Protein AF-0000000066041662 (afdb_homodimer)

Sequence (940 aa):
MNPNKKIITIGSISLGLVVFNVLLHIVSIIVTVLVLGKGEKNGSCNETVVREYNETVKVEKVIQWHNTSVIEHIPYWNGGTYMNNTEAICDVKGFAPFSKDNGIRIGSRGHVFVIREPFVSCSPKECRTFFLTQGSLLNDKHSNGTVKDRSPFRTLMSVEVGQSPNVYQARFEAVAWSATACHDGKKWMTIGVTGPDSKAVAVIHYGGVPTDVINSWAGDILRTQESSCTCIQGDCYWVMTDGPANRQAQYRIYKANQGRIIGQIDVSFNGGHIEECSCYPNDGKVECVCRDNWTGTNRPILVISPDLSYRVGYLCAGLPSDTPRGVDAQFTGSCTSPMGNQGYGVKGFGFRQGSDVWMGRTISRTSRSGFEILRIKNGWTQTSKEQVGRQVVVDNLNWSGYSGSFTLPVEMSGRDCLVPCFWVEMIRGKPEEKTIWTSSSSIVMCGVDYKVADWTWHDGAILPFDIDKMMNPNKKIITIGSISLGLVVFNVLLHIVSIIVTVLVLGKGEKNGSCNETVVREYNETVKVEKVIQWHNTSVIEHIPYWNGGTYMNNTEAICDVKGFAPFSKDNGIRIGSRGHVFVIREPFVSCSPKECRTFFLTQGSLLNDKHSNGTVKDRSPFRTLMSVEVGQSPNVYQARFEAVAWSATACHDGKKWMTIGVTGPDSKAVAVIHYGGVPTDVINSWAGDILRTQESSCTCIQGDCYWVMTDGPANRQAQYRIYKANQGRIIGQIDVSFNGGHIEECSCYPNDGKVECVCRDNWTGTNRPILVISPDLSYRVGYLCAGLPSDTPRGVDAQFTGSCTSPMGNQGYGVKGFGFRQGSDVWMGRTISRTSRSGFEILRIKNGWTQTSKEQVGRQVVVDNLNWSGYSGSFTLPVEMSGRDCLVPCFWVEMIRGKPEEKTIWTSSSSIVMCGVDYKVADWTWHDGAILPFDIDKM

Structure (mmCIF, N/CA/C/O backbone):
data_AF-0000000066041662-model_v1
#
loop_
_entity.id
_entity.type
_entity.pdbx_description
1 polymer Neuraminidase
#
loop_
_atom_site.group_PDB
_atom_site.id
_atom_site.type_symbol
_atom_site.label_atom_id
_atom_site.label_alt_id
_atom_site.label_comp_id
_atom_site.label_asym_id
_atom_site.label_entity_id
_atom_site.label_seq_id
_atom_site.pdbx_PDB_ins_code
_atom_site.Cartn_x
_atom_site.Cartn_y
_atom_site.Cartn_z
_atom_site.occupancy
_atom_site.B_iso_or_equiv
_atom_site.auth_seq_id
_atom_site.auth_comp_id
_atom_site.auth_asym_id
_atom_site.auth_atom_id
_atom_site.pdbx_PDB_model_num
ATOM 1 N N . MET A 1 1 ? 41.156 -14.523 47.406 1 26.03 1 MET A N 1
ATOM 2 C CA . MET A 1 1 ? 41 -13.516 46.344 1 26.03 1 MET A CA 1
ATOM 3 C C . MET A 1 1 ? 39.719 -13.773 45.562 1 26.03 1 MET A C 1
ATOM 5 O O . MET A 1 1 ? 39.531 -14.875 45.031 1 26.03 1 MET A O 1
ATOM 9 N N . ASN A 1 2 ? 38.719 -12.977 45.781 1 37.19 2 ASN A N 1
ATOM 10 C CA . ASN A 1 2 ? 37.344 -13.172 45.406 1 37.19 2 ASN A CA 1
ATOM 11 C C . ASN A 1 2 ? 37.156 -13.289 43.906 1 37.19 2 ASN A C 1
ATOM 13 O O . ASN A 1 2 ? 37.812 -12.562 43.125 1 37.19 2 ASN A O 1
ATOM 17 N N . PRO A 1 3 ? 36.812 -14.367 43.25 1 38.62 3 PRO A N 1
ATOM 18 C CA . PRO A 1 3 ? 36.688 -14.695 41.812 1 38.62 3 PRO A CA 1
ATOM 19 C C . PRO A 1 3 ? 36.062 -13.57 41 1 38.62 3 PRO A C 1
ATOM 21 O O . PRO A 1 3 ? 36.031 -13.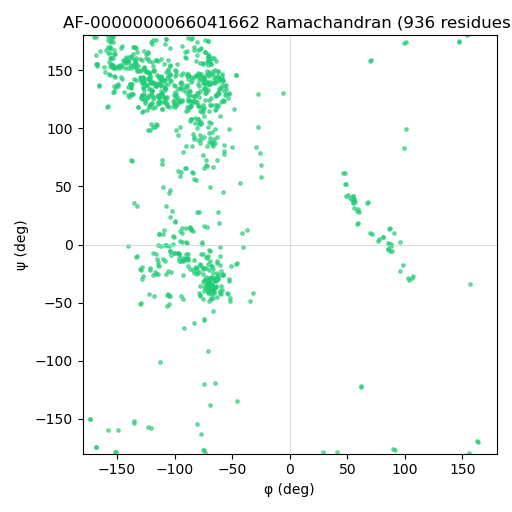633 39.781 1 38.62 3 PRO A O 1
ATOM 24 N N . ASN A 1 4 ? 35.656 -12.477 41.562 1 36.62 4 ASN A N 1
ATOM 25 C CA . ASN A 1 4 ? 35.062 -11.367 40.812 1 36.62 4 ASN A CA 1
ATOM 26 C C . ASN A 1 4 ? 36.125 -10.461 40.188 1 36.62 4 ASN A C 1
ATOM 28 O O . ASN A 1 4 ? 35.812 -9.734 39.25 1 36.62 4 ASN A O 1
ATOM 32 N N . LYS A 1 5 ? 37.375 -10.375 40.562 1 40.5 5 LYS A N 1
ATOM 33 C CA . LYS A 1 5 ? 38.469 -9.531 40.062 1 40.5 5 LYS A CA 1
ATOM 34 C C . LYS A 1 5 ? 38.938 -9.992 38.688 1 40.5 5 LYS A C 1
ATOM 36 O O . LYS A 1 5 ? 39.25 -9.164 37.812 1 40.5 5 LYS A O 1
ATOM 41 N N . LYS A 1 6 ? 38.969 -11.266 38.5 1 36.03 6 LYS A N 1
ATOM 42 C CA . LYS A 1 6 ? 39.562 -11.789 37.281 1 36.03 6 LYS A CA 1
ATOM 43 C C . LYS A 1 6 ? 38.656 -11.539 36.094 1 36.03 6 LYS A C 1
ATOM 45 O O . LYS A 1 6 ? 39.125 -11.586 34.938 1 36.03 6 LYS A O 1
ATOM 50 N N . ILE A 1 7 ? 37.406 -11.297 36.281 1 41.38 7 ILE A N 1
ATOM 51 C CA . ILE A 1 7 ? 36.562 -10.961 35.156 1 41.38 7 ILE A CA 1
ATOM 52 C C . ILE A 1 7 ? 36.906 -9.578 34.625 1 41.38 7 ILE A C 1
ATOM 54 O O . ILE A 1 7 ? 36.938 -9.359 33.406 1 41.38 7 ILE A O 1
ATOM 58 N N . ILE A 1 8 ? 37.531 -8.734 35.469 1 44.84 8 ILE A N 1
ATOM 59 C CA . ILE A 1 8 ? 37.875 -7.359 35.125 1 44.84 8 ILE A CA 1
ATOM 60 C C . ILE A 1 8 ? 39.125 -7.352 34.25 1 44.84 8 ILE A C 1
ATOM 62 O O . ILE A 1 8 ? 39.188 -6.582 33.281 1 44.84 8 ILE A O 1
ATOM 66 N N . THR A 1 9 ? 40.062 -8.258 34.5 1 42.44 9 THR A N 1
ATOM 67 C CA . THR A 1 9 ? 41.312 -8.281 33.781 1 42.44 9 THR A CA 1
ATOM 68 C C . THR A 1 9 ? 41.094 -8.719 32.344 1 42.44 9 THR A C 1
ATOM 70 O O . THR A 1 9 ? 41.688 -8.148 31.406 1 42.44 9 THR A O 1
ATOM 73 N N . ILE A 1 10 ? 40.125 -9.641 32.125 1 42.34 10 ILE A N 1
ATOM 74 C CA . ILE A 1 10 ? 39.906 -10.133 30.766 1 42.34 10 ILE A CA 1
ATOM 75 C C . ILE A 1 10 ? 39.188 -9.062 29.938 1 42.34 10 ILE A C 1
ATOM 77 O O . ILE A 1 10 ? 39.406 -8.945 28.734 1 42.34 10 ILE A O 1
ATOM 81 N N . GLY A 1 11 ? 38.531 -8.125 30.562 1 42.12 11 GLY A N 1
ATOM 82 C CA . GLY A 1 11 ? 37.875 -6.992 29.922 1 42.12 11 GLY A CA 1
ATOM 83 C C . GLY A 1 11 ? 38.875 -5.977 29.375 1 42.12 11 GLY A C 1
ATOM 84 O O . GLY A 1 11 ? 38.688 -5.461 28.266 1 42.12 11 GLY A O 1
ATOM 85 N N . SER A 1 12 ? 39.875 -5.785 30.156 1 49.34 12 SER A N 1
ATOM 86 C CA . SER A 1 12 ? 40.875 -4.781 29.797 1 49.34 12 SER A CA 1
ATOM 87 C C . SER A 1 12 ? 41.688 -5.223 28.594 1 49.34 12 SER A C 1
ATOM 89 O O . SER A 1 12 ? 42.062 -4.398 27.75 1 49.34 12 SER A O 1
ATOM 91 N N . ILE A 1 13 ? 41.906 -6.469 28.562 1 50.56 13 ILE A N 1
ATOM 92 C CA . ILE A 1 13 ? 42.719 -6.969 27.453 1 50.56 13 ILE A CA 1
ATOM 93 C C . ILE A 1 13 ? 41.906 -6.918 26.156 1 50.56 13 ILE A C 1
ATOM 95 O O . ILE A 1 13 ? 42.406 -6.551 25.094 1 50.56 13 ILE A O 1
ATOM 99 N N . SER A 1 14 ? 40.594 -7.164 26.281 1 42.62 14 SER A N 1
ATOM 100 C CA . SER A 1 14 ? 39.75 -7.121 25.094 1 42.62 14 SER A CA 1
ATOM 101 C C . SER A 1 14 ? 39.625 -5.703 24.547 1 42.62 14 SER A C 1
ATOM 103 O O . SER A 1 14 ? 39.594 -5.496 23.344 1 42.62 14 SER A O 1
ATOM 105 N N . LEU A 1 15 ? 39.75 -4.695 25.406 1 48.69 15 LEU A N 1
ATOM 106 C CA . LEU A 1 15 ? 39.719 -3.297 25 1 48.69 15 LEU A CA 1
ATOM 107 C C . LEU A 1 15 ? 41 -2.906 24.281 1 48.69 15 LEU A C 1
ATOM 109 O O . LEU A 1 15 ? 40.969 -2.172 23.297 1 48.69 15 LEU A O 1
ATOM 113 N N . GLY A 1 16 ? 42.031 -3.457 24.766 1 47.91 16 GLY A N 1
ATOM 114 C CA . GLY A 1 16 ? 43.344 -3.162 24.172 1 47.91 16 GLY A CA 1
ATOM 115 C C . GLY A 1 16 ? 43.438 -3.648 22.734 1 47.91 16 GLY A C 1
ATOM 116 O O . GLY A 1 16 ? 44 -2.947 21.875 1 47.91 16 GLY A O 1
ATOM 117 N N . LEU A 1 17 ? 42.781 -4.781 22.547 1 49.03 17 LEU A N 1
ATOM 118 C CA . LEU A 1 17 ? 42.875 -5.367 21.203 1 49.03 17 LEU A CA 1
ATOM 119 C C . LEU A 1 17 ? 42 -4.602 20.219 1 49.03 17 LEU A C 1
ATOM 121 O O . LEU A 1 17 ? 42.344 -4.484 19.047 1 49.03 17 LEU A O 1
ATOM 125 N N . VAL A 1 18 ? 40.969 -3.955 20.672 1 47.22 18 VAL A N 1
ATOM 126 C CA . VAL A 1 18 ? 40.125 -3.133 19.812 1 47.22 18 VAL A CA 1
ATOM 127 C C . VAL A 1 18 ? 40.875 -1.879 19.391 1 47.22 18 VAL A C 1
ATOM 129 O O . VAL A 1 18 ? 40.844 -1.496 18.219 1 47.22 18 VAL A O 1
ATOM 132 N N . VAL A 1 19 ? 41.656 -1.342 20.312 1 50.34 19 VAL A N 1
ATOM 133 C CA . VAL A 1 19 ? 42.438 -0.128 20.047 1 50.34 19 VAL A CA 1
ATOM 134 C C . VAL A 1 19 ? 43.5 -0.418 19 1 50.34 19 VAL A C 1
ATOM 136 O O . VAL A 1 19 ? 43.688 0.368 18.062 1 50.34 19 VAL A O 1
ATOM 139 N N . PHE A 1 20 ? 44.062 -1.556 19.125 1 51.44 20 PHE A N 1
ATOM 140 C CA . PHE A 1 20 ? 45.156 -1.939 18.219 1 51.44 20 PHE A CA 1
ATOM 141 C C . PHE A 1 20 ? 44.625 -2.154 16.812 1 51.44 20 PHE A C 1
ATOM 143 O O . PHE A 1 20 ? 45.25 -1.728 15.836 1 51.44 20 PHE A O 1
ATOM 150 N N . ASN A 1 21 ? 43.375 -2.746 16.719 1 44.88 21 ASN A N 1
ATOM 151 C CA . ASN A 1 21 ? 42.75 -2.941 15.414 1 44.88 21 ASN A CA 1
ATOM 152 C C . ASN A 1 21 ? 42.406 -1.61 14.75 1 44.88 21 ASN A C 1
ATOM 154 O O . ASN A 1 21 ? 42.562 -1.454 13.539 1 44.88 21 ASN A O 1
ATOM 158 N N . VAL A 1 22 ? 42.094 -0.549 15.492 1 49.97 22 VAL A N 1
ATOM 159 C CA . VAL A 1 22 ? 41.781 0.781 14.984 1 49.97 22 VAL A CA 1
ATOM 160 C C . VAL A 1 22 ? 43.031 1.45 14.445 1 49.97 22 VAL A C 1
ATOM 162 O O . VAL A 1 22 ? 43.031 2.066 13.383 1 49.97 22 VAL A O 1
ATOM 165 N N . LEU A 1 23 ? 44.094 1.195 15.148 1 51.31 23 LEU A N 1
ATOM 166 C CA . LEU A 1 23 ? 45.344 1.837 14.773 1 51.31 23 LEU A CA 1
ATOM 167 C C . LEU A 1 23 ? 45.875 1.278 13.453 1 51.31 23 LEU A C 1
ATOM 169 O O . LEU A 1 23 ? 46.406 2.023 12.625 1 51.31 23 LEU A O 1
ATOM 173 N N . LEU A 1 24 ? 45.562 0.015 13.312 1 47.38 24 LEU A N 1
ATOM 174 C CA . LEU A 1 24 ? 46 -0.617 12.078 1 47.38 24 LEU A CA 1
ATOM 175 C C . LEU A 1 24 ? 45.188 -0.09 10.891 1 47.38 24 LEU A C 1
ATOM 177 O O . LEU A 1 24 ? 45.75 0.073 9.789 1 47.38 24 LEU A O 1
ATOM 181 N N . HIS A 1 25 ? 43.906 0.323 11.062 1 43.31 25 HIS A N 1
ATOM 182 C CA . HIS A 1 25 ? 43.094 0.906 10 1 43.31 25 HIS A CA 1
ATOM 183 C C . HIS A 1 25 ? 43.594 2.297 9.625 1 43.31 25 HIS A C 1
ATOM 185 O O . HIS A 1 25 ? 43.656 2.65 8.445 1 43.31 25 HIS A O 1
ATOM 191 N N . ILE A 1 26 ? 44.188 2.998 10.57 1 47.59 26 ILE A N 1
ATOM 192 C CA . ILE A 1 26 ? 44.75 4.336 10.352 1 47.59 26 ILE A CA 1
ATOM 193 C C . ILE A 1 26 ? 45.969 4.258 9.438 1 47.59 26 ILE A C 1
ATOM 195 O O . ILE A 1 26 ? 46.094 5.047 8.5 1 47.59 26 ILE A O 1
ATOM 199 N N . VAL A 1 27 ? 46.781 3.342 9.766 1 45.19 27 VAL A N 1
ATOM 200 C CA . VAL A 1 27 ? 48.031 3.24 9.023 1 45.19 27 VAL A CA 1
ATOM 201 C C . VAL A 1 27 ? 47.75 2.812 7.586 1 45.19 27 VAL A C 1
ATOM 203 O O . VAL A 1 27 ? 48.406 3.307 6.652 1 45.19 27 VAL A O 1
ATOM 206 N N . SER A 1 28 ? 46.719 1.955 7.41 1 36.5 28 SER A N 1
ATOM 207 C CA . SER A 1 28 ? 46.375 1.511 6.062 1 36.5 28 SER A CA 1
ATOM 208 C C . SER A 1 28 ? 45.906 2.674 5.199 1 36.5 28 SER A C 1
ATOM 210 O O . SER A 1 28 ? 46.156 2.709 3.994 1 36.5 28 SER A O 1
ATOM 212 N N . ILE A 1 29 ? 45.281 3.701 5.797 1 38.91 29 ILE A N 1
ATOM 213 C CA . ILE A 1 29 ? 44.844 4.879 5.066 1 38.91 29 ILE A CA 1
ATOM 214 C C . ILE A 1 29 ? 46.031 5.707 4.629 1 38.91 29 ILE A C 1
ATOM 216 O O . ILE A 1 29 ? 46.094 6.18 3.492 1 38.91 29 ILE A O 1
ATOM 220 N N . ILE A 1 30 ? 47.031 5.738 5.477 1 39.09 30 ILE A N 1
ATOM 221 C CA . ILE A 1 30 ? 48.156 6.598 5.195 1 39.09 30 ILE A CA 1
ATOM 222 C C . ILE A 1 30 ? 48.906 6.062 3.979 1 39.09 30 ILE A C 1
ATOM 224 O O . ILE A 1 30 ? 49.312 6.832 3.09 1 39.09 30 ILE A O 1
ATOM 228 N N . VAL A 1 31 ? 49.125 4.754 4.016 1 35.72 31 VAL A N 1
ATOM 229 C CA . VAL A 1 31 ? 49.969 4.172 3 1 35.72 31 VAL A CA 1
ATOM 230 C C . VAL A 1 31 ? 49.312 4.262 1.631 1 35.72 31 VAL A C 1
ATOM 232 O O . VAL A 1 31 ? 49.969 4.48 0.618 1 35.72 31 VAL A O 1
ATOM 235 N N . THR A 1 32 ? 47.938 4.09 1.567 1 30.91 32 THR A N 1
ATOM 236 C CA . THR A 1 32 ? 47.281 4.156 0.266 1 30.91 32 THR A CA 1
ATOM 237 C C . THR A 1 32 ? 47.469 5.543 -0.353 1 30.91 32 THR A C 1
ATOM 239 O O . THR A 1 32 ? 47.562 5.672 -1.574 1 30.91 32 THR A O 1
ATOM 242 N N . VAL A 1 33 ? 47.594 6.602 0.45 1 33.41 33 VAL A N 1
ATOM 243 C CA . VAL A 1 33 ? 47.75 7.965 -0.049 1 33.41 33 VAL A CA 1
ATOM 244 C C . VAL A 1 33 ? 49.125 8.109 -0.737 1 33.41 33 VAL A C 1
ATOM 246 O O . VAL A 1 33 ? 49.219 8.789 -1.762 1 33.41 33 VAL A O 1
ATOM 249 N N . LEU A 1 34 ? 50.094 7.516 -0.188 1 31.31 34 LEU A N 1
ATOM 250 C CA . LEU A 1 34 ? 51.438 7.809 -0.668 1 31.31 34 LEU A CA 1
ATOM 251 C C . LEU A 1 34 ? 51.656 7.215 -2.055 1 31.31 34 LEU A C 1
ATOM 253 O O . LEU A 1 34 ? 52.375 7.789 -2.871 1 31.31 34 LEU A O 1
ATOM 257 N N . VAL A 1 35 ? 51.156 5.934 -2.248 1 28.02 35 VAL A N 1
ATOM 258 C CA . VAL A 1 35 ? 51.625 5.227 -3.439 1 28.02 35 VAL A CA 1
ATOM 259 C C . VAL A 1 35 ? 50.969 5.832 -4.684 1 28.02 35 VAL A C 1
ATOM 261 O O . VAL A 1 35 ? 51.438 5.605 -5.805 1 28.02 35 VAL A O 1
ATOM 264 N N . LEU A 1 36 ? 49.75 6.441 -4.652 1 27.66 36 LEU A N 1
ATOM 265 C CA . LEU A 1 36 ? 49.156 6.844 -5.914 1 27.66 36 LEU A CA 1
ATOM 266 C C . LEU A 1 36 ? 49.844 8.078 -6.484 1 27.66 36 LEU A C 1
ATOM 268 O O . LEU A 1 36 ? 49.344 8.711 -7.406 1 27.66 36 LEU A O 1
ATOM 272 N N . GLY A 1 37 ? 51.062 8.484 -6.027 1 24.09 37 GLY A N 1
ATOM 273 C CA . GLY A 1 37 ? 51.75 9.703 -6.445 1 24.09 37 GLY A CA 1
ATOM 274 C C . GLY A 1 37 ? 52.25 9.641 -7.867 1 24.09 37 GLY A C 1
ATOM 275 O O . GLY A 1 37 ? 52.656 10.664 -8.43 1 24.09 37 GLY A O 1
ATOM 276 N N . LYS A 1 38 ? 52.781 8.594 -8.391 1 23.5 38 LYS A N 1
ATOM 277 C CA . LYS A 1 38 ? 53.938 8.93 -9.25 1 23.5 38 LYS A CA 1
ATOM 278 C C . LYS A 1 38 ? 53.438 9.328 -10.648 1 23.5 38 LYS A C 1
ATOM 280 O O . LYS A 1 38 ? 54.031 10.195 -11.289 1 23.5 38 LYS A O 1
ATOM 285 N N . GLY A 1 39 ? 52.844 8.344 -11.469 1 23.5 39 GLY A N 1
ATOM 286 C CA . GLY A 1 39 ? 53.375 8.242 -12.82 1 23.5 39 GLY A CA 1
ATOM 287 C C . GLY A 1 39 ? 52.906 9.359 -13.734 1 23.5 39 GLY A C 1
ATOM 288 O O . GLY A 1 39 ? 51.969 10.094 -13.391 1 23.5 39 GLY A O 1
ATOM 289 N N . GLU A 1 40 ? 53.281 9.391 -15.156 1 23.55 40 GLU A N 1
ATOM 290 C CA . GLU A 1 40 ? 53.719 10.25 -16.25 1 23.55 40 GLU A CA 1
ATOM 291 C C . GLU A 1 40 ? 52.531 11 -16.875 1 23.55 40 GLU A C 1
ATOM 293 O O . GLU A 1 40 ? 51.375 10.57 -16.75 1 23.55 40 GLU A O 1
ATOM 298 N N . LYS A 1 41 ? 52.781 12.109 -17.672 1 24.58 41 LYS A N 1
ATOM 299 C CA . LYS A 1 41 ? 52.281 13.414 -18.125 1 24.58 41 LYS A CA 1
ATOM 300 C C . LYS A 1 41 ? 51.219 13.25 -19.219 1 24.58 41 LYS A C 1
ATOM 302 O O . LYS A 1 41 ? 50.469 14.18 -19.484 1 24.58 41 LYS A O 1
ATOM 307 N N . ASN A 1 42 ? 51.375 12.344 -20.188 1 21.48 42 ASN A N 1
ATOM 308 C CA . ASN A 1 42 ? 51.219 12.93 -21.516 1 21.48 42 ASN A CA 1
ATOM 309 C C . ASN A 1 42 ? 49.75 13.219 -21.844 1 21.48 42 ASN A C 1
ATOM 311 O O . ASN A 1 42 ? 49.344 14.375 -21.953 1 21.48 42 ASN A O 1
ATOM 315 N N . GLY A 1 43 ? 49.188 12.609 -22.922 1 22.88 43 GLY A N 1
ATOM 316 C CA . GLY A 1 43 ? 48.438 13.055 -24.062 1 22.88 43 GLY A CA 1
ATOM 317 C C . GLY A 1 43 ? 46.938 13.242 -23.766 1 22.88 43 GLY A C 1
ATOM 318 O O . GLY A 1 43 ? 46.406 12.625 -22.828 1 22.88 43 GLY A O 1
ATOM 319 N N . SER A 1 44 ? 46.406 14.445 -24.109 1 22.88 44 SER A N 1
ATOM 320 C CA . SER A 1 44 ? 45.25 15.266 -23.812 1 22.88 44 SER A CA 1
ATOM 321 C C . SER A 1 44 ? 43.969 14.562 -24.203 1 22.88 44 SER A C 1
ATOM 323 O O . SER A 1 44 ? 42.906 15.203 -24.359 1 22.88 44 SER A O 1
ATOM 325 N N . CYS A 1 45 ? 44 13.273 -24.375 1 21.67 45 CYS A N 1
ATOM 326 C CA . CYS A 1 45 ? 42.812 12.82 -25.078 1 21.67 45 CYS A CA 1
ATOM 327 C C . CYS A 1 45 ? 41.562 13.102 -24.25 1 21.67 45 CYS A C 1
ATOM 329 O O . CYS A 1 45 ? 41.469 12.672 -23.094 1 21.67 45 CYS A O 1
ATOM 331 N N . ASN A 1 46 ? 40.906 14.359 -24.516 1 23.92 46 ASN A N 1
ATOM 332 C CA . ASN A 1 46 ? 39.75 14.953 -23.812 1 23.92 46 ASN A CA 1
ATOM 333 C C . ASN A 1 46 ? 38.531 14.031 -23.844 1 23.92 46 ASN A C 1
ATOM 335 O O . ASN A 1 46 ? 37.781 14.031 -24.797 1 23.92 46 ASN A O 1
ATOM 339 N N . GLU A 1 47 ? 38.812 12.883 -23.594 1 25.41 47 GLU A N 1
ATOM 340 C CA . GLU A 1 47 ? 37.719 11.914 -23.797 1 25.41 47 GLU A CA 1
ATOM 341 C C . GLU A 1 47 ? 36.594 12.156 -22.812 1 25.41 47 GLU A C 1
ATOM 343 O O . GLU A 1 47 ? 36.781 12.203 -21.609 1 25.41 47 GLU A O 1
ATOM 348 N N . THR A 1 48 ? 35.594 13.141 -23.125 1 25.52 48 THR A N 1
ATOM 349 C CA . THR A 1 48 ? 34.531 13.57 -22.234 1 25.52 48 THR A CA 1
ATOM 350 C C . THR A 1 48 ? 33.562 12.422 -21.938 1 25.52 48 THR A C 1
ATOM 352 O O . THR A 1 48 ? 33 11.828 -22.844 1 25.52 48 THR A O 1
ATOM 355 N N . VAL A 1 49 ? 33.875 11.68 -20.953 1 28.16 49 VAL A N 1
ATOM 356 C CA . VAL A 1 49 ? 32.969 10.555 -20.656 1 28.16 49 VAL A CA 1
ATOM 357 C C . VAL A 1 49 ? 31.859 11.016 -19.719 1 28.16 49 VAL A C 1
ATOM 359 O O . VAL A 1 49 ? 32.125 11.688 -18.719 1 28.16 49 VAL A O 1
ATOM 362 N N . VAL A 1 50 ? 30.578 11.039 -19.922 1 25.59 50 VAL A N 1
ATOM 363 C CA . VAL A 1 50 ? 29.297 11.523 -19.406 1 25.59 50 VAL A CA 1
ATOM 364 C C . VAL A 1 50 ? 28.781 10.57 -18.312 1 25.59 50 VAL A C 1
ATOM 366 O O . VAL A 1 50 ? 28.609 9.383 -18.562 1 25.59 50 VAL A O 1
ATOM 369 N N . ARG A 1 51 ? 29.109 10.812 -17.047 1 27.02 51 ARG A N 1
ATOM 370 C CA . ARG A 1 51 ? 28.578 9.891 -16.047 1 27.02 51 ARG A CA 1
ATOM 371 C C . ARG A 1 51 ? 27.375 10.5 -15.336 1 27.02 51 ARG A C 1
ATOM 373 O O . ARG A 1 51 ? 27.391 11.664 -14.945 1 27.02 51 ARG A O 1
ATOM 380 N N . GLU A 1 52 ? 26.188 9.945 -15.273 1 25.95 52 GLU A N 1
ATOM 381 C CA . GLU A 1 52 ? 24.859 10.305 -14.789 1 25.95 52 GLU A CA 1
ATOM 382 C C . GLU A 1 52 ? 24.672 9.906 -13.328 1 25.95 52 GLU A C 1
ATOM 384 O O . GLU A 1 52 ? 24.844 8.734 -12.977 1 25.95 52 GLU A O 1
ATOM 389 N N . TYR A 1 53 ? 25.094 10.75 -12.383 1 26.05 53 TYR A N 1
ATOM 390 C CA . TYR A 1 53 ? 24.859 10.375 -10.992 1 26.05 53 TYR A CA 1
ATOM 391 C C . TYR A 1 53 ? 23.406 10.617 -10.586 1 26.05 53 TYR A C 1
ATOM 393 O O . TYR A 1 53 ? 22.688 11.344 -11.266 1 26.05 53 TYR A O 1
ATOM 401 N N . ASN A 1 54 ? 23 10.672 -9.125 1 27.72 54 ASN A N 1
ATOM 402 C CA . ASN A 1 54 ? 21.672 10.531 -8.539 1 27.72 54 ASN A CA 1
ATOM 403 C C . ASN A 1 54 ? 20.75 11.672 -8.961 1 27.72 54 ASN A C 1
ATOM 405 O O . ASN A 1 54 ? 20.016 11.555 -9.938 1 27.72 54 ASN A O 1
ATOM 409 N N . GLU A 1 55 ? 20.141 12.602 -7.891 1 33.28 55 GLU A N 1
ATOM 410 C CA . GLU A 1 55 ? 19.016 13.492 -8.141 1 33.28 55 GLU A CA 1
ATOM 411 C C . GLU A 1 55 ? 19.375 14.539 -9.195 1 33.28 55 GLU A C 1
ATOM 413 O O . GLU A 1 55 ? 18.469 15.164 -9.766 1 33.28 55 GLU A O 1
ATOM 418 N N . THR A 1 56 ? 20.5 15.133 -9.094 1 30.14 56 THR A N 1
ATOM 419 C CA . THR A 1 56 ? 21.078 16.25 -9.844 1 30.14 56 THR A CA 1
ATOM 420 C C . THR A 1 56 ? 21.734 15.742 -11.125 1 30.14 56 THR A C 1
ATOM 422 O O . THR A 1 56 ? 22.578 14.844 -11.086 1 30.14 56 THR A O 1
ATOM 425 N N . VAL A 1 57 ? 20.875 15.852 -12.125 1 29.64 57 VAL A N 1
ATOM 426 C CA . VAL A 1 57 ? 21.438 15.539 -13.438 1 29.64 57 VAL A CA 1
ATOM 427 C C . VAL A 1 57 ? 22.641 16.438 -13.703 1 29.64 57 VAL A C 1
ATOM 429 O O . VAL A 1 57 ? 22.531 17.672 -13.688 1 29.64 57 VAL A O 1
ATOM 432 N N . LYS A 1 58 ? 23.75 16.188 -13.227 1 29.73 58 LYS A N 1
ATOM 433 C CA . LYS A 1 58 ? 24.953 16.953 -13.555 1 29.73 58 LYS A CA 1
ATOM 434 C C . LYS A 1 58 ? 25.328 16.797 -15.023 1 29.73 58 LYS A C 1
ATOM 436 O O . LYS A 1 58 ? 25.391 15.672 -15.531 1 29.73 58 LYS A O 1
ATOM 441 N N . VAL A 1 59 ? 24.859 17.938 -15.727 1 30.7 59 VAL A N 1
ATOM 442 C CA . VAL A 1 59 ? 25.297 18.047 -17.109 1 30.7 59 VAL A CA 1
ATOM 443 C C . VAL A 1 59 ? 26.797 18.297 -17.172 1 30.7 59 VAL A C 1
ATOM 445 O O . VAL A 1 59 ? 27.297 19.203 -16.5 1 30.7 59 VAL A O 1
ATOM 448 N N . GLU A 1 60 ? 27.359 17.391 -17.328 1 29.31 60 GLU A N 1
ATOM 449 C CA . GLU A 1 60 ? 28.812 17.547 -17.359 1 29.31 60 GLU A CA 1
ATOM 450 C C . GLU A 1 60 ? 29.266 18.109 -18.703 1 29.31 60 GLU A C 1
ATOM 452 O O . GLU A 1 60 ? 28.906 17.578 -19.766 1 29.31 60 GLU A O 1
ATOM 457 N N . LYS A 1 61 ? 29.406 19.5 -18.734 1 30.44 61 LYS A N 1
ATOM 458 C CA . LYS A 1 61 ? 30.062 20.125 -19.875 1 30.44 61 LYS A CA 1
ATOM 459 C C . LYS A 1 61 ? 31.562 19.828 -19.875 1 30.44 61 LYS A C 1
ATOM 461 O O . LYS A 1 61 ? 32.25 20.062 -18.875 1 30.44 61 LYS A O 1
ATOM 466 N N . VAL A 1 62 ? 31.781 19 -20.625 1 30.75 62 VAL A N 1
ATOM 467 C CA . VAL A 1 62 ? 33.188 18.641 -20.75 1 30.75 62 VAL A CA 1
ATOM 468 C C . VAL A 1 62 ? 33.938 19.672 -21.594 1 30.75 62 VAL A C 1
ATOM 470 O O . VAL A 1 62 ? 33.562 19.906 -22.75 1 30.75 62 VAL A O 1
ATOM 473 N N . ILE A 1 63 ? 34.469 20.797 -20.953 1 29.73 63 ILE A N 1
ATOM 474 C CA . ILE A 1 63 ? 35.344 21.719 -21.688 1 29.73 63 ILE A CA 1
ATOM 475 C C . ILE A 1 63 ? 36.75 21.156 -21.766 1 29.73 63 ILE A C 1
ATOM 477 O O . ILE A 1 63 ? 37.344 20.766 -20.75 1 29.73 63 ILE A O 1
ATOM 481 N N . GLN A 1 64 ? 37 20.781 -22.891 1 29.33 64 GLN A N 1
ATOM 482 C CA . GLN A 1 64 ? 38.312 20.266 -23.234 1 29.33 64 GLN A CA 1
ATOM 483 C C . GLN A 1 64 ? 39.375 21.359 -23.156 1 29.33 64 GLN A C 1
ATOM 485 O O . GLN A 1 64 ? 39.281 22.375 -23.844 1 29.33 64 GLN A O 1
ATOM 490 N N . TRP A 1 65 ? 39.656 21.891 -21.859 1 30.84 65 TRP A N 1
ATOM 491 C CA . TRP A 1 65 ? 40.844 22.75 -21.875 1 30.84 65 TRP A CA 1
ATOM 492 C C . TRP A 1 65 ? 42.094 21.969 -21.5 1 30.84 65 TRP A C 1
ATOM 494 O O . TRP A 1 65 ? 42.188 21.391 -20.406 1 30.84 65 TRP A O 1
ATOM 504 N N . HIS A 1 66 ? 43.281 21.875 -22.297 1 30.91 66 HIS A N 1
ATOM 505 C CA . HIS A 1 66 ? 44.5 21.109 -22.266 1 30.91 66 HIS A CA 1
ATOM 506 C C . HIS A 1 66 ? 44.25 19.656 -21.891 1 30.91 66 HIS A C 1
ATOM 508 O O . HIS A 1 66 ? 43.125 19.266 -21.641 1 30.91 66 HIS A O 1
ATOM 514 N N . ASN A 1 67 ? 45.312 18.734 -21.766 1 27.67 67 ASN A N 1
ATOM 515 C CA . ASN A 1 67 ? 45.25 17.297 -21.562 1 27.67 67 ASN A CA 1
ATOM 516 C C . ASN A 1 67 ? 44.344 16.938 -20.391 1 27.67 67 ASN A C 1
ATOM 518 O O . ASN A 1 67 ? 44.344 15.805 -19.922 1 27.67 67 ASN A O 1
ATOM 522 N N . THR A 1 68 ? 44.031 17.734 -19.562 1 27.58 68 THR A N 1
ATOM 523 C CA . THR A 1 68 ? 43.281 17.484 -18.328 1 27.58 68 THR A CA 1
ATOM 524 C C . THR A 1 68 ? 41.812 17.688 -18.547 1 27.58 68 THR A C 1
ATOM 526 O O . THR A 1 68 ? 41.375 18.734 -19.062 1 27.58 68 THR A O 1
ATOM 529 N N . SER A 1 69 ? 41.25 16.703 -19.109 1 29.39 69 SER A N 1
ATOM 530 C CA . SER A 1 69 ? 39.812 16.922 -19.312 1 29.39 69 SER A CA 1
ATOM 531 C C . SER A 1 69 ? 39.062 17 -17.984 1 29.39 69 SER A C 1
ATOM 533 O O . SER A 1 69 ? 39.281 16.172 -17.109 1 29.39 69 SER A O 1
ATOM 535 N N . VAL A 1 70 ? 39 18.234 -17.547 1 29.98 70 VAL A N 1
ATOM 536 C CA . VAL A 1 70 ? 38.219 18.438 -16.328 1 29.98 70 VAL A CA 1
ATOM 537 C C . VAL A 1 70 ? 36.75 18.156 -16.578 1 29.98 70 VAL A C 1
ATOM 539 O O . VAL A 1 70 ? 36.156 18.672 -17.531 1 29.98 70 VAL A O 1
ATOM 542 N N . ILE A 1 71 ? 36.438 17 -16.422 1 29.75 71 ILE A N 1
ATOM 543 C CA . ILE A 1 71 ? 35 16.688 -16.531 1 29.75 71 ILE A CA 1
ATOM 544 C C . ILE A 1 71 ? 34.25 17.328 -15.359 1 29.75 71 ILE A C 1
ATOM 546 O O . ILE A 1 71 ? 34.562 17.062 -14.195 1 29.75 71 ILE A O 1
ATOM 550 N N . GLU A 1 72 ? 33.906 18.5 -15.562 1 30.34 72 GLU A N 1
ATOM 551 C CA . GLU A 1 72 ? 33.031 19.094 -14.555 1 30.34 72 GLU A CA 1
ATOM 552 C C . GLU A 1 72 ? 31.641 18.484 -14.578 1 30.34 72 GLU A C 1
ATOM 554 O O . GLU A 1 72 ? 31.078 18.234 -15.648 1 30.34 72 GLU A O 1
ATOM 559 N N . HIS A 1 73 ? 31.516 17.625 -13.789 1 30.36 73 HIS A N 1
ATOM 560 C CA . HIS A 1 73 ? 30.172 17.125 -13.562 1 30.36 73 HIS A CA 1
ATOM 561 C C . HIS A 1 73 ? 29.234 18.25 -13.148 1 30.36 73 HIS A C 1
ATOM 563 O O . HIS A 1 73 ? 29.5 18.969 -12.18 1 30.36 73 HIS A O 1
ATOM 569 N N . ILE A 1 74 ? 28.797 18.797 -14.195 1 30.97 74 ILE A N 1
ATOM 570 C CA . ILE A 1 74 ? 27.812 19.781 -13.773 1 30.97 74 ILE A CA 1
ATOM 571 C C . ILE A 1 74 ? 26.5 19.094 -13.398 1 30.97 74 ILE A C 1
ATOM 573 O O . ILE A 1 74 ? 26.047 18.203 -14.117 1 30.97 74 ILE A O 1
ATOM 577 N N . PRO A 1 75 ? 26.172 18.969 -12.227 1 31.38 75 PRO A N 1
ATOM 578 C CA . PRO A 1 75 ? 24.828 18.562 -11.836 1 31.38 75 PRO A CA 1
ATOM 579 C C . PRO A 1 75 ? 23.766 18.984 -12.852 1 31.38 75 PRO A C 1
ATOM 581 O O . PRO A 1 75 ? 23.781 20.125 -13.328 1 31.38 75 PRO A O 1
ATOM 584 N N . TYR A 1 76 ? 23.625 18.109 -13.914 1 31.08 76 TYR A N 1
ATOM 585 C CA . TYR A 1 76 ? 22.516 18.578 -14.727 1 31.08 76 TYR A CA 1
ATOM 586 C C . TYR A 1 76 ? 21.203 18.547 -13.93 1 31.08 76 TYR A C 1
ATOM 588 O O . TYR A 1 76 ? 20.75 17.484 -13.5 1 31.08 76 TYR A O 1
ATOM 596 N N . TRP A 1 77 ? 21.031 19.328 -13.109 1 32.62 77 TRP A N 1
ATOM 597 C CA . TRP A 1 77 ? 19.703 19.703 -12.633 1 32.62 77 TRP A CA 1
ATOM 598 C C . TRP A 1 77 ? 18.734 19.875 -13.797 1 32.62 77 TRP A C 1
ATOM 600 O O . TRP A 1 77 ? 18.922 20.75 -14.633 1 32.62 77 TRP A O 1
ATOM 610 N N . ASN A 1 78 ? 18.609 18.828 -14.703 1 38.31 78 ASN A N 1
ATOM 611 C CA . ASN A 1 78 ? 17.438 19.344 -15.398 1 38.31 78 ASN A CA 1
ATOM 612 C C . ASN A 1 78 ? 16.609 20.266 -14.516 1 38.31 78 ASN A C 1
ATOM 614 O O . ASN A 1 78 ? 16.234 19.906 -13.406 1 38.31 78 ASN A O 1
ATOM 618 N N . GLY A 1 79 ? 16.984 21.281 -14.406 1 46.97 79 GLY A N 1
ATOM 619 C CA . GLY A 1 79 ? 16.172 22.219 -13.625 1 46.97 79 GLY A CA 1
ATOM 620 C C . GLY A 1 79 ? 14.703 21.859 -13.594 1 46.97 79 GLY A C 1
ATOM 621 O O . GLY A 1 79 ? 14.016 21.969 -14.609 1 46.97 79 GLY A O 1
ATOM 622 N N . GLY A 1 80 ? 14.305 20.578 -13.086 1 61.19 80 GLY A N 1
ATOM 623 C CA . GLY A 1 80 ? 12.938 20.141 -12.852 1 61.19 80 GLY A CA 1
ATOM 624 C C . GLY A 1 80 ? 11.906 21.234 -13.055 1 61.19 80 GLY A C 1
ATOM 625 O O . GLY A 1 80 ? 12.258 22.422 -13.125 1 61.19 80 GLY A O 1
ATOM 626 N N . THR A 1 81 ? 10.852 20.906 -13.844 1 82.5 81 THR A N 1
ATOM 627 C CA . THR A 1 81 ? 9.758 21.859 -13.984 1 82.5 81 THR A CA 1
ATOM 628 C C . THR A 1 81 ? 8.891 21.891 -12.727 1 82.5 81 THR A C 1
ATOM 630 O O . THR A 1 81 ? 8.82 20.906 -11.992 1 82.5 81 THR A O 1
ATOM 633 N N . TYR A 1 82 ? 8.57 23.062 -12.438 1 93.75 82 TYR A N 1
ATOM 634 C CA . TYR A 1 82 ? 7.656 23.234 -11.312 1 93.75 82 TYR A CA 1
ATOM 635 C C . TYR A 1 82 ? 6.348 22.484 -11.555 1 93.75 82 TYR A C 1
ATOM 637 O O . TYR A 1 82 ? 5.902 22.359 -12.695 1 93.75 82 TYR A O 1
ATOM 645 N N . MET A 1 83 ? 5.891 21.922 -10.445 1 95 83 MET A N 1
ATOM 646 C CA . MET A 1 83 ? 4.535 21.375 -10.516 1 95 83 MET A CA 1
ATOM 647 C C . MET A 1 83 ? 3.525 22.484 -10.805 1 95 83 MET A C 1
ATOM 649 O O . MET A 1 83 ? 3.65 23.594 -10.281 1 95 83 MET A O 1
ATOM 653 N N . ASN A 1 84 ? 2.562 22.25 -11.586 1 94 84 ASN A N 1
ATOM 654 C CA . ASN A 1 84 ? 1.534 23.219 -11.945 1 94 84 ASN A CA 1
ATOM 655 C C . ASN A 1 84 ? 0.549 23.438 -10.805 1 94 84 ASN A C 1
ATOM 657 O O . ASN A 1 84 ? 0.511 24.516 -10.211 1 94 84 ASN A O 1
ATOM 661 N N . ASN A 1 85 ? -0.183 22.438 -10.422 1 97.25 85 ASN A N 1
ATOM 662 C CA . ASN A 1 85 ? -1.143 22.422 -9.328 1 97.25 85 ASN A CA 1
ATOM 663 C C . ASN A 1 85 ? -2.191 23.516 -9.484 1 97.25 85 ASN A C 1
ATOM 665 O O . ASN A 1 85 ? -2.598 24.141 -8.508 1 97.25 85 ASN A O 1
ATOM 669 N N . THR A 1 86 ? -2.523 23.859 -10.719 1 97.44 86 THR A N 1
ATOM 670 C CA . THR A 1 86 ? -3.578 24.828 -10.969 1 97.44 86 THR A CA 1
ATOM 671 C C . THR A 1 86 ? -4.875 24.141 -11.359 1 97.44 86 THR A C 1
ATOM 673 O O . THR A 1 86 ? -5.922 24.781 -11.484 1 97.44 86 THR A O 1
ATOM 676 N N . GLU A 1 87 ? -4.781 22.844 -11.539 1 97.06 87 GLU A N 1
ATOM 677 C CA . GLU A 1 87 ? -5.941 22.078 -11.984 1 97.06 87 GLU A CA 1
ATOM 678 C C . GLU A 1 87 ? -6.988 21.969 -10.883 1 97.06 87 GLU A C 1
ATOM 680 O O . GLU A 1 87 ? -6.688 22.219 -9.711 1 97.06 87 GLU A O 1
ATOM 685 N N . ALA A 1 88 ? -8.188 21.625 -11.32 1 96.62 88 ALA A N 1
ATOM 686 C CA . ALA A 1 88 ? -9.242 21.328 -10.359 1 96.62 88 ALA A CA 1
ATOM 687 C C . ALA A 1 88 ? -9.086 19.938 -9.766 1 96.62 88 ALA A C 1
ATOM 689 O O . ALA A 1 88 ? -8.438 19.078 -10.359 1 96.62 88 ALA A O 1
ATOM 690 N N . ILE A 1 89 ? -9.633 19.75 -8.609 1 96.81 89 ILE A N 1
ATOM 691 C CA . ILE A 1 89 ? -9.695 18.406 -8.031 1 96.81 89 ILE A CA 1
ATOM 692 C C . ILE A 1 89 ? -10.562 17.516 -8.914 1 96.81 89 ILE A C 1
ATOM 694 O O . ILE A 1 89 ? -11.555 17.969 -9.492 1 96.81 89 ILE A O 1
ATOM 698 N N . CYS A 1 90 ? -10.18 16.219 -9.047 1 95.88 90 CYS A N 1
ATOM 699 C CA . CYS A 1 90 ? -10.961 15.258 -9.812 1 95.88 90 CYS A CA 1
ATOM 700 C C . CYS A 1 90 ? -12.344 15.062 -9.203 1 95.88 90 CYS A C 1
ATOM 702 O O . CYS A 1 90 ? -12.492 15.102 -7.98 1 95.88 90 CYS A O 1
ATOM 704 N N . ASP A 1 91 ? -13.289 14.883 -10.102 1 93.94 91 ASP A N 1
ATOM 705 C CA . ASP A 1 91 ? -14.602 14.445 -9.625 1 93.94 91 ASP A CA 1
ATOM 706 C C . ASP A 1 91 ? -14.578 12.969 -9.234 1 93.94 91 ASP A C 1
ATOM 708 O O . ASP A 1 91 ? -14.438 12.102 -10.094 1 93.94 91 ASP A O 1
ATOM 712 N N . VAL A 1 92 ? -14.688 12.719 -7.957 1 94.62 92 VAL A N 1
ATOM 713 C CA . VAL A 1 92 ? -14.578 11.336 -7.504 1 94.62 92 VAL A CA 1
ATOM 714 C C . VAL A 1 92 ? -15.898 10.898 -6.875 1 94.62 92 VAL A C 1
ATOM 716 O O . VAL A 1 92 ? -16.703 11.734 -6.438 1 94.62 92 VAL A O 1
ATOM 719 N N . LYS A 1 93 ? -16.109 9.547 -6.828 1 93.19 93 LYS A N 1
ATOM 720 C CA . LYS A 1 93 ? -17.359 8.984 -6.305 1 93.19 93 LYS A CA 1
ATOM 721 C C . LYS A 1 93 ? -17.094 8.188 -5.027 1 93.19 93 LYS A C 1
ATOM 723 O O . LYS A 1 93 ? -18.031 7.871 -4.289 1 93.19 93 LYS A O 1
ATOM 728 N N . GLY A 1 94 ? -15.891 7.898 -4.805 1 93 94 GLY A N 1
ATOM 729 C CA . GLY A 1 94 ? -15.453 7.148 -3.635 1 93 94 GLY A CA 1
ATOM 730 C C . GLY A 1 94 ? -13.945 7.164 -3.449 1 93 94 GLY A C 1
ATOM 731 O O . GLY A 1 94 ? -13.227 7.793 -4.227 1 93 94 GLY A O 1
ATOM 732 N N . PHE A 1 95 ? -13.539 6.547 -2.416 1 95.5 95 PHE A N 1
ATOM 733 C CA . PHE A 1 95 ? -12.117 6.527 -2.104 1 95.5 95 PHE A CA 1
ATOM 734 C C . PHE A 1 95 ? -11.625 5.098 -1.918 1 95.5 95 PHE A C 1
ATOM 736 O O . PHE A 1 95 ? -12.227 4.32 -1.174 1 95.5 95 PHE A O 1
ATOM 743 N N . ALA A 1 96 ? -10.57 4.773 -2.588 1 93.5 96 ALA A N 1
ATOM 744 C CA . ALA A 1 96 ? -9.969 3.445 -2.492 1 93.5 96 ALA A CA 1
ATOM 745 C C . ALA A 1 96 ? -8.68 3.486 -1.675 1 93.5 96 ALA A C 1
ATOM 747 O O . ALA A 1 96 ? -7.973 4.496 -1.671 1 93.5 96 ALA A O 1
ATOM 748 N N . PRO A 1 97 ? -8.391 2.32 -0.976 1 93.69 97 PRO A N 1
ATOM 749 C CA . PRO A 1 97 ? -7.133 2.289 -0.231 1 93.69 97 PRO A CA 1
ATOM 750 C C . PRO A 1 97 ? -5.91 2.42 -1.137 1 93.69 97 PRO A C 1
ATOM 752 O O . PRO A 1 97 ? -5.832 1.756 -2.174 1 93.69 97 PRO A O 1
ATOM 755 N N . PHE A 1 98 ? -5.066 3.277 -0.76 1 93.62 98 PHE A N 1
ATOM 756 C CA . PHE A 1 98 ? -3.834 3.568 -1.485 1 93.62 98 PHE A CA 1
ATOM 757 C C . PHE A 1 98 ? -2.629 2.988 -0.758 1 93.62 98 PHE A C 1
ATOM 759 O O . PHE A 1 98 ? -1.743 2.4 -1.383 1 93.62 98 PHE A O 1
ATOM 766 N N . SER A 1 99 ? -2.594 3.131 0.497 1 94.25 99 SER A N 1
ATOM 767 C CA . SER A 1 99 ? -1.464 2.596 1.25 1 94.25 99 SER A CA 1
ATOM 768 C C . SER A 1 99 ? -1.836 2.359 2.709 1 94.25 99 SER A C 1
ATOM 770 O O . SER A 1 99 ? -2.812 2.924 3.207 1 94.25 99 SER A O 1
ATOM 772 N N . LYS A 1 100 ? -1.112 1.51 3.295 1 94.12 100 LYS A N 1
ATOM 773 C CA . LYS A 1 100 ? -1.191 1.179 4.715 1 94.12 100 LYS A CA 1
ATOM 774 C C . LYS A 1 100 ? 0.175 0.772 5.262 1 94.12 100 LYS A C 1
ATOM 776 O O . LYS A 1 100 ? 0.874 -0.043 4.656 1 94.12 100 LYS A O 1
ATOM 781 N N . ASP A 1 101 ? 0.574 1.253 6.457 1 90.38 101 ASP A N 1
ATOM 782 C CA . ASP A 1 101 ? 1.945 1.014 6.895 1 90.38 101 ASP A CA 1
ATOM 783 C C . ASP A 1 101 ? 1.99 -0.026 8.016 1 90.38 101 ASP A C 1
ATOM 785 O O . ASP A 1 101 ? 3.041 -0.616 8.273 1 90.38 101 ASP A O 1
ATOM 789 N N . ASN A 1 102 ? 0.97 -0.245 8.805 1 89 102 ASN A N 1
ATOM 790 C CA . ASN A 1 102 ? 0.889 -1.207 9.898 1 89 102 ASN A CA 1
ATOM 791 C C . ASN A 1 102 ? 2.021 -1.011 10.906 1 89 102 ASN A C 1
ATOM 793 O O . ASN A 1 102 ? 2.557 -1.982 11.445 1 89 102 ASN A O 1
ATOM 797 N N . GLY A 1 103 ? 2.393 0.174 11.125 1 89.94 103 GLY A N 1
ATOM 798 C CA . GLY A 1 103 ? 3.57 0.474 11.93 1 89.94 103 GLY A CA 1
ATOM 799 C C . GLY A 1 103 ? 3.467 -0.034 13.352 1 89.94 103 GLY A C 1
ATOM 800 O O . GLY A 1 103 ? 4.445 -0.535 13.914 1 89.94 103 GLY A O 1
ATOM 801 N N . ILE A 1 104 ? 2.385 0.054 13.961 1 87 104 ILE A N 1
ATOM 802 C CA . ILE A 1 104 ? 2.221 -0.35 15.352 1 87 104 ILE A CA 1
ATOM 803 C C . ILE A 1 104 ? 2.385 -1.864 15.469 1 87 104 ILE A C 1
ATOM 805 O O . ILE A 1 104 ? 2.986 -2.355 16.422 1 87 104 ILE A O 1
ATOM 809 N N . ARG A 1 105 ? 1.89 -2.615 14.508 1 85.75 105 ARG A N 1
ATOM 810 C CA . ARG A 1 105 ? 2.045 -4.066 14.531 1 85.75 105 ARG A CA 1
ATOM 811 C C . ARG A 1 105 ? 3.51 -4.461 14.367 1 85.75 105 ARG A C 1
ATOM 813 O O . ARG A 1 105 ? 4.012 -5.309 15.109 1 85.75 105 ARG A O 1
ATOM 820 N N . ILE A 1 106 ? 4.133 -3.904 13.508 1 89.06 106 ILE A N 1
ATOM 821 C CA . ILE A 1 106 ? 5.535 -4.188 13.219 1 89.06 106 ILE A CA 1
ATOM 822 C C . ILE A 1 106 ? 6.402 -3.762 14.398 1 89.06 106 ILE A C 1
ATOM 824 O O . ILE A 1 106 ? 7.395 -4.418 14.719 1 89.06 106 ILE A O 1
ATOM 828 N N . GLY A 1 107 ? 6.035 -2.732 15.102 1 86 107 GLY A N 1
ATOM 829 C CA . GLY A 1 107 ? 6.828 -2.068 16.125 1 86 107 GLY A CA 1
ATOM 830 C C . GLY A 1 107 ? 6.863 -2.826 17.438 1 86 107 GLY A C 1
ATOM 831 O O . GLY A 1 107 ? 7.59 -2.445 18.359 1 86 107 GLY A O 1
ATOM 832 N N . SER A 1 108 ? 6.062 -3.834 17.5 1 82.5 108 SER A N 1
ATOM 833 C CA . SER A 1 108 ? 6.148 -4.648 18.703 1 82.5 108 SER A CA 1
ATOM 834 C C . SER A 1 108 ? 7.543 -5.238 18.875 1 82.5 108 SER A C 1
ATOM 836 O O . SER A 1 108 ? 8.023 -5.398 20 1 82.5 108 SER A O 1
ATOM 838 N N . ARG A 1 109 ? 8.117 -5.566 17.812 1 86.06 109 ARG A N 1
ATOM 839 C CA . ARG A 1 109 ? 9.477 -6.094 17.859 1 86.06 109 ARG A CA 1
ATOM 840 C C . ARG A 1 109 ? 10.383 -5.344 16.891 1 86.06 109 ARG A C 1
ATOM 842 O O . ARG A 1 109 ? 11.609 -5.426 17 1 86.06 109 ARG A O 1
ATOM 849 N N . GLY A 1 110 ? 9.734 -4.719 15.984 1 88.5 110 GLY A N 1
ATOM 850 C CA . GLY A 1 110 ? 10.516 -3.963 15.008 1 88.5 110 GLY A CA 1
ATOM 851 C C . GLY A 1 110 ? 10.984 -2.623 15.539 1 88.5 110 GLY A C 1
ATOM 852 O O . GLY A 1 110 ? 10.562 -2.189 16.609 1 88.5 110 GLY A O 1
ATOM 853 N N . HIS A 1 111 ? 11.898 -2.025 14.82 1 91 111 HIS A N 1
ATOM 854 C CA . HIS A 1 111 ? 12.445 -0.731 15.203 1 91 111 HIS A CA 1
ATOM 855 C C . HIS A 1 111 ? 11.648 0.413 14.594 1 91 111 HIS A C 1
ATOM 857 O O . HIS A 1 111 ? 12.172 1.173 13.773 1 91 111 HIS A O 1
ATOM 863 N N . VAL A 1 112 ? 10.43 0.453 15.086 1 91.75 112 VAL A N 1
ATOM 864 C CA . VAL A 1 112 ? 9.508 1.478 14.609 1 91.75 112 VAL A CA 1
ATOM 865 C C . VAL A 1 112 ? 9.438 2.627 15.609 1 91.75 112 VAL A C 1
ATOM 867 O O . VAL A 1 112 ? 9.312 2.4 16.812 1 91.75 112 VAL A O 1
ATOM 870 N N . PHE A 1 113 ? 9.438 3.861 15.094 1 90.12 113 PHE A N 1
ATOM 871 C CA . PHE A 1 113 ? 9.414 5.055 15.938 1 90.12 113 PHE A CA 1
ATOM 872 C C . PHE A 1 113 ? 8.047 5.246 16.562 1 90.12 113 PHE A C 1
ATOM 874 O O . PHE A 1 113 ? 7.023 4.949 15.945 1 90.12 113 PHE A O 1
ATOM 881 N N . VAL A 1 114 ? 8.086 5.746 17.75 1 86.62 114 VAL A N 1
ATOM 882 C CA . VAL A 1 114 ? 6.91 6.449 18.266 1 86.62 114 VAL A CA 1
ATOM 883 C C . VAL A 1 114 ? 6.719 7.754 17.484 1 86.62 114 VAL A C 1
ATOM 885 O O . VAL A 1 114 ? 7.605 8.609 17.484 1 86.62 114 VAL A O 1
ATOM 888 N N . ILE A 1 115 ? 5.531 7.871 16.828 1 88.94 115 ILE A N 1
ATOM 889 C CA . ILE A 1 115 ? 5.375 9.07 16.016 1 88.94 115 ILE A CA 1
ATOM 890 C C . ILE A 1 115 ? 4.113 9.82 16.422 1 88.94 115 ILE A C 1
ATOM 892 O O . ILE A 1 115 ? 3.223 9.242 17.062 1 88.94 115 ILE A O 1
ATOM 896 N N . ARG A 1 116 ? 4.117 11.102 16.031 1 87.25 116 ARG A N 1
ATOM 897 C CA . ARG A 1 116 ? 2.959 11.969 16.219 1 87.25 116 ARG A CA 1
ATOM 898 C C . ARG A 1 116 ? 2.76 12.867 15 1 87.25 116 ARG A C 1
ATOM 900 O O . ARG A 1 116 ? 3.705 13.125 14.25 1 87.25 116 ARG A O 1
ATOM 907 N N . GLU A 1 117 ? 1.501 13.336 14.867 1 88.81 117 GLU A N 1
ATOM 908 C CA . GLU A 1 117 ? 1.096 14.336 13.891 1 88.81 117 GLU A CA 1
ATOM 909 C C . GLU A 1 117 ? 1.626 13.992 12.5 1 88.81 117 GLU A C 1
ATOM 911 O O . GLU A 1 117 ? 2.236 14.836 11.836 1 88.81 117 GLU A O 1
ATOM 916 N N . PRO A 1 118 ? 1.368 12.805 12.094 1 93.81 118 PRO A N 1
ATOM 917 C CA . PRO A 1 118 ? 1.809 12.477 10.734 1 93.81 118 PRO A CA 1
ATOM 918 C C . PRO A 1 118 ? 1.027 13.234 9.656 1 93.81 118 PRO A C 1
ATOM 920 O O . PRO A 1 118 ? -0.09 13.688 9.914 1 93.81 118 PRO A O 1
ATOM 923 N N . PHE A 1 119 ? 1.655 13.406 8.5 1 97 119 PHE A N 1
ATOM 924 C CA . PHE A 1 119 ? 0.944 13.883 7.32 1 97 119 PHE A CA 1
ATOM 925 C C . PHE A 1 119 ? 1.621 13.398 6.047 1 97 119 PHE A C 1
ATOM 927 O O . PHE A 1 119 ? 2.777 12.969 6.074 1 97 119 PHE A O 1
ATOM 934 N N . VAL A 1 120 ? 0.853 13.422 4.984 1 97.75 120 VAL A N 1
ATOM 935 C CA . VAL A 1 120 ? 1.37 12.961 3.703 1 97.75 120 VAL A CA 1
ATOM 936 C C . VAL A 1 120 ? 1.501 14.133 2.74 1 97.75 120 VAL A C 1
ATOM 938 O O . VAL A 1 120 ? 0.632 15.008 2.699 1 97.75 120 VAL A O 1
ATOM 941 N N . SER A 1 121 ? 2.572 14.164 2.062 1 98.25 121 SER A N 1
ATOM 942 C CA . SER A 1 121 ? 2.824 15.102 0.97 1 98.25 121 SER A CA 1
ATOM 943 C C . SER A 1 121 ? 3.496 14.406 -0.209 1 98.25 121 SER A C 1
ATOM 945 O O . SER A 1 121 ? 4.145 13.367 -0.038 1 98.25 121 SER A O 1
ATOM 947 N N . CYS A 1 122 ? 3.234 14.992 -1.443 1 97.44 122 CYS A N 1
ATOM 948 C CA . CYS A 1 122 ? 3.717 14.281 -2.619 1 97.44 122 CYS A CA 1
ATOM 949 C C . CYS A 1 122 ? 4.582 15.18 -3.492 1 97.44 122 CYS A C 1
ATOM 951 O O . CYS A 1 122 ? 4.281 16.359 -3.652 1 97.44 122 CYS A O 1
ATOM 953 N N . SER A 1 123 ? 5.66 14.633 -3.963 1 96.06 123 SER A N 1
ATOM 954 C CA . SER A 1 123 ? 6.398 15.164 -5.105 1 96.06 123 SER A CA 1
ATOM 955 C C . SER A 1 123 ? 5.852 14.602 -6.418 1 96.06 123 SER A C 1
ATOM 957 O O . SER A 1 123 ? 4.918 13.797 -6.414 1 96.06 123 SER A O 1
ATOM 959 N N . PRO A 1 124 ? 6.41 15.047 -7.527 1 92.5 124 PRO A N 1
ATOM 960 C CA . PRO A 1 124 ? 5.961 14.445 -8.789 1 92.5 124 PRO A CA 1
ATOM 961 C C . PRO A 1 124 ? 6.281 12.953 -8.875 1 92.5 124 PRO A C 1
ATOM 963 O O . PRO A 1 124 ? 5.688 12.242 -9.688 1 92.5 124 PRO A O 1
ATOM 966 N N . LYS A 1 125 ? 7.117 12.406 -8.031 1 88.12 125 LYS A N 1
ATOM 967 C CA . LYS A 1 125 ? 7.613 11.039 -8.211 1 88.12 125 LYS A CA 1
ATOM 968 C C . LYS A 1 125 ? 7.215 10.156 -7.035 1 88.12 125 LYS A C 1
ATOM 970 O O . LYS A 1 125 ? 7.137 8.93 -7.176 1 88.12 125 LYS A O 1
ATOM 975 N N . GLU A 1 126 ? 7.027 10.773 -5.949 1 92.31 126 GLU A N 1
ATOM 976 C CA . GLU A 1 126 ? 6.738 9.938 -4.785 1 92.31 126 GLU A CA 1
ATOM 977 C C . GLU A 1 126 ? 5.914 10.703 -3.752 1 92.31 126 GLU A C 1
ATOM 979 O O . GLU A 1 126 ? 5.957 11.938 -3.707 1 92.31 126 GLU A O 1
ATOM 984 N N . CYS A 1 127 ? 5.188 9.945 -2.996 1 96.81 127 CYS A N 1
ATOM 985 C CA . CYS A 1 127 ? 4.555 10.477 -1.793 1 96.81 127 CYS A CA 1
ATOM 986 C C . CYS A 1 127 ? 5.277 9.992 -0.541 1 96.81 127 CYS A C 1
ATOM 988 O O . CYS A 1 127 ? 5.75 8.852 -0.493 1 96.81 127 CYS A O 1
ATOM 990 N N . ARG A 1 128 ? 5.316 10.852 0.431 1 97.56 128 ARG A N 1
ATOM 991 C CA . ARG A 1 128 ? 5.969 10.5 1.688 1 97.56 128 ARG A CA 1
ATOM 992 C C . ARG A 1 128 ? 5.07 10.812 2.879 1 97.56 128 ARG A C 1
ATOM 994 O O . ARG A 1 128 ? 4.285 11.766 2.838 1 97.56 128 ARG A O 1
ATOM 1001 N N . THR A 1 129 ? 5.164 9.969 3.859 1 97.44 129 THR A N 1
ATOM 1002 C CA . THR A 1 129 ? 4.594 10.273 5.168 1 97.44 129 THR A CA 1
ATOM 1003 C C . THR A 1 129 ? 5.602 11.008 6.043 1 97.44 129 THR A C 1
ATOM 1005 O O . THR A 1 129 ? 6.664 10.469 6.363 1 97.44 129 THR A O 1
ATOM 1008 N N . PHE A 1 130 ? 5.266 12.164 6.414 1 97.88 130 PHE A N 1
ATOM 1009 C CA . PHE A 1 130 ? 6.039 12.938 7.375 1 97.88 130 PHE A CA 1
ATOM 1010 C C . PHE A 1 130 ? 5.492 12.75 8.789 1 97.88 130 PHE A C 1
ATOM 1012 O O . PHE A 1 130 ? 4.281 12.609 8.977 1 97.88 130 PHE A O 1
ATOM 1019 N N . PHE A 1 131 ? 6.426 12.766 9.742 1 95.88 131 PHE A N 1
ATOM 1020 C CA . PHE A 1 131 ? 5.977 12.594 11.117 1 95.88 131 PHE A CA 1
ATOM 1021 C C . PHE A 1 131 ? 6.965 13.227 12.094 1 95.88 131 PHE A C 1
ATOM 1023 O O . PHE A 1 131 ? 8.156 13.344 11.789 1 95.88 131 PHE A O 1
ATOM 1030 N N . LEU A 1 132 ? 6.434 13.617 13.219 1 94.25 132 LEU A N 1
ATOM 1031 C CA . LEU A 1 132 ? 7.27 14.07 14.328 1 94.25 132 LEU A CA 1
ATOM 1032 C C . LEU A 1 132 ? 7.566 12.93 15.289 1 94.25 132 LEU A C 1
ATOM 1034 O O . LEU A 1 132 ? 6.703 12.086 15.539 1 94.25 132 LEU A O 1
ATOM 1038 N N . THR A 1 133 ? 8.734 12.891 15.75 1 91.38 133 THR A N 1
ATOM 1039 C CA . THR A 1 133 ? 9.133 11.844 16.688 1 91.38 133 THR A CA 1
ATOM 1040 C C . THR A 1 133 ? 10.172 12.367 17.672 1 91.38 133 THR A C 1
ATOM 1042 O O . THR A 1 133 ? 10.898 13.312 17.375 1 91.38 133 THR A O 1
ATOM 1045 N N . GLN A 1 134 ? 10.227 11.742 18.828 1 87.31 134 GLN A N 1
ATOM 1046 C CA . GLN A 1 134 ? 11.258 12.047 19.812 1 87.31 134 GLN A CA 1
ATOM 1047 C C . GLN A 1 134 ? 12.461 11.109 19.656 1 87.31 134 GLN A C 1
ATOM 1049 O O . GLN A 1 134 ? 13.359 11.109 20.5 1 87.31 134 GLN A O 1
ATOM 1054 N N . GLY A 1 135 ? 12.359 10.297 18.703 1 84.69 135 GLY A N 1
ATOM 1055 C CA . GLY A 1 135 ? 13.469 9.383 18.469 1 84.69 135 GLY A CA 1
ATOM 1056 C C . GLY A 1 135 ? 13.375 8.102 19.281 1 84.69 135 GLY A C 1
ATOM 1057 O O . GLY A 1 135 ? 14.336 7.336 19.359 1 84.69 135 GLY A O 1
ATOM 1058 N N . SER A 1 136 ? 12.227 7.848 19.828 1 85.19 136 SER A N 1
ATOM 1059 C CA . SER A 1 136 ? 12.016 6.629 20.609 1 85.19 136 SER A CA 1
ATOM 1060 C C . SER A 1 136 ? 11.297 5.566 19.781 1 85.19 136 SER A C 1
ATOM 1062 O O . SER A 1 136 ? 10.461 5.887 18.938 1 85.19 136 SER A O 1
ATOM 1064 N N . LEU A 1 137 ? 11.648 4.355 20.172 1 87.56 137 LEU A N 1
ATOM 1065 C CA . LEU A 1 137 ? 11.023 3.234 19.484 1 87.56 137 LEU A CA 1
ATOM 1066 C C . LEU A 1 137 ? 9.852 2.682 20.281 1 87.56 137 LEU A C 1
ATOM 1068 O O . LEU A 1 137 ? 9.828 2.811 21.516 1 87.56 137 LEU A O 1
ATOM 1072 N N . LEU A 1 138 ? 8.953 2.07 19.578 1 85.5 138 LEU A N 1
ATOM 1073 C CA . LEU A 1 138 ? 7.781 1.474 20.203 1 85.5 138 LEU A CA 1
ATOM 1074 C C . LEU A 1 138 ? 8.18 0.342 21.141 1 85.5 138 LEU A C 1
ATOM 1076 O O . LEU A 1 138 ? 7.504 0.091 22.141 1 85.5 138 LEU A O 1
ATOM 1080 N N . ASN A 1 139 ? 9.227 -0.31 20.812 1 84.19 139 ASN A N 1
ATOM 1081 C CA . ASN A 1 139 ? 9.633 -1.466 21.594 1 84.19 139 ASN A CA 1
ATOM 1082 C C . ASN A 1 139 ? 10.75 -1.108 22.578 1 84.19 139 ASN A C 1
ATOM 1084 O O . ASN A 1 139 ? 11.523 -1.976 22.984 1 84.19 139 ASN A O 1
ATOM 1088 N N . ASP A 1 140 ? 10.828 0.178 22.828 1 81.12 140 ASP A N 1
ATOM 1089 C CA . ASP A 1 140 ? 11.82 0.638 23.797 1 81.12 140 ASP A CA 1
ATOM 1090 C C . ASP A 1 140 ? 11.164 1.395 24.938 1 81.12 140 ASP A C 1
ATOM 1092 O O . ASP A 1 140 ? 10 1.8 24.844 1 81.12 140 ASP A O 1
ATOM 1096 N N . LYS A 1 141 ? 11.914 1.446 26.078 1 72.5 141 LYS A N 1
ATOM 1097 C CA . LYS A 1 141 ? 11.469 2.197 27.25 1 72.5 141 LYS A CA 1
ATOM 1098 C C . LYS A 1 141 ? 12.078 3.596 27.281 1 72.5 141 LYS A C 1
ATOM 1100 O O . LYS A 1 141 ? 13.258 3.77 26.969 1 72.5 141 LYS A O 1
ATOM 1105 N N . HIS A 1 142 ? 11.148 4.695 26.828 1 63.12 142 HIS A N 1
ATOM 1106 C CA . HIS A 1 142 ? 11.742 6.023 26.906 1 63.12 142 HIS A CA 1
ATOM 1107 C C . HIS A 1 142 ? 10.984 6.906 27.891 1 63.12 142 HIS A C 1
ATOM 1109 O O . HIS A 1 142 ? 9.75 6.883 27.938 1 63.12 142 HIS A O 1
ATOM 1115 N N . SER A 1 143 ? 11.289 7.211 29.094 1 57.56 143 SER A N 1
ATOM 1116 C CA . SER A 1 143 ? 10.578 8.023 30.078 1 57.56 143 SER A CA 1
ATOM 1117 C C . SER A 1 143 ? 10.953 9.5 29.953 1 57.56 143 SER A C 1
ATOM 1119 O O . SER A 1 143 ? 10.156 10.375 30.266 1 57.56 143 SER A O 1
ATOM 1121 N N . ASN A 1 144 ? 11.984 9.953 29.359 1 53.09 144 ASN A N 1
ATOM 1122 C CA . ASN A 1 144 ? 12.438 11.289 29.719 1 53.09 144 ASN A CA 1
ATOM 1123 C C . ASN A 1 144 ? 11.812 12.359 28.828 1 53.09 144 ASN A C 1
ATOM 1125 O O . ASN A 1 144 ? 12.5 12.992 28.031 1 53.09 144 ASN A O 1
ATOM 1129 N N . GLY A 1 145 ? 10.391 12.484 29 1 55 145 GLY A N 1
ATOM 1130 C CA . GLY A 1 145 ? 9.781 13.602 28.297 1 55 145 GLY A CA 1
ATOM 1131 C C . GLY A 1 145 ? 9.203 13.211 26.953 1 55 145 GLY A C 1
ATOM 1132 O O . GLY A 1 145 ? 8.805 14.078 26.156 1 55 145 GLY A O 1
ATOM 1133 N N . THR A 1 146 ? 9.289 11.945 26.656 1 55.62 146 THR A N 1
ATOM 1134 C CA . THR A 1 146 ? 8.805 11.43 25.375 1 55.62 146 THR A CA 1
ATOM 1135 C C . THR A 1 146 ? 7.312 11.703 25.219 1 55.62 146 THR A C 1
ATOM 1137 O O . THR A 1 146 ? 6.773 11.602 24.109 1 55.62 146 THR A O 1
ATOM 1140 N N . VAL A 1 147 ? 6.809 12.289 26.297 1 61.16 147 VAL A N 1
ATOM 1141 C CA . VAL A 1 147 ? 5.359 12.469 26.25 1 61.16 147 VAL A CA 1
ATOM 1142 C C . VAL A 1 147 ? 5.031 13.93 25.969 1 61.16 147 VAL A C 1
ATOM 1144 O O . VAL A 1 147 ? 3.871 14.281 25.734 1 61.16 147 VAL A O 1
ATOM 1147 N N . LYS A 1 148 ? 6.141 14.711 25.859 1 70.81 148 LYS A N 1
ATOM 1148 C CA . LYS A 1 148 ? 5.871 16.125 25.672 1 70.81 148 LYS A CA 1
ATOM 1149 C C . LYS A 1 148 ? 6.02 16.516 24.203 1 70.81 148 LYS A C 1
ATOM 1151 O O . LYS A 1 148 ? 7.043 16.234 23.578 1 70.81 148 LYS A O 1
ATOM 1156 N N . ASP A 1 149 ? 5.09 17.141 23.625 1 76.81 149 ASP A N 1
ATOM 1157 C CA . ASP A 1 149 ? 5.07 17.531 22.219 1 76.81 149 ASP A CA 1
ATOM 1158 C C . ASP A 1 149 ? 6.074 18.641 21.938 1 76.81 149 ASP A C 1
ATOM 1160 O O . ASP A 1 149 ? 6.73 18.641 20.891 1 76.81 149 ASP A O 1
ATOM 1164 N N . ARG A 1 150 ? 6.102 19.688 22.719 1 88.19 150 ARG A N 1
ATOM 1165 C CA . ARG A 1 150 ? 6.965 20.828 22.484 1 88.19 150 ARG A CA 1
ATOM 1166 C C . ARG A 1 150 ? 8.266 20.719 23.266 1 88.19 150 ARG A C 1
ATOM 1168 O O . ARG A 1 150 ? 8.578 21.578 24.078 1 88.19 150 ARG A O 1
ATOM 1175 N N . SER A 1 151 ? 9.016 19.594 22.875 1 85.19 151 SER A N 1
ATOM 1176 C CA . SER A 1 151 ? 10.289 19.297 23.531 1 85.19 151 SER A CA 1
ATOM 1177 C C . SER A 1 151 ? 11.453 19.422 22.562 1 85.19 151 SER A C 1
ATOM 1179 O O . SER A 1 151 ? 11.266 19.344 21.344 1 85.19 151 SER A O 1
ATOM 1181 N N . PRO A 1 152 ? 12.633 19.625 23.125 1 87.5 152 PRO A N 1
ATOM 1182 C CA . PRO A 1 152 ? 13.812 19.75 22.25 1 87.5 152 PRO A CA 1
ATOM 1183 C C . PRO A 1 152 ? 14.195 18.453 21.562 1 87.5 152 PRO A C 1
ATOM 1185 O O . PRO A 1 152 ? 15.055 18.438 20.688 1 87.5 152 PRO A O 1
ATOM 1188 N N . PHE A 1 153 ? 13.586 17.391 21.844 1 87.44 153 PHE A N 1
ATOM 1189 C CA . PHE A 1 153 ? 13.984 16.094 21.328 1 87.44 153 PHE A CA 1
ATOM 1190 C C . PHE A 1 153 ? 13.258 15.797 20.016 1 87.44 153 PHE A C 1
ATOM 1192 O O . PHE A 1 153 ? 13.633 14.883 19.281 1 87.44 153 PHE A O 1
ATOM 1199 N N . ARG A 1 154 ? 12.297 16.547 19.688 1 92.25 154 ARG A N 1
ATOM 1200 C CA . ARG A 1 154 ? 11.43 16.219 18.562 1 92.25 154 ARG A CA 1
ATOM 1201 C C . ARG A 1 154 ? 12.078 16.594 17.234 1 92.25 154 ARG A C 1
ATOM 1203 O O . ARG A 1 154 ? 12.734 17.641 17.141 1 92.25 154 ARG A O 1
ATOM 1210 N N . THR A 1 155 ? 11.93 15.75 16.312 1 94.88 155 THR A N 1
ATOM 1211 C CA . THR A 1 155 ? 12.391 15.969 14.938 1 94.88 155 THR A CA 1
ATOM 1212 C C . THR A 1 155 ? 11.305 15.594 13.938 1 94.88 155 THR A C 1
ATOM 1214 O O . THR A 1 155 ? 10.391 14.828 14.258 1 94.88 155 THR A O 1
ATOM 1217 N N . LEU A 1 156 ? 11.375 16.266 12.805 1 97.56 156 LEU A N 1
ATOM 1218 C CA . LEU A 1 156 ? 10.57 15.852 11.656 1 97.56 156 LEU A CA 1
ATOM 1219 C C . LEU A 1 156 ? 11.312 14.812 10.82 1 97.56 156 LEU A C 1
ATOM 1221 O O . LEU A 1 156 ? 12.445 15.039 10.398 1 97.56 156 LEU A O 1
ATOM 1225 N N . MET A 1 157 ? 10.68 13.703 10.633 1 97.75 157 MET A N 1
ATOM 1226 C CA . MET A 1 157 ? 11.18 12.617 9.789 1 97.75 157 MET A CA 1
ATOM 1227 C C . MET A 1 157 ? 10.156 12.242 8.727 1 97.75 157 MET A C 1
ATOM 1229 O O . MET A 1 157 ? 9 12.656 8.805 1 97.75 157 MET A O 1
ATOM 1233 N N . SER A 1 158 ? 10.625 11.5 7.703 1 97.81 158 SER A N 1
ATOM 1234 C CA . SER A 1 158 ? 9.68 11.031 6.691 1 97.81 158 SER A CA 1
ATOM 1235 C C . SER A 1 158 ? 10.094 9.672 6.141 1 97.81 158 SER A C 1
ATOM 1237 O O . SER A 1 158 ? 11.266 9.289 6.223 1 97.81 158 SER A O 1
ATOM 1239 N N . VAL A 1 159 ? 9.133 8.922 5.695 1 96.69 159 VAL A N 1
ATOM 1240 C CA . VAL A 1 159 ? 9.305 7.676 4.961 1 96.69 159 VAL A CA 1
ATOM 1241 C C . VAL A 1 159 ? 8.383 7.652 3.748 1 96.69 159 VAL A C 1
ATOM 1243 O O . VAL A 1 159 ? 7.41 8.406 3.686 1 96.69 159 VAL A O 1
ATOM 1246 N N . GLU A 1 160 ? 8.766 6.789 2.758 1 94.44 160 GLU A N 1
ATOM 1247 C CA . GLU A 1 160 ? 7.84 6.598 1.645 1 94.44 160 GLU A CA 1
ATOM 1248 C C . GLU A 1 160 ? 6.484 6.098 2.133 1 94.44 160 GLU A C 1
ATOM 1250 O O . GLU A 1 160 ? 6.41 5.277 3.049 1 94.44 160 GLU A O 1
ATOM 1255 N N . VAL A 1 161 ? 5.465 6.625 1.495 1 95.12 161 VAL A N 1
ATO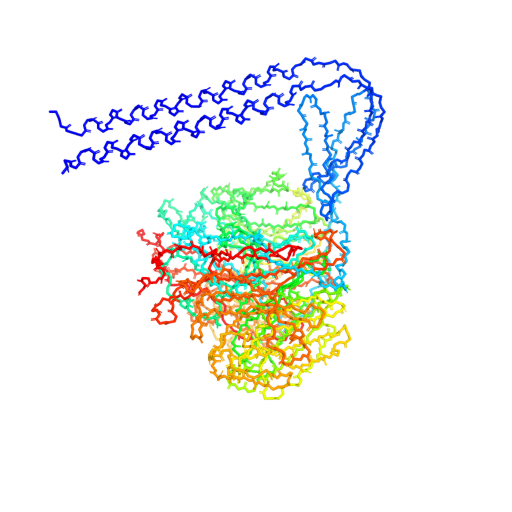M 1256 C CA . VAL A 1 161 ? 4.113 6.262 1.912 1 95.12 161 VAL A CA 1
ATOM 1257 C C . VAL A 1 161 ? 3.947 4.746 1.854 1 95.12 161 VAL A C 1
ATOM 1259 O O . VAL A 1 161 ? 4.418 4.098 0.916 1 95.12 161 VAL A O 1
ATOM 1262 N N . GLY A 1 162 ? 3.318 4.152 2.889 1 92.06 162 GLY A N 1
ATOM 1263 C CA . GLY A 1 162 ? 3.113 2.717 2.979 1 92.06 162 GLY A CA 1
ATOM 1264 C C . GLY A 1 162 ? 4.18 2.01 3.791 1 92.06 162 GLY A C 1
ATOM 1265 O O . GLY A 1 162 ? 3.979 0.881 4.242 1 92.06 162 GLY A O 1
ATOM 1266 N N . GLN A 1 163 ? 5.328 2.594 3.914 1 92.81 163 GLN A N 1
ATOM 1267 C CA . GLN A 1 163 ? 6.387 2.039 4.754 1 92.81 163 GLN A CA 1
ATOM 1268 C C . GLN A 1 163 ? 6.168 2.389 6.223 1 92.81 163 GLN A C 1
ATOM 1270 O O . GLN A 1 163 ? 5.695 3.482 6.539 1 92.81 163 GLN A O 1
ATOM 1275 N N . SER A 1 164 ? 6.559 1.411 7.047 1 92.38 164 SER A N 1
ATOM 1276 C CA . SER A 1 164 ? 6.523 1.744 8.469 1 92.38 164 SER A CA 1
ATOM 1277 C C . SER A 1 164 ? 7.555 2.814 8.812 1 92.38 164 SER A C 1
ATOM 1279 O O . SER A 1 164 ? 8.609 2.891 8.18 1 92.38 164 SER A O 1
ATOM 1281 N N . PRO A 1 165 ? 7.219 3.643 9.758 1 94.31 165 PRO A N 1
ATOM 1282 C CA . PRO A 1 165 ? 8.195 4.652 10.18 1 94.31 165 PRO A CA 1
ATOM 1283 C C . PRO A 1 165 ? 9.32 4.062 11.039 1 94.31 165 PRO A C 1
ATOM 1285 O O . PRO A 1 165 ? 9.414 4.367 12.227 1 94.31 165 PRO A O 1
ATOM 1288 N N . ASN A 1 166 ? 10.234 3.406 10.375 1 93.19 166 ASN A N 1
ATOM 1289 C CA . ASN A 1 166 ? 11.289 2.715 11.102 1 93.19 166 ASN A CA 1
ATOM 1290 C C . ASN A 1 166 ? 12.633 3.42 10.938 1 93.19 166 ASN A C 1
ATOM 1292 O O . ASN A 1 166 ? 12.766 4.332 10.117 1 93.19 166 ASN A O 1
ATOM 1296 N N . VAL A 1 167 ? 13.672 2.971 11.688 1 91.81 167 VAL A N 1
ATOM 1297 C CA . VAL A 1 167 ? 14.945 3.672 11.828 1 91.81 167 VAL A CA 1
ATOM 1298 C C . VAL A 1 167 ? 15.781 3.479 10.562 1 91.81 167 VAL A C 1
ATOM 1300 O O . VAL A 1 167 ? 16.703 4.262 10.289 1 91.81 167 VAL A O 1
ATOM 1303 N N . TYR A 1 168 ? 15.484 2.504 9.773 1 90.25 168 TYR A N 1
ATOM 1304 C CA . TYR A 1 168 ? 16.359 2.146 8.656 1 90.25 168 TYR A CA 1
ATOM 1305 C C . TYR A 1 168 ? 15.93 2.865 7.383 1 90.25 168 TYR A C 1
ATOM 1307 O O . TYR A 1 168 ? 16.75 3.092 6.488 1 90.25 168 TYR A O 1
ATOM 1315 N N . GLN A 1 169 ? 14.703 3.205 7.309 1 91.38 169 GLN A N 1
ATOM 1316 C CA . GLN A 1 169 ? 14.188 3.771 6.066 1 91.38 169 GLN A CA 1
ATOM 1317 C C . GLN A 1 169 ? 13.789 5.234 6.254 1 91.38 169 GLN A C 1
ATOM 1319 O O . GLN A 1 169 ? 13.625 5.965 5.273 1 91.38 169 GLN A O 1
ATOM 1324 N N . ALA A 1 170 ? 13.602 5.676 7.441 1 94.88 170 ALA A N 1
ATOM 1325 C CA . ALA A 1 170 ? 13.172 7.051 7.691 1 94.88 170 ALA A CA 1
ATOM 1326 C C . ALA A 1 170 ? 14.305 8.039 7.391 1 94.88 170 ALA A C 1
ATOM 1328 O O . ALA A 1 170 ? 15.477 7.738 7.625 1 94.88 170 ALA A O 1
ATOM 1329 N N . ARG A 1 171 ? 13.93 9.195 6.926 1 95.38 171 ARG A N 1
ATOM 1330 C CA . ARG A 1 171 ? 14.844 10.289 6.609 1 95.38 171 ARG A CA 1
ATOM 1331 C C . ARG A 1 171 ? 14.633 11.469 7.551 1 95.38 171 ARG A C 1
ATOM 1333 O O . ARG A 1 171 ? 13.492 11.82 7.867 1 95.38 171 ARG A O 1
ATOM 1340 N N . PHE A 1 172 ? 15.766 12.039 7.969 1 96.06 172 PHE A N 1
ATOM 1341 C CA . PHE A 1 172 ? 15.695 13.273 8.742 1 96.06 172 PHE A CA 1
ATOM 1342 C C . PHE A 1 172 ? 15.352 14.453 7.844 1 96.06 172 PHE A C 1
ATOM 1344 O O . PHE A 1 172 ? 15.922 14.602 6.762 1 96.06 172 PHE A O 1
ATOM 1351 N N . GLU A 1 173 ? 14.422 15.266 8.344 1 97.81 173 GLU A N 1
ATOM 1352 C CA . GLU A 1 173 ? 13.984 16.406 7.531 1 97.81 173 GLU A CA 1
ATOM 1353 C C . GLU A 1 173 ? 14.297 17.719 8.219 1 97.81 173 GLU A C 1
ATOM 1355 O O . GLU A 1 173 ? 14.719 18.688 7.57 1 97.81 173 GLU A O 1
ATOM 1360 N N . ALA A 1 174 ? 14.031 17.828 9.547 1 97.19 174 ALA A N 1
ATOM 1361 C CA . ALA A 1 174 ? 14.234 19.078 10.281 1 97.19 174 ALA A CA 1
ATOM 1362 C C . ALA A 1 174 ? 14.164 18.844 11.781 1 97.19 174 ALA A C 1
ATOM 1364 O O . ALA A 1 174 ? 13.547 17.875 12.242 1 97.19 174 ALA A O 1
ATOM 1365 N N . VAL A 1 175 ? 14.852 19.734 12.508 1 96.31 175 VAL A N 1
ATOM 1366 C CA . VAL A 1 175 ? 14.594 19.844 13.945 1 96.31 175 VAL A CA 1
ATOM 1367 C C . VAL A 1 175 ? 13.281 20.578 14.18 1 96.31 175 VAL A C 1
ATOM 1369 O O . VAL A 1 175 ? 13.156 21.766 13.852 1 96.31 175 VAL A O 1
ATOM 1372 N N . ALA A 1 176 ? 12.32 19.859 14.75 1 97.31 176 ALA A N 1
ATOM 1373 C CA . ALA A 1 176 ? 11.008 20.5 14.781 1 97.31 176 ALA A CA 1
ATOM 1374 C C . ALA A 1 176 ? 10.062 19.781 15.742 1 97.31 176 ALA A C 1
ATOM 1376 O O . ALA A 1 176 ? 10.023 18.547 15.781 1 97.31 176 ALA A O 1
ATOM 1377 N N . TRP A 1 177 ? 9.32 20.562 16.516 1 95.69 177 TRP A N 1
ATOM 1378 C CA . TRP A 1 177 ? 8.203 19.969 17.25 1 95.69 177 TRP A CA 1
ATOM 1379 C C . TRP A 1 177 ? 6.875 20.328 16.594 1 95.69 177 TRP A C 1
ATOM 1381 O O . TRP A 1 177 ? 5.824 19.797 16.969 1 95.69 177 TRP A O 1
ATOM 1391 N N . SER A 1 178 ? 6.793 21.141 15.609 1 96.75 178 SER A N 1
ATOM 1392 C CA . SER A 1 178 ? 5.734 21.406 14.641 1 96.75 178 SER A CA 1
ATOM 1393 C C . SER A 1 178 ? 6.297 21.594 13.234 1 96.75 178 SER A C 1
ATOM 1395 O O . SER A 1 178 ? 7.352 22.203 13.062 1 96.75 178 SER A O 1
ATOM 1397 N N . ALA A 1 179 ? 5.574 20.984 12.234 1 98.25 179 ALA A N 1
ATOM 1398 C CA . ALA A 1 179 ? 6.242 21.031 10.938 1 98.25 179 ALA A CA 1
ATOM 1399 C C . ALA A 1 179 ? 5.234 20.922 9.797 1 98.25 179 ALA A C 1
ATOM 1401 O O . ALA A 1 179 ? 4.09 20.516 10.008 1 98.25 179 ALA A O 1
ATOM 1402 N N . THR A 1 180 ? 5.617 21.344 8.609 1 98.62 180 THR A N 1
ATOM 1403 C CA . THR A 1 180 ? 4.953 21.141 7.332 1 98.62 180 THR A CA 1
ATOM 1404 C C . THR A 1 180 ? 5.973 20.875 6.227 1 98.62 180 THR A C 1
ATOM 1406 O O . THR A 1 180 ? 7.164 21.141 6.402 1 98.62 180 THR A O 1
ATOM 1409 N N . ALA A 1 181 ? 5.52 20.266 5.176 1 98.81 181 ALA A N 1
ATOM 1410 C CA . ALA A 1 181 ? 6.402 19.938 4.059 1 98.81 181 ALA A CA 1
ATOM 1411 C C . ALA A 1 181 ? 5.629 19.875 2.744 1 98.81 181 ALA A C 1
ATOM 1413 O O . ALA A 1 181 ? 4.477 19.453 2.713 1 98.81 181 ALA A O 1
ATOM 1414 N N . CYS A 1 182 ? 6.258 20.297 1.665 1 98.62 182 CYS A N 1
ATOM 1415 C CA . CYS A 1 182 ? 5.711 20.188 0.317 1 98.62 182 CYS A CA 1
ATOM 1416 C C . CYS A 1 182 ? 6.824 20.188 -0.725 1 98.62 182 CYS A C 1
ATOM 1418 O O . CYS A 1 182 ? 7.996 20.344 -0.385 1 98.62 182 CYS A O 1
ATOM 1420 N N . HIS A 1 183 ? 6.488 19.891 -1.907 1 98.5 183 HIS A N 1
ATOM 1421 C CA . HIS A 1 183 ? 7.418 19.828 -3.029 1 98.5 183 HIS A CA 1
ATOM 1422 C C . HIS A 1 183 ? 6.973 20.75 -4.168 1 98.5 183 HIS A C 1
ATOM 1424 O O . HIS A 1 183 ? 5.785 20.781 -4.504 1 98.5 183 HIS A O 1
ATOM 1430 N N . ASP A 1 184 ? 7.84 21.453 -4.77 1 97.94 184 ASP A N 1
ATOM 1431 C CA . ASP A 1 184 ? 7.43 22.406 -5.793 1 97.94 184 ASP A CA 1
ATOM 1432 C C . ASP A 1 184 ? 7.664 21.844 -7.195 1 97.94 184 ASP A C 1
ATOM 1434 O O . ASP A 1 184 ? 7.434 22.531 -8.188 1 97.94 184 ASP A O 1
ATOM 1438 N N . GLY A 1 185 ? 8.016 20.641 -7.25 1 96.88 185 GLY A N 1
ATOM 1439 C CA . GLY A 1 185 ? 8.391 20 -8.5 1 96.88 185 GLY A CA 1
ATOM 1440 C C . GLY A 1 185 ? 9.883 19.766 -8.633 1 96.88 185 GLY A C 1
ATOM 1441 O O . GLY A 1 185 ? 10.312 18.828 -9.305 1 96.88 185 GLY A O 1
ATOM 1442 N N . LYS A 1 186 ? 10.633 20.594 -8.016 1 95.62 186 LYS A N 1
ATOM 1443 C CA . LYS A 1 186 ? 12.086 20.5 -8.086 1 95.62 186 LYS A CA 1
ATOM 1444 C C . LYS A 1 186 ? 12.672 19.938 -6.801 1 95.62 186 LYS A C 1
ATOM 1446 O O . LYS A 1 186 ? 13.461 18.984 -6.836 1 95.62 186 LYS A O 1
ATOM 1451 N N . LYS A 1 187 ? 12.281 20.531 -5.73 1 96.88 187 LYS A N 1
ATOM 1452 C CA . LYS A 1 187 ? 12.812 20.078 -4.449 1 96.88 187 LYS A CA 1
ATOM 1453 C C . LYS A 1 187 ? 11.75 20.125 -3.359 1 96.88 187 LYS A C 1
ATOM 1455 O O . LYS A 1 187 ? 10.719 20.797 -3.518 1 96.88 187 LYS A O 1
ATOM 1460 N N . 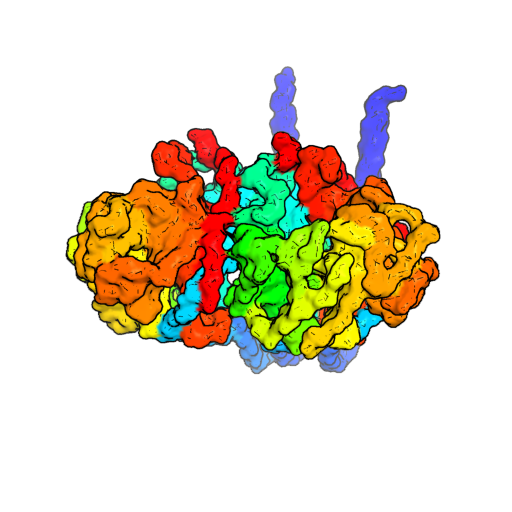TRP A 1 188 ? 12.062 19.359 -2.271 1 98.31 188 TRP A N 1
ATOM 1461 C CA . TRP A 1 188 ? 11.234 19.438 -1.072 1 98.31 188 TRP A CA 1
ATOM 1462 C C . TRP A 1 188 ? 11.508 20.719 -0.301 1 98.31 188 TRP A C 1
ATOM 1464 O O . TRP A 1 188 ? 12.656 21.156 -0.185 1 98.31 188 TRP A O 1
ATOM 1474 N N . MET A 1 189 ? 10.477 21.312 0.19 1 98.75 189 MET A N 1
ATOM 1475 C CA . MET A 1 189 ? 10.547 22.375 1.189 1 98.75 189 MET A CA 1
ATOM 1476 C C . MET A 1 189 ? 9.945 21.906 2.514 1 98.75 189 MET A C 1
ATOM 1478 O O . MET A 1 189 ? 8.836 21.391 2.547 1 98.75 189 MET A O 1
ATOM 1482 N N . THR A 1 190 ? 10.68 22.047 3.561 1 98.75 190 THR A N 1
ATOM 1483 C CA . THR A 1 190 ? 10.188 21.734 4.895 1 98.75 190 THR A CA 1
ATOM 1484 C C . THR A 1 190 ? 10.297 22.938 5.82 1 98.75 190 THR A C 1
ATOM 1486 O O . THR A 1 190 ? 11.219 23.75 5.684 1 98.75 190 THR A O 1
ATOM 1489 N N . ILE A 1 191 ? 9.367 23.109 6.652 1 98.81 191 ILE A N 1
ATOM 1490 C CA . ILE A 1 191 ? 9.367 24.125 7.699 1 98.81 191 ILE A CA 1
ATOM 1491 C C . ILE A 1 191 ? 9.211 23.469 9.062 1 98.81 191 ILE A C 1
ATOM 1493 O O . ILE A 1 191 ? 8.242 22.734 9.297 1 98.81 191 ILE A O 1
ATOM 1497 N N . GLY A 1 192 ? 10.156 23.641 9.891 1 98.5 192 GLY A N 1
ATOM 1498 C CA . GLY A 1 192 ? 10.133 23.078 11.227 1 98.5 192 GLY A CA 1
ATOM 1499 C C . GLY A 1 192 ? 10.227 24.125 12.32 1 98.5 192 GLY A C 1
ATOM 1500 O O . GLY A 1 192 ? 11.07 25.016 12.258 1 98.5 192 GLY A O 1
ATOM 1501 N N . VAL A 1 193 ? 9.312 24.078 13.297 1 98.5 193 VAL A N 1
ATOM 1502 C CA . VAL A 1 193 ? 9.32 24.984 14.445 1 98.5 193 VAL A CA 1
ATOM 1503 C C . VAL A 1 193 ? 10.047 24.344 15.617 1 98.5 193 VAL A C 1
ATOM 1505 O O . VAL A 1 193 ? 9.852 23.156 15.898 1 98.5 193 VAL A O 1
ATOM 1508 N N . THR A 1 194 ? 10.844 25.062 16.219 1 97 194 THR A N 1
ATOM 1509 C CA . THR A 1 194 ? 11.539 24.625 17.422 1 97 194 THR A CA 1
ATOM 1510 C C . THR A 1 194 ? 11.758 25.812 18.375 1 97 194 THR A C 1
ATOM 1512 O O . THR A 1 194 ? 11.344 26.922 18.078 1 97 194 THR A O 1
ATOM 1515 N N . GLY A 1 195 ? 12.211 25.438 19.656 1 95.75 195 GLY A N 1
ATOM 1516 C CA . GLY A 1 195 ? 12.43 26.469 20.656 1 95.75 195 GLY A CA 1
ATOM 1517 C C . GLY A 1 195 ? 11.297 26.578 21.656 1 95.75 195 GLY A C 1
ATOM 1518 O O . GLY A 1 195 ? 10.273 25.906 21.516 1 95.75 195 GLY A O 1
ATOM 1519 N N . PRO A 1 196 ? 11.531 27.438 22.656 1 94.88 196 PRO A N 1
ATOM 1520 C CA . PRO A 1 196 ? 10.461 27.656 23.625 1 94.88 196 PRO A CA 1
ATOM 1521 C C . PRO A 1 196 ? 9.281 28.438 23.047 1 94.88 196 PRO A C 1
ATOM 1523 O O . PRO A 1 196 ? 9.461 29.234 22.125 1 94.88 196 PRO A O 1
ATOM 1526 N N . ASP A 1 197 ? 8.18 28.312 23.625 1 94.31 197 ASP A N 1
ATOM 1527 C CA . ASP A 1 197 ? 6.938 28.891 23.109 1 94.31 197 ASP A CA 1
ATOM 1528 C C . ASP A 1 197 ? 7.113 30.375 22.812 1 94.31 197 ASP A C 1
ATOM 1530 O O . ASP A 1 197 ? 6.781 30.828 21.719 1 94.31 197 ASP A O 1
ATOM 1534 N N . SER A 1 198 ? 7.645 31.109 23.688 1 95.12 198 SER A N 1
ATOM 1535 C CA . SER A 1 198 ? 7.66 32.562 23.609 1 95.12 198 SER A CA 1
ATOM 1536 C C . SER A 1 198 ? 8.688 33.062 22.578 1 95.12 198 SER A C 1
ATOM 1538 O O . SER A 1 198 ? 8.625 34.188 22.125 1 95.12 198 SER A O 1
ATOM 1540 N N . LYS A 1 199 ? 9.625 32.219 22.281 1 96.31 199 LYS A N 1
ATOM 1541 C CA . LYS A 1 199 ? 10.68 32.594 21.359 1 96.31 199 LYS A CA 1
ATOM 1542 C C . LYS A 1 199 ? 10.922 31.531 20.297 1 96.31 199 LYS A C 1
ATOM 1544 O O . LYS A 1 199 ? 12.062 31.312 19.875 1 96.31 199 LYS A O 1
ATOM 1549 N N . ALA A 1 200 ? 9.852 30.875 19.938 1 97.56 200 ALA A N 1
ATOM 1550 C CA . ALA A 1 200 ? 9.984 29.781 18.969 1 97.56 200 ALA A CA 1
ATOM 1551 C C . ALA A 1 200 ? 10.438 30.312 17.609 1 97.56 200 ALA A C 1
ATOM 1553 O O . ALA A 1 200 ? 10.188 31.469 17.266 1 97.56 200 ALA A O 1
ATOM 1554 N N . VAL A 1 201 ? 11.141 29.5 16.891 1 97.38 201 VAL A N 1
ATOM 1555 C CA . VAL A 1 201 ? 11.633 29.844 15.57 1 97.38 201 VAL A CA 1
ATOM 1556 C C . VAL A 1 201 ? 11.227 28.766 14.57 1 97.38 201 VAL A C 1
ATOM 1558 O O . VAL A 1 201 ? 11.273 27.562 14.891 1 97.38 201 VAL A O 1
ATOM 1561 N N . ALA A 1 202 ? 10.75 29.188 13.43 1 98.69 202 ALA A N 1
ATOM 1562 C CA . ALA A 1 202 ? 10.523 28.297 12.305 1 98.69 202 ALA A CA 1
ATOM 1563 C C . ALA A 1 202 ? 11.664 28.375 11.289 1 98.69 202 ALA A C 1
ATOM 1565 O O . ALA A 1 202 ? 11.992 29.469 10.812 1 98.69 202 ALA A O 1
ATOM 1566 N N . VAL A 1 203 ? 12.242 27.219 10.984 1 98.12 203 VAL A N 1
ATOM 1567 C CA . VAL A 1 203 ? 13.32 27.188 10.008 1 98.12 203 VAL A CA 1
ATOM 1568 C C . VAL A 1 203 ? 12.82 26.562 8.703 1 98.12 203 VAL A C 1
ATOM 1570 O O . VAL A 1 203 ? 12.242 25.484 8.711 1 98.12 203 VAL 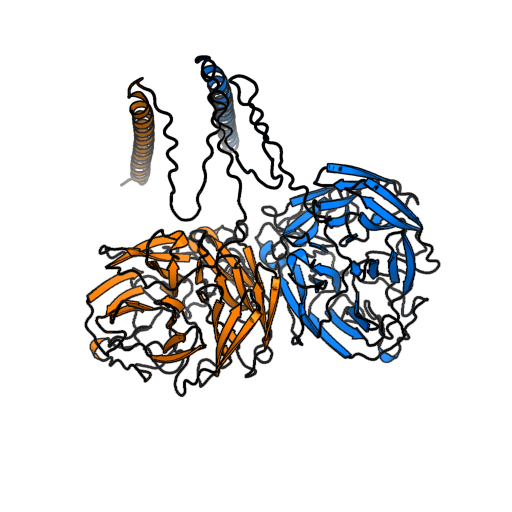A O 1
ATOM 1573 N N . ILE A 1 204 ? 13.016 27.297 7.633 1 98.5 204 ILE A N 1
ATOM 1574 C CA . ILE A 1 204 ? 12.641 26.828 6.305 1 98.5 204 ILE A CA 1
ATOM 1575 C C . ILE A 1 204 ? 13.844 26.156 5.641 1 98.5 204 ILE A C 1
ATOM 1577 O O . ILE A 1 204 ? 14.93 26.734 5.566 1 98.5 204 ILE A O 1
ATOM 1581 N N . HIS A 1 205 ? 13.648 24.891 5.25 1 98 205 HIS A N 1
ATOM 1582 C CA . HIS A 1 205 ? 14.641 24.172 4.465 1 98 205 HIS A CA 1
ATOM 1583 C C . HIS A 1 205 ? 14.172 23.969 3.029 1 98 205 HIS A C 1
ATOM 1585 O O . HIS A 1 205 ? 12.992 23.672 2.789 1 98 205 HIS A O 1
ATOM 1591 N N . TYR A 1 206 ? 15.031 24.219 2.121 1 97.38 206 TYR A N 1
ATOM 1592 C CA . TYR A 1 206 ? 14.805 23.891 0.719 1 97.38 206 TYR A CA 1
ATOM 1593 C C . TYR A 1 206 ? 15.891 22.953 0.203 1 97.38 206 TYR A C 1
ATOM 1595 O O . TYR A 1 206 ? 17.078 23.297 0.221 1 97.38 206 TYR A O 1
ATOM 1603 N N . GLY A 1 207 ? 15.438 21.828 -0.239 1 94.25 207 GLY A N 1
ATOM 1604 C CA . GLY A 1 207 ? 16.422 20.812 -0.619 1 94.25 207 GLY A CA 1
ATOM 1605 C C . GLY A 1 207 ? 17.344 20.422 0.521 1 94.25 207 GLY A C 1
ATOM 1606 O O . GLY A 1 207 ? 18.531 20.219 0.317 1 94.25 207 GLY A O 1
ATOM 1607 N N . GLY A 1 208 ? 16.844 20.531 1.717 1 94 208 GLY A N 1
ATOM 1608 C CA . GLY A 1 208 ? 17.609 20.094 2.877 1 94 208 GLY A CA 1
ATOM 1609 C C . GLY A 1 208 ? 18.516 21.172 3.438 1 94 208 GLY A C 1
ATOM 1610 O O . GLY A 1 208 ? 19.203 20.953 4.43 1 94 208 GLY A O 1
ATOM 1611 N N . VAL A 1 209 ? 18.469 22.344 2.799 1 92.5 209 VAL A N 1
ATOM 1612 C CA . VAL A 1 209 ? 19.328 23.438 3.229 1 92.5 209 VAL A CA 1
ATOM 1613 C C . VAL A 1 209 ? 18.469 24.562 3.818 1 92.5 209 VAL A C 1
ATOM 1615 O O . VAL A 1 209 ? 17.469 24.969 3.223 1 92.5 209 VAL A O 1
ATOM 1618 N N . PRO A 1 210 ? 18.859 24.984 4.996 1 94.94 210 PRO A N 1
ATOM 1619 C CA . PRO A 1 210 ? 18.109 26.125 5.535 1 94.94 210 PRO A CA 1
ATOM 1620 C C . PRO A 1 210 ? 18.172 27.344 4.625 1 94.94 210 PRO A C 1
ATOM 1622 O O . PRO A 1 210 ? 19.25 27.703 4.129 1 94.94 210 PRO A O 1
ATOM 1625 N N . THR A 1 211 ? 17.078 27.953 4.469 1 97.62 211 THR A N 1
ATOM 1626 C CA . THR A 1 211 ? 17.031 29.062 3.521 1 97.62 211 THR A CA 1
ATOM 1627 C C . THR A 1 211 ? 16.438 30.312 4.172 1 97.62 211 THR A C 1
ATOM 1629 O O . THR A 1 211 ? 16.719 31.438 3.736 1 97.62 211 THR A O 1
ATOM 1632 N N . ASP A 1 212 ? 15.586 30.203 5.094 1 97.44 212 ASP A N 1
ATOM 1633 C CA . ASP A 1 212 ? 14.906 31.328 5.734 1 97.44 212 ASP A CA 1
ATOM 1634 C C . ASP A 1 212 ? 14.414 30.953 7.125 1 97.44 212 ASP A C 1
ATOM 1636 O O . ASP A 1 212 ? 14.492 29.797 7.527 1 97.44 212 ASP A O 1
ATOM 1640 N N . VAL A 1 213 ? 13.953 31.969 7.902 1 97.62 213 VAL A N 1
ATOM 1641 C CA . VAL A 1 213 ? 13.484 31.734 9.266 1 97.62 213 VAL A CA 1
ATOM 1642 C C . VAL A 1 213 ? 12.289 32.625 9.57 1 97.62 213 VAL A C 1
ATOM 1644 O O . VAL A 1 213 ? 12.117 33.688 8.938 1 97.62 213 VAL A O 1
ATOM 1647 N N . ILE A 1 214 ? 11.453 32.219 10.422 1 98.38 214 ILE A N 1
ATOM 1648 C CA . ILE A 1 214 ? 10.344 33 10.977 1 98.38 214 ILE A CA 1
ATOM 1649 C C . ILE A 1 214 ? 10.383 32.938 12.5 1 98.38 214 ILE A C 1
ATOM 1651 O O . ILE A 1 214 ? 10.367 31.859 13.094 1 98.38 214 ILE A O 1
ATOM 1655 N N . ASN A 1 215 ? 10.406 34.062 13.125 1 97.44 215 ASN A N 1
ATOM 1656 C CA . ASN A 1 215 ? 10.312 34.125 14.578 1 97.44 215 ASN A CA 1
ATOM 1657 C C . ASN A 1 215 ? 8.867 34.219 15.047 1 97.44 215 ASN A C 1
ATOM 1659 O O . ASN A 1 215 ? 8.039 34.844 14.367 1 97.44 215 ASN A O 1
ATOM 1663 N N . SER A 1 216 ? 8.648 33.594 16.234 1 98.19 216 SER A N 1
ATOM 1664 C CA . SER A 1 216 ? 7.344 33.844 16.844 1 98.19 216 SER A CA 1
ATOM 1665 C C . SER A 1 216 ? 7.07 35.344 16.969 1 98.19 216 SER A C 1
ATOM 1667 O O . SER A 1 216 ? 7.918 36.094 17.453 1 98.19 216 SER A O 1
ATOM 1669 N N . TRP A 1 217 ? 5.875 35.781 16.516 1 98 217 TRP A N 1
ATOM 1670 C CA . TRP A 1 217 ? 5.598 37.219 16.5 1 98 217 TRP A CA 1
ATOM 1671 C C . TRP A 1 217 ? 4.637 37.594 17.625 1 98 217 TRP A C 1
ATOM 1673 O O . TRP A 1 217 ? 4.551 38.75 18.016 1 98 217 TRP A O 1
ATOM 1683 N N . ALA A 1 218 ? 3.887 36.656 18.078 1 97.69 218 ALA A N 1
ATOM 1684 C CA . ALA A 1 218 ? 2.988 36.906 19.203 1 97.69 218 ALA A CA 1
ATOM 1685 C C . ALA A 1 218 ? 3.615 36.469 20.516 1 97.69 218 ALA A C 1
ATOM 1687 O O . ALA A 1 218 ? 3.064 36.719 21.594 1 97.69 218 ALA A O 1
ATOM 1688 N N . GLY A 1 219 ? 4.77 35.781 20.438 1 97.12 219 GLY A N 1
ATOM 1689 C CA . GLY A 1 219 ? 5.441 35.312 21.625 1 97.12 219 GLY A CA 1
ATOM 1690 C C . GLY A 1 219 ? 4.672 34.219 22.344 1 97.12 219 GLY A C 1
ATOM 1691 O O . GLY A 1 219 ? 4.617 34.188 23.578 1 97.12 219 GLY A O 1
ATOM 1692 N N . ASP A 1 220 ? 4.066 33.406 21.672 1 97.31 220 ASP A N 1
ATOM 1693 C CA . ASP A 1 220 ? 3.275 32.312 22.188 1 97.31 220 ASP A CA 1
ATOM 1694 C C . ASP A 1 220 ? 3.553 31.016 21.422 1 97.31 220 ASP A C 1
ATOM 1696 O O . ASP A 1 220 ? 4.688 30.766 21.016 1 97.31 220 ASP A O 1
ATOM 1700 N N . ILE A 1 221 ? 2.604 30.094 21.375 1 96.19 221 ILE A N 1
ATOM 1701 C CA . ILE A 1 221 ? 2.832 28.797 20.719 1 96.19 221 ILE A CA 1
ATOM 1702 C C . ILE A 1 221 ? 2.754 28.969 19.203 1 96.19 221 ILE A C 1
ATOM 1704 O O . ILE A 1 221 ? 1.664 29.109 18.656 1 96.19 221 ILE A O 1
ATOM 1708 N N . LEU A 1 222 ? 3.875 28.969 18.562 1 97.88 222 LEU A N 1
ATOM 1709 C CA . LEU A 1 222 ? 3.988 29.047 17.109 1 97.88 222 LEU A CA 1
ATOM 1710 C C . LEU A 1 222 ? 3.848 27.672 16.469 1 97.88 222 LEU A C 1
ATOM 1712 O O . LEU A 1 222 ? 4.613 26.766 16.781 1 97.88 222 LEU A O 1
ATOM 1716 N N . ARG A 1 223 ? 2.904 27.531 15.555 1 97.31 223 ARG A N 1
ATOM 1717 C CA . ARG A 1 223 ? 2.674 26.25 14.898 1 97.31 223 ARG A CA 1
ATOM 1718 C C . ARG A 1 223 ? 2.49 26.422 13.391 1 97.31 223 ARG A C 1
ATOM 1720 O O . ARG A 1 223 ? 1.893 27.406 12.953 1 97.31 223 ARG A O 1
ATOM 1727 N N . THR A 1 224 ? 3.035 25.469 12.664 1 97.94 224 THR A N 1
ATOM 1728 C CA . THR A 1 224 ? 2.635 25.344 11.266 1 97.94 224 THR A CA 1
ATOM 1729 C C . THR A 1 224 ? 1.235 24.75 11.156 1 97.94 224 THR A C 1
ATOM 1731 O O . THR A 1 224 ? 0.558 24.547 12.164 1 97.94 224 THR A O 1
ATOM 1734 N N . GLN A 1 225 ? 0.787 24.578 9.969 1 97.12 225 GLN A N 1
ATOM 1735 C CA . GLN A 1 225 ? -0.491 23.906 9.773 1 97.12 225 GLN A CA 1
ATOM 1736 C C . GLN A 1 225 ? -0.375 22.422 10.07 1 97.12 225 GLN A C 1
ATOM 1738 O O . GLN A 1 225 ? -1.387 21.719 10.195 1 97.12 225 GLN A O 1
ATOM 1743 N N . GLU A 1 226 ? 0.836 21.844 10.234 1 95.62 226 GLU A N 1
ATOM 1744 C CA . GLU A 1 226 ? 1.089 20.438 10.562 1 95.62 226 GLU A CA 1
ATOM 1745 C C . GLU A 1 226 ? 0.435 19.5 9.555 1 95.62 226 GLU A C 1
ATOM 1747 O O . GLU A 1 226 ? -0.236 18.547 9.938 1 95.62 226 GLU A O 1
ATOM 1752 N N . SER A 1 227 ? 0.449 19.828 8.328 1 97.06 227 SER A N 1
ATOM 1753 C CA . SER A 1 227 ? 0.049 19.109 7.113 1 97.06 227 SER A CA 1
ATOM 1754 C C . SER A 1 227 ? 0.855 19.578 5.906 1 97.06 227 SER A C 1
ATOM 1756 O O . SER A 1 227 ? 1.725 20.453 6.031 1 97.06 227 SER A O 1
ATOM 1758 N N . SER A 1 228 ? 0.568 19.047 4.82 1 97.88 228 SER A N 1
ATOM 1759 C CA . SER A 1 228 ? 1.306 19.438 3.623 1 97.88 228 SER A CA 1
ATOM 1760 C C . SER A 1 228 ? 1.074 20.906 3.279 1 97.88 228 SER A C 1
ATOM 1762 O O . SER A 1 228 ? -0.07 21.359 3.205 1 97.88 228 SER A O 1
ATOM 1764 N N . CYS A 1 229 ? 2.172 21.625 3.115 1 98.56 229 CYS A N 1
ATOM 1765 C CA . CYS A 1 229 ? 2.025 22.922 2.445 1 98.56 229 CYS A CA 1
ATOM 1766 C C . CYS A 1 229 ? 1.729 22.734 0.963 1 98.56 229 CYS A C 1
ATOM 1768 O O . CYS A 1 229 ? 1.621 21.594 0.484 1 98.56 229 CYS A O 1
ATOM 1770 N N . THR A 1 230 ? 1.474 23.875 0.278 1 98.62 230 THR A N 1
ATOM 1771 C CA . THR A 1 230 ? 1.015 23.75 -1.102 1 98.62 230 THR A CA 1
ATOM 1772 C C . THR A 1 230 ? 1.861 24.609 -2.035 1 98.62 230 THR A C 1
ATOM 1774 O O . THR A 1 230 ? 2.064 25.797 -1.777 1 98.62 230 THR A O 1
ATOM 1777 N N . CYS A 1 231 ? 2.367 23.969 -3.061 1 98.5 231 CYS A N 1
ATOM 1778 C CA . CYS A 1 231 ? 3.113 24.719 -4.062 1 98.5 231 CYS A CA 1
ATOM 1779 C C . CYS A 1 231 ? 2.328 24.828 -5.367 1 98.5 231 CYS A C 1
ATOM 1781 O O . CYS A 1 231 ? 1.72 23.844 -5.805 1 98.5 231 CYS A O 1
ATOM 1783 N N . ILE A 1 232 ? 2.273 25.984 -5.906 1 98.19 232 ILE A N 1
ATOM 1784 C CA . ILE A 1 232 ? 1.643 26.266 -7.195 1 98.19 232 ILE A CA 1
ATOM 1785 C C . ILE A 1 232 ? 2.617 27.016 -8.094 1 98.19 232 ILE A C 1
ATOM 1787 O O . ILE A 1 232 ? 2.98 28.156 -7.805 1 98.19 232 ILE A O 1
ATOM 1791 N N . GLN A 1 233 ? 3.021 26.391 -9.195 1 96.5 233 GLN A N 1
ATOM 1792 C CA . GLN A 1 233 ? 3.891 26.984 -10.203 1 96.5 233 GLN A CA 1
ATOM 1793 C C . GLN A 1 233 ? 5.117 27.625 -9.562 1 96.5 233 GLN A C 1
ATOM 1795 O O . GLN A 1 233 ? 5.445 28.781 -9.859 1 96.5 233 GLN A O 1
ATOM 1800 N N . GLY A 1 234 ? 5.625 26.922 -8.625 1 96.69 234 GLY A N 1
ATOM 1801 C CA . GLY A 1 234 ? 6.906 27.328 -8.07 1 96.69 234 GLY A CA 1
ATOM 1802 C C . GLY A 1 234 ? 6.777 28 -6.719 1 96.69 234 GLY A C 1
ATOM 1803 O O . GLY A 1 234 ? 7.699 27.953 -5.902 1 96.69 234 GLY A O 1
ATOM 1804 N N . ASP A 1 235 ? 5.66 28.672 -6.512 1 98.25 235 ASP A N 1
ATOM 1805 C CA . ASP A 1 235 ? 5.449 29.328 -5.227 1 98.25 235 ASP A CA 1
ATOM 1806 C C . ASP A 1 235 ? 4.77 28.391 -4.234 1 98.25 235 ASP A C 1
ATOM 1808 O O . ASP A 1 235 ? 3.84 27.656 -4.594 1 98.25 235 ASP A O 1
ATOM 1812 N N . CYS A 1 236 ? 5.262 28.422 -3.035 1 98.81 236 CYS A N 1
ATOM 1813 C CA . CYS A 1 236 ? 4.695 27.578 -1.998 1 98.81 236 CYS A CA 1
ATOM 1814 C C . CYS A 1 236 ? 4.02 28.406 -0.913 1 98.81 236 CYS A C 1
ATOM 1816 O O . CYS A 1 236 ? 4.492 29.484 -0.571 1 98.81 236 CYS A O 1
ATOM 1818 N N . TYR A 1 237 ? 2.918 27.891 -0.401 1 98.88 237 TYR A N 1
ATOM 1819 C CA . TYR A 1 237 ? 2.066 28.594 0.551 1 98.88 237 TYR A CA 1
ATOM 1820 C C . TYR A 1 237 ? 1.826 27.75 1.798 1 98.88 237 TYR A C 1
ATOM 1822 O O . TYR A 1 237 ? 1.648 26.531 1.706 1 98.88 237 TYR A O 1
ATOM 1830 N N . TRP A 1 238 ? 1.834 28.344 2.957 1 98.69 238 TRP A N 1
ATOM 1831 C CA . TRP A 1 238 ? 1.408 27.688 4.188 1 98.69 238 TRP A CA 1
ATOM 1832 C C . TRP A 1 238 ? 0.878 28.703 5.191 1 98.69 238 TRP A C 1
ATOM 1834 O O . TRP A 1 238 ? 1.043 29.906 5.008 1 98.69 238 TRP A O 1
ATOM 1844 N N . VAL A 1 239 ? 0.178 28.188 6.184 1 98.38 239 VAL A N 1
ATOM 1845 C CA . VAL A 1 239 ? -0.435 29.016 7.223 1 98.38 239 VAL A CA 1
ATOM 1846 C C . VAL A 1 239 ? 0.202 28.703 8.57 1 98.38 239 VAL A C 1
ATOM 1848 O O . VAL A 1 239 ? 0.467 27.531 8.883 1 98.38 239 VAL A O 1
ATOM 1851 N N . MET A 1 240 ? 0.436 29.734 9.344 1 98.5 240 MET A N 1
ATOM 1852 C CA . MET A 1 240 ? 0.977 29.547 10.688 1 98.5 240 MET A CA 1
ATOM 1853 C C . MET A 1 240 ? 0.074 30.203 11.727 1 98.5 240 MET A C 1
ATOM 1855 O O . MET A 1 240 ? -0.604 31.188 11.438 1 98.5 240 MET A O 1
ATOM 1859 N N . THR A 1 241 ? 0.048 29.656 12.828 1 98.06 241 THR A N 1
ATOM 1860 C CA . THR A 1 241 ? -0.674 30.172 13.992 1 98.06 241 THR A CA 1
ATOM 1861 C C . THR A 1 241 ? 0.288 30.453 15.141 1 98.06 241 THR A C 1
ATOM 1863 O O . THR A 1 241 ? 1.102 29.594 15.5 1 98.06 241 THR A O 1
ATOM 1866 N N . ASP A 1 242 ? 0.251 31.609 15.688 1 98.19 242 ASP A N 1
ATOM 1867 C CA . ASP A 1 242 ? 1.001 31.984 16.875 1 98.19 242 ASP A CA 1
ATOM 1868 C C . ASP A 1 242 ? 0.062 32.438 18 1 98.19 242 ASP A C 1
ATOM 1870 O O . ASP A 1 242 ? -0.436 33.562 17.984 1 98.19 242 ASP A O 1
ATOM 1874 N N . GLY A 1 243 ? -0.115 31.547 18.953 1 96.75 243 GLY A N 1
ATOM 1875 C CA . GLY A 1 243 ? -1.061 31.812 20.031 1 96.75 243 GLY A CA 1
ATOM 1876 C C . GLY A 1 243 ? -1.624 30.562 20.656 1 96.75 243 GLY A C 1
ATOM 1877 O O . GLY A 1 243 ? -1.278 29.453 20.266 1 96.75 243 GLY A O 1
ATOM 1878 N N . PRO A 1 244 ? -2.5 30.781 21.656 1 93.56 244 PRO A N 1
ATOM 1879 C CA . PRO A 1 244 ? -3.104 29.641 22.359 1 93.56 244 PRO A CA 1
ATOM 1880 C C . PRO A 1 244 ? -4.234 28.984 21.562 1 93.56 244 PRO A C 1
ATOM 1882 O O . PRO A 1 244 ? -4.691 29.547 20.562 1 93.56 244 PRO A O 1
ATOM 1885 N N . ALA A 1 245 ? -4.633 27.812 22.062 1 90.44 245 ALA A N 1
ATOM 1886 C CA . ALA A 1 245 ? -5.664 27.062 21.359 1 90.44 245 ALA A CA 1
ATOM 1887 C C . ALA A 1 245 ? -7.055 27.391 21.891 1 90.44 245 ALA A C 1
ATOM 1889 O O . ALA A 1 245 ? -8.062 27.094 21.25 1 90.44 245 ALA A O 1
ATOM 1890 N N . ASN A 1 246 ? -7.16 28.016 23.016 1 89.5 246 ASN A N 1
ATOM 1891 C CA . ASN A 1 246 ? -8.445 28.172 23.688 1 89.5 246 ASN A CA 1
ATOM 1892 C C . ASN A 1 246 ? -8.883 29.641 23.719 1 89.5 246 ASN A C 1
ATOM 1894 O O . ASN A 1 246 ? -9.789 30 24.484 1 89.5 246 ASN A O 1
ATOM 1898 N N . ARG A 1 247 ? -8.242 30.5 23.062 1 93 247 ARG A N 1
ATOM 1899 C CA . ARG A 1 247 ? -8.602 31.906 22.875 1 93 247 ARG A CA 1
ATOM 1900 C C . ARG A 1 247 ? -8.008 32.438 21.578 1 93 247 ARG A C 1
ATOM 1902 O O . ARG A 1 247 ? -7.391 31.703 20.812 1 93 247 ARG A O 1
ATOM 1909 N N . GLN A 1 248 ? -8.328 33.75 21.312 1 95.38 248 GLN A N 1
ATOM 1910 C CA . GLN A 1 248 ? -7.941 34.344 20.047 1 95.38 248 GLN A CA 1
ATOM 1911 C C . GLN A 1 248 ? -6.43 34.281 19.844 1 95.38 248 GLN A C 1
ATOM 1913 O O . GLN A 1 248 ? -5.66 34.719 20.703 1 95.38 248 GLN A O 1
ATOM 1918 N N . ALA A 1 249 ? -6.004 33.688 18.719 1 96.94 249 ALA A N 1
ATOM 1919 C CA . ALA A 1 249 ? -4.613 33.625 18.281 1 96.94 249 ALA A CA 1
ATOM 1920 C C . ALA A 1 249 ? -4.395 34.562 17.078 1 96.94 249 ALA A C 1
ATOM 1922 O O . ALA A 1 249 ? -5.305 35.281 16.672 1 96.94 249 ALA A O 1
ATOM 1923 N N . GLN A 1 250 ? -3.135 34.625 16.656 1 97.88 250 GLN A N 1
ATOM 1924 C CA . GLN A 1 250 ? -2.781 35.375 15.453 1 97.88 250 GLN A CA 1
ATOM 1925 C C . GLN A 1 250 ? -2.373 34.438 14.328 1 97.88 250 GLN A C 1
ATOM 1927 O O . GLN A 1 250 ? -1.765 33.375 14.586 1 97.88 250 GLN A O 1
ATOM 1932 N N . TYR A 1 251 ? -2.744 34.75 13.141 1 98.25 251 TYR A N 1
ATOM 1933 C CA . TYR A 1 251 ? -2.525 33.906 11.992 1 98.25 251 TYR A CA 1
ATOM 1934 C C . TYR A 1 251 ? -1.835 34.656 10.859 1 98.25 251 TYR A C 1
ATOM 1936 O O . TYR A 1 251 ? -2.105 35.812 10.633 1 98.25 251 TYR A O 1
ATOM 1944 N N . ARG A 1 252 ? -0.971 33.938 10.172 1 98.56 252 ARG A N 1
ATOM 1945 C CA . ARG A 1 252 ? -0.264 34.5 9.039 1 98.56 252 ARG A CA 1
ATOM 1946 C C . ARG A 1 252 ? -0.13 33.5 7.898 1 98.56 252 ARG A C 1
ATOM 1948 O O . ARG A 1 252 ? 0.126 32.344 8.133 1 98.56 252 ARG A O 1
ATOM 1955 N N . ILE A 1 253 ? -0.398 34 6.68 1 98.81 253 ILE A N 1
ATOM 1956 C CA . ILE A 1 253 ? -0.12 33.219 5.465 1 98.81 253 ILE A CA 1
ATOM 1957 C C . ILE A 1 253 ? 1.251 33.625 4.918 1 98.81 253 ILE A C 1
ATOM 1959 O O . ILE A 1 253 ? 1.582 34.812 4.84 1 98.81 253 ILE A O 1
ATOM 1963 N N . TYR A 1 254 ? 2.018 32.656 4.57 1 98.88 254 TYR A N 1
ATOM 1964 C CA . TYR A 1 254 ? 3.324 32.875 3.969 1 98.88 254 TYR A CA 1
ATOM 1965 C C . TYR A 1 254 ? 3.373 32.375 2.537 1 98.88 254 TYR A C 1
ATOM 1967 O O . TYR A 1 254 ? 2.688 31.391 2.203 1 98.88 254 TYR A O 1
ATOM 1975 N N . LYS A 1 255 ? 4.078 33.062 1.759 1 98.81 255 LYS A N 1
ATOM 1976 C CA . LYS A 1 255 ? 4.418 32.688 0.386 1 98.81 255 LYS A CA 1
ATOM 1977 C C . LYS A 1 255 ? 5.93 32.656 0.186 1 98.81 255 LYS A C 1
ATOM 1979 O O . LYS A 1 255 ? 6.629 33.594 0.539 1 98.81 255 LYS A O 1
ATOM 1984 N N . ALA A 1 256 ? 6.414 31.5 -0.341 1 98.75 256 ALA A N 1
ATOM 1985 C CA . ALA A 1 256 ? 7.855 31.375 -0.554 1 98.75 256 ALA A CA 1
ATOM 1986 C C . ALA A 1 256 ? 8.156 30.828 -1.945 1 98.75 256 ALA A C 1
ATOM 1988 O O . ALA A 1 256 ? 7.32 30.156 -2.549 1 98.75 256 ALA A O 1
ATOM 1989 N N . ASN A 1 257 ? 9.234 31.203 -2.482 1 98.31 257 ASN A N 1
ATOM 1990 C CA . ASN A 1 257 ? 9.844 30.656 -3.691 1 98.31 257 ASN A CA 1
ATOM 1991 C C . ASN A 1 257 ? 11.219 30.062 -3.408 1 98.31 257 ASN A C 1
ATOM 1993 O O . ASN A 1 257 ? 12.109 30.75 -2.906 1 98.31 257 ASN A O 1
ATOM 1997 N N . GLN A 1 258 ? 11.336 28.75 -3.631 1 97.06 258 GLN A N 1
ATOM 1998 C CA . GLN A 1 258 ? 12.562 28.016 -3.367 1 97.06 258 GLN A CA 1
ATOM 1999 C C . GLN A 1 258 ? 13.039 28.234 -1.936 1 97.06 258 GLN A C 1
ATOM 2001 O O . GLN A 1 258 ? 14.219 28.5 -1.705 1 97.06 258 GLN A O 1
ATOM 2006 N N . GLY A 1 259 ? 12.117 28.297 -1.033 1 98.06 259 GLY A N 1
ATOM 2007 C CA . GLY A 1 259 ? 12.414 28.328 0.39 1 98.06 259 GLY A CA 1
ATOM 2008 C C . GLY A 1 259 ? 12.617 29.734 0.932 1 98.06 259 GLY A C 1
ATOM 2009 O O . GLY A 1 259 ? 12.844 29.906 2.129 1 98.06 259 GLY A O 1
ATOM 2010 N N . ARG A 1 260 ? 12.617 30.672 0.083 1 98.06 260 ARG A N 1
ATOM 2011 C CA . ARG A 1 260 ? 12.734 32.062 0.526 1 98.06 260 ARG A CA 1
ATOM 2012 C C . ARG A 1 260 ? 11.367 32.75 0.587 1 98.06 260 ARG A C 1
ATOM 2014 O O . ARG A 1 260 ? 10.602 32.688 -0.38 1 98.06 260 ARG A O 1
ATOM 2021 N N . ILE A 1 261 ? 11.109 33.344 1.662 1 98.5 261 ILE A N 1
ATOM 2022 C CA . ILE A 1 261 ? 9.836 34.031 1.822 1 98.5 261 ILE A CA 1
ATOM 2023 C C . ILE A 1 261 ? 9.781 35.25 0.902 1 98.5 261 ILE A C 1
ATOM 2025 O O . ILE A 1 261 ? 10.641 36.125 0.972 1 98.5 261 ILE A O 1
ATOM 2029 N N . ILE A 1 262 ? 8.758 35.344 0.087 1 98.62 262 ILE A N 1
ATOM 2030 C CA . ILE A 1 262 ? 8.633 36.469 -0.856 1 98.62 262 ILE A CA 1
ATOM 2031 C C . ILE A 1 262 ? 7.359 37.25 -0.553 1 98.62 262 ILE A C 1
ATOM 2033 O O . ILE A 1 262 ? 7.094 38.281 -1.187 1 98.62 262 ILE A O 1
ATOM 2037 N N . GLY A 1 263 ? 6.52 36.781 0.338 1 98.19 263 GLY A N 1
ATOM 2038 C CA . GLY A 1 263 ? 5.309 37.469 0.743 1 98.19 263 GLY A CA 1
ATOM 2039 C C . GLY A 1 263 ? 4.676 36.875 1.989 1 98.19 263 GLY A C 1
ATOM 2040 O O . GLY A 1 263 ? 4.934 35.719 2.344 1 98.19 263 GLY A O 1
ATOM 2041 N N . GLN A 1 264 ? 3.932 37.688 2.688 1 98.56 264 GLN A N 1
ATOM 2042 C CA . GLN A 1 264 ? 3.146 37.25 3.838 1 98.56 264 GLN A CA 1
ATOM 2043 C C . GLN A 1 264 ? 1.95 38.188 4.07 1 98.56 264 GLN A C 1
ATOM 2045 O O . GLN A 1 264 ? 1.943 39.312 3.615 1 98.56 264 GLN A O 1
ATOM 2050 N N . ILE A 1 265 ? 0.956 37.688 4.68 1 98.5 265 ILE A N 1
ATOM 2051 C CA . ILE A 1 265 ? -0.208 38.5 5.031 1 98.5 265 ILE A CA 1
ATOM 2052 C C . ILE A 1 265 ? -0.843 37.938 6.309 1 98.5 265 ILE A C 1
ATOM 2054 O O . ILE A 1 265 ? -0.898 36.75 6.52 1 98.5 265 ILE A O 1
ATOM 2058 N N . ASP A 1 266 ? -1.225 38.844 7.195 1 97.88 266 ASP A N 1
ATOM 2059 C CA . ASP A 1 266 ? -1.956 38.438 8.398 1 97.88 266 ASP A CA 1
ATOM 2060 C C . ASP A 1 266 ? -3.408 38.094 8.078 1 97.88 266 ASP A C 1
ATOM 2062 O O . ASP A 1 266 ? -4.031 38.75 7.234 1 97.88 266 ASP A O 1
ATOM 2066 N N . VAL A 1 267 ? -3.893 37.125 8.734 1 98.19 267 VAL A N 1
ATOM 2067 C CA . VAL A 1 267 ? -5.281 36.719 8.539 1 98.19 267 VAL A CA 1
ATOM 2068 C C . VAL A 1 267 ? -6.145 37.25 9.68 1 98.19 267 VAL A C 1
ATOM 2070 O O . VAL A 1 267 ? -5.902 36.969 10.844 1 98.19 267 VAL A O 1
ATOM 2073 N N . SER A 1 268 ? -7.09 38.062 9.328 1 96.5 268 SER A N 1
ATOM 2074 C CA . SER A 1 268 ? -8.07 38.531 10.305 1 96.5 268 SER A CA 1
ATOM 2075 C C . SER A 1 268 ? -9.227 37.562 10.438 1 96.5 268 SER A C 1
ATOM 2077 O O . SER A 1 268 ? -10.039 37.406 9.523 1 96.5 268 SER A O 1
ATOM 2079 N N . PHE A 1 269 ? -9.305 36.875 11.508 1 95.5 269 PHE A N 1
ATOM 2080 C CA . PHE A 1 269 ? -10.352 35.906 11.789 1 95.5 269 PHE A CA 1
ATOM 2081 C C . PHE A 1 269 ? -10.836 36.031 13.227 1 95.5 269 PHE A C 1
ATOM 2083 O O . PHE A 1 269 ? -10.656 35.125 14.031 1 95.5 269 PHE A O 1
ATOM 2090 N N . ASN A 1 270 ? -11.547 37.062 13.516 1 91.44 270 ASN A N 1
ATOM 2091 C CA . ASN A 1 270 ? -11.984 37.375 14.875 1 91.44 270 ASN A CA 1
ATOM 2092 C C . ASN A 1 270 ? -13.094 36.438 15.336 1 91.44 270 ASN A C 1
ATOM 2094 O O . ASN A 1 270 ? -14.086 36.25 14.625 1 91.44 270 ASN A O 1
ATOM 2098 N N . GLY A 1 271 ? -12.906 35.906 16.484 1 89.62 271 GLY A N 1
ATOM 2099 C CA . GLY A 1 271 ? -13.914 35.031 17.062 1 89.62 271 GLY A CA 1
ATOM 2100 C C . GLY A 1 271 ? -13.789 33.594 16.594 1 89.62 271 GLY A C 1
ATOM 2101 O O . GLY A 1 271 ? -14.539 32.719 17.062 1 89.62 271 GLY A O 1
ATOM 2102 N N . GLY A 1 272 ? -12.898 33.375 15.727 1 91.06 272 GLY A N 1
ATOM 2103 C CA . GLY A 1 272 ? -12.625 32 15.258 1 91.06 272 GLY A CA 1
ATOM 2104 C C . GLY A 1 272 ? -11.195 31.578 15.508 1 91.06 272 GLY A C 1
ATOM 2105 O O . GLY A 1 272 ? -10.375 32.344 15.992 1 91.06 272 GLY A O 1
ATOM 2106 N N . HIS A 1 273 ? -10.906 30.312 15.227 1 93.31 273 HIS A N 1
ATOM 2107 C CA . HIS A 1 273 ? -9.57 29.766 15.461 1 93.31 273 HIS A CA 1
ATOM 2108 C C . HIS A 1 273 ? -9.133 28.875 14.305 1 93.31 273 HIS A C 1
ATOM 2110 O O . HIS A 1 273 ? -9.883 27.984 13.883 1 93.31 273 HIS A O 1
ATOM 2116 N N . ILE A 1 274 ? -7.977 29.156 13.82 1 93.94 274 ILE A N 1
ATOM 2117 C CA . ILE A 1 274 ? -7.363 28.391 12.734 1 93.94 274 ILE A CA 1
ATOM 2118 C C . ILE A 1 274 ? -6.156 27.625 13.273 1 93.94 274 ILE A C 1
ATOM 2120 O O . ILE A 1 274 ? -5.184 28.219 13.734 1 93.94 274 ILE A O 1
ATOM 2124 N N . GLU A 1 275 ? -6.273 26.359 13.203 1 93.75 275 GLU A N 1
ATOM 2125 C CA . GLU A 1 275 ? -5.121 25.547 13.602 1 93.75 275 GLU A CA 1
ATOM 2126 C C . GLU A 1 275 ? -5.133 24.188 12.891 1 93.75 275 GLU A C 1
ATOM 2128 O O . GLU A 1 275 ? -6.191 23.703 12.492 1 93.75 275 GLU A O 1
ATOM 2133 N N . GLU A 1 276 ? -3.936 23.562 12.664 1 93.69 276 GLU A N 1
ATOM 2134 C CA . GLU A 1 276 ? -3.758 22.219 12.117 1 93.69 276 GLU A CA 1
ATOM 2135 C C . GLU A 1 276 ? -4.617 22.016 10.867 1 93.69 276 GLU A C 1
ATOM 2137 O O . GLU A 1 276 ? -5.426 21.078 10.812 1 93.69 276 GLU A O 1
ATOM 2142 N N . CYS A 1 277 ? -4.355 22.797 9.875 1 96.69 277 CYS A N 1
ATOM 2143 C CA . CYS A 1 277 ? -5.125 22.797 8.633 1 96.69 277 CYS A CA 1
ATOM 2144 C C . CYS A 1 277 ? -4.605 21.734 7.672 1 96.69 277 CYS A C 1
ATOM 2146 O O . CYS A 1 277 ? -3.408 21.453 7.641 1 96.69 277 CYS A O 1
ATOM 2148 N N . SER A 1 278 ? -5.473 21.141 6.965 1 97.44 278 SER A N 1
ATOM 2149 C CA . SER A 1 278 ? -5.109 20.422 5.75 1 97.44 278 SER A CA 1
ATOM 2150 C C . SER A 1 278 ? -5.32 21.297 4.512 1 97.44 278 SER A C 1
ATOM 2152 O O . SER A 1 278 ? -6.426 21.781 4.27 1 97.44 278 SER A O 1
ATOM 2154 N N . CYS A 1 279 ? -4.281 21.469 3.768 1 98.06 279 CYS A N 1
ATOM 2155 C CA . CYS A 1 279 ? -4.34 22.375 2.621 1 98.06 279 CYS A CA 1
ATOM 2156 C C . CYS A 1 279 ? -4.016 21.641 1.329 1 98.06 279 CYS A C 1
ATOM 2158 O O . CYS A 1 279 ? -3.195 20.719 1.325 1 98.06 279 CYS A O 1
ATOM 2160 N N . TYR A 1 280 ? -4.66 22.016 0.271 1 98 280 TYR A N 1
ATOM 2161 C CA . TYR A 1 280 ? -4.465 21.406 -1.035 1 98 280 TYR A CA 1
ATOM 2162 C C . TYR A 1 280 ? -4.723 22.406 -2.156 1 98 280 TYR A C 1
ATOM 2164 O O . TYR A 1 280 ? -5.426 23.391 -1.961 1 98 280 TYR A O 1
ATOM 2172 N N . PRO A 1 281 ? -4.07 22.172 -3.254 1 98.25 281 PRO A N 1
ATOM 2173 C CA . PRO A 1 281 ? -4.367 23.031 -4.402 1 98.25 281 PRO A CA 1
ATOM 2174 C C . PRO A 1 281 ? -5.707 22.703 -5.059 1 98.25 281 PRO A C 1
ATOM 2176 O O . PRO A 1 281 ? -6.094 21.531 -5.125 1 98.25 281 PRO A O 1
ATOM 2179 N N . ASN A 1 282 ? -6.387 23.703 -5.516 1 97.81 282 ASN A N 1
ATOM 2180 C CA . ASN A 1 282 ? -7.641 23.547 -6.246 1 97.81 282 ASN A CA 1
ATOM 2181 C C . ASN A 1 282 ? -7.941 24.781 -7.102 1 97.81 282 ASN A C 1
ATOM 2183 O O . ASN A 1 282 ? -8.07 25.891 -6.578 1 97.81 282 ASN A O 1
ATOM 2187 N N . ASP A 1 283 ? -8.031 24.641 -8.398 1 96.69 283 ASP A N 1
ATOM 2188 C CA . ASP A 1 283 ? -8.367 25.719 -9.336 1 96.69 283 ASP A CA 1
ATOM 2189 C C . ASP A 1 283 ? -7.43 26.906 -9.164 1 96.69 283 ASP A C 1
ATOM 2191 O O . ASP A 1 283 ? -7.883 28.047 -9.086 1 96.69 283 ASP A O 1
ATOM 2195 N N . GLY A 1 284 ? -6.266 26.641 -9 1 96.75 284 GLY A N 1
ATOM 2196 C CA . GLY A 1 284 ? -5.246 27.672 -8.961 1 96.75 284 GLY A CA 1
ATOM 2197 C C . GLY A 1 284 ? -5.141 28.359 -7.613 1 96.75 284 GLY A C 1
ATOM 2198 O O . GLY A 1 284 ? -4.445 29.375 -7.48 1 96.75 284 GLY A O 1
ATOM 2199 N N . LYS A 1 285 ? -5.828 27.891 -6.691 1 98.19 285 LYS A N 1
ATOM 2200 C CA . LYS A 1 285 ? -5.789 28.438 -5.34 1 98.19 285 LYS A CA 1
ATOM 2201 C C . LYS A 1 285 ? -5.41 27.375 -4.32 1 98.19 285 LYS A C 1
ATOM 2203 O O . LYS A 1 285 ? -5.344 26.188 -4.648 1 98.19 285 LYS A O 1
ATOM 2208 N N . VAL A 1 286 ? -5.062 27.859 -3.107 1 98.56 286 VAL A N 1
ATOM 2209 C CA . VAL A 1 286 ? -4.84 26.969 -1.973 1 98.56 286 VAL A CA 1
ATOM 2210 C C . VAL A 1 286 ? -6.082 26.938 -1.084 1 98.56 286 VAL A C 1
ATOM 2212 O O . VAL A 1 286 ? -6.523 27.984 -0.596 1 98.56 286 VAL A O 1
ATOM 2215 N N . GLU A 1 287 ? -6.641 25.781 -0.926 1 98.31 287 GLU A N 1
ATOM 2216 C CA . GLU A 1 287 ? -7.785 25.625 -0.034 1 98.31 287 GLU A CA 1
ATOM 2217 C C . GLU A 1 287 ? -7.402 24.859 1.226 1 98.31 287 GLU A C 1
ATOM 2219 O O . GLU A 1 287 ? -6.816 23.781 1.145 1 98.31 287 GLU A O 1
ATOM 2224 N N . CYS A 1 288 ? -7.707 25.469 2.367 1 98.12 288 CYS A N 1
ATOM 2225 C CA . CYS A 1 288 ? -7.371 24.875 3.656 1 98.12 288 CYS A CA 1
ATOM 2226 C C . CYS A 1 288 ? -8.625 24.625 4.488 1 98.12 288 CYS A C 1
ATOM 2228 O O . CYS A 1 288 ? -9.516 25.469 4.547 1 98.12 288 CYS A O 1
ATOM 2230 N N . VAL A 1 289 ? -8.711 23.438 5.035 1 97.56 289 VAL A N 1
ATOM 2231 C CA . VAL A 1 289 ? -9.719 23.094 6.023 1 97.56 289 VAL A CA 1
ATOM 2232 C C . VAL A 1 289 ? -9.055 22.812 7.371 1 97.56 289 VAL A C 1
ATOM 2234 O O . VAL A 1 289 ? -8.203 21.922 7.477 1 97.56 289 VAL A O 1
ATOM 2237 N N . CYS A 1 290 ? -9.492 23.547 8.367 1 96.44 290 CYS A N 1
ATOM 2238 C CA . CYS A 1 290 ? -8.727 23.594 9.609 1 96.44 290 CYS A CA 1
ATOM 2239 C C . CYS A 1 290 ? -9.555 23.062 10.773 1 96.44 290 CYS A C 1
ATOM 2241 O O . CYS A 1 290 ? -10.633 22.5 10.57 1 96.44 290 CYS A O 1
ATOM 2243 N N . ARG A 1 291 ? -8.891 23 11.891 1 93.25 291 ARG A N 1
ATOM 2244 C CA . ARG A 1 291 ? -9.547 22.625 13.141 1 93.25 291 ARG A CA 1
ATOM 2245 C C . ARG A 1 291 ? -9.781 23.859 14.016 1 93.25 291 ARG A C 1
ATOM 2247 O O . ARG A 1 291 ? -9.008 24.812 13.969 1 93.25 291 ARG A O 1
ATOM 2254 N N . ASP A 1 292 ? -10.875 23.828 14.742 1 91.06 292 ASP A N 1
ATOM 2255 C CA . ASP A 1 292 ? -11.172 24.828 15.758 1 91.06 292 ASP A CA 1
ATOM 2256 C C . ASP A 1 292 ? -11.195 24.219 17.156 1 91.06 292 ASP A C 1
ATOM 2258 O O . ASP A 1 292 ? -12.172 23.578 17.547 1 91.06 292 ASP A O 1
ATOM 2262 N N . ASN A 1 293 ? -10.172 24.422 17.891 1 88.5 293 ASN A N 1
ATOM 2263 C CA . ASN A 1 293 ? -10.062 23.875 19.234 1 88.5 293 ASN A CA 1
ATOM 2264 C C . ASN A 1 293 ? -10.711 24.797 20.266 1 88.5 293 ASN A C 1
ATOM 2266 O O . ASN A 1 293 ? -10.555 24.594 21.469 1 88.5 293 ASN A O 1
ATOM 2270 N N . TRP A 1 294 ? -11.469 25.719 19.859 1 89.81 294 TRP A N 1
ATOM 2271 C CA . TRP A 1 294 ? -11.945 26.734 20.797 1 89.81 294 TRP A CA 1
ATOM 2272 C C . TRP A 1 294 ? -13.461 26.891 20.688 1 89.81 294 TRP A C 1
ATOM 2274 O O . TRP A 1 294 ? -14.18 26.672 21.672 1 89.81 294 TRP A O 1
ATOM 2284 N N . THR A 1 295 ? -13.969 27.078 19.5 1 90.12 295 THR A N 1
ATOM 2285 C CA . THR A 1 295 ? -15.273 27.734 19.469 1 90.12 295 THR A CA 1
ATOM 2286 C C . THR A 1 295 ? -16.344 26.781 18.922 1 90.12 295 THR A C 1
ATOM 2288 O O . THR A 1 295 ? -17.531 26.938 19.203 1 90.12 295 THR A O 1
ATOM 2291 N N . GLY A 1 296 ? -15.938 25.797 18.109 1 90.38 296 GLY A N 1
ATOM 2292 C CA . GLY A 1 296 ? -17.016 25.016 17.516 1 90.38 296 GLY A CA 1
ATOM 2293 C C . GLY A 1 296 ? -16.531 23.75 16.844 1 90.38 296 GLY A C 1
ATOM 2294 O O . GLY A 1 296 ? -15.352 23.391 16.938 1 90.38 296 GLY A O 1
ATOM 2295 N N . THR A 1 297 ? -17.641 23.031 16.109 1 93.31 297 THR A N 1
ATOM 2296 C CA . THR A 1 297 ? -17.344 21.734 15.492 1 93.31 297 THR A CA 1
ATOM 2297 C C . THR A 1 297 ? -17.312 21.859 13.969 1 93.31 297 THR A C 1
ATOM 2299 O O . THR A 1 297 ? -16.953 20.906 13.273 1 93.31 297 THR A O 1
ATOM 2302 N N . ASN A 1 298 ? -17.844 23 13.453 1 94.88 298 ASN A N 1
ATOM 2303 C CA . ASN A 1 298 ? -17.594 23.234 12.031 1 94.88 298 ASN A CA 1
ATOM 2304 C C . ASN A 1 298 ? -16.188 23.75 11.781 1 94.88 298 ASN A C 1
ATOM 2306 O O . ASN A 1 298 ? -15.625 24.484 12.602 1 94.88 298 ASN A O 1
ATOM 2310 N N . ARG A 1 299 ? -15.641 23.375 10.719 1 96.56 299 ARG A N 1
ATOM 2311 C CA . ARG A 1 299 ? -14.219 23.594 10.477 1 96.56 299 ARG A CA 1
ATOM 2312 C C . ARG A 1 299 ? -13.977 24.953 9.844 1 96.56 299 ARG A C 1
ATOM 2314 O O . ARG A 1 299 ? -14.664 25.344 8.891 1 96.56 299 ARG A O 1
ATOM 2321 N N . PRO A 1 300 ? -13.008 25.766 10.344 1 96.5 300 PRO A N 1
ATOM 2322 C CA . PRO A 1 300 ? -12.578 26.953 9.609 1 96.5 300 PRO A CA 1
ATOM 2323 C C . PRO A 1 300 ? -12.031 26.641 8.227 1 96.5 300 PRO A C 1
ATOM 2325 O O . PRO A 1 300 ? -11.375 25.609 8.039 1 96.5 300 PRO A O 1
ATOM 2328 N N . ILE A 1 301 ? -12.32 27.484 7.297 1 97.31 301 ILE A N 1
ATOM 2329 C CA . ILE A 1 301 ? -11.812 27.359 5.938 1 97.31 301 ILE A CA 1
ATOM 2330 C C . ILE A 1 301 ? -11 28.594 5.562 1 97.31 301 ILE A C 1
ATOM 2332 O O . ILE A 1 301 ? -11.336 29.703 5.973 1 97.31 301 ILE A O 1
ATOM 2336 N N . LEU A 1 302 ? -9.969 28.406 4.93 1 98 302 LEU A N 1
ATOM 2337 C CA . LEU A 1 302 ? -9.125 29.469 4.398 1 98 302 LEU A CA 1
ATOM 2338 C C . LEU A 1 302 ? -8.773 29.203 2.939 1 98 302 LEU A C 1
ATOM 2340 O O . LEU A 1 302 ? -8.234 28.141 2.607 1 98 302 LEU A O 1
ATOM 2344 N N . VAL A 1 303 ? -9.195 30.109 2.029 1 98.25 303 VAL A N 1
ATOM 2345 C CA . VAL A 1 303 ? -8.859 30.031 0.612 1 98.25 303 VAL A CA 1
ATOM 2346 C C . VAL A 1 303 ? -7.859 31.125 0.253 1 98.25 303 VAL A C 1
ATOM 2348 O O . VAL A 1 303 ? -8.133 32.312 0.446 1 98.25 303 VAL A O 1
ATOM 2351 N N . ILE A 1 304 ? -6.754 30.734 -0.271 1 98.75 304 ILE A N 1
ATOM 2352 C CA . ILE A 1 304 ? -5.648 31.641 -0.53 1 98.75 304 ILE A CA 1
ATOM 2353 C C . ILE A 1 304 ? -5.41 31.75 -2.035 1 98.75 304 ILE A C 1
ATOM 2355 O O . ILE A 1 304 ? -5.223 30.734 -2.713 1 98.75 304 ILE A O 1
ATOM 2359 N N . SER A 1 305 ? -5.379 32.938 -2.523 1 98.19 305 SER A N 1
ATOM 2360 C CA . SER A 1 305 ? -5.035 33.188 -3.918 1 98.19 305 SER A CA 1
ATOM 2361 C C . SER A 1 305 ? -3.535 33.406 -4.09 1 98.19 305 SER A C 1
ATOM 2363 O O . SER A 1 305 ? -2.834 33.719 -3.127 1 98.19 305 SER A O 1
ATOM 2365 N N . PRO A 1 306 ? -3.078 33.25 -5.305 1 97 306 PRO A N 1
ATOM 2366 C CA . PRO A 1 306 ? -1.643 33.406 -5.555 1 97 306 PRO A CA 1
ATOM 2367 C C . PRO A 1 306 ? -1.111 34.781 -5.145 1 97 306 PRO A C 1
ATOM 2369 O O . PRO A 1 306 ? 0.07 34.906 -4.812 1 97 306 PRO A O 1
ATOM 2372 N N . ASP A 1 307 ? -1.942 35.781 -5.125 1 96.94 307 ASP A N 1
ATOM 2373 C CA . ASP A 1 307 ? -1.49 37.125 -4.754 1 96.94 307 ASP A CA 1
ATOM 2374 C C . ASP A 1 307 ? -1.615 37.344 -3.25 1 96.94 307 ASP A C 1
ATOM 2376 O O . ASP A 1 307 ? -1.5 38.5 -2.771 1 96.94 307 ASP A O 1
ATOM 2380 N N . LEU A 1 308 ? -2.055 36.344 -2.492 1 98.25 308 LEU A N 1
ATOM 2381 C CA . LEU A 1 308 ? -2.139 36.281 -1.037 1 98.25 308 LEU A CA 1
ATOM 2382 C C . LEU A 1 308 ? -3.451 36.906 -0.543 1 98.25 308 LEU A C 1
ATOM 2384 O O . LEU A 1 308 ? -3.688 36.969 0.665 1 98.25 308 LEU A O 1
ATOM 2388 N N . SER A 1 309 ? -4.238 37.344 -1.532 1 98.19 309 SER A N 1
ATOM 2389 C CA . SER A 1 309 ? -5.594 37.594 -1.058 1 98.19 309 SER A CA 1
ATOM 2390 C C . SER A 1 309 ? -6.246 36.312 -0.547 1 98.19 309 SER A C 1
ATOM 2392 O O . SER A 1 309 ? -5.934 35.219 -1.02 1 98.19 309 SER A O 1
ATOM 2394 N N . TYR A 1 310 ? -7.094 36.562 0.435 1 98.56 310 TYR A N 1
ATOM 2395 C CA . TYR A 1 310 ? -7.648 35.344 1.025 1 98.56 310 TYR A CA 1
ATOM 2396 C C . TYR A 1 310 ? -9.102 35.531 1.425 1 98.56 310 TYR A C 1
ATOM 2398 O O . TYR A 1 310 ? -9.586 36.656 1.5 1 98.56 310 TYR A O 1
ATOM 2406 N N . ARG A 1 311 ? -9.781 34.438 1.534 1 97.62 311 ARG A N 1
ATOM 2407 C CA . ARG A 1 311 ? -11.102 34.344 2.15 1 97.62 311 ARG A CA 1
ATOM 2408 C C . ARG A 1 311 ? -11.094 33.375 3.322 1 97.62 311 ARG A C 1
ATOM 2410 O O . ARG A 1 311 ? -10.469 32.312 3.252 1 97.62 311 ARG A O 1
ATOM 2417 N N . VAL A 1 312 ? -11.703 33.812 4.414 1 97.62 312 VAL A N 1
ATOM 2418 C CA . VAL A 1 312 ? -11.75 32.969 5.598 1 97.62 312 VAL A CA 1
ATOM 2419 C C . VAL A 1 312 ? -13.195 32.844 6.082 1 97.62 312 VAL A C 1
ATOM 2421 O O . VAL A 1 312 ? -14 33.75 5.902 1 97.62 312 VAL A O 1
ATOM 2424 N N . GLY A 1 313 ? -13.555 31.75 6.535 1 96.94 313 GLY A N 1
ATOM 2425 C CA . GLY A 1 313 ? -14.859 31.406 7.07 1 96.94 313 GLY A CA 1
ATOM 2426 C C . GLY A 1 313 ? -14.914 30.016 7.676 1 96.94 313 GLY A C 1
ATOM 2427 O O . GLY A 1 313 ? -13.969 29.594 8.344 1 96.94 313 GLY A O 1
ATOM 2428 N N . TYR A 1 314 ? -16.062 29.453 7.594 1 96.94 314 TYR A N 1
ATOM 2429 C CA . TYR A 1 314 ? -16.25 28.094 8.086 1 96.94 314 TYR A CA 1
ATOM 2430 C C . TYR A 1 314 ? -16.859 27.219 7.004 1 96.94 314 TYR A C 1
ATOM 2432 O O . TYR A 1 314 ? -17.5 27.719 6.07 1 96.94 314 TYR A O 1
ATOM 2440 N N . LEU A 1 315 ? -16.562 25.969 7.09 1 97.31 315 LEU A N 1
ATOM 2441 C CA . LEU A 1 315 ? -17.25 25.016 6.238 1 97.31 315 LEU A CA 1
ATOM 2442 C C . LEU A 1 315 ? -18.766 25.109 6.418 1 97.31 315 LEU A C 1
ATOM 2444 O O . LEU A 1 315 ? -19.266 24.984 7.535 1 97.31 315 LEU A O 1
ATOM 2448 N N . CYS A 1 316 ? -19.469 25.234 5.348 1 97.62 316 CYS A N 1
ATOM 2449 C CA . CYS A 1 316 ? -20.891 25.625 5.391 1 97.62 316 CYS A CA 1
ATOM 2450 C C . CYS A 1 316 ? -21.766 24.422 5.723 1 97.62 316 CYS A C 1
ATOM 2452 O O . CYS A 1 316 ? -22.891 24.578 6.172 1 97.62 316 CYS A O 1
ATOM 2454 N N . ALA A 1 317 ? -21.312 23.25 5.543 1 97.56 317 ALA A N 1
ATOM 2455 C CA . ALA A 1 317 ? -22.125 22.031 5.629 1 97.56 317 ALA A CA 1
ATOM 2456 C C . ALA A 1 317 ? -23 22.047 6.875 1 97.56 317 ALA A C 1
ATOM 2458 O O . ALA A 1 317 ? -22.578 22.5 7.941 1 97.56 317 ALA A O 1
ATOM 2459 N N . GLY A 1 318 ? -24.219 21.453 6.758 1 97.5 318 GLY A N 1
ATOM 2460 C CA . GLY A 1 318 ? -25.172 21.422 7.852 1 97.5 318 GLY A CA 1
ATOM 2461 C C . GLY A 1 318 ? -24.953 20.25 8.797 1 97.5 318 GLY A C 1
ATOM 2462 O O . GLY A 1 318 ? -25.844 19.891 9.562 1 97.5 318 GLY A O 1
ATOM 2463 N N . LEU A 1 319 ? -23.875 19.625 8.68 1 97.12 319 LEU A N 1
ATOM 2464 C CA . LEU A 1 319 ? -23.453 18.547 9.578 1 97.12 319 LEU A CA 1
ATOM 2465 C C . LEU A 1 319 ? -22.125 18.859 10.227 1 97.12 319 LEU A C 1
ATOM 2467 O O . LEU A 1 319 ? -21.281 19.516 9.633 1 97.12 319 LEU A O 1
ATOM 2471 N N . PRO A 1 320 ? -21.938 18.375 11.484 1 95.5 320 PRO A N 1
ATOM 2472 C CA . PRO A 1 320 ? -20.625 18.578 12.094 1 95.5 320 PRO A CA 1
ATOM 2473 C C . PRO A 1 320 ? -19.5 17.906 11.297 1 95.5 320 PRO A C 1
ATOM 2475 O O . PRO A 1 320 ? -19.656 16.781 10.812 1 95.5 320 PRO A O 1
ATOM 2478 N N . SER A 1 321 ? -18.422 18.578 11.086 1 94.81 321 SER A N 1
ATOM 2479 C CA . SER A 1 321 ? -17.328 18.125 10.234 1 94.81 321 SER A CA 1
ATOM 2480 C C . SER A 1 321 ? -16.094 17.781 11.055 1 94.81 321 SER A C 1
ATOM 2482 O O . SER A 1 321 ? -15 17.656 10.516 1 94.81 321 SER A O 1
ATOM 2484 N N . ASP A 1 322 ? -16.141 17.734 12.312 1 93.75 322 ASP A N 1
ATOM 2485 C CA . ASP A 1 322 ? -15.156 17.344 13.32 1 93.75 322 ASP A CA 1
ATOM 2486 C C . ASP A 1 322 ? -15.672 16.172 14.156 1 93.75 322 ASP A C 1
ATOM 2488 O O . ASP A 1 322 ? -16.375 15.297 13.656 1 93.75 322 ASP A O 1
ATOM 2492 N N . THR A 1 323 ? -15.172 15.953 15.336 1 92.12 323 THR A N 1
ATOM 2493 C CA . THR A 1 323 ? -15.977 15.203 16.297 1 92.12 323 THR A CA 1
ATOM 2494 C C . THR A 1 323 ? -17.328 15.883 16.516 1 92.12 323 THR A C 1
ATOM 2496 O O . THR A 1 323 ? -17.375 17.062 16.891 1 92.12 323 THR A O 1
ATOM 2499 N N . PRO A 1 324 ? -18.406 15.203 16.297 1 93 324 PRO A N 1
ATOM 2500 C CA . PRO A 1 324 ? -19.719 15.867 16.234 1 93 324 PRO A CA 1
ATOM 2501 C C . PRO A 1 324 ? -20.094 16.578 17.531 1 93 324 PRO A C 1
ATOM 2503 O O . PRO A 1 324 ? -20.688 17.672 17.5 1 93 324 PRO A O 1
ATOM 2506 N N . ARG A 1 325 ? -19.844 15.984 18.688 1 92.25 325 ARG A N 1
ATOM 2507 C CA . ARG A 1 325 ? -20.172 16.531 20 1 92.25 325 ARG A CA 1
ATOM 2508 C C . ARG A 1 325 ? -21.672 16.875 20.078 1 92.25 325 ARG A C 1
ATOM 2510 O O . ARG A 1 325 ? -22.047 17.922 20.609 1 92.25 325 ARG A O 1
ATOM 2517 N N . GLY A 1 326 ? -22.5 16.156 19.516 1 91.69 326 GLY A N 1
ATOM 2518 C CA . GLY A 1 326 ? -23.953 16.297 19.422 1 91.69 326 GLY A CA 1
ATOM 2519 C C . GLY A 1 326 ? -24.562 15.445 18.328 1 91.69 326 GLY A C 1
ATOM 2520 O O . GLY A 1 326 ? -23.891 14.602 17.734 1 91.69 326 GLY A O 1
ATOM 2521 N N . VAL A 1 327 ? -25.859 15.734 18.094 1 93.94 327 VAL A N 1
ATOM 2522 C CA . VAL A 1 327 ? -26.547 14.922 17.109 1 93.94 327 VAL A CA 1
ATOM 2523 C C . VAL A 1 327 ? -26.688 15.695 15.805 1 93.94 327 VAL A C 1
ATOM 2525 O O . VAL A 1 327 ? -26.922 16.906 15.805 1 93.94 327 VAL A O 1
ATOM 2528 N N . ASP A 1 328 ? -26.516 14.992 14.758 1 95.19 328 ASP A N 1
ATOM 2529 C CA . ASP A 1 328 ? -26.516 15.586 13.422 1 95.19 328 ASP A CA 1
ATOM 2530 C C . ASP A 1 328 ? -27.781 16.391 13.18 1 95.19 328 ASP A C 1
ATOM 2532 O O . ASP A 1 328 ? -27.734 17.5 12.617 1 95.19 328 ASP A O 1
ATOM 2536 N N . ALA A 1 329 ? -28.906 15.844 13.617 1 94.25 329 ALA A N 1
ATOM 2537 C CA . ALA A 1 329 ? -30.203 16.469 13.344 1 94.25 329 ALA A CA 1
ATOM 2538 C C . ALA A 1 329 ? -30.281 17.844 13.992 1 94.25 329 ALA A C 1
ATOM 2540 O O . ALA A 1 329 ? -30.953 18.75 13.477 1 94.25 329 ALA A O 1
ATOM 2541 N N . GLN A 1 330 ? -29.594 18.109 15.016 1 94.19 330 GLN A N 1
ATOM 2542 C CA . GLN A 1 330 ? -29.703 19.344 15.773 1 94.19 330 GLN A CA 1
ATOM 2543 C C . GLN A 1 330 ? -28.641 20.359 15.336 1 94.19 330 GLN A C 1
ATOM 2545 O O . GLN A 1 330 ? -28.688 21.531 15.734 1 94.19 330 GLN A O 1
ATOM 2550 N N . PHE A 1 331 ? -27.719 19.938 14.586 1 95.56 331 PHE A N 1
ATOM 2551 C CA . PHE A 1 331 ? -26.641 20.812 14.141 1 95.56 331 PHE A CA 1
ATOM 2552 C C . PHE A 1 331 ? -27.125 21.703 13 1 95.56 331 PHE A C 1
ATOM 2554 O O . PHE A 1 331 ? -27.812 21.25 12.086 1 95.56 331 PHE A O 1
ATOM 2561 N N . THR A 1 332 ? -26.797 23.047 13.156 1 91.88 332 THR A N 1
ATOM 2562 C CA . THR A 1 332 ? -27.062 24 12.086 1 91.88 332 THR A CA 1
ATOM 2563 C C . THR A 1 332 ? -25.75 24.562 11.531 1 91.88 332 THR A C 1
ATOM 2565 O O . THR A 1 332 ? -24.922 25.062 12.289 1 91.88 332 THR A O 1
ATOM 2568 N N . GLY A 1 333 ? -25.516 24.422 10.328 1 94.31 333 GLY A N 1
ATOM 2569 C CA . GLY A 1 333 ? -24.281 24.891 9.711 1 94.31 333 GLY A CA 1
ATOM 2570 C C . GLY A 1 333 ? -24.25 26.391 9.523 1 94.31 333 GLY A C 1
ATOM 2571 O O . GLY A 1 333 ? -25.266 27.078 9.648 1 94.31 333 GLY A O 1
ATOM 2572 N N . SER A 1 334 ? -23.047 26.953 9.445 1 96.56 334 SER A N 1
ATOM 2573 C CA . SER A 1 334 ? -22.812 28.359 9.117 1 96.56 334 SER A CA 1
ATOM 2574 C C . SER A 1 334 ? -21.516 28.516 8.32 1 96.56 334 SER A C 1
ATOM 2576 O O . SER A 1 334 ? -20.516 27.859 8.609 1 96.56 334 SER A O 1
ATOM 2578 N N . CYS A 1 335 ? -21.594 29.453 7.414 1 96.94 335 CYS A N 1
ATOM 2579 C CA . CYS A 1 335 ? -20.406 29.703 6.602 1 96.94 335 CYS A CA 1
ATOM 2580 C C . CYS A 1 335 ? -19.516 30.75 7.246 1 96.94 335 CYS A C 1
ATOM 2582 O O . CYS A 1 335 ? -18.375 30.922 6.844 1 96.94 335 CYS A O 1
ATOM 2584 N N . THR A 1 336 ? -20 31.391 8.305 1 95.56 336 THR A N 1
ATOM 2585 C CA . THR A 1 336 ? -19.281 32.562 8.766 1 95.56 336 THR A CA 1
ATOM 2586 C C . THR A 1 336 ? -19 32.469 10.266 1 95.56 336 THR A C 1
ATOM 2588 O O . THR A 1 336 ? -18.094 33.156 10.773 1 95.56 336 THR A O 1
ATOM 2591 N N . SER A 1 337 ? -19.812 31.656 10.922 1 95 337 SER A N 1
ATOM 2592 C CA . SER A 1 337 ? -19.688 31.625 12.375 1 95 337 SER A CA 1
ATOM 2593 C C . SER A 1 337 ? -19.438 30.203 12.875 1 95 337 SER A C 1
ATOM 2595 O O . SER A 1 337 ? -19.859 29.234 12.25 1 95 337 SER A O 1
ATOM 2597 N N . PRO A 1 338 ? -18.719 30.125 13.984 1 94.69 338 PRO A N 1
ATOM 2598 C CA . PRO A 1 338 ? -18.578 28.797 14.586 1 94.69 338 PRO A CA 1
ATOM 2599 C C . PRO A 1 338 ? -19.906 28.25 15.094 1 94.69 338 PRO A C 1
ATOM 2601 O O . PRO A 1 338 ? -20.734 29 15.617 1 94.69 338 PRO A O 1
ATOM 2604 N N . MET A 1 339 ? -20.109 27.047 14.883 1 94.75 339 MET A N 1
ATOM 2605 C CA . MET A 1 339 ? -21.328 26.359 15.297 1 94.75 339 MET A CA 1
ATOM 2606 C C . MET A 1 339 ? -21 25.094 16.078 1 94.75 339 MET A C 1
ATOM 2608 O O . MET A 1 339 ? -19.906 24.531 15.945 1 94.75 339 MET A O 1
ATOM 2612 N N . GLY A 1 340 ? -22.016 24.609 16.891 1 91.06 340 GLY A N 1
ATOM 2613 C CA . GLY A 1 340 ? -21.875 23.359 17.625 1 91.06 340 GLY A CA 1
ATOM 2614 C C . GLY A 1 340 ? -21.312 23.562 19.031 1 91.06 340 GLY A C 1
ATOM 2615 O O . GLY A 1 340 ? -21.094 24.688 19.453 1 91.06 340 GLY A O 1
ATOM 2616 N N . ASN A 1 341 ? -21.109 22.438 19.703 1 89 341 ASN A N 1
ATOM 2617 C CA . ASN A 1 341 ? -20.609 22.484 21.078 1 89 341 ASN A CA 1
ATOM 2618 C C . ASN A 1 341 ? -19.109 22.719 21.125 1 89 341 ASN A C 1
ATOM 2620 O O . ASN A 1 341 ? -18.375 22.234 20.266 1 89 341 ASN A O 1
ATOM 2624 N N . GLN A 1 342 ? -18.734 23.422 22.172 1 84.75 342 GLN A N 1
ATOM 2625 C CA . GLN A 1 342 ? -17.312 23.656 22.375 1 84.75 342 GLN A CA 1
ATOM 2626 C C . GLN A 1 342 ? -16.594 22.391 22.797 1 84.75 342 GLN A C 1
ATOM 2628 O O . GLN A 1 342 ? -17.234 21.422 23.219 1 84.75 342 GLN A O 1
ATOM 2633 N N . GLY A 1 343 ? -15.297 22.469 22.609 1 78.94 343 GLY A N 1
ATOM 2634 C CA . GLY A 1 343 ? -14.469 21.328 22.953 1 78.94 343 GLY A CA 1
ATOM 2635 C C . GLY A 1 343 ? -13.266 21.172 22.047 1 78.94 343 GLY A C 1
ATOM 2636 O O . GLY A 1 343 ? -13.125 21.891 21.047 1 78.94 343 GLY A O 1
ATOM 2637 N N . TYR A 1 344 ? -12.445 20.156 22.484 1 76.75 344 TYR A N 1
ATOM 2638 C CA . TYR A 1 344 ? -11.242 19.922 21.688 1 76.75 344 TYR A CA 1
ATOM 2639 C C . TYR A 1 344 ? -11.562 19.141 20.422 1 76.75 344 TYR A C 1
ATOM 2641 O O . TYR A 1 344 ? -12.164 18.062 20.484 1 76.75 344 TYR A O 1
ATOM 2649 N N . GLY A 1 345 ? -11.312 19.75 19.344 1 78.31 345 GLY A N 1
ATOM 2650 C CA . GLY A 1 345 ? -11.523 19.062 18.078 1 78.31 345 GLY A CA 1
ATOM 2651 C C . GLY A 1 345 ? -10.383 18.125 17.703 1 78.31 345 GLY A C 1
ATOM 2652 O O . GLY A 1 345 ? -9.414 18 18.453 1 78.31 345 GLY A O 1
ATOM 2653 N N . VAL A 1 346 ? -10.641 17.406 16.594 1 86.12 346 VAL A N 1
ATOM 2654 C CA . VAL A 1 346 ? -9.609 16.547 16.031 1 86.12 346 VAL A CA 1
ATOM 2655 C C . VAL A 1 346 ? -9.156 17.109 14.68 1 86.12 346 VAL A C 1
ATOM 2657 O O . VAL A 1 346 ? -9.969 17.656 13.93 1 86.12 346 VAL A O 1
ATOM 2660 N N . LYS A 1 347 ? -7.816 16.969 14.453 1 90.69 347 LYS A N 1
ATOM 2661 C CA . LYS A 1 347 ? -7.328 17.344 13.125 1 90.69 347 LYS A CA 1
ATOM 2662 C C . LYS A 1 347 ? -8.078 16.594 12.031 1 90.69 347 LYS A C 1
ATOM 2664 O O . LYS A 1 347 ? -8.367 15.406 12.164 1 90.69 347 LYS A O 1
ATOM 2669 N N . GLY A 1 348 ? -8.445 17.203 10.992 1 91.25 348 GLY A N 1
ATOM 2670 C CA . GLY A 1 348 ? -9.195 16.609 9.898 1 91.25 348 GLY A CA 1
ATOM 2671 C C . GLY A 1 348 ? -9.047 17.359 8.594 1 91.25 348 GLY A C 1
ATOM 2672 O O . GLY A 1 348 ? -8.078 18.109 8.406 1 91.25 348 GLY A O 1
ATOM 2673 N N . PHE A 1 349 ? -10.094 17.078 7.664 1 94.06 349 PHE A N 1
ATOM 2674 C CA . PHE A 1 349 ? -9.945 17.641 6.332 1 94.06 349 PHE A CA 1
ATOM 2675 C C . PHE A 1 349 ? -11.305 17.797 5.652 1 94.06 349 PHE A C 1
ATOM 2677 O O . PHE A 1 349 ? -12.32 17.344 6.18 1 94.06 349 PHE A O 1
ATOM 2684 N N . GLY A 1 350 ? -11.188 18.438 4.473 1 94.5 350 GLY A N 1
ATOM 2685 C CA . GLY A 1 350 ? -12.281 18.547 3.516 1 94.5 350 GLY A CA 1
ATOM 2686 C C . GLY A 1 350 ? -11.812 18.875 2.111 1 94.5 350 GLY A C 1
ATOM 2687 O O . GLY A 1 350 ? -10.773 19.5 1.932 1 94.5 350 GLY A O 1
ATOM 2688 N N . PHE A 1 351 ? -12.641 18.312 1.08 1 95.69 351 PHE A N 1
ATOM 2689 C CA . PHE A 1 351 ? -12.398 18.625 -0.321 1 95.69 351 PHE A CA 1
ATOM 2690 C C . PHE A 1 351 ? -13.594 19.344 -0.932 1 95.69 351 PHE A C 1
ATOM 2692 O O . PHE A 1 351 ? -14.719 18.844 -0.869 1 95.69 351 PHE A O 1
ATOM 2699 N N . ARG A 1 352 ? -13.258 20.453 -1.5 1 97.31 352 ARG A N 1
ATOM 2700 C CA . ARG A 1 352 ? -14.297 21.094 -2.301 1 97.31 352 ARG A CA 1
ATOM 2701 C C . ARG A 1 352 ? -14.414 20.438 -3.674 1 97.31 352 ARG A C 1
ATOM 2703 O O . ARG A 1 352 ? -13.445 20.406 -4.438 1 97.31 352 ARG A O 1
ATOM 2710 N N . GLN A 1 353 ? -15.477 19.938 -3.977 1 94.69 353 GLN A N 1
ATOM 2711 C CA . GLN A 1 353 ? -15.812 19.391 -5.289 1 94.69 353 GLN A CA 1
ATOM 2712 C C . GLN A 1 353 ? -17.031 20.109 -5.879 1 94.69 353 GLN A C 1
ATOM 2714 O O . GLN A 1 353 ? -18.172 19.703 -5.648 1 94.69 353 GLN A O 1
ATOM 2719 N N . GLY A 1 354 ? -16.75 21.062 -6.742 1 93.12 354 GLY A N 1
ATOM 2720 C CA . GLY A 1 354 ? -17.828 21.953 -7.125 1 93.12 354 GLY A CA 1
ATOM 2721 C C . GLY A 1 354 ? -18.391 22.75 -5.965 1 93.12 354 GLY A C 1
ATOM 2722 O O . GLY A 1 354 ? -17.656 23.469 -5.289 1 93.12 354 GLY A O 1
ATOM 2723 N N . SER A 1 355 ? -19.703 22.562 -5.758 1 95.88 355 SER A N 1
ATOM 2724 C CA . SER A 1 355 ? -20.328 23.203 -4.605 1 95.88 355 SER A CA 1
ATOM 2725 C C . SER A 1 355 ? -20.438 22.25 -3.43 1 95.88 355 SER A C 1
ATOM 2727 O O . SER A 1 355 ? -20.828 22.656 -2.328 1 95.88 355 SER A O 1
ATOM 2729 N N . ASP A 1 356 ? -20.109 21.016 -3.707 1 97.5 356 ASP A N 1
ATOM 2730 C CA . ASP A 1 356 ? -20.156 19.984 -2.664 1 97.5 356 ASP A CA 1
ATOM 2731 C C . ASP A 1 356 ? -18.891 20 -1.826 1 97.5 356 ASP A C 1
ATOM 2733 O O . ASP A 1 356 ? -17.922 20.703 -2.154 1 97.5 356 ASP A O 1
ATOM 2737 N N . VAL A 1 357 ? -19 19.281 -0.735 1 97.5 357 VAL A N 1
ATOM 2738 C CA . VAL A 1 357 ? -17.797 19.078 0.064 1 97.5 357 VAL A CA 1
ATOM 2739 C C . VAL A 1 357 ? -17.703 17.625 0.501 1 97.5 357 VAL A C 1
ATOM 2741 O O . VAL A 1 357 ? -18.719 17.016 0.862 1 97.5 357 VAL A O 1
ATOM 2744 N N . TRP A 1 358 ? -16.531 17.016 0.261 1 97.69 358 TRP A N 1
ATOM 2745 C CA . TRP A 1 358 ? -16.141 15.82 1.009 1 97.69 358 TRP A CA 1
ATOM 2746 C C . TRP A 1 358 ? -15.531 16.188 2.355 1 97.69 358 TRP A C 1
ATOM 2748 O O . TRP A 1 358 ? -14.633 17.031 2.426 1 97.69 358 TRP A O 1
ATOM 2758 N N . MET A 1 359 ? -16.016 15.617 3.443 1 96.94 359 MET A N 1
ATOM 2759 C CA . MET A 1 359 ? -15.461 15.914 4.762 1 96.94 359 MET A CA 1
ATOM 2760 C C . MET A 1 359 ? -15.32 14.641 5.594 1 96.94 359 MET A C 1
ATOM 2762 O O . MET A 1 359 ? -16.156 13.75 5.512 1 96.94 359 MET A O 1
ATOM 2766 N N . GLY A 1 360 ? -14.219 14.531 6.297 1 96 360 GLY A N 1
ATOM 2767 C CA . GLY A 1 360 ? -13.977 13.43 7.219 1 96 360 GLY A CA 1
ATOM 2768 C C . GLY A 1 360 ? -14.258 13.789 8.664 1 96 360 GLY A C 1
ATOM 2769 O O . GLY A 1 360 ? -13.977 14.914 9.094 1 96 360 GLY A O 1
ATOM 2770 N N . ARG A 1 361 ? -14.734 12.828 9.445 1 95.5 361 ARG A N 1
ATOM 2771 C CA . ARG A 1 361 ? -15.016 13.047 10.859 1 95.5 361 ARG A CA 1
ATOM 2772 C C . ARG A 1 361 ? -15.016 11.727 11.625 1 95.5 361 ARG A C 1
ATOM 2774 O O . ARG A 1 361 ? -15.039 10.648 11.023 1 95.5 361 ARG A O 1
ATOM 2781 N N . THR A 1 362 ? -14.945 11.867 12.953 1 94.19 362 THR A N 1
ATOM 2782 C CA . THR A 1 362 ? -15.125 10.688 13.781 1 94.19 362 THR A CA 1
ATOM 2783 C C . THR A 1 362 ? -16.562 10.203 13.742 1 94.19 362 THR A C 1
ATOM 2785 O O . THR A 1 362 ? -17.484 11 13.562 1 94.19 362 THR A O 1
ATOM 2788 N N . ILE A 1 363 ? -16.719 8.93 13.867 1 95.31 363 ILE A N 1
ATOM 2789 C CA . ILE A 1 363 ? -18.062 8.383 13.969 1 95.31 363 ILE A CA 1
ATOM 2790 C C . ILE A 1 363 ? -18.594 8.594 15.383 1 95.31 363 ILE A C 1
ATOM 2792 O O . ILE A 1 363 ? -19.75 8.984 15.562 1 95.31 363 ILE A O 1
ATOM 2796 N N . SER A 1 364 ? -17.75 8.336 16.359 1 93.06 364 SER A N 1
ATOM 2797 C CA . SER A 1 364 ? -18.125 8.656 17.734 1 93.06 364 SER A CA 1
ATOM 2798 C C . SER A 1 364 ? -18.438 10.141 17.891 1 93.06 364 SER A C 1
ATOM 2800 O O . SER A 1 364 ? -17.734 10.984 17.312 1 93.06 364 SER A O 1
ATOM 2802 N N . ARG A 1 365 ? -19.344 10.422 18.703 1 92.94 365 ARG A N 1
ATOM 2803 C CA . ARG A 1 365 ? -19.75 11.812 18.922 1 92.94 365 ARG A CA 1
ATOM 2804 C C . ARG A 1 365 ? -18.906 12.453 20.016 1 92.94 365 ARG A C 1
ATOM 2806 O O . ARG A 1 365 ? -18.891 13.68 20.172 1 92.94 365 ARG A O 1
ATOM 2813 N N . THR A 1 366 ? -18.203 11.617 20.719 1 87.94 366 THR A N 1
ATOM 2814 C CA . THR A 1 366 ? -17.594 12.172 21.906 1 87.94 366 THR A CA 1
ATOM 2815 C C . THR A 1 366 ? -16.125 11.766 22.016 1 87.94 366 THR A C 1
ATOM 2817 O O . THR A 1 366 ? -15.383 12.281 22.859 1 87.94 366 THR A O 1
ATOM 2820 N N . SER A 1 367 ? -15.742 10.844 21.141 1 85.94 367 SER A N 1
ATOM 2821 C CA . SER A 1 367 ? -14.375 10.344 21.25 1 85.94 367 SER A CA 1
ATOM 2822 C C . SER A 1 367 ? -13.727 10.242 19.859 1 85.94 367 SER A C 1
ATOM 2824 O O . SER A 1 367 ? -14.391 10.406 18.844 1 85.94 367 SER A O 1
ATOM 2826 N N . ARG A 1 368 ? -12.367 9.984 19.969 1 87.19 368 ARG A N 1
ATOM 2827 C CA . ARG A 1 368 ? -11.609 9.773 18.734 1 87.19 368 ARG A CA 1
ATOM 2828 C C . ARG A 1 368 ? -11.703 8.32 18.281 1 87.19 368 ARG A C 1
ATOM 2830 O O . ARG A 1 368 ? -10.695 7.625 18.188 1 87.19 368 ARG A O 1
ATOM 2837 N N . SER A 1 369 ? -12.891 7.941 18 1 89.19 369 SER A N 1
ATOM 2838 C CA . SER A 1 369 ? -13.148 6.582 17.547 1 89.19 369 SER A CA 1
ATOM 2839 C C . SER A 1 369 ? -13.961 6.574 16.25 1 89.19 369 SER A C 1
ATOM 2841 O O . SER A 1 369 ? -14.852 7.41 16.078 1 89.19 369 SER A O 1
ATOM 2843 N N . GLY A 1 370 ? -13.562 5.617 15.414 1 92.94 370 GLY A N 1
ATOM 2844 C CA . GLY A 1 370 ? -14.234 5.527 14.133 1 92.94 370 GLY A CA 1
ATOM 2845 C C . GLY A 1 370 ? -13.898 6.672 13.195 1 92.94 370 GLY A C 1
ATOM 2846 O O . GLY A 1 370 ? -13.508 7.754 13.648 1 92.94 370 GLY A O 1
ATOM 2847 N N . PHE A 1 371 ? -14.094 6.445 11.961 1 96.06 371 PHE A N 1
ATOM 2848 C CA . PHE A 1 371 ? -13.867 7.48 10.961 1 96.06 371 PHE A CA 1
ATOM 2849 C C . PHE A 1 371 ? -14.734 7.242 9.734 1 96.06 371 PHE A C 1
ATOM 2851 O O . PHE A 1 371 ? -14.773 6.129 9.203 1 96.06 371 PHE A O 1
ATOM 2858 N N . GLU A 1 372 ? -15.375 8.273 9.328 1 96.81 372 GLU A N 1
ATOM 2859 C CA . GLU A 1 372 ? -16.156 8.234 8.102 1 96.81 372 GLU A CA 1
ATOM 2860 C C . GLU A 1 372 ? -15.922 9.492 7.254 1 96.81 372 GLU A C 1
ATOM 2862 O O . GLU A 1 372 ? -15.5 10.523 7.773 1 96.81 372 GLU A O 1
ATOM 2867 N N . ILE A 1 373 ? -16.125 9.367 6.004 1 96.88 373 ILE A N 1
ATOM 2868 C CA . ILE A 1 373 ? -16.125 10.492 5.078 1 96.88 373 ILE A CA 1
ATOM 2869 C C . ILE A 1 373 ? -17.5 10.664 4.461 1 96.88 373 ILE A C 1
ATOM 2871 O O . ILE A 1 373 ? -18.172 9.68 4.121 1 96.88 373 ILE A O 1
ATOM 2875 N N . LEU A 1 374 ? -17.938 11.883 4.395 1 97.25 374 LEU A N 1
ATOM 2876 C CA . LEU A 1 374 ? -19.25 12.25 3.875 1 97.25 374 LEU A CA 1
ATOM 2877 C C . LEU A 1 374 ? -19.125 13.219 2.705 1 97.25 374 LEU A C 1
ATOM 2879 O O . LEU A 1 374 ? -18.234 14.078 2.695 1 97.25 374 LEU A O 1
ATOM 2883 N N . ARG A 1 375 ? -19.984 13.016 1.786 1 97.75 375 ARG A N 1
ATOM 2884 C CA . ARG A 1 375 ? -20.172 14.039 0.764 1 97.75 375 ARG A CA 1
ATOM 2885 C C . ARG A 1 375 ? -21.469 14.812 0.987 1 97.75 375 ARG A C 1
ATOM 2887 O O . ARG A 1 375 ? -22.562 14.227 0.948 1 97.75 375 ARG A O 1
ATOM 2894 N N . ILE A 1 376 ? -21.344 16.062 1.2 1 98.06 376 ILE A N 1
ATOM 2895 C CA . ILE A 1 376 ? -22.5 16.922 1.435 1 98.06 376 ILE A CA 1
ATOM 2896 C C . ILE A 1 376 ? -22.75 17.797 0.214 1 98.06 376 ILE A C 1
ATOM 2898 O O . ILE A 1 376 ? -21.906 18.609 -0.156 1 98.06 376 ILE A O 1
ATOM 2902 N N . LYS A 1 377 ? -23.922 17.656 -0.318 1 97.94 377 LYS A N 1
ATOM 2903 C CA . LYS A 1 377 ? -24.297 18.469 -1.479 1 97.94 377 LYS A CA 1
ATOM 2904 C C . LYS A 1 377 ? -24.344 19.953 -1.13 1 97.94 377 LYS A C 1
ATOM 2906 O O . LYS A 1 377 ? -24.922 20.344 -0.115 1 97.94 377 LYS A O 1
ATOM 2911 N N . ASN A 1 378 ? -23.688 20.734 -1.91 1 97.19 378 ASN A N 1
ATOM 2912 C CA . ASN A 1 378 ? -23.625 22.188 -1.749 1 97.19 378 ASN A CA 1
ATOM 2913 C C . ASN A 1 378 ? -23.047 22.578 -0.388 1 97.19 378 ASN A C 1
ATOM 2915 O O . ASN A 1 378 ? -23.234 23.703 0.073 1 97.19 378 ASN A O 1
ATOM 2919 N N . GLY A 1 379 ? -22.375 21.703 0.265 1 97.56 379 GLY A N 1
ATOM 2920 C CA . GLY A 1 379 ? -21.891 21.922 1.619 1 97.56 379 GLY A CA 1
ATOM 2921 C C . GLY A 1 379 ? -20.75 22.938 1.694 1 97.56 379 GLY A C 1
ATOM 2922 O O . GLY A 1 379 ? -20.422 23.422 2.775 1 97.56 379 GLY A O 1
ATOM 2923 N N . TRP A 1 380 ? -20.156 23.203 0.571 1 96.69 380 TRP A N 1
ATOM 2924 C CA . TRP A 1 380 ? -19.094 24.203 0.546 1 96.69 380 TRP A CA 1
ATOM 2925 C C . TRP A 1 380 ? -19.672 25.609 0.506 1 96.69 380 TRP A C 1
ATOM 2927 O O . TRP A 1 380 ? -19.031 26.562 0.968 1 96.69 380 TRP A O 1
ATOM 2937 N N . THR A 1 381 ? -20.953 25.75 0.015 1 94.88 381 THR A N 1
ATOM 2938 C CA . THR A 1 381 ? -21.484 27.078 -0.278 1 94.88 381 THR A CA 1
ATOM 2939 C C . THR A 1 381 ? -22.75 27.344 0.528 1 94.88 381 THR A C 1
ATOM 2941 O O . THR A 1 381 ? -23.172 28.5 0.663 1 94.88 381 THR A O 1
ATOM 2944 N N . GLN A 1 382 ? -23.375 26.312 0.952 1 95.81 382 GLN A N 1
ATOM 2945 C CA . GLN A 1 382 ? -24.641 26.453 1.67 1 95.81 382 GLN A CA 1
ATOM 2946 C C . GLN A 1 382 ? -24.688 25.531 2.881 1 95.81 382 GLN A C 1
ATOM 2948 O O . GLN A 1 382 ? -23.906 24.562 2.973 1 95.81 382 GLN A O 1
ATOM 2953 N N . THR A 1 383 ? -25.609 25.891 3.82 1 96.31 383 THR A N 1
ATOM 2954 C CA . THR A 1 383 ? -25.766 25.062 5.016 1 96.31 383 THR A CA 1
ATOM 2955 C C . THR A 1 383 ? -26.641 23.844 4.734 1 96.31 383 THR A C 1
ATOM 2957 O O . THR A 1 383 ? -27.609 23.609 5.445 1 96.31 383 THR A O 1
ATOM 2960 N N . SER A 1 384 ? -26.281 23.125 3.812 1 95.25 384 SER A N 1
ATOM 2961 C CA . SER A 1 384 ? -27.016 21.938 3.4 1 95.25 384 SER A CA 1
ATOM 2962 C C . SER A 1 384 ? -26.703 20.75 4.293 1 95.25 384 SER A C 1
ATOM 2964 O O . SER A 1 384 ? -25.562 20.578 4.727 1 95.25 384 SER A O 1
ATOM 2966 N N . LYS A 1 385 ? -27.719 19.891 4.527 1 96.12 385 LYS A N 1
ATOM 2967 C CA . LYS A 1 385 ? -27.547 18.641 5.254 1 96.12 385 LYS A CA 1
ATOM 2968 C C . LYS A 1 385 ? -27.625 17.438 4.312 1 96.12 385 LYS A C 1
ATOM 2970 O O . LYS A 1 385 ? -27.531 16.281 4.75 1 96.12 385 LYS A O 1
ATOM 2975 N N . GLU A 1 386 ? -27.828 17.719 3.076 1 97.19 386 GLU A N 1
ATOM 2976 C CA . GLU A 1 386 ? -28.062 16.625 2.135 1 97.19 386 GLU A CA 1
ATOM 2977 C C . GLU A 1 386 ? -26.797 15.805 1.91 1 97.19 386 GLU A C 1
ATOM 2979 O O . GLU A 1 386 ? -25.906 16.219 1.172 1 97.19 386 GLU A O 1
ATOM 2984 N N . GLN A 1 387 ? -26.797 14.664 2.492 1 96.5 387 GLN A N 1
ATOM 2985 C CA . GLN A 1 387 ? -25.688 13.719 2.346 1 96.5 387 GLN A CA 1
ATOM 2986 C C . GLN A 1 387 ? -25.875 12.844 1.105 1 96.5 387 GLN A C 1
ATOM 2988 O O . GLN A 1 387 ? -26.812 12.062 1.025 1 96.5 387 GLN A O 1
ATOM 2993 N N . VAL A 1 388 ? -24.938 12.906 0.144 1 96.69 388 VAL A N 1
ATOM 2994 C CA . VAL A 1 388 ? -25.094 12.164 -1.104 1 96.69 388 VAL A CA 1
ATOM 2995 C C . VAL A 1 388 ? -24.016 11.086 -1.193 1 96.69 388 VAL A C 1
ATOM 2997 O O . VAL A 1 388 ? -23.938 10.359 -2.184 1 96.69 388 VAL A O 1
ATOM 3000 N N . GLY A 1 389 ? -23.188 11.016 -0.22 1 94.69 389 GLY A N 1
ATOM 3001 C CA . GLY A 1 389 ? -22.172 9.984 -0.133 1 94.69 389 GLY A CA 1
ATOM 3002 C C . GLY A 1 389 ? -21.688 9.742 1.284 1 94.69 389 GLY A C 1
ATOM 3003 O O . GLY A 1 389 ? -21.625 10.672 2.092 1 94.69 389 GLY A O 1
ATOM 3004 N N . ARG A 1 390 ? -21.359 8.539 1.57 1 95.81 390 ARG A N 1
ATOM 3005 C CA . ARG A 1 390 ? -20.797 8.148 2.854 1 95.81 390 ARG A CA 1
ATOM 3006 C C . ARG A 1 390 ? -19.906 6.914 2.701 1 95.81 390 ARG A C 1
ATOM 3008 O O . ARG A 1 390 ? -20.25 5.984 1.971 1 95.81 390 ARG A O 1
ATOM 3015 N N . GLN A 1 391 ? -18.828 6.965 3.279 1 95.69 391 GLN A N 1
ATOM 3016 C CA . GLN A 1 391 ? -17.938 5.809 3.34 1 95.69 391 GLN A CA 1
ATOM 3017 C C . GLN A 1 391 ? -17.297 5.676 4.719 1 95.69 391 GLN A C 1
ATOM 3019 O O . GLN A 1 391 ? -16.75 6.645 5.246 1 95.69 391 GLN A O 1
ATOM 3024 N N . VAL A 1 392 ? -17.438 4.5 5.293 1 96 392 VAL A N 1
ATOM 3025 C CA . VAL A 1 392 ? -16.766 4.203 6.543 1 96 392 VAL A CA 1
ATOM 3026 C C . VAL A 1 392 ? -15.352 3.686 6.254 1 96 392 VAL A C 1
ATOM 3028 O O . VAL A 1 392 ? -15.172 2.781 5.434 1 96 392 VAL A O 1
ATOM 3031 N N . VAL A 1 393 ? -14.344 4.254 6.891 1 95.25 393 VAL A N 1
ATOM 3032 C CA . VAL A 1 393 ? -12.953 3.842 6.711 1 95.25 393 VAL A CA 1
ATOM 3033 C C . VAL A 1 393 ? -12.492 3.053 7.934 1 95.25 393 VAL A C 1
ATOM 3035 O O . VAL A 1 393 ? -11.727 2.09 7.809 1 95.25 393 VAL A O 1
ATOM 3038 N N . VAL A 1 394 ? -12.844 3.525 9.125 1 94.44 394 VAL A N 1
ATOM 3039 C CA . VAL A 1 394 ? -12.594 2.852 10.398 1 94.44 394 VAL A CA 1
ATOM 3040 C C . VAL A 1 394 ? -13.891 2.764 11.203 1 94.44 394 VAL A C 1
ATOM 3042 O O . VAL A 1 394 ? -14.57 3.773 11.414 1 94.44 394 VAL A O 1
ATOM 3045 N N . ASP A 1 395 ? -14.195 1.606 11.633 1 93.5 395 ASP A N 1
ATOM 3046 C CA . ASP A 1 395 ? -15.445 1.451 12.375 1 93.5 395 ASP A CA 1
ATOM 3047 C C . ASP A 1 395 ? -15.32 2.043 13.781 1 93.5 395 ASP A C 1
ATOM 3049 O O . ASP A 1 395 ? -14.211 2.295 14.258 1 93.5 395 ASP A O 1
ATOM 3053 N N . ASN A 1 396 ? -16.453 2.227 14.453 1 93.38 396 ASN A N 1
ATOM 3054 C CA . ASN A 1 396 ? -16.5 2.959 15.719 1 93.38 396 ASN A CA 1
ATOM 3055 C C . ASN A 1 396 ? -15.969 2.111 16.875 1 93.38 396 ASN A C 1
ATOM 3057 O O . ASN A 1 396 ? -15.945 2.568 18.016 1 93.38 396 ASN A O 1
ATOM 3061 N N . LEU A 1 397 ? -15.555 0.915 16.656 1 88.94 397 LEU A N 1
ATOM 3062 C CA . LEU A 1 397 ? -14.977 0.054 17.672 1 88.94 397 LEU A CA 1
ATOM 3063 C C . LEU A 1 397 ? -13.469 0.256 17.766 1 88.94 397 LEU A C 1
ATOM 3065 O O . LEU A 1 397 ? -12.828 -0.203 18.719 1 88.94 397 LEU A O 1
ATOM 3069 N N . ASN A 1 398 ? -12.922 0.938 16.828 1 86.69 398 ASN A N 1
ATOM 3070 C CA . ASN A 1 398 ? -11.477 1.147 16.75 1 86.69 398 ASN A CA 1
ATOM 3071 C C . ASN A 1 398 ? -11.117 2.629 16.828 1 86.69 398 ASN A C 1
ATOM 3073 O O . ASN A 1 398 ? -11.906 3.484 16.406 1 86.69 398 ASN A O 1
ATOM 3077 N N . TRP A 1 399 ? -9.938 2.859 17.391 1 83.88 399 TRP A N 1
ATOM 3078 C CA . TRP A 1 399 ? -9.484 4.23 17.609 1 83.88 399 TRP A CA 1
ATOM 3079 C C . TRP A 1 399 ? -8.859 4.797 16.328 1 83.88 399 TRP A C 1
ATOM 3081 O O . TRP A 1 399 ? -8.047 4.133 15.688 1 83.88 399 TRP A O 1
ATOM 3091 N N . SER A 1 400 ? -9.453 5.867 16 1 84.69 400 SER A N 1
ATOM 3092 C CA . SER A 1 400 ? -8.984 6.629 14.852 1 84.69 400 SER A CA 1
ATOM 3093 C C . SER A 1 400 ? -9.344 8.102 14.977 1 84.69 400 SER A C 1
ATOM 3095 O O . SER A 1 400 ? -9.805 8.547 16.031 1 84.69 400 SER A O 1
ATOM 3097 N N . GLY A 1 401 ? -8.945 9.094 14.125 1 76.62 401 GLY A N 1
ATOM 3098 C CA . GLY A 1 401 ? -9.586 10.398 14.039 1 76.62 401 GLY A CA 1
ATOM 3099 C C . GLY A 1 401 ? -8.68 11.477 13.492 1 76.62 401 GLY A C 1
ATOM 3100 O O . GLY A 1 401 ? -9.148 12.461 12.906 1 76.62 401 GLY A O 1
ATOM 3101 N N . TYR A 1 402 ? -7.441 11.289 13.867 1 87.38 402 TYR A N 1
ATOM 3102 C CA . TYR A 1 402 ? -6.629 12.266 13.156 1 87.38 402 TYR A CA 1
ATOM 3103 C C . TYR A 1 402 ? -6.52 11.922 11.68 1 87.38 402 TYR A C 1
ATOM 3105 O O . TYR A 1 402 ? -6.41 10.742 11.32 1 87.38 402 TYR A O 1
ATOM 3113 N N . SER A 1 403 ? -6.73 12.922 10.93 1 94.25 403 SER A N 1
ATOM 3114 C CA . SER A 1 403 ? -6.73 12.742 9.484 1 94.25 403 SER A CA 1
ATOM 3115 C C . SER A 1 403 ? -6.328 14.023 8.766 1 94.25 403 SER A C 1
ATOM 3117 O O . SER A 1 403 ? -6.16 15.07 9.398 1 94.25 403 SER A O 1
ATOM 3119 N N . GLY A 1 404 ? -6.074 13.891 7.559 1 96 404 GLY A N 1
ATOM 3120 C CA . GLY A 1 404 ? -5.73 15.031 6.723 1 96 404 GLY A CA 1
ATOM 3121 C C . GLY A 1 404 ? -5.809 14.727 5.238 1 96 404 GLY A C 1
ATOM 3122 O O . GLY A 1 404 ? -5.875 13.562 4.84 1 96 404 GLY A O 1
ATOM 3123 N N . SER A 1 405 ? -5.777 15.766 4.461 1 95.56 405 SER A N 1
ATOM 3124 C CA . SER A 1 405 ? -5.926 15.594 3.02 1 95.56 405 SER A CA 1
ATOM 3125 C C . SER A 1 405 ? -4.66 16.016 2.279 1 95.56 405 SER A C 1
ATOM 3127 O O . SER A 1 405 ? -3.828 16.734 2.824 1 95.56 405 SER A O 1
ATOM 3129 N N . PHE A 1 406 ? -4.512 15.562 1.149 1 97 406 PHE A N 1
ATOM 3130 C CA . PHE A 1 406 ? -3.525 15.938 0.145 1 97 406 PHE A CA 1
ATOM 3131 C C . PHE A 1 406 ? -3.998 15.555 -1.251 1 97 406 PHE A C 1
ATOM 3133 O O . PHE A 1 406 ? -5.141 15.117 -1.428 1 97 406 PHE A O 1
ATOM 3140 N N . THR A 1 407 ? -3.209 15.93 -2.254 1 97.62 407 THR A N 1
ATOM 3141 C CA . THR A 1 407 ? -3.584 15.562 -3.615 1 97.62 407 THR A CA 1
ATOM 3142 C C . THR A 1 407 ? -2.41 14.914 -4.344 1 97.62 407 THR A C 1
ATOM 3144 O O . THR A 1 407 ? -1.25 15.172 -4.012 1 97.62 407 THR A O 1
ATOM 3147 N N . LEU A 1 408 ? -2.768 14.031 -5.246 1 96.81 408 LEU A N 1
ATOM 3148 C CA . LEU A 1 408 ? -1.77 13.57 -6.207 1 96.81 408 LEU A CA 1
ATOM 3149 C C . LEU A 1 408 ? -1.637 14.555 -7.367 1 96.81 408 LEU A C 1
ATOM 3151 O O . LEU A 1 408 ? -2.623 14.859 -8.039 1 96.81 408 LEU A O 1
ATOM 3155 N N . PRO A 1 409 ? -0.416 15.039 -7.562 1 95.56 409 PRO A N 1
ATOM 3156 C CA . PRO A 1 409 ? -0.236 15.938 -8.703 1 95.56 409 PRO A CA 1
ATOM 3157 C C . PRO A 1 409 ? -0.432 15.242 -10.047 1 95.56 409 PRO A C 1
ATOM 3159 O O . PRO A 1 409 ? -0.313 14.016 -10.133 1 95.56 409 PRO A O 1
ATOM 3162 N N . VAL A 1 410 ? -0.682 16.016 -11.055 1 93.75 410 VAL A N 1
ATOM 3163 C CA . VAL A 1 410 ? -0.976 15.477 -12.375 1 93.75 410 VAL A CA 1
ATOM 3164 C C . VAL A 1 410 ? 0.258 14.766 -12.93 1 93.75 410 VAL A C 1
ATOM 3166 O O . VAL A 1 410 ? 0.139 13.773 -13.656 1 93.75 410 VAL A O 1
ATOM 3169 N N . GLU A 1 411 ? 1.402 15.219 -12.523 1 90.12 411 GLU A N 1
ATOM 3170 C CA . GLU A 1 411 ? 2.652 14.609 -12.969 1 90.12 411 GLU A CA 1
ATOM 3171 C C . GLU A 1 411 ? 2.777 13.172 -12.477 1 90.12 411 GLU A C 1
ATOM 3173 O O . GLU A 1 411 ? 3.379 12.328 -13.148 1 90.12 411 GLU A O 1
ATOM 3178 N N . MET A 1 412 ? 2.195 12.914 -11.414 1 90.75 412 MET A N 1
ATOM 3179 C CA . MET A 1 412 ? 2.273 11.586 -10.82 1 90.75 412 MET A CA 1
ATOM 3180 C C . MET A 1 412 ? 1.107 10.719 -11.273 1 90.75 412 MET A C 1
ATOM 3182 O O . MET A 1 412 ? 1.3 9.555 -11.648 1 90.75 412 MET A O 1
ATOM 3186 N N . SER A 1 413 ? -0.111 11.211 -11.25 1 90 413 SER A N 1
ATOM 3187 C CA . SER A 1 413 ? -1.309 10.414 -11.5 1 90 413 SER A CA 1
ATOM 3188 C C . SER A 1 413 ? -1.541 10.219 -12.992 1 90 413 SER A C 1
ATOM 3190 O O . SER A 1 413 ? -2.246 9.297 -13.406 1 90 413 SER A O 1
ATOM 3192 N N . GLY A 1 414 ? -1.015 11.156 -13.836 1 85.88 414 GLY A N 1
ATOM 3193 C CA . GLY A 1 414 ? -1.271 11.141 -15.266 1 85.88 414 GLY A CA 1
ATOM 3194 C C . GLY A 1 414 ? -2.648 11.656 -15.633 1 85.88 414 GLY A C 1
ATOM 3195 O O . GLY A 1 414 ? -3.035 11.633 -16.797 1 85.88 414 GLY A O 1
ATOM 3196 N N . ARG A 1 415 ? -3.387 12.094 -14.695 1 89.81 415 ARG A N 1
ATOM 3197 C CA . ARG A 1 415 ? -4.715 12.648 -14.938 1 89.81 415 ARG A CA 1
ATOM 3198 C C . ARG A 1 415 ? -4.645 14.148 -15.195 1 89.81 415 ARG A C 1
ATOM 3200 O O . ARG A 1 415 ? -3.609 14.773 -14.953 1 89.81 415 ARG A O 1
ATOM 3207 N N . ASP A 1 416 ? -5.773 14.703 -15.703 1 93.75 416 ASP A N 1
ATOM 3208 C CA . ASP A 1 416 ? -5.824 16.141 -15.977 1 93.75 416 ASP A CA 1
ATOM 3209 C C . ASP A 1 416 ? -6.449 16.891 -14.812 1 93.75 416 ASP A C 1
ATOM 3211 O O . ASP A 1 416 ? -6.855 18.047 -14.961 1 93.75 416 ASP A O 1
ATOM 3215 N N . CYS A 1 417 ? -6.586 16.234 -13.781 1 95.94 417 CYS A N 1
ATOM 3216 C CA . CYS A 1 417 ? -7.121 16.781 -12.539 1 95.94 417 CYS A CA 1
ATOM 3217 C C . CYS A 1 417 ? -6.316 16.281 -11.344 1 95.94 417 CYS A C 1
ATOM 3219 O O . CYS A 1 417 ? -5.52 15.352 -11.461 1 95.94 417 CYS A O 1
ATOM 3221 N N . LEU A 1 418 ? -6.465 16.984 -10.195 1 97.31 418 LEU A N 1
ATOM 3222 C CA . LEU A 1 418 ? -5.773 16.578 -8.977 1 97.31 418 LEU A CA 1
ATOM 3223 C C . LEU A 1 418 ? -6.57 15.523 -8.219 1 97.31 418 LEU A C 1
ATOM 3225 O O . LEU A 1 418 ? -7.695 15.781 -7.785 1 97.31 418 LEU A O 1
ATOM 3229 N N . VAL A 1 419 ? -6.008 14.375 -8.039 1 96.81 419 VAL A N 1
ATOM 3230 C CA . VAL A 1 419 ? -6.703 13.297 -7.344 1 96.81 419 VAL A CA 1
ATOM 3231 C C . VAL A 1 419 ? -6.723 13.586 -5.844 1 96.81 419 VAL A C 1
ATOM 3233 O O . VAL A 1 419 ? -5.668 13.688 -5.211 1 96.81 419 VAL A O 1
ATOM 3236 N N . PRO A 1 420 ? -7.91 13.703 -5.277 1 97.62 420 PRO A N 1
ATOM 3237 C CA . PRO A 1 420 ? -7.957 13.93 -3.83 1 97.62 420 PRO A CA 1
ATOM 3238 C C . PRO A 1 420 ? -7.641 12.672 -3.023 1 97.62 420 PRO A C 1
ATOM 3240 O O . PRO A 1 420 ? -8.156 11.594 -3.322 1 97.62 420 PRO A O 1
ATOM 3243 N N . CYS A 1 421 ? -6.809 12.852 -2.062 1 97.81 421 CYS A N 1
ATOM 3244 C CA . CYS A 1 421 ? -6.441 11.773 -1.155 1 97.81 421 CYS A CA 1
ATOM 3245 C C . CYS A 1 421 ? -6.484 12.234 0.295 1 97.81 421 CYS A C 1
ATOM 3247 O O . CYS A 1 421 ? -6.391 13.43 0.571 1 97.81 421 CYS A O 1
ATOM 3249 N N . PHE A 1 422 ? -6.688 11.297 1.179 1 97.31 422 PHE A N 1
ATOM 3250 C CA . PHE A 1 422 ? -6.602 11.594 2.604 1 97.31 422 PHE A CA 1
ATOM 3251 C C . PHE A 1 422 ? -5.98 10.43 3.365 1 97.31 422 PHE A C 1
ATOM 3253 O O . PHE A 1 422 ? -5.891 9.32 2.842 1 97.31 422 PHE A O 1
ATOM 3260 N N . TRP A 1 423 ? -5.461 10.734 4.473 1 96.56 423 TRP A N 1
ATOM 3261 C CA . TRP A 1 423 ? -4.926 9.727 5.379 1 96.56 423 TRP A CA 1
ATOM 3262 C C . TRP A 1 423 ? -5.68 9.734 6.707 1 96.56 423 TRP A C 1
ATOM 3264 O O . TRP A 1 423 ? -6.242 10.758 7.105 1 96.56 423 TRP A O 1
ATOM 3274 N N . VAL A 1 424 ? -5.754 8.594 7.328 1 95.06 424 VAL A N 1
ATOM 3275 C CA . VAL A 1 424 ? -6.332 8.414 8.656 1 95.06 424 VAL A CA 1
ATOM 3276 C C . VAL A 1 424 ? -5.32 7.715 9.562 1 95.06 424 VAL A C 1
ATOM 3278 O O . VAL A 1 424 ? -4.828 6.633 9.242 1 95.06 424 VAL A O 1
ATOM 3281 N N . GLU A 1 425 ? -5.074 8.391 10.641 1 91.81 425 GLU A N 1
ATOM 3282 C CA . GLU A 1 425 ? -4.16 7.805 11.617 1 91.81 425 GLU A CA 1
ATOM 3283 C C . GLU A 1 425 ? -4.895 6.867 12.562 1 91.81 425 GLU A C 1
ATOM 3285 O O . GLU A 1 425 ? -6.023 7.145 12.969 1 91.81 425 GLU A O 1
ATOM 3290 N N . MET A 1 426 ? -4.234 5.781 12.844 1 86.88 426 MET A N 1
ATOM 3291 C CA . MET A 1 426 ? -4.688 4.898 13.914 1 86.88 426 MET A CA 1
ATOM 3292 C C . MET A 1 426 ? -3.896 5.145 15.195 1 86.88 426 MET A C 1
ATOM 3294 O O . MET A 1 426 ? -2.664 5.172 15.172 1 86.88 426 MET A O 1
ATOM 3298 N N . ILE A 1 427 ? -4.605 5.5 16.203 1 78.56 427 ILE A N 1
ATOM 3299 C CA . ILE A 1 427 ? -3.934 5.926 17.438 1 78.56 427 ILE A CA 1
ATOM 3300 C C . ILE A 1 427 ? -4.047 4.832 18.484 1 78.56 427 ILE A C 1
ATOM 3302 O O . ILE A 1 427 ? -5.055 4.121 18.547 1 78.56 427 ILE A O 1
ATOM 3306 N N . ARG A 1 428 ? -2.928 4.688 19.109 1 69.31 428 ARG A N 1
ATOM 3307 C CA . ARG A 1 428 ? -2.91 3.818 20.281 1 69.31 428 ARG A CA 1
ATOM 3308 C C . ARG A 1 428 ? -2.656 4.621 21.562 1 69.31 428 ARG A C 1
ATOM 3310 O O . ARG A 1 428 ? -1.889 5.586 21.547 1 69.31 428 ARG A O 1
ATOM 3317 N N . GLY A 1 429 ? -3.494 4.246 22.781 1 57.28 429 GLY A N 1
ATOM 3318 C CA . GLY A 1 429 ? -3.43 4.844 24.109 1 57.28 429 GLY A CA 1
ATOM 3319 C C . GLY A 1 429 ? -4.543 5.844 24.359 1 57.28 429 GLY A C 1
ATOM 3320 O O . GLY A 1 429 ? -4.93 6.594 23.469 1 57.28 429 GLY A O 1
ATOM 3321 N N . LYS A 1 430 ? -5.598 5.453 25.047 1 53.06 430 LYS A N 1
ATOM 3322 C CA . LYS A 1 430 ? -6.684 6.355 25.422 1 53.06 430 LYS A CA 1
ATOM 3323 C C . LYS A 1 430 ? -6.148 7.586 26.156 1 53.06 430 LYS A C 1
ATOM 3325 O O . LYS A 1 430 ? -5.215 7.488 26.953 1 53.06 430 LYS A O 1
ATOM 3330 N N . PRO A 1 431 ? -6.57 8.969 25.562 1 48.22 431 PRO A N 1
ATOM 3331 C CA . PRO A 1 431 ? -6.305 10.07 26.484 1 48.22 431 PRO A CA 1
ATOM 3332 C C . PRO A 1 431 ? -6.5 9.68 27.953 1 48.22 431 PRO A C 1
ATOM 3334 O O . PRO A 1 431 ? -5.805 10.203 28.828 1 48.22 431 PRO A O 1
ATOM 3337 N N . GLU A 1 432 ? -7.461 9.141 28.25 1 47.16 432 GLU A N 1
ATOM 3338 C CA . GLU A 1 432 ? -7.551 8.961 29.703 1 47.16 432 GLU A CA 1
ATOM 3339 C C . GLU A 1 432 ? -6.383 8.125 30.219 1 47.16 432 GLU A C 1
ATOM 3341 O O . GLU A 1 432 ? -6.25 7.93 31.438 1 47.16 432 GLU A O 1
ATOM 3346 N N . GLU A 1 433 ? -5.742 7.422 29.312 1 44 433 GLU A N 1
ATOM 3347 C CA . GLU A 1 433 ? -4.812 6.371 29.719 1 44 433 GLU A CA 1
ATOM 3348 C C . GLU A 1 433 ? -3.416 6.934 29.969 1 44 433 GLU A C 1
ATOM 3350 O O . GLU A 1 433 ? -3.014 7.91 29.328 1 44 433 GLU A O 1
ATOM 3355 N N . LYS A 1 434 ? -2.859 6.754 31.094 1 52.78 434 LYS A N 1
ATOM 3356 C CA . LYS A 1 434 ? -1.499 7.012 31.547 1 52.78 434 LYS A CA 1
ATOM 3357 C C . LYS A 1 434 ? -0.475 6.617 30.5 1 52.78 434 LYS A C 1
ATOM 3359 O O . LYS A 1 434 ? 0.715 6.496 30.781 1 52.78 434 LYS A O 1
ATOM 3364 N N . THR A 1 435 ? -0.961 6.277 29.219 1 54.53 435 THR A N 1
ATOM 3365 C CA . THR A 1 435 ? -0.018 5.766 28.219 1 54.53 435 THR A CA 1
ATOM 3366 C C . THR A 1 435 ? 0.287 6.824 27.172 1 54.53 435 THR A C 1
ATOM 3368 O O . THR A 1 435 ? -0.521 7.727 26.938 1 54.53 435 THR A O 1
ATOM 3371 N N . ILE A 1 436 ? 1.472 6.723 26.625 1 59.78 436 ILE A N 1
ATOM 3372 C CA . ILE A 1 436 ? 1.982 7.496 25.5 1 59.78 436 ILE A CA 1
ATOM 3373 C C . ILE A 1 436 ? 1.158 7.191 24.25 1 59.78 436 ILE A C 1
ATOM 3375 O O . ILE A 1 436 ? 0.969 6.027 23.891 1 59.78 436 ILE A O 1
ATOM 3379 N N . TRP A 1 437 ? 0.447 8.273 23.719 1 69.19 437 TRP A N 1
ATOM 3380 C CA . TRP A 1 437 ? -0.258 8.031 22.453 1 69.19 437 TRP A CA 1
ATOM 3381 C C . TRP A 1 437 ? 0.697 8.117 21.266 1 69.19 437 TRP A C 1
ATOM 3383 O O . TRP A 1 437 ? 1.615 8.938 21.266 1 69.19 437 TRP A O 1
ATOM 3393 N N . THR A 1 438 ? 0.635 7.02 20.359 1 74.75 438 THR A N 1
ATOM 3394 C CA . THR A 1 438 ? 1.422 7.031 19.125 1 74.75 438 THR A CA 1
ATOM 3395 C C . THR A 1 438 ? 0.538 6.754 17.922 1 74.75 438 THR A C 1
ATOM 3397 O O . THR A 1 438 ? -0.465 6.047 18.031 1 74.75 438 THR A O 1
ATOM 3400 N N . SER A 1 439 ? 0.859 7.414 16.781 1 78.19 439 SER A N 1
ATOM 3401 C CA . SER A 1 439 ? 0.184 7.289 15.484 1 78.19 439 SER A CA 1
ATOM 3402 C C . SER A 1 439 ? 0.979 6.414 14.523 1 78.19 439 SER A C 1
ATOM 3404 O O . SER A 1 439 ? 0.904 6.59 13.305 1 78.19 439 SER A O 1
ATOM 3406 N N . SER A 1 440 ? 1.695 5.539 14.852 1 80.31 440 SER A N 1
ATOM 3407 C CA . SER A 1 440 ? 2.646 4.816 14.016 1 80.31 440 SER A CA 1
ATOM 3408 C C . SER A 1 440 ? 1.931 3.893 13.039 1 80.31 440 SER A C 1
ATOM 3410 O O . SER A 1 440 ? 2.516 2.926 12.547 1 80.31 440 SER A O 1
ATOM 3412 N N . SER A 1 441 ? 0.605 4.066 12.828 1 89.88 441 SER A N 1
ATOM 3413 C CA . SER A 1 441 ? -0.173 3.359 11.812 1 89.88 441 SER A CA 1
ATOM 3414 C C . SER A 1 441 ? -1.149 4.297 11.117 1 89.88 441 SER A C 1
ATOM 3416 O O . SER A 1 441 ? -1.79 5.129 11.758 1 89.88 441 SER A O 1
ATOM 3418 N N . SER A 1 442 ? -1.161 4.133 9.805 1 93.19 442 SER A N 1
ATOM 3419 C CA . SER A 1 442 ? -2.084 4.969 9.047 1 93.19 442 SER A CA 1
ATOM 3420 C C . SER A 1 442 ? -2.566 4.254 7.785 1 93.19 442 SER A C 1
ATOM 3422 O O . SER A 1 442 ? -1.925 3.309 7.32 1 93.19 442 SER A O 1
ATOM 3424 N N . ILE A 1 443 ? -3.723 4.621 7.336 1 94.94 443 ILE A N 1
ATOM 3425 C CA . ILE A 1 443 ? -4.25 4.223 6.035 1 94.94 443 ILE A CA 1
ATOM 3426 C C . ILE A 1 443 ? -4.445 5.457 5.156 1 94.94 443 ILE A C 1
ATOM 3428 O O . ILE A 1 443 ? -4.805 6.527 5.652 1 94.94 443 ILE A O 1
ATOM 3432 N N . VAL A 1 444 ? -4.062 5.336 3.922 1 96.69 444 VAL A N 1
ATOM 3433 C CA . VAL A 1 444 ? -4.246 6.406 2.945 1 96.69 444 VAL A CA 1
ATOM 3434 C C . VAL A 1 444 ? -5.285 5.984 1.909 1 96.69 444 VAL A C 1
ATOM 3436 O O . VAL A 1 444 ? -5.234 4.867 1.386 1 96.69 444 VAL A O 1
ATOM 3439 N N . MET A 1 445 ? -6.207 6.863 1.668 1 96.56 445 MET A N 1
ATOM 3440 C CA . MET A 1 445 ? -7.27 6.652 0.688 1 96.56 445 MET A CA 1
ATOM 3441 C C . MET A 1 445 ? -7.203 7.695 -0.42 1 96.56 445 MET A C 1
ATOM 3443 O O . MET A 1 445 ? -6.949 8.875 -0.155 1 96.56 445 MET A O 1
ATOM 3447 N N . CYS A 1 446 ? -7.438 7.262 -1.681 1 96.75 446 CYS A N 1
ATOM 3448 C CA . CYS A 1 446 ? -7.465 8.203 -2.793 1 96.75 446 CYS A CA 1
ATOM 3449 C C . CYS A 1 446 ? -8.758 8.07 -3.592 1 96.75 446 CYS A C 1
ATOM 3451 O O . CYS A 1 446 ? -9.352 6.988 -3.641 1 96.75 446 CYS A O 1
ATOM 3453 N N . GLY A 1 447 ? -9.094 9.195 -4.188 1 95.81 447 GLY A N 1
ATOM 3454 C CA . GLY A 1 447 ? -10.352 9.273 -4.914 1 95.81 447 GLY A CA 1
ATOM 3455 C C . GLY A 1 447 ? -10.359 8.445 -6.184 1 95.81 447 GLY A C 1
ATOM 3456 O O . GLY A 1 447 ? -9.359 8.391 -6.902 1 95.81 447 GLY A O 1
ATOM 3457 N N . VAL A 1 448 ? -11.508 7.77 -6.402 1 91.44 448 VAL A N 1
ATOM 3458 C CA . VAL A 1 448 ? -11.734 6.984 -7.613 1 91.44 448 VAL A CA 1
ATOM 3459 C C . VAL A 1 448 ? -13.117 7.297 -8.18 1 91.44 448 VAL A C 1
ATOM 3461 O O . VAL A 1 448 ? -13.938 7.938 -7.516 1 91.44 448 VAL A O 1
ATOM 3464 N N . ASP A 1 449 ? -13.367 6.82 -9.391 1 87.38 449 ASP A N 1
ATOM 3465 C CA . ASP A 1 449 ? -14.594 7.16 -10.109 1 87.38 449 ASP A CA 1
ATOM 3466 C C . ASP A 1 449 ? -15.703 6.156 -9.812 1 87.38 449 ASP A C 1
ATOM 3468 O O . ASP A 1 449 ? -16.703 6.094 -10.531 1 87.38 449 ASP A O 1
ATOM 3472 N N . TYR A 1 450 ? -15.523 5.336 -8.789 1 84.38 450 TYR A N 1
ATOM 3473 C CA . TYR A 1 450 ? -16.516 4.34 -8.406 1 84.38 450 TYR A CA 1
ATOM 3474 C C . TYR A 1 450 ? -16.766 4.359 -6.906 1 84.38 450 TYR A C 1
ATOM 3476 O O . TYR A 1 450 ? -15.906 4.793 -6.137 1 84.38 450 TYR A O 1
ATOM 3484 N N . LYS A 1 451 ? -17.938 3.873 -6.641 1 85.81 451 LYS A N 1
ATOM 3485 C CA . LYS A 1 451 ? -18.234 3.717 -5.219 1 85.81 451 LYS A CA 1
ATOM 3486 C C . LYS A 1 451 ? -17.453 2.555 -4.621 1 85.81 451 LYS A C 1
ATOM 3488 O O . LYS A 1 451 ? -17.281 1.517 -5.262 1 85.81 451 LYS A O 1
ATOM 3493 N N . VAL A 1 452 ? -16.953 2.82 -3.527 1 86.44 452 VAL A N 1
ATOM 3494 C CA . VAL A 1 452 ? -16.203 1.802 -2.805 1 86.44 452 VAL A CA 1
ATOM 3495 C C . VAL A 1 452 ? -16.953 1.391 -1.546 1 86.44 452 VAL A C 1
ATOM 3497 O O . VAL A 1 452 ? -17.547 2.232 -0.867 1 86.44 452 VAL A O 1
ATOM 3500 N N . ALA A 1 453 ? -16.922 0.16 -1.25 1 83.88 453 ALA A N 1
ATOM 3501 C CA . ALA A 1 453 ? -17.688 -0.381 -0.129 1 83.88 453 ALA A CA 1
ATOM 3502 C C . ALA A 1 453 ? -17.078 0.057 1.205 1 83.88 453 ALA A C 1
ATOM 3504 O O . ALA A 1 453 ? -15.891 0.336 1.293 1 83.88 453 ALA A O 1
ATOM 3505 N N . ASP A 1 454 ? -18 -0.004 2.176 1 88.81 454 ASP A N 1
ATOM 3506 C CA . ASP A 1 454 ? -17.578 0.214 3.557 1 88.81 454 ASP A CA 1
ATOM 3507 C C . ASP A 1 454 ? -16.75 -0.966 4.074 1 88.81 454 ASP A C 1
ATOM 3509 O O . ASP A 1 454 ? -17.047 -2.121 3.756 1 88.81 454 ASP A O 1
ATOM 3513 N N . TRP A 1 455 ? -15.797 -0.56 4.754 1 92 455 TRP A N 1
ATOM 3514 C CA . TRP A 1 455 ? -15.016 -1.539 5.5 1 92 455 TRP A CA 1
ATOM 3515 C C . TRP A 1 455 ? -14.273 -0.877 6.66 1 92 455 TRP A C 1
ATOM 3517 O O . TRP A 1 455 ? -14.547 0.278 6.996 1 92 455 TRP A O 1
ATOM 3527 N N . THR A 1 456 ? -13.508 -1.656 7.457 1 92.81 456 THR A N 1
ATOM 3528 C CA . THR A 1 456 ? -12.641 -1.139 8.508 1 92.81 456 THR A CA 1
ATOM 3529 C C . THR A 1 456 ? -11.203 -1.605 8.305 1 92.81 456 THR A C 1
ATOM 3531 O O . THR A 1 456 ? -10.93 -2.807 8.312 1 92.81 456 THR A O 1
ATOM 3534 N N . TRP A 1 457 ? -10.32 -0.623 8.055 1 92.69 457 TRP A N 1
ATOM 3535 C CA . TRP A 1 457 ? -8.906 -0.933 7.828 1 92.69 457 TRP A CA 1
ATOM 3536 C C . TRP A 1 457 ? -8.07 -0.571 9.055 1 92.69 457 TRP A C 1
ATOM 3538 O O . TRP A 1 457 ? -6.996 0.024 8.922 1 92.69 457 TRP A O 1
ATOM 3548 N N . HIS A 1 458 ? -8.547 -0.905 10.211 1 87.62 458 HIS A N 1
ATOM 3549 C CA . HIS A 1 458 ? -7.793 -0.662 11.438 1 87.62 458 HIS A CA 1
ATOM 3550 C C . HIS A 1 458 ? -6.586 -1.587 11.531 1 87.62 458 HIS A C 1
ATOM 3552 O O . HIS A 1 458 ? -6.496 -2.574 10.797 1 87.62 458 HIS A O 1
ATOM 3558 N N . ASP A 1 459 ? -5.562 -1.307 12.297 1 81.56 459 ASP A N 1
ATOM 3559 C CA . ASP A 1 459 ? -4.348 -2.113 12.359 1 81.56 459 ASP A CA 1
ATOM 3560 C C . ASP A 1 459 ? -4.527 -3.303 13.305 1 81.56 459 ASP A C 1
ATOM 3562 O O . ASP A 1 459 ? -3.699 -4.215 13.32 1 81.56 459 ASP A O 1
ATOM 3566 N N . GLY A 1 460 ? -5.555 -3.352 14.125 1 76.75 460 GLY A N 1
ATOM 3567 C CA . GLY A 1 460 ? -5.887 -4.492 14.961 1 76.75 460 GLY A CA 1
ATOM 3568 C C . GLY A 1 460 ? -4.898 -4.711 16.094 1 76.75 460 GLY A C 1
ATOM 3569 O O . GLY A 1 460 ? -4.918 -5.754 16.75 1 76.75 460 GLY A O 1
ATOM 3570 N N . ALA A 1 461 ? -4.031 -3.814 16.312 1 75.06 461 ALA A N 1
ATOM 3571 C CA . ALA A 1 461 ? -2.975 -4.02 17.297 1 75.06 461 ALA A CA 1
ATOM 3572 C C . ALA A 1 461 ? -3.518 -3.879 18.719 1 75.06 461 ALA A C 1
ATOM 3574 O O . ALA A 1 461 ? -4.293 -2.963 19 1 75.06 461 ALA A O 1
ATOM 3575 N N . ILE A 1 462 ? -3.426 -4.98 19.453 1 69.56 462 ILE A N 1
ATOM 3576 C CA . ILE A 1 462 ? -3.668 -4.91 20.891 1 69.56 462 ILE A CA 1
ATOM 3577 C C . ILE A 1 462 ? -2.361 -5.133 21.656 1 69.56 462 ILE A C 1
ATOM 3579 O O . ILE A 1 462 ? -1.996 -6.273 21.953 1 69.56 462 ILE A O 1
ATOM 3583 N N . LEU A 1 463 ? -1.384 -4.23 21.641 1 63.91 463 LEU A N 1
ATOM 3584 C CA . LEU A 1 463 ? -0.078 -4.59 22.188 1 63.91 463 LEU A CA 1
ATOM 3585 C C . LEU A 1 463 ? 0.297 -3.678 23.344 1 63.91 463 LEU A C 1
ATOM 3587 O O . LEU A 1 463 ? 0.062 -2.467 23.297 1 63.91 463 LEU A O 1
ATOM 3591 N N . PRO A 1 464 ? 0.512 -4.348 24.469 1 63.81 464 PRO A N 1
ATOM 3592 C CA . PRO A 1 464 ? 1.27 -3.51 25.391 1 63.81 464 PRO A CA 1
ATOM 3593 C C . PRO A 1 464 ? 2.646 -3.127 24.859 1 63.81 464 PRO A C 1
ATOM 3595 O O . PRO A 1 464 ? 3.371 -3.98 24.344 1 63.81 464 PRO A O 1
ATOM 3598 N N . PHE A 1 465 ? 2.893 -1.86 24.688 1 67 465 PHE A N 1
ATOM 3599 C CA . PHE A 1 465 ? 4.23 -1.437 24.297 1 67 465 PHE A CA 1
ATOM 3600 C C . PHE A 1 465 ? 5.113 -1.211 25.516 1 67 465 PHE A C 1
ATOM 3602 O O . PHE A 1 465 ? 4.617 -0.891 26.594 1 67 465 PHE A O 1
ATOM 3609 N N . ASP A 1 466 ? 6.363 -1.606 25.281 1 69.69 466 ASP A N 1
ATOM 3610 C CA . ASP A 1 466 ? 7.324 -1.378 26.359 1 69.69 466 ASP A CA 1
ATOM 3611 C C . ASP A 1 466 ? 7.301 0.08 26.812 1 69.69 466 ASP A C 1
ATOM 3613 O O . ASP A 1 466 ? 7.5 0.37 27.984 1 69.69 466 ASP A O 1
ATOM 3617 N N . ILE A 1 467 ? 6.988 0.812 25.859 1 64.81 467 ILE A N 1
ATOM 3618 C CA . ILE A 1 467 ? 7.012 2.24 26.156 1 64.81 467 ILE A CA 1
ATOM 3619 C C . ILE A 1 467 ? 5.918 2.576 27.172 1 64.81 467 ILE A C 1
ATOM 3621 O O . ILE A 1 467 ? 6.008 3.582 27.875 1 64.81 467 ILE A O 1
ATOM 3625 N N . ASP A 1 468 ? 4.895 1.699 27.266 1 63.44 468 ASP A N 1
ATOM 3626 C CA . ASP A 1 468 ? 3.791 1.925 28.203 1 63.44 468 ASP A CA 1
ATOM 3627 C C . ASP A 1 468 ? 4.137 1.421 29.594 1 63.44 468 ASP A C 1
ATOM 3629 O O . ASP A 1 468 ? 3.422 1.711 30.562 1 63.44 468 ASP A O 1
ATOM 3633 N N . LYS A 1 469 ? 5.023 0.585 29.625 1 60.28 469 LYS A N 1
ATOM 3634 C CA . LYS A 1 469 ? 5.371 -0.006 30.922 1 60.28 469 LYS A CA 1
ATOM 3635 C C . LYS A 1 469 ? 6.242 0.94 31.734 1 60.28 469 LYS A C 1
ATOM 3637 O O . LYS A 1 469 ? 6.852 0.53 32.719 1 60.28 469 LYS A O 1
ATOM 3642 N N . MET A 1 470 ? 6.07 2.164 31.484 1 51.03 470 MET A N 1
ATOM 3643 C CA . MET A 1 470 ? 6.773 3.043 32.406 1 51.03 470 MET A CA 1
ATOM 3644 C C . MET A 1 470 ? 5.957 3.252 33.688 1 51.03 470 MET A C 1
ATOM 3646 O O . MET A 1 470 ? 4.73 3.342 33.625 1 51.03 470 MET A O 1
ATOM 3650 N N . MET B 1 1 ? 36.5 -42.594 28.953 1 28.52 1 MET B N 1
ATOM 3651 C CA . MET B 1 1 ? 37.438 -41.594 28.453 1 28.52 1 MET B CA 1
ATOM 3652 C C . MET B 1 1 ? 37.125 -40.219 29 1 28.52 1 MET B C 1
ATOM 3654 O O . MET B 1 1 ? 35.969 -39.812 29.094 1 28.52 1 MET B O 1
ATOM 3658 N N . ASN B 1 2 ? 38.031 -39.625 29.828 1 35.78 2 ASN B N 1
ATOM 3659 C CA . ASN B 1 2 ? 37.938 -38.406 30.625 1 35.78 2 ASN B CA 1
ATOM 3660 C C . ASN B 1 2 ? 37.406 -37.219 29.797 1 35.78 2 ASN B C 1
ATOM 3662 O O . ASN B 1 2 ? 37.781 -37.062 28.641 1 35.78 2 ASN B O 1
ATOM 3666 N N . PRO B 1 3 ? 36.25 -36.688 30.156 1 44.47 3 PRO B N 1
ATOM 3667 C CA . PRO B 1 3 ? 35.5 -35.625 29.453 1 44.47 3 PRO B CA 1
ATOM 3668 C C . PRO B 1 3 ? 36.375 -34.469 29.016 1 44.47 3 PRO B C 1
ATOM 3670 O O . PRO B 1 3 ? 36 -33.688 28.141 1 44.47 3 PRO B O 1
ATOM 3673 N N . ASN B 1 4 ? 37.656 -34.312 29.562 1 45.5 4 ASN B N 1
ATOM 3674 C CA . ASN B 1 4 ? 38.594 -33.281 29.219 1 45.5 4 ASN B CA 1
ATOM 3675 C C . ASN B 1 4 ? 39.25 -33.531 27.859 1 45.5 4 ASN B C 1
ATOM 3677 O O . ASN B 1 4 ? 39.625 -32.562 27.156 1 45.5 4 ASN B O 1
ATOM 3681 N N . LYS B 1 5 ? 39.469 -34.844 27.438 1 44.59 5 LYS B N 1
ATOM 3682 C CA . LYS B 1 5 ? 40.156 -35.188 26.188 1 44.59 5 LYS B CA 1
ATOM 3683 C C . LYS B 1 5 ? 39.281 -34.844 24.984 1 44.59 5 LYS B C 1
ATOM 3685 O O . LYS B 1 5 ? 39.812 -34.562 23.906 1 44.59 5 LYS B O 1
ATOM 3690 N N . LYS B 1 6 ? 37.875 -34.969 25.25 1 39.62 6 LYS B N 1
ATOM 3691 C CA . LYS B 1 6 ? 37 -34.688 24.125 1 39.62 6 LYS B CA 1
ATOM 3692 C C . LYS B 1 6 ? 37 -33.188 23.812 1 39.62 6 LYS B C 1
ATOM 3694 O O . LYS B 1 6 ? 36.969 -32.781 22.641 1 39.62 6 LYS B O 1
ATOM 3699 N N . ILE B 1 7 ? 37.156 -32.344 24.875 1 44.34 7 ILE B N 1
ATOM 3700 C CA . ILE B 1 7 ? 37.156 -30.906 24.703 1 44.34 7 ILE B CA 1
ATOM 3701 C C . ILE B 1 7 ? 38.438 -30.469 24 1 44.34 7 ILE B C 1
ATOM 3703 O O . ILE B 1 7 ? 38.406 -29.594 23.125 1 44.34 7 ILE B O 1
ATOM 3707 N N . ILE B 1 8 ? 39.562 -31.203 24.266 1 48.12 8 ILE B N 1
ATOM 3708 C CA . ILE B 1 8 ? 40.844 -30.828 23.703 1 48.12 8 ILE B CA 1
ATOM 3709 C C . ILE B 1 8 ? 40.875 -31.188 22.219 1 48.12 8 ILE B C 1
ATOM 3711 O O . ILE B 1 8 ? 41.375 -30.406 21.391 1 48.12 8 ILE B O 1
ATOM 3715 N N . THR B 1 9 ? 40.219 -32.375 21.828 1 47.38 9 THR B N 1
ATOM 3716 C CA . THR B 1 9 ? 40.281 -32.812 20.438 1 47.38 9 THR B CA 1
ATOM 3717 C C . THR B 1 9 ? 39.438 -31.875 19.562 1 47.38 9 THR B C 1
ATOM 3719 O O . THR B 1 9 ? 39.844 -31.516 18.453 1 47.38 9 THR B O 1
ATOM 3722 N N . ILE B 1 10 ? 38.25 -31.359 20.109 1 43.94 10 ILE B N 1
ATOM 3723 C CA . ILE B 1 10 ? 37.406 -30.484 19.312 1 43.94 10 ILE B CA 1
ATOM 3724 C C . ILE B 1 10 ? 38.062 -29.109 19.188 1 43.94 10 ILE B C 1
ATOM 3726 O O . ILE B 1 10 ? 38 -28.5 18.109 1 43.94 10 ILE B O 1
ATOM 3730 N N . GLY B 1 11 ? 38.844 -28.703 20.219 1 45.62 11 GLY B N 1
ATOM 3731 C CA . GLY B 1 11 ? 39.594 -27.453 20.156 1 45.62 11 GLY B CA 1
ATOM 3732 C C . GLY B 1 11 ? 40.719 -27.484 19.125 1 45.62 11 GLY B C 1
ATOM 3733 O O . GLY B 1 11 ? 40.938 -26.5 18.406 1 45.62 11 GLY B O 1
ATOM 3734 N N . SER B 1 12 ? 41.375 -28.656 19.031 1 52.69 12 SER B N 1
ATOM 3735 C CA . SER B 1 12 ? 42.5 -28.766 18.094 1 52.69 12 SER B CA 1
ATOM 3736 C C . SER B 1 12 ? 42 -28.781 16.656 1 52.69 12 SER B C 1
ATOM 3738 O O . SER B 1 12 ? 42.625 -28.219 15.766 1 52.69 12 SER B O 1
ATOM 3740 N N . ILE B 1 13 ? 40.812 -29.469 16.469 1 51.72 13 ILE B N 1
ATOM 3741 C CA . ILE B 1 13 ? 40.281 -29.516 15.109 1 51.72 13 ILE B CA 1
ATOM 3742 C C . ILE B 1 13 ? 39.781 -28.125 14.711 1 51.72 13 ILE B C 1
ATOM 3744 O O . ILE B 1 13 ? 40 -27.672 13.586 1 51.72 13 ILE B O 1
ATOM 3748 N N . SER B 1 14 ? 39.281 -27.328 15.695 1 45.72 14 SER B N 1
ATOM 3749 C CA . SER B 1 14 ? 38.812 -25.969 15.398 1 45.72 14 SER B CA 1
ATOM 3750 C C . SER B 1 14 ? 39.969 -25.047 15.102 1 45.72 14 SER B C 1
ATOM 3752 O O . SER B 1 14 ? 39.906 -24.188 14.211 1 45.72 14 SER B O 1
ATOM 3754 N N . LEU B 1 15 ? 41.094 -25.281 15.773 1 52.22 15 LEU B N 1
ATOM 3755 C CA . LEU B 1 15 ? 42.281 -24.469 15.5 1 52.22 15 LEU B CA 1
ATOM 3756 C C . LEU B 1 15 ? 42.875 -24.797 14.141 1 52.22 15 LEU B C 1
ATOM 3758 O O . LEU B 1 15 ? 43.312 -23.906 13.406 1 52.22 15 LEU B O 1
ATOM 3762 N N . GLY B 1 16 ? 42.781 -26.078 13.773 1 50.34 16 GLY B N 1
ATOM 3763 C CA . GLY B 1 16 ? 43.281 -26.5 12.469 1 50.34 16 GLY B CA 1
ATOM 3764 C C . GLY B 1 16 ? 42.5 -25.891 11.32 1 50.34 16 GLY B C 1
ATOM 3765 O O . GLY B 1 16 ? 43.062 -25.453 10.328 1 50.34 16 GLY B O 1
ATOM 3766 N N . LEU B 1 17 ? 41.156 -25.766 11.539 1 49.78 17 LEU B N 1
ATOM 3767 C CA . LEU B 1 17 ? 40.312 -25.234 10.477 1 49.78 17 LEU B CA 1
ATOM 3768 C C . LEU B 1 17 ? 40.5 -23.719 10.352 1 49.78 17 LEU B C 1
ATOM 3770 O O . LEU B 1 17 ? 40.469 -23.1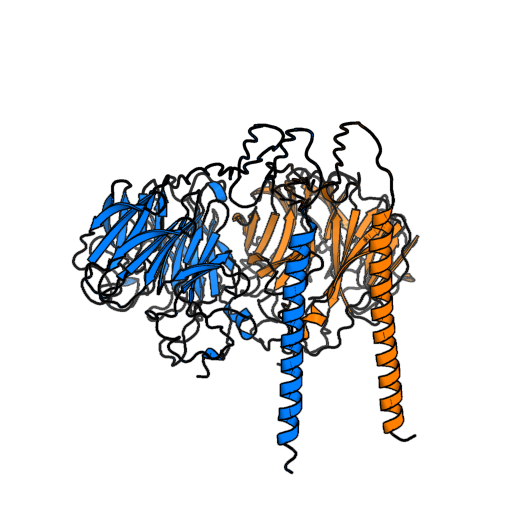88 9.242 1 49.78 17 LEU B O 1
ATOM 3774 N N . VAL B 1 18 ? 40.812 -23.031 11.445 1 49.94 18 VAL B N 1
ATOM 3775 C CA . VAL B 1 18 ? 41.094 -21.609 11.398 1 49.94 18 VAL B CA 1
ATOM 3776 C C . VAL B 1 18 ? 42.406 -21.359 10.641 1 49.94 18 VAL B C 1
ATOM 3778 O O . VAL B 1 18 ? 42.469 -20.469 9.789 1 49.94 18 VAL B O 1
ATOM 3781 N N . VAL B 1 19 ? 43.406 -22.25 10.859 1 52.12 19 VAL B N 1
ATOM 3782 C CA . VAL B 1 19 ? 44.688 -22.078 10.188 1 52.12 19 VAL B CA 1
ATOM 3783 C C . VAL B 1 19 ? 44.531 -22.359 8.695 1 52.12 19 VAL B C 1
ATOM 3785 O O . VAL B 1 19 ? 45.062 -21.625 7.863 1 52.12 19 VAL B O 1
ATOM 3788 N N . PHE B 1 20 ? 43.688 -23.344 8.359 1 53.03 20 PHE B N 1
ATOM 3789 C CA . PHE B 1 20 ? 43.469 -23.672 6.957 1 53.03 20 PHE B CA 1
ATOM 3790 C C . PHE B 1 20 ? 42.75 -22.531 6.234 1 53.03 20 PHE B C 1
ATOM 3792 O O . PHE B 1 20 ? 43.125 -22.188 5.113 1 53.03 20 PHE B O 1
ATOM 3799 N N . ASN B 1 21 ? 41.844 -21.875 6.91 1 45.91 21 ASN B N 1
ATOM 3800 C CA . ASN B 1 21 ? 41.125 -20.766 6.305 1 45.91 21 ASN B CA 1
ATOM 3801 C C . ASN B 1 21 ? 42.031 -19.547 6.129 1 45.91 21 ASN B C 1
ATOM 3803 O O . ASN B 1 21 ? 41.969 -18.859 5.113 1 45.91 21 ASN B O 1
ATOM 3807 N N . VAL B 1 22 ? 42.969 -19.312 7.027 1 53 22 VAL B N 1
ATOM 3808 C CA . VAL B 1 22 ? 43.938 -18.219 6.91 1 53 22 VAL B CA 1
ATOM 3809 C C . VAL B 1 22 ? 44.875 -18.484 5.738 1 53 22 VAL B C 1
ATOM 3811 O O . VAL B 1 22 ? 45.156 -17.578 4.961 1 53 22 VAL B O 1
ATOM 3814 N N . LEU B 1 23 ? 45.188 -19.781 5.539 1 53.41 23 LEU B N 1
ATOM 3815 C CA . LEU B 1 23 ? 46.094 -20.141 4.453 1 53.41 23 LEU B CA 1
ATOM 3816 C C . LEU B 1 23 ? 45.406 -19.953 3.098 1 53.41 23 LEU B C 1
ATOM 3818 O O . LEU B 1 23 ? 46.031 -19.484 2.145 1 53.41 23 LEU B O 1
ATOM 3822 N N . LEU B 1 24 ? 44.125 -20.219 3.066 1 49.03 24 LEU B N 1
ATOM 3823 C CA . LEU B 1 24 ? 43.406 -20.031 1.812 1 49.03 24 LEU B CA 1
ATOM 3824 C C . LEU B 1 24 ? 43.281 -18.547 1.472 1 49.03 24 LEU B C 1
ATOM 3826 O O . LEU B 1 24 ? 43.375 -18.156 0.303 1 49.03 24 LEU B O 1
ATOM 3830 N N . HIS B 1 25 ? 43.219 -17.672 2.496 1 46 25 HIS B N 1
ATOM 3831 C CA . HIS B 1 25 ? 43.188 -16.234 2.264 1 46 25 HIS B CA 1
ATOM 3832 C C . HIS B 1 25 ? 44.531 -15.719 1.75 1 46 25 HIS B C 1
ATOM 3834 O O . HIS B 1 25 ? 44.594 -14.891 0.841 1 46 25 HIS B O 1
ATOM 3840 N N . ILE B 1 26 ? 45.562 -16.359 2.24 1 48.75 26 ILE B N 1
ATOM 3841 C CA . ILE B 1 26 ? 46.906 -15.969 1.815 1 48.75 26 ILE B CA 1
ATOM 3842 C C . ILE B 1 26 ? 47.125 -16.359 0.356 1 48.75 26 ILE B C 1
ATOM 3844 O O . ILE B 1 26 ? 47.656 -15.57 -0.435 1 48.75 26 ILE B O 1
ATOM 3848 N N . VAL B 1 27 ? 46.625 -17.547 -0.009 1 46.94 27 VAL B N 1
ATOM 3849 C CA . VAL B 1 27 ? 46.781 -18.016 -1.381 1 46.94 27 VAL B CA 1
ATOM 3850 C C . VAL B 1 27 ? 46 -17.125 -2.334 1 46.94 27 VAL B C 1
ATOM 3852 O O . VAL B 1 27 ? 46.469 -16.766 -3.41 1 46.94 27 VAL B O 1
ATOM 3855 N N . SER B 1 28 ? 44.844 -16.703 -1.87 1 37.25 28 SER B N 1
ATOM 3856 C CA . SER B 1 28 ? 44 -15.883 -2.75 1 37.25 28 SER B CA 1
ATOM 3857 C C . SER B 1 28 ? 44.625 -14.5 -2.957 1 37.25 28 SER B C 1
ATOM 3859 O O . SER B 1 28 ? 44.562 -13.953 -4.059 1 37.25 28 SER B O 1
ATOM 3861 N N . ILE B 1 29 ? 45.281 -14.016 -1.881 1 40.94 29 ILE B N 1
ATOM 3862 C CA . ILE B 1 29 ? 45.969 -12.727 -2.02 1 40.94 29 ILE B CA 1
ATOM 3863 C C . ILE B 1 29 ? 47.156 -12.867 -2.969 1 40.94 29 ILE B C 1
ATOM 3865 O O . ILE B 1 29 ? 47.344 -12.016 -3.834 1 40.94 29 ILE B O 1
ATOM 3869 N N . ILE B 1 30 ? 47.812 -14.023 -2.832 1 38.75 30 ILE B N 1
ATOM 3870 C CA . ILE B 1 30 ? 49 -14.219 -3.658 1 38.75 30 ILE B CA 1
ATOM 3871 C C . ILE B 1 30 ? 48.594 -14.328 -5.125 1 38.75 30 ILE B C 1
ATOM 3873 O O . ILE B 1 30 ? 49.219 -13.727 -5.996 1 38.75 30 ILE B O 1
ATOM 3877 N N . VAL B 1 31 ? 47.5 -15.078 -5.367 1 36.09 31 VAL B N 1
ATOM 3878 C CA . VAL B 1 31 ? 47.156 -15.297 -6.762 1 36.09 31 VAL B CA 1
ATOM 3879 C C . VAL B 1 31 ? 46.719 -13.977 -7.391 1 36.09 31 VAL B C 1
ATOM 3881 O O . VAL B 1 31 ? 47.062 -13.68 -8.539 1 36.09 31 VAL B O 1
ATOM 3884 N N . THR B 1 32 ? 46 -13.148 -6.523 1 31.67 32 THR B N 1
ATOM 3885 C CA . THR B 1 32 ? 45.531 -11.883 -7.086 1 31.67 32 THR B CA 1
ATOM 3886 C C . THR B 1 32 ? 46.719 -10.969 -7.391 1 31.67 32 THR B C 1
ATOM 3888 O O . THR B 1 32 ? 46.75 -10.297 -8.422 1 31.67 32 THR B O 1
ATOM 3891 N N . VAL B 1 33 ? 47.688 -11.016 -6.445 1 36.06 33 VAL B N 1
ATOM 3892 C CA . VAL B 1 33 ? 48.812 -10.133 -6.645 1 36.06 33 VAL B CA 1
ATOM 3893 C C . VAL B 1 33 ? 49.625 -10.586 -7.871 1 36.06 33 VAL B C 1
ATOM 3895 O O . VAL B 1 33 ? 50.094 -9.758 -8.641 1 36.06 33 VAL B O 1
ATOM 3898 N N . LEU B 1 34 ? 49.719 -11.922 -7.973 1 31.36 34 LEU B N 1
ATOM 3899 C CA . LEU B 1 34 ? 50.594 -12.398 -9.039 1 31.36 34 LEU B CA 1
ATOM 3900 C C . LEU B 1 34 ? 50 -12.102 -10.406 1 31.36 34 LEU B C 1
ATOM 3902 O O . LEU B 1 34 ? 50.719 -11.844 -11.375 1 31.36 34 LEU B O 1
ATOM 3906 N N . VAL B 1 35 ? 48.625 -12.344 -10.477 1 28.17 35 VAL B N 1
ATOM 3907 C CA . VAL B 1 35 ? 48.062 -12.25 -11.828 1 28.17 35 VAL B CA 1
ATOM 3908 C C . VAL B 1 35 ? 48.156 -10.805 -12.32 1 28.17 35 VAL B C 1
ATOM 3910 O O . VAL B 1 35 ? 48.062 -10.547 -13.516 1 28.17 35 VAL B O 1
ATOM 3913 N N . LEU B 1 36 ? 48.219 -9.852 -11.258 1 29.48 36 LEU B N 1
ATOM 3914 C CA . LEU B 1 36 ? 48.219 -8.469 -11.734 1 29.48 36 LEU B CA 1
ATOM 3915 C C . LEU B 1 36 ? 49.594 -8.117 -12.32 1 29.48 36 LEU B C 1
ATOM 3917 O O . LEU B 1 36 ? 49.844 -6.965 -12.664 1 29.48 36 LEU B O 1
ATOM 3921 N N . GLY B 1 37 ? 50.531 -9.109 -12.094 1 25.58 37 GLY B N 1
ATOM 3922 C CA . GLY B 1 37 ? 51.844 -8.656 -12.469 1 25.58 37 GLY B CA 1
ATOM 3923 C C . GLY B 1 37 ? 52.031 -8.508 -13.969 1 25.58 37 GLY B C 1
ATOM 3924 O O . GLY B 1 37 ? 53.031 -8 -14.438 1 25.58 37 GLY B O 1
ATOM 3925 N N . LYS B 1 38 ? 51.438 -9.453 -14.719 1 24.77 38 LYS B N 1
ATOM 3926 C CA . LYS B 1 38 ? 52.312 -9.695 -15.875 1 24.77 38 LYS B CA 1
ATOM 3927 C C . LYS B 1 38 ? 52.281 -8.508 -16.828 1 24.77 38 LYS B C 1
ATOM 3929 O O . LYS B 1 38 ? 53.344 -8.055 -17.281 1 24.77 38 LYS B O 1
ATOM 3934 N N . GLY B 1 39 ? 51.375 -8.578 -17.781 1 23.66 39 GLY B N 1
ATOM 3935 C CA . GLY B 1 39 ? 51.75 -8.406 -19.188 1 23.66 39 GLY B CA 1
ATOM 3936 C C . GLY B 1 39 ? 52.062 -6.969 -19.547 1 23.66 39 GLY B C 1
ATOM 3937 O O . GLY B 1 39 ? 51.719 -6.047 -18.797 1 23.66 39 GLY B O 1
ATOM 3938 N N . GLU B 1 40 ? 52.531 -6.75 -20.891 1 22.64 40 GLU B N 1
ATOM 3939 C CA . GLU B 1 40 ? 53.375 -6.035 -21.859 1 22.64 40 GLU B CA 1
ATOM 3940 C C . GLU B 1 40 ? 52.781 -4.66 -22.172 1 22.64 40 GLU B C 1
ATOM 3942 O O . GLU B 1 40 ? 51.562 -4.461 -22.078 1 22.64 40 GLU B O 1
ATOM 3947 N N . LYS B 1 41 ? 53.656 -3.781 -22.406 1 24.39 41 LYS B N 1
ATOM 3948 C CA . LYS B 1 41 ? 53.812 -2.346 -22.625 1 24.39 41 LYS B CA 1
ATOM 3949 C C . LYS B 1 41 ? 52.969 -1.892 -23.812 1 24.39 41 LYS B C 1
ATOM 3951 O O . LYS B 1 41 ? 52.969 -0.713 -24.172 1 24.39 41 LYS B O 1
ATOM 3956 N N . ASN B 1 42 ? 52.688 -2.82 -24.766 1 20.69 42 ASN B N 1
ATOM 3957 C CA . ASN B 1 42 ? 52.812 -2.213 -26.078 1 20.69 42 ASN B CA 1
ATOM 3958 C C . ASN B 1 42 ? 51.719 -1.205 -26.359 1 20.69 42 ASN B C 1
ATOM 3960 O O . ASN B 1 42 ? 50.688 -1.186 -25.641 1 20.69 42 ASN B O 1
ATOM 3964 N N . GLY B 1 43 ? 51.188 -1.252 -27.625 1 21 43 GLY B N 1
ATOM 3965 C CA . GLY B 1 43 ? 50.875 -0.285 -28.672 1 21 43 GLY B CA 1
ATOM 3966 C C . GLY B 1 43 ? 49.562 0.447 -28.438 1 21 43 GLY B C 1
ATOM 3967 O O . GLY B 1 43 ? 48.812 0.093 -27.531 1 21 43 GLY B O 1
ATOM 3968 N N . SER B 1 44 ? 48.969 0.907 -29.562 1 20.73 44 SER B N 1
ATOM 3969 C CA . SER B 1 44 ? 48.469 2.131 -30.172 1 20.73 44 SER B CA 1
ATOM 3970 C C . SER B 1 44 ? 47 2.322 -29.844 1 20.73 44 SER B C 1
ATOM 3972 O O . SER B 1 44 ? 46.562 3.395 -29.391 1 20.73 44 SER B O 1
ATOM 3974 N N . CYS B 1 45 ? 46.094 1.497 -30.453 1 20.52 45 CYS B N 1
ATOM 3975 C CA . CYS B 1 45 ? 44.906 2.037 -31.141 1 20.52 45 CYS B CA 1
ATOM 3976 C C . CYS B 1 45 ? 43.719 2.176 -30.188 1 20.52 45 CYS B C 1
ATOM 3978 O O . CYS B 1 45 ? 43.625 1.414 -29.219 1 20.52 45 CYS B O 1
ATOM 3980 N N . ASN B 1 46 ? 42.938 3.182 -30.391 1 22.47 46 ASN B N 1
ATOM 3981 C CA . ASN B 1 46 ? 41.812 3.928 -29.828 1 22.47 46 ASN B CA 1
ATOM 3982 C C . ASN B 1 46 ? 40.562 3.053 -29.703 1 22.47 46 ASN B C 1
ATOM 3984 O O . ASN B 1 46 ? 39.469 3.562 -29.547 1 22.47 46 ASN B O 1
ATOM 3988 N N . GLU B 1 47 ? 40.656 1.681 -29.531 1 23.03 47 GLU B N 1
ATOM 3989 C CA . GLU B 1 47 ? 39.375 1.026 -29.906 1 23.03 47 GLU B CA 1
ATOM 3990 C C . GLU B 1 47 ? 38.375 1.125 -28.781 1 23.03 47 GLU B C 1
ATOM 3992 O O . GLU B 1 47 ? 38.656 0.833 -27.625 1 23.03 47 GLU B O 1
ATOM 3997 N N . THR B 1 48 ? 37.5 2.064 -28.938 1 23.11 48 THR B N 1
ATOM 3998 C CA . THR B 1 48 ? 36.344 2.211 -28.047 1 23.11 48 THR B CA 1
ATOM 3999 C C . THR B 1 48 ? 35.5 0.936 -28.016 1 23.11 48 THR B C 1
ATOM 4001 O O . THR B 1 48 ? 35.031 0.485 -29.062 1 23.11 48 THR B O 1
ATOM 4004 N N . VAL B 1 49 ? 35.938 -0.101 -27.281 1 24.16 49 VAL B N 1
ATOM 4005 C CA . VAL B 1 49 ? 35.062 -1.268 -27.344 1 24.16 49 VAL B CA 1
ATOM 4006 C C . VAL B 1 49 ? 33.844 -1.056 -26.422 1 24.16 49 VAL B C 1
ATOM 4008 O O . VAL B 1 49 ? 34 -0.72 -25.25 1 24.16 49 VAL B O 1
ATOM 4011 N N . VAL B 1 50 ? 32.781 -0.802 -27 1 23.48 50 VAL B N 1
ATOM 4012 C CA . VAL B 1 50 ? 31.453 -0.708 -26.406 1 23.48 50 VAL B CA 1
ATOM 4013 C C . VAL B 1 50 ? 30.969 -2.102 -26.016 1 23.48 50 VAL B C 1
ATOM 4015 O O . VAL B 1 50 ? 30.906 -3.004 -26.844 1 23.48 50 VAL B O 1
ATOM 4018 N N . ARG B 1 51 ? 31.328 -2.562 -24.891 1 23.14 51 ARG B N 1
ATOM 4019 C CA . ARG B 1 51 ? 30.75 -3.865 -24.578 1 23.14 51 ARG B CA 1
ATOM 4020 C C . ARG B 1 51 ? 29.312 -3.725 -24.078 1 23.14 51 ARG B C 1
ATOM 4022 O O . ARG B 1 51 ? 29.016 -2.873 -23.234 1 23.14 51 ARG B O 1
ATOM 4029 N N . GLU B 1 52 ? 28.359 -4.109 -24.859 1 24.3 52 GLU B N 1
ATOM 4030 C CA . GLU B 1 52 ? 26.906 -4.238 -24.703 1 24.3 52 GLU B CA 1
ATOM 4031 C C . GLU B 1 52 ? 26.562 -5.414 -23.797 1 24.3 52 GLU B C 1
ATOM 4033 O O . GLU B 1 52 ? 26.953 -6.551 -24.078 1 24.3 52 GLU B O 1
ATOM 4038 N N . TYR B 1 53 ? 26.875 -5.34 -22.578 1 23.53 53 TYR B N 1
ATOM 4039 C CA . TYR B 1 53 ? 26.281 -6.512 -21.938 1 23.53 53 TYR B CA 1
ATOM 4040 C C . TYR B 1 53 ? 24.766 -6.398 -21.875 1 23.53 53 TYR B C 1
ATOM 4042 O O . TYR B 1 53 ? 24.219 -5.301 -21.969 1 23.53 53 TYR B O 1
ATOM 4050 N N . ASN B 1 54 ? 24.078 -7.594 -21.641 1 25.47 54 ASN B N 1
ATOM 4051 C CA . ASN B 1 54 ? 22.625 -7.629 -21.797 1 25.47 54 ASN B CA 1
ATOM 4052 C C . ASN B 1 54 ? 21.969 -6.434 -21.125 1 25.47 54 ASN B C 1
ATOM 4054 O O . ASN B 1 54 ? 22.5 -5.324 -21.141 1 25.47 54 ASN B O 1
ATOM 4058 N N . GLU B 1 55 ? 20.75 -6.797 -20.297 1 30.03 55 GLU B N 1
ATOM 4059 C CA . GLU B 1 55 ? 19.578 -5.93 -20.328 1 30.03 55 GLU B CA 1
ATOM 4060 C C . GLU B 1 55 ? 19.875 -4.57 -19.703 1 30.03 55 GLU B C 1
ATOM 4062 O O . GLU B 1 55 ? 19.281 -3.561 -20.078 1 30.03 55 GLU B O 1
ATOM 4067 N N . THR B 1 56 ? 20.328 -4.543 -18.438 1 28.44 56 THR B N 1
ATOM 4068 C CA . THR B 1 56 ? 20.578 -3.229 -17.859 1 28.44 56 THR B CA 1
ATOM 4069 C C . THR B 1 56 ? 21.969 -2.734 -18.234 1 28.44 56 THR B C 1
ATOM 4071 O O . THR B 1 56 ? 22.969 -3.422 -18 1 28.44 56 THR B O 1
ATOM 4074 N N . VAL B 1 57 ? 22.062 -2.117 -19.422 1 27.03 57 VAL B N 1
ATOM 4075 C CA . VAL B 1 57 ? 23.312 -1.535 -19.891 1 27.03 57 VAL B CA 1
ATOM 4076 C C . VAL B 1 57 ? 23.906 -0.633 -18.812 1 27.03 57 VAL B C 1
ATOM 4078 O O . VAL B 1 57 ? 23.266 0.315 -18.359 1 27.03 57 VAL B O 1
ATOM 4081 N N . LYS B 1 58 ? 24.578 -1.33 -17.984 1 28.81 58 LYS B N 1
ATOM 4082 C CA . LYS B 1 58 ? 25.375 -0.553 -17.047 1 28.81 58 LYS B CA 1
ATOM 4083 C C . LYS B 1 58 ? 26.547 0.139 -17.766 1 28.81 58 LYS B C 1
ATOM 4085 O O . LYS B 1 58 ? 27.328 -0.511 -18.453 1 28.81 58 LYS B O 1
ATOM 4090 N N . VAL B 1 59 ? 26.281 1.293 -18.172 1 28.42 59 VAL B N 1
ATOM 4091 C CA . VAL B 1 59 ? 27.406 1.971 -18.812 1 28.42 59 VAL B CA 1
ATOM 4092 C C . VAL B 1 59 ? 28.406 2.428 -17.75 1 28.42 59 VAL B C 1
ATOM 4094 O O . VAL B 1 59 ? 28.031 3.1 -16.781 1 28.42 59 VAL B O 1
ATOM 4097 N N . GLU B 1 60 ? 29.297 1.636 -17.516 1 28.66 60 GLU B N 1
ATOM 4098 C CA . GLU B 1 60 ? 30.406 1.876 -16.594 1 28.66 60 GLU B CA 1
ATOM 4099 C C . GLU B 1 60 ? 31.344 2.951 -17.141 1 28.66 60 GLU B C 1
ATOM 4101 O O . GLU B 1 60 ? 31.844 2.838 -18.25 1 28.66 60 GLU B O 1
ATOM 4106 N N . LYS B 1 61 ? 31.062 4.172 -16.844 1 27.98 61 LYS B N 1
ATOM 4107 C CA . LYS B 1 61 ? 32.031 5.152 -17.297 1 27.98 61 LYS B CA 1
ATOM 4108 C C . LYS B 1 61 ? 33.219 5.258 -16.328 1 27.98 61 LYS B C 1
ATOM 4110 O O . LYS B 1 61 ? 33 5.426 -15.117 1 27.98 61 LYS B O 1
ATOM 4115 N N . VAL B 1 62 ? 34.281 4.773 -16.609 1 29.22 62 VAL B N 1
ATOM 4116 C CA . VAL B 1 62 ? 35.531 4.785 -15.883 1 29.22 62 VAL B CA 1
ATOM 4117 C C . VAL B 1 62 ? 36.219 6.141 -16.047 1 29.22 62 VAL B C 1
ATOM 4119 O O . VAL B 1 62 ? 36.531 6.555 -17.172 1 29.22 62 VAL B O 1
ATOM 4122 N N . ILE B 1 63 ? 35.969 7.141 -15.141 1 28.47 63 ILE B N 1
ATOM 4123 C CA . ILE B 1 63 ? 36.719 8.398 -15.242 1 28.47 63 ILE B CA 1
ATOM 4124 C C . ILE B 1 63 ? 38.031 8.281 -14.477 1 28.47 63 ILE B C 1
ATOM 4126 O O . ILE B 1 63 ? 38.062 7.918 -13.297 1 28.47 63 ILE B O 1
ATOM 4130 N N . GLN B 1 64 ? 39.094 8.172 -15.125 1 26.55 64 GLN B N 1
ATOM 4131 C CA . GLN B 1 64 ? 40.469 8.094 -14.641 1 26.55 64 GLN B CA 1
ATOM 4132 C C . GLN B 1 64 ? 40.938 9.453 -14.117 1 26.55 64 GLN B C 1
ATOM 4134 O O . GLN B 1 64 ? 40.969 10.43 -14.859 1 26.55 64 GLN B O 1
ATOM 4139 N N . TRP B 1 65 ? 40.406 10.047 -12.922 1 29.02 65 TRP B N 1
ATOM 4140 C CA . TRP B 1 65 ? 41.188 11.141 -12.359 1 29.02 65 TRP B CA 1
ATOM 4141 C C . TRP B 1 65 ? 42.219 10.625 -11.344 1 29.02 65 TRP B C 1
ATOM 4143 O O . TRP B 1 65 ? 41.844 9.977 -10.367 1 29.02 65 TRP B O 1
ATOM 4153 N N . HIS B 1 66 ? 43.625 11.023 -11.375 1 30.2 66 HIS B N 1
ATOM 4154 C CA . HIS B 1 66 ? 44.75 10.359 -10.719 1 30.2 66 HIS B CA 1
ATOM 4155 C C . HIS B 1 66 ? 44.469 8.859 -10.578 1 30.2 66 HIS B C 1
ATOM 4157 O O . HIS B 1 66 ? 43.406 8.375 -10.938 1 30.2 66 HIS B O 1
ATOM 4163 N N . ASN B 1 67 ? 45.281 7.98 -9.992 1 27.48 67 ASN B N 1
ATOM 4164 C CA . ASN B 1 67 ? 45.094 6.531 -9.945 1 27.48 67 ASN B CA 1
ATOM 4165 C C . ASN B 1 67 ? 43.656 6.152 -9.547 1 27.48 67 ASN B C 1
ATOM 4167 O O . ASN B 1 67 ? 43.406 4.992 -9.234 1 27.48 67 ASN B O 1
ATOM 4171 N N . THR B 1 68 ? 42.906 7.016 -9.008 1 24.5 68 THR B N 1
ATOM 4172 C CA . THR B 1 68 ? 41.688 6.5 -8.398 1 24.5 68 THR B CA 1
ATOM 4173 C C . THR B 1 68 ? 40.5 6.676 -9.336 1 24.5 68 THR B C 1
ATOM 4175 O O . THR B 1 68 ? 40.281 7.762 -9.891 1 24.5 68 THR B O 1
ATOM 4178 N N . SER B 1 69 ? 40.094 5.668 -10.062 1 28.31 69 SER B N 1
ATOM 4179 C CA . SER B 1 69 ? 39.031 5.547 -11.055 1 28.31 69 SER B CA 1
ATOM 4180 C C . SER B 1 69 ? 37.656 5.613 -10.398 1 28.31 69 SER B C 1
ATOM 4182 O O . SER B 1 69 ? 37.375 4.898 -9.43 1 28.31 69 SER B O 1
ATOM 4184 N N . VAL B 1 70 ? 37.125 6.824 -10.25 1 27.16 70 VAL B N 1
ATOM 4185 C CA . VAL B 1 70 ? 35.812 6.859 -9.609 1 27.16 70 VAL B CA 1
ATOM 4186 C C . VAL B 1 70 ? 34.719 6.555 -10.633 1 27.16 70 VAL B C 1
ATOM 4188 O O . VAL B 1 70 ? 34.719 7.125 -11.727 1 27.16 70 VAL B O 1
ATOM 4191 N N . ILE B 1 71 ? 34.031 5.395 -10.625 1 28.23 71 ILE B N 1
ATOM 4192 C CA . ILE B 1 71 ? 33.031 4.812 -11.492 1 28.23 71 ILE B CA 1
ATOM 4193 C C . ILE B 1 71 ? 31.656 5.363 -11.117 1 28.23 71 ILE B C 1
ATOM 4195 O O . ILE B 1 71 ? 31.219 5.234 -9.977 1 28.23 71 ILE B O 1
ATOM 4199 N N . GLU B 1 72 ? 31.109 6.496 -11.75 1 29.5 72 GLU B N 1
ATOM 4200 C CA . GLU B 1 72 ? 29.797 7.031 -11.414 1 29.5 72 GLU B CA 1
ATOM 4201 C C . GLU B 1 72 ? 28.703 6.363 -12.242 1 29.5 72 GLU B C 1
ATOM 4203 O O . GLU B 1 72 ? 28.859 6.152 -13.445 1 29.5 72 GLU B O 1
ATOM 4208 N N . HIS B 1 73 ? 27.656 5.727 -11.711 1 29.03 73 HIS B N 1
ATOM 4209 C CA . HIS B 1 73 ? 26.547 5.008 -12.328 1 29.03 73 HIS B CA 1
ATOM 4210 C C . HIS B 1 73 ? 25.312 5.895 -12.445 1 29.03 73 HIS B C 1
ATOM 4212 O O . HIS B 1 73 ? 24.891 6.52 -11.469 1 29.03 73 HIS B O 1
ATOM 4218 N N . ILE B 1 74 ? 24.969 6.656 -13.586 1 29.47 74 ILE B N 1
ATOM 4219 C CA . ILE B 1 74 ? 23.828 7.52 -13.82 1 29.47 74 ILE B CA 1
ATOM 4220 C C . ILE B 1 74 ? 22.594 6.672 -14.156 1 29.47 74 ILE B C 1
ATOM 4222 O O . ILE B 1 74 ? 22.656 5.801 -15.023 1 29.47 74 ILE B O 1
ATOM 4226 N N . PRO B 1 75 ? 21.359 6.777 -13.484 1 31.2 75 PRO B N 1
ATOM 4227 C CA . PRO B 1 75 ? 20.156 6.027 -13.867 1 31.2 75 PRO B CA 1
ATOM 4228 C C . PRO B 1 75 ? 19.422 6.645 -15.055 1 31.2 75 PRO B C 1
ATOM 4230 O O . PRO B 1 75 ? 19.281 7.867 -15.133 1 31.2 75 PRO B O 1
ATOM 4233 N N . TYR B 1 76 ? 19.469 6.527 -16.375 1 31.39 76 TYR B N 1
ATOM 4234 C CA . TYR B 1 76 ? 18.703 6.844 -17.578 1 31.39 76 TYR B CA 1
ATOM 4235 C C . TYR B 1 76 ? 17.281 6.312 -17.469 1 31.39 76 TYR B C 1
ATOM 4237 O O . TYR B 1 76 ? 17.062 5.102 -17.344 1 31.39 76 TYR B O 1
ATOM 4245 N N . TRP B 1 77 ? 16.219 7.227 -17.094 1 34.44 77 TRP B N 1
ATOM 4246 C CA . TRP B 1 77 ? 14.828 6.828 -17.281 1 34.44 77 TRP B CA 1
ATOM 4247 C C . TRP B 1 77 ? 14.469 6.758 -18.766 1 34.44 77 TRP B C 1
ATOM 4249 O O . TRP B 1 77 ? 14.438 7.785 -19.453 1 34.44 77 TRP B O 1
ATOM 4259 N N . ASN B 1 78 ? 15 6.23 -19.75 1 38.03 78 ASN B N 1
ATOM 4260 C CA . ASN B 1 78 ? 14.391 5.945 -21.047 1 38.03 78 ASN B CA 1
ATOM 4261 C C . ASN B 1 78 ? 12.883 5.723 -20.922 1 38.03 78 ASN B C 1
ATOM 4263 O O . ASN B 1 78 ? 12.422 5.074 -19.984 1 38.03 78 ASN B O 1
ATOM 4267 N N . GLY B 1 79 ? 12.039 6.793 -21.281 1 49.91 79 GLY B N 1
ATOM 4268 C CA . GLY B 1 79 ? 10.656 6.367 -21.453 1 49.91 79 GLY B CA 1
ATOM 4269 C C . GLY B 1 79 ? 10.523 4.895 -21.797 1 49.91 79 GLY B C 1
ATOM 4270 O O . GLY B 1 79 ? 10.898 4.473 -22.891 1 49.91 79 GLY B O 1
ATOM 4271 N N . GLY B 1 80 ? 10.781 4.062 -21.047 1 61.44 80 GLY B N 1
ATOM 4272 C CA . GLY B 1 80 ? 10.906 2.613 -21.109 1 61.44 80 GLY B CA 1
ATOM 4273 C C . GLY B 1 80 ? 10.031 1.988 -22.188 1 61.44 80 GLY B C 1
ATOM 4274 O O . GLY B 1 80 ? 9.125 2.635 -22.703 1 61.44 80 GLY B O 1
ATOM 4275 N N . THR B 1 81 ? 10.555 1.146 -23.031 1 83.06 81 THR B N 1
ATOM 4276 C CA . THR B 1 81 ? 9.805 0.359 -24.016 1 83.06 81 THR B CA 1
ATOM 4277 C C . THR B 1 81 ? 9.07 -0.786 -23.328 1 83.06 81 THR B C 1
ATOM 4279 O O . THR B 1 81 ? 9.492 -1.27 -22.281 1 83.06 81 THR B O 1
ATOM 4282 N N . TYR B 1 82 ? 7.91 -0.992 -23.844 1 94.06 82 TYR B N 1
ATOM 4283 C CA . TYR B 1 82 ? 7.141 -2.117 -23.328 1 94.06 82 TYR B CA 1
ATOM 4284 C C . TYR B 1 82 ? 7.875 -3.432 -23.562 1 94.06 82 TYR B C 1
ATOM 4286 O O . TYR B 1 82 ? 8.594 -3.584 -24.547 1 94.06 82 TYR B O 1
ATOM 4294 N N . MET B 1 83 ? 7.73 -4.309 -22.562 1 95.19 83 MET B N 1
ATOM 4295 C CA . MET B 1 83 ? 8.211 -5.672 -22.781 1 95.19 83 MET B CA 1
ATOM 4296 C C . MET B 1 83 ? 7.422 -6.363 -23.875 1 95.19 83 MET B C 1
ATOM 4298 O O . MET B 1 83 ? 6.207 -6.188 -23.984 1 95.19 83 MET B O 1
ATOM 4302 N N . ASN B 1 84 ? 8.117 -7.121 -24.703 1 94.06 84 ASN B N 1
ATOM 4303 C CA . ASN B 1 84 ? 7.477 -7.828 -25.797 1 94.06 84 ASN B CA 1
ATOM 4304 C C . ASN B 1 84 ? 6.684 -9.039 -25.312 1 94.06 84 ASN B C 1
ATOM 4306 O O . ASN B 1 84 ? 5.453 -9.055 -25.391 1 94.06 84 ASN B O 1
ATOM 4310 N N . ASN B 1 85 ? 7.332 -10.031 -24.766 1 97.31 85 ASN B N 1
ATOM 4311 C CA . ASN B 1 85 ? 6.758 -11.234 -24.172 1 97.31 85 ASN B CA 1
ATOM 4312 C C . ASN B 1 85 ? 5.918 -12.008 -25.188 1 97.31 85 ASN B C 1
ATOM 4314 O O . ASN B 1 85 ? 4.871 -12.555 -24.859 1 97.31 85 ASN B O 1
ATOM 4318 N N . THR B 1 86 ? 6.281 -11.922 -26.438 1 97.5 86 THR B N 1
ATOM 4319 C CA . THR B 1 86 ? 5.602 -12.688 -27.484 1 97.5 86 THR B CA 1
ATOM 4320 C C . THR B 1 86 ? 6.41 -13.93 -27.844 1 97.5 86 THR B C 1
ATOM 4322 O O . THR B 1 86 ? 5.941 -14.781 -28.609 1 97.5 86 THR B O 1
ATOM 4325 N N . GLU B 1 87 ? 7.57 -14.039 -27.328 1 97 87 GLU B N 1
ATOM 4326 C CA . GLU B 1 87 ? 8.461 -15.148 -27.641 1 97 87 GLU B CA 1
ATOM 4327 C C . GLU B 1 87 ? 7.957 -16.453 -27.031 1 97 87 GLU B C 1
ATOM 4329 O O . GLU B 1 87 ? 7.129 -16.438 -26.109 1 97 87 GLU B O 1
ATOM 4334 N N . ALA B 1 88 ? 8.523 -17.516 -27.562 1 96.5 88 ALA B N 1
ATOM 4335 C CA . ALA B 1 88 ? 8.242 -18.828 -26.984 1 96.5 88 ALA B CA 1
ATOM 4336 C C . ALA B 1 88 ? 9.109 -19.078 -25.75 1 96.5 88 ALA B C 1
ATOM 4338 O O . ALA B 1 88 ? 10.172 -18.469 -25.594 1 96.5 88 ALA B O 1
ATOM 4339 N N . ILE B 1 89 ? 8.648 -19.969 -24.938 1 97.06 89 ILE B N 1
ATOM 4340 C CA . ILE B 1 89 ? 9.469 -20.422 -23.812 1 97.06 89 ILE B CA 1
ATOM 4341 C C . ILE B 1 89 ? 10.695 -21.156 -24.328 1 97.06 89 ILE B C 1
ATOM 4343 O O . ILE B 1 89 ? 10.617 -21.891 -25.328 1 97.06 89 ILE B O 1
ATOM 4347 N N . CYS B 1 90 ? 11.805 -20.969 -23.656 1 96.5 90 CYS B N 1
ATOM 4348 C CA . CYS B 1 90 ? 13.031 -21.672 -24.031 1 96.5 90 CYS B CA 1
ATOM 4349 C C . CYS B 1 90 ? 12.867 -23.188 -23.875 1 96.5 90 CYS B C 1
ATOM 4351 O O . CYS B 1 90 ? 12.188 -23.641 -22.953 1 96.5 90 CYS B O 1
ATOM 4353 N N . ASP B 1 91 ? 13.516 -23.828 -24.781 1 94.62 91 ASP B N 1
ATOM 4354 C CA . ASP B 1 91 ? 13.617 -25.281 -24.594 1 94.62 91 ASP B CA 1
ATOM 4355 C C . ASP B 1 91 ? 14.648 -25.609 -23.516 1 94.62 91 ASP B C 1
ATOM 4357 O O . ASP B 1 91 ? 15.844 -25.391 -23.703 1 94.62 91 ASP B O 1
ATOM 4361 N N . VAL B 1 92 ? 14.164 -26.156 -22.422 1 96.31 92 VAL B N 1
ATOM 4362 C CA . VAL B 1 92 ? 15.07 -26.406 -21.312 1 96.31 92 VAL B CA 1
ATOM 4363 C C . VAL B 1 92 ? 15.086 -27.906 -21 1 96.31 92 VAL B C 1
ATOM 4365 O O . VAL B 1 92 ? 14.141 -28.625 -21.328 1 96.31 92 VAL B O 1
ATOM 4368 N N . LYS B 1 93 ? 16.203 -28.359 -20.344 1 95.06 93 LYS B N 1
ATOM 4369 C CA . LYS B 1 93 ? 16.375 -29.781 -20.047 1 95.06 93 LYS B CA 1
ATOM 4370 C C . LYS B 1 93 ? 16.375 -30.016 -18.531 1 95.06 93 LYS B C 1
ATOM 4372 O O . LYS B 1 93 ? 16.25 -31.156 -18.078 1 95.06 93 LYS B O 1
ATOM 4377 N N . GLY B 1 94 ? 16.484 -28.984 -17.844 1 94.94 94 GLY B N 1
ATOM 4378 C CA . GLY B 1 94 ? 16.5 -29 -16.391 1 94.94 94 GLY B CA 1
ATOM 4379 C C . GLY B 1 94 ? 16.391 -27.625 -15.773 1 94.94 94 GLY B C 1
ATOM 4380 O O . GLY B 1 94 ? 16.297 -26.625 -16.484 1 94.94 94 GLY B O 1
ATOM 4381 N N . PHE B 1 95 ? 16.375 -27.641 -14.477 1 96.62 95 PHE B N 1
ATOM 4382 C CA . PHE B 1 95 ? 16.234 -26.391 -13.766 1 96.62 95 PHE B CA 1
ATOM 4383 C C . PHE B 1 95 ? 17.328 -26.234 -12.719 1 96.62 95 PHE B C 1
ATOM 4385 O O . PHE B 1 95 ? 17.547 -27.125 -11.898 1 96.62 95 PHE B O 1
ATOM 4392 N N . ALA B 1 96 ? 17.969 -25.125 -12.758 1 95.81 96 ALA B N 1
ATOM 4393 C CA . ALA B 1 96 ? 19.047 -24.828 -11.812 1 95.81 96 ALA B CA 1
ATOM 4394 C C . ALA B 1 96 ? 18.609 -23.797 -10.789 1 95.81 96 ALA B C 1
ATOM 4396 O O . ALA B 1 96 ? 17.781 -22.922 -11.094 1 95.81 96 ALA B O 1
ATOM 4397 N N . PRO B 1 97 ? 19.188 -23.922 -9.531 1 94.25 97 PRO B N 1
ATOM 4398 C CA . PRO B 1 97 ? 18.844 -22.906 -8.531 1 94.25 97 PRO B CA 1
ATOM 4399 C C . PRO B 1 97 ? 19.297 -21.5 -8.945 1 94.25 97 PRO B C 1
ATOM 4401 O O . PRO B 1 97 ? 20.422 -21.312 -9.406 1 94.25 97 PRO B O 1
ATOM 4404 N N . PHE B 1 98 ? 18.391 -20.609 -8.875 1 94 98 PHE B N 1
ATOM 4405 C CA . PHE B 1 98 ? 18.609 -19.203 -9.227 1 94 98 PHE B CA 1
ATOM 4406 C C . PHE B 1 98 ? 18.719 -18.344 -7.969 1 94 98 PHE B C 1
ATOM 4408 O O . PHE B 1 98 ? 19.547 -17.438 -7.895 1 94 98 PHE B O 1
ATOM 4415 N N . SER B 1 99 ? 17.875 -18.547 -7.035 1 93.44 99 SER B N 1
ATOM 4416 C CA . SER B 1 99 ? 17.875 -17.766 -5.797 1 93.44 99 SER B CA 1
ATOM 4417 C C . SER B 1 99 ? 17.25 -18.562 -4.652 1 93.44 99 SER B C 1
ATOM 4419 O O . SER B 1 99 ? 16.516 -19.516 -4.887 1 93.44 99 SER B O 1
ATOM 4421 N N . LYS B 1 100 ? 17.688 -18.188 -3.52 1 92.5 100 LYS B N 1
ATOM 4422 C CA . LYS B 1 100 ? 17.141 -18.766 -2.291 1 92.5 100 LYS B CA 1
ATOM 4423 C C . LYS B 1 100 ? 17.062 -17.719 -1.186 1 92.5 100 LYS B C 1
ATOM 4425 O O . LYS B 1 100 ? 18 -16.953 -0.979 1 92.5 100 LYS B O 1
ATOM 4430 N N . ASP B 1 101 ? 15.836 -17.734 -0.614 1 87.25 101 ASP B N 1
ATOM 4431 C CA . ASP B 1 101 ? 15.711 -16.875 0.563 1 87.25 101 ASP B CA 1
ATOM 4432 C C . ASP B 1 101 ? 15.547 -17.719 1.831 1 87.25 101 ASP B C 1
ATOM 4434 O O . ASP B 1 101 ? 14.836 -18.719 1.83 1 87.25 101 ASP B O 1
ATOM 4438 N N . ASN B 1 102 ? 16.312 -17.531 2.861 1 85.81 102 ASN B N 1
ATOM 4439 C CA . ASN B 1 102 ? 16.281 -18.281 4.113 1 85.81 102 ASN B CA 1
ATOM 4440 C C . ASN B 1 102 ? 15.609 -17.484 5.227 1 85.81 102 ASN B C 1
ATOM 4442 O O . ASN B 1 102 ? 16.125 -17.422 6.348 1 85.81 102 ASN B O 1
ATOM 4446 N N . GLY B 1 103 ? 14.5 -16.953 4.828 1 85.62 103 GLY B N 1
ATOM 4447 C CA . GLY B 1 103 ? 13.844 -16.062 5.762 1 85.62 103 GLY B CA 1
ATOM 4448 C C . GLY B 1 103 ? 13.5 -16.719 7.086 1 85.62 103 GLY B C 1
ATOM 4449 O O . GLY B 1 103 ? 13.656 -16.109 8.148 1 85.62 103 GLY B O 1
ATOM 4450 N N . ILE B 1 104 ? 13.07 -17.938 7.027 1 83.5 104 ILE B N 1
ATOM 4451 C CA . ILE B 1 104 ? 12.664 -18.609 8.25 1 83.5 104 ILE B CA 1
ATOM 4452 C C . ILE B 1 104 ? 13.883 -18.812 9.164 1 83.5 104 ILE B C 1
ATOM 4454 O O . ILE B 1 104 ? 13.781 -18.656 10.383 1 83.5 104 ILE B O 1
ATOM 4458 N N . ARG B 1 105 ? 14.953 -19.172 8.602 1 80.5 105 ARG B N 1
ATOM 4459 C CA . ARG B 1 105 ? 16.172 -19.344 9.383 1 80.5 105 ARG B CA 1
ATOM 4460 C C . ARG B 1 105 ? 16.641 -18.031 9.984 1 80.5 105 ARG B C 1
ATOM 4462 O O . ARG B 1 105 ? 17.109 -17.984 11.117 1 80.5 105 ARG B O 1
ATOM 4469 N N . ILE B 1 106 ? 16.5 -17 9.344 1 82.88 106 ILE B N 1
ATOM 4470 C CA . ILE B 1 106 ? 16.922 -15.68 9.781 1 82.88 106 ILE B CA 1
ATOM 4471 C C . ILE B 1 106 ? 15.961 -15.164 10.859 1 82.88 106 ILE B C 1
ATOM 4473 O O . ILE B 1 106 ? 16.391 -14.539 11.828 1 82.88 106 ILE B O 1
ATOM 4477 N N . GLY B 1 107 ? 14.766 -15.391 10.703 1 78.81 107 GLY B N 1
ATOM 4478 C CA . GLY B 1 107 ? 13.68 -14.758 11.43 1 78.81 107 GLY B CA 1
ATOM 4479 C C . GLY B 1 107 ? 13.594 -15.211 12.875 1 78.81 107 GLY B C 1
ATOM 4480 O O . GLY B 1 107 ? 12.836 -14.641 13.664 1 78.81 107 GLY B O 1
ATOM 4481 N N . SER B 1 108 ? 14.359 -16.266 13.289 1 73.25 108 SER B N 1
ATOM 4482 C CA . SER B 1 108 ? 14.336 -16.609 14.703 1 73.25 108 SER B CA 1
ATOM 4483 C C . SER B 1 108 ? 14.805 -15.445 15.57 1 73.25 108 SER B C 1
ATOM 4485 O O . SER B 1 108 ? 14.375 -15.312 16.719 1 73.25 108 SER B O 1
ATOM 4487 N N . ARG B 1 109 ? 15.492 -14.617 15.07 1 78.69 109 ARG B N 1
ATOM 4488 C CA . ARG B 1 109 ? 15.953 -13.43 15.789 1 78.69 109 ARG B CA 1
ATOM 4489 C C . ARG B 1 109 ? 15.922 -12.195 14.883 1 78.69 109 ARG B C 1
ATOM 4491 O O . ARG B 1 109 ? 16.25 -11.094 15.32 1 78.69 109 ARG B O 1
ATOM 4498 N N . GLY B 1 110 ? 15.516 -12.539 13.695 1 85.38 110 GLY B N 1
ATOM 4499 C CA . GLY B 1 110 ? 15.461 -11.445 12.734 1 85.38 110 GLY B CA 1
ATOM 4500 C C . GLY B 1 110 ? 14.094 -10.789 12.648 1 85.38 110 GLY B C 1
ATOM 4501 O O . GLY B 1 110 ? 13.156 -11.219 13.328 1 85.38 110 GLY B O 1
ATOM 4502 N N . HIS B 1 111 ? 14.07 -9.703 11.945 1 89.69 111 HIS B N 1
ATOM 4503 C CA . HIS B 1 111 ? 12.812 -8.984 11.742 1 89.69 111 HIS B CA 1
ATOM 4504 C C . HIS B 1 111 ? 12.188 -9.352 10.398 1 89.69 111 HIS B C 1
ATOM 4506 O O . HIS B 1 111 ? 12.016 -8.492 9.531 1 89.69 111 HIS B O 1
ATOM 4512 N N . VAL B 1 112 ? 11.875 -10.648 10.398 1 90.75 112 VAL B N 1
ATOM 4513 C CA . VAL B 1 112 ? 11.305 -11.219 9.188 1 90.75 112 VAL B CA 1
ATOM 4514 C C . VAL B 1 112 ? 9.789 -11.32 9.328 1 90.75 112 VAL B C 1
ATOM 4516 O O . VAL B 1 112 ? 9.289 -11.766 10.367 1 90.75 112 VAL B O 1
ATOM 4519 N N . PHE B 1 113 ? 9.109 -10.93 8.258 1 89.62 113 PHE B N 1
ATOM 4520 C CA . PHE B 1 113 ? 7.648 -10.961 8.281 1 89.62 113 PHE B CA 1
ATOM 4521 C C . PHE B 1 113 ? 7.129 -12.391 8.266 1 89.62 113 PHE B C 1
ATOM 4523 O O . PHE B 1 113 ? 7.719 -13.266 7.629 1 89.62 113 PHE B O 1
ATOM 4530 N N . VAL B 1 114 ? 6.078 -12.555 8.945 1 86 114 VAL B N 1
ATOM 4531 C CA . VAL B 1 114 ? 5.207 -13.68 8.625 1 86 114 VAL B CA 1
ATOM 4532 C C . VAL B 1 114 ? 4.531 -13.438 7.273 1 86 114 VAL B C 1
ATOM 4534 O O . VAL B 1 114 ? 3.834 -12.438 7.094 1 86 114 VAL B O 1
ATOM 4537 N N . ILE B 1 115 ? 4.766 -14.352 6.273 1 88.06 115 ILE B N 1
ATOM 4538 C CA . ILE B 1 115 ? 4.23 -14.078 4.945 1 88.06 115 ILE B CA 1
ATOM 4539 C C . ILE B 1 115 ? 3.338 -15.234 4.496 1 88.06 115 ILE B C 1
ATOM 4541 O O . ILE B 1 115 ? 3.443 -16.344 5.016 1 88.06 115 ILE B O 1
ATOM 4545 N N . ARG B 1 116 ? 2.512 -14.875 3.551 1 85.88 116 ARG B N 1
ATOM 4546 C CA . ARG B 1 116 ? 1.668 -15.859 2.879 1 85.88 116 ARG B CA 1
ATOM 4547 C C . ARG B 1 116 ? 1.589 -15.578 1.382 1 85.88 116 ARG B C 1
ATOM 4549 O O . ARG B 1 116 ? 1.818 -14.453 0.942 1 85.88 116 ARG B O 1
ATOM 4556 N N . GLU B 1 117 ? 1.281 -16.672 0.626 1 87.44 117 GLU B N 1
ATOM 4557 C CA . GLU B 1 117 ? 0.986 -16.641 -0.803 1 87.44 117 GLU B CA 1
ATOM 4558 C C . GLU B 1 117 ? 2.035 -15.836 -1.566 1 87.44 117 GLU B C 1
ATOM 4560 O O . GLU B 1 117 ? 1.696 -14.922 -2.328 1 87.44 117 GLU B O 1
ATOM 4565 N N . PRO B 1 118 ? 3.256 -16.172 -1.356 1 92.56 118 PRO B N 1
ATOM 4566 C CA . PRO B 1 118 ? 4.285 -15.469 -2.119 1 92.56 118 PRO B CA 1
ATOM 4567 C C . PRO B 1 118 ? 4.25 -15.797 -3.609 1 92.56 118 PRO B C 1
ATOM 4569 O O . PRO B 1 118 ? 3.744 -16.859 -3.998 1 92.56 118 PRO B O 1
ATOM 4572 N N . PHE B 1 119 ? 4.762 -14.875 -4.387 1 96.12 119 PHE B N 1
ATOM 4573 C CA . PHE B 1 119 ? 4.996 -15.148 -5.801 1 96.12 119 PHE B CA 1
ATOM 4574 C C . PHE B 1 119 ? 6.102 -14.25 -6.352 1 96.12 119 PHE B C 1
ATOM 4576 O O . PHE B 1 119 ? 6.469 -13.258 -5.723 1 96.12 119 PHE B O 1
ATOM 4583 N N . VAL B 1 120 ? 6.637 -14.719 -7.469 1 97.31 120 VAL B N 1
ATOM 4584 C CA . VAL B 1 120 ? 7.723 -13.961 -8.094 1 97.31 120 VAL B CA 1
ATOM 4585 C C . VAL B 1 120 ? 7.25 -13.375 -9.422 1 97.31 120 VAL B C 1
ATOM 4587 O O . VAL B 1 120 ? 6.527 -14.039 -10.172 1 97.31 120 VAL B O 1
ATOM 4590 N N . SER B 1 121 ? 7.598 -12.18 -9.641 1 98.19 121 SER B N 1
ATOM 4591 C CA . SER B 1 121 ? 7.406 -11.492 -10.914 1 98.19 121 SER B CA 1
ATOM 4592 C C . SER B 1 121 ? 8.633 -10.664 -11.289 1 98.19 121 SER B C 1
ATOM 4594 O O . SER B 1 121 ? 9.414 -10.273 -10.414 1 98.19 121 SER B O 1
ATOM 4596 N N . CYS B 1 122 ? 8.781 -10.469 -12.656 1 97.88 122 CYS B N 1
ATOM 4597 C CA . CYS B 1 122 ? 10.016 -9.82 -13.07 1 97.88 122 CYS B CA 1
ATOM 4598 C C . CYS B 1 122 ? 9.727 -8.617 -13.961 1 97.88 122 CYS B C 1
ATOM 4600 O O . CYS B 1 122 ? 8.812 -8.656 -14.781 1 97.88 122 CYS B O 1
ATOM 4602 N N . SER B 1 123 ? 10.422 -7.566 -13.68 1 96.69 123 SER B N 1
ATOM 4603 C CA . SER B 1 123 ? 10.602 -6.469 -14.625 1 96.69 123 SER B CA 1
ATOM 4604 C C . SER B 1 123 ? 11.773 -6.73 -15.562 1 96.69 123 SER B C 1
ATOM 4606 O O . SER B 1 123 ? 12.453 -7.754 -15.453 1 96.69 123 SER B O 1
ATOM 4608 N N . PRO B 1 124 ? 12 -5.805 -16.531 1 94.06 124 PRO B N 1
ATOM 4609 C CA . PRO B 1 124 ? 13.188 -5.992 -17.359 1 94.06 124 PRO B CA 1
ATOM 4610 C C . PRO B 1 124 ? 14.484 -5.918 -16.562 1 94.06 124 PRO B C 1
ATOM 4612 O O . PRO B 1 124 ? 15.523 -6.406 -17.016 1 94.06 124 PRO B O 1
ATOM 4615 N N . LYS B 1 125 ? 14.461 -5.387 -15.32 1 92.31 125 LYS B N 1
ATOM 4616 C CA . LYS B 1 125 ? 15.695 -5.094 -14.609 1 92.31 125 LYS B CA 1
ATOM 4617 C C . LYS B 1 125 ? 15.82 -5.945 -13.344 1 92.31 125 LYS B C 1
ATOM 4619 O O . LYS B 1 125 ? 16.922 -6.172 -12.852 1 92.31 125 LYS B O 1
ATOM 4624 N N . GLU B 1 126 ? 14.727 -6.336 -12.859 1 94.56 126 GLU B N 1
ATOM 4625 C CA . GLU B 1 126 ? 14.797 -7.07 -11.602 1 94.56 126 GLU B CA 1
ATOM 4626 C C . GLU B 1 126 ? 13.609 -8.016 -11.445 1 94.56 126 GLU B C 1
ATOM 4628 O O . GLU B 1 126 ? 12.562 -7.816 -12.078 1 94.56 126 GLU B O 1
ATOM 4633 N N . CYS B 1 127 ? 13.883 -9.062 -10.648 1 97.56 127 CYS B N 1
ATOM 4634 C CA . CYS B 1 127 ? 12.797 -9.906 -10.164 1 97.56 127 CYS B CA 1
ATOM 4635 C C . CYS B 1 127 ? 12.523 -9.648 -8.68 1 97.56 127 CYS B C 1
ATOM 4637 O O . CYS B 1 127 ? 13.453 -9.398 -7.914 1 97.56 127 CYS B O 1
ATOM 4639 N N . ARG B 1 128 ? 11.281 -9.711 -8.383 1 97.75 128 ARG B N 1
ATOM 4640 C CA . ARG B 1 128 ? 10.906 -9.492 -6.992 1 97.75 128 ARG B CA 1
ATOM 4641 C C . ARG B 1 128 ? 10 -10.617 -6.492 1 97.75 128 ARG B C 1
ATOM 4643 O O . ARG B 1 128 ? 9.227 -11.188 -7.258 1 97.75 128 ARG B O 1
ATOM 4650 N N . THR B 1 129 ? 10.211 -10.953 -5.227 1 96.88 129 THR B N 1
ATOM 4651 C CA . THR B 1 129 ? 9.258 -11.797 -4.516 1 96.88 129 THR B CA 1
ATOM 4652 C C . THR B 1 129 ? 8.172 -10.945 -3.863 1 96.88 129 THR B C 1
ATOM 4654 O O . THR B 1 129 ? 8.453 -10.117 -2.994 1 96.88 129 THR B O 1
ATOM 4657 N N . PHE B 1 130 ? 7.016 -11.148 -4.32 1 97.19 130 PHE B N 1
ATOM 4658 C CA . PHE B 1 130 ? 5.852 -10.523 -3.701 1 97.19 130 PHE B CA 1
ATOM 4659 C C . PHE B 1 130 ? 5.234 -11.445 -2.656 1 97.19 130 PHE B C 1
ATOM 4661 O O . PHE B 1 130 ? 5.242 -12.664 -2.816 1 97.19 130 PHE B O 1
ATOM 4668 N N . PHE B 1 131 ? 4.664 -10.805 -1.592 1 95.25 131 PHE B N 1
ATOM 4669 C CA . PHE B 1 131 ? 4.051 -11.625 -0.553 1 95.25 131 PHE B CA 1
ATOM 4670 C C . PHE B 1 131 ? 3 -10.828 0.212 1 95.25 131 PHE B C 1
ATOM 4672 O O . PHE B 1 131 ? 3.084 -9.602 0.296 1 95.25 131 PHE B O 1
ATOM 4679 N N . LEU B 1 132 ? 2.057 -11.562 0.748 1 94.25 132 LEU B N 1
ATOM 4680 C CA . LEU B 1 132 ? 1.064 -10.977 1.644 1 94.25 132 LEU B CA 1
ATOM 4681 C C . LEU B 1 132 ? 1.483 -11.141 3.1 1 94.25 132 LEU B C 1
ATOM 4683 O O . LEU B 1 132 ? 2.037 -12.172 3.479 1 94.25 132 LEU B O 1
ATOM 4687 N N . THR B 1 133 ? 1.268 -10.086 3.885 1 91.44 133 THR B N 1
ATOM 4688 C CA . THR B 1 133 ? 1.615 -10.125 5.301 1 91.44 133 THR B CA 1
ATOM 4689 C C . THR B 1 133 ? 0.629 -9.305 6.125 1 91.44 133 THR B C 1
ATOM 4691 O O . THR B 1 133 ? 0.021 -8.359 5.613 1 91.44 133 THR B O 1
ATOM 4694 N N . GLN B 1 134 ? 0.514 -9.664 7.375 1 88.31 134 GLN B N 1
ATOM 4695 C CA . GLN B 1 134 ? -0.325 -8.93 8.312 1 88.31 134 GLN B CA 1
ATOM 4696 C C . GLN B 1 134 ? 0.494 -7.914 9.102 1 88.31 134 GLN B C 1
ATOM 4698 O O . GLN B 1 134 ? -0.003 -7.316 10.062 1 88.31 134 GLN B O 1
ATOM 4703 N N . GLY B 1 135 ? 1.74 -7.789 8.812 1 86.38 135 GLY B N 1
ATOM 4704 C CA . GLY B 1 135 ? 2.609 -6.879 9.539 1 86.38 135 GLY B CA 1
ATOM 4705 C C . GLY B 1 135 ? 3.211 -7.5 10.789 1 86.38 135 GLY B C 1
ATOM 4706 O O . GLY B 1 135 ? 3.797 -6.797 11.617 1 86.38 135 GLY B O 1
ATOM 4707 N N . SER B 1 136 ? 3.119 -8.781 10.922 1 85.25 136 SER B N 1
ATOM 4708 C CA . SER B 1 136 ? 3.693 -9.484 12.062 1 85.25 136 SER B CA 1
ATOM 4709 C C . SER B 1 136 ? 5.039 -10.109 11.711 1 85.25 136 SER B C 1
ATOM 4711 O O . SER B 1 136 ? 5.254 -10.523 10.57 1 85.25 136 SER B O 1
ATOM 4713 N N . LEU B 1 137 ? 5.836 -10.141 12.789 1 86.31 137 LEU B N 1
ATOM 4714 C CA . LEU B 1 137 ? 7.16 -10.719 12.602 1 86.31 137 LEU B CA 1
ATOM 4715 C C . LEU B 1 137 ? 7.234 -12.117 13.188 1 86.31 137 LEU B C 1
ATOM 4717 O O . LEU B 1 137 ? 6.496 -12.445 14.125 1 86.31 137 LEU B O 1
ATOM 4721 N N . LEU B 1 138 ? 8.148 -12.898 12.633 1 83.81 138 LEU B N 1
ATOM 4722 C CA . LEU B 1 138 ? 8.312 -14.281 13.062 1 83.81 138 LEU B CA 1
ATOM 4723 C C . LEU B 1 138 ? 8.742 -14.352 14.523 1 83.81 138 LEU B C 1
ATOM 4725 O O . LEU B 1 138 ? 8.422 -15.32 15.227 1 83.81 138 LEU B O 1
ATOM 4729 N N . ASN B 1 139 ? 9.359 -13.312 15 1 82.19 139 ASN B N 1
ATOM 4730 C CA . ASN B 1 139 ? 9.859 -13.32 16.375 1 82.19 139 ASN B CA 1
ATOM 4731 C C . ASN B 1 139 ? 8.922 -12.578 17.312 1 82.19 139 ASN B C 1
ATOM 4733 O O . ASN B 1 139 ? 9.336 -12.109 18.375 1 82.19 139 ASN B O 1
ATOM 4737 N N . ASP B 1 140 ? 7.688 -12.414 16.875 1 80.25 140 ASP B N 1
ATOM 4738 C CA . ASP B 1 140 ? 6.707 -11.688 17.672 1 80.25 140 ASP B CA 1
ATOM 4739 C C . ASP B 1 140 ? 5.617 -12.625 18.188 1 80.25 140 ASP B C 1
ATOM 4741 O O . ASP B 1 140 ? 5.395 -13.695 17.625 1 80.25 140 ASP B O 1
ATOM 4745 N N . LYS B 1 141 ? 4.887 -12.227 19.25 1 71.56 141 LYS B N 1
ATOM 4746 C CA . LYS B 1 141 ? 3.824 -13.016 19.859 1 71.56 141 LYS B CA 1
ATOM 4747 C C . LYS B 1 141 ? 2.447 -12.492 19.469 1 71.56 141 LYS B C 1
ATOM 4749 O O . LYS B 1 141 ? 1.443 -12.82 20.094 1 71.56 141 LYS B O 1
ATOM 4754 N N . HIS B 1 142 ? 2.479 -11.805 18.328 1 66 142 HIS B N 1
ATOM 4755 C CA . HIS B 1 142 ? 1.211 -11.195 17.938 1 66 142 HIS B CA 1
ATOM 4756 C C . HIS B 1 142 ? 0.15 -12.258 17.672 1 66 142 HIS B C 1
ATOM 4758 O O . HIS B 1 142 ? 0.434 -13.289 17.047 1 66 142 HIS B O 1
ATOM 4764 N N . SER B 1 143 ? -1.041 -12.336 18.375 1 59.69 143 SER B N 1
ATOM 4765 C CA . SER B 1 143 ? -2.129 -13.258 18.062 1 59.69 143 SER B CA 1
ATOM 4766 C C . SER B 1 143 ? -3.271 -12.547 17.359 1 59.69 143 SER B C 1
ATOM 4768 O O . SER B 1 143 ? -4.012 -13.156 16.594 1 59.69 143 SER B O 1
ATOM 4770 N N . ASN B 1 144 ? -3.266 -11.281 17.266 1 60.56 144 ASN B N 1
ATOM 4771 C CA . ASN B 1 144 ? -4.5 -10.562 16.969 1 60.56 144 ASN B CA 1
ATOM 4772 C C . ASN B 1 144 ? -4.898 -10.711 15.508 1 60.56 144 ASN B C 1
ATOM 4774 O O . ASN B 1 144 ? -5.02 -9.719 14.789 1 60.56 144 ASN B O 1
ATOM 4778 N N . GLY B 1 145 ? -5.258 -12.023 15.125 1 62.56 145 GLY B N 1
ATOM 4779 C CA . GLY B 1 145 ? -5.836 -12.266 13.812 1 62.56 145 GLY B CA 1
ATOM 4780 C C . GLY B 1 145 ? -4.793 -12.57 12.75 1 62.56 145 GLY B C 1
ATOM 4781 O O . GLY B 1 145 ? -5.098 -12.562 11.555 1 62.56 145 GLY B O 1
ATOM 4782 N N . THR B 1 146 ? -3.639 -12.758 13.219 1 64.94 146 THR B N 1
ATOM 4783 C CA . THR B 1 146 ? -2.529 -13.031 12.312 1 64.94 146 THR B CA 1
ATOM 4784 C C . THR B 1 146 ? -2.783 -14.305 11.516 1 64.94 146 THR B C 1
ATOM 4786 O O . THR B 1 146 ? -2.238 -14.477 10.422 1 64.94 146 THR B O 1
ATOM 4789 N N . VAL B 1 147 ? -3.809 -15.016 11.93 1 66.81 147 VAL B N 1
ATOM 4790 C CA . VAL B 1 147 ? -4.016 -16.297 11.273 1 66.81 147 VAL B CA 1
ATOM 4791 C C . VAL B 1 147 ? -5.141 -16.188 10.25 1 66.81 147 VAL B C 1
ATOM 4793 O O . VAL B 1 147 ? -5.379 -17.109 9.469 1 66.81 147 VAL B O 1
ATOM 4796 N N . LYS B 1 148 ? -5.691 -14.992 10.148 1 74.69 148 LYS B N 1
ATOM 4797 C CA . LYS B 1 148 ? -6.805 -14.844 9.219 1 74.69 148 LYS B CA 1
ATOM 4798 C C . LYS B 1 148 ? -6.336 -14.25 7.891 1 74.69 148 LYS B C 1
ATOM 4800 O O . LYS B 1 148 ? -5.668 -13.219 7.867 1 74.69 148 LYS B O 1
ATOM 4805 N N . ASP B 1 149 ? -6.633 -14.844 6.84 1 77.44 149 ASP B N 1
ATOM 4806 C CA . ASP B 1 149 ? -6.164 -14.422 5.523 1 77.44 149 ASP B CA 1
ATOM 4807 C C . ASP B 1 149 ? -6.922 -13.188 5.035 1 77.44 149 ASP B C 1
ATOM 4809 O O . ASP B 1 149 ? -6.355 -12.328 4.352 1 77.44 149 ASP B O 1
ATOM 4813 N N . ARG B 1 150 ? -8.203 -13.141 5.117 1 89.62 150 ARG B N 1
ATOM 4814 C CA . ARG B 1 150 ? -9 -12.039 4.59 1 89.62 150 ARG B CA 1
ATOM 4815 C C . ARG B 1 150 ? -9.312 -11.016 5.68 1 89.62 150 ARG B C 1
ATOM 4817 O O . ARG B 1 150 ? -10.477 -10.711 5.93 1 89.62 150 ARG B O 1
ATOM 4824 N N . SER B 1 151 ? -8.156 -10.5 6.223 1 88.25 151 SER B N 1
ATOM 4825 C CA . SER B 1 151 ? -8.242 -9.531 7.309 1 88.25 151 SER B CA 1
ATOM 4826 C C . SER B 1 151 ? -7.918 -8.117 6.824 1 88.25 151 SER B C 1
ATOM 4828 O O . SER B 1 151 ? -7.215 -7.949 5.828 1 88.25 151 SER B O 1
ATOM 4830 N N . PRO B 1 152 ? -8.391 -7.133 7.598 1 88.44 152 PRO B N 1
ATOM 4831 C CA . PRO B 1 152 ? -8.133 -5.746 7.207 1 88.44 152 PRO B CA 1
ATOM 4832 C C . PRO B 1 152 ? -6.664 -5.352 7.371 1 88.44 152 PRO B C 1
ATOM 4834 O O . PRO B 1 152 ? -6.254 -4.277 6.922 1 88.44 152 PRO B O 1
ATOM 4837 N N . PHE B 1 153 ? -5.84 -6.23 7.922 1 88 153 PHE B N 1
ATOM 4838 C CA . PHE B 1 153 ? -4.469 -5.867 8.242 1 88 153 PHE B CA 1
ATOM 4839 C C . PHE B 1 153 ? -3.533 -6.191 7.086 1 88 153 PHE B C 1
ATOM 4841 O O . PHE B 1 153 ? -2.402 -5.703 7.039 1 88 153 PHE B O 1
ATOM 4848 N N . ARG B 1 154 ? -3.984 -6.902 6.203 1 92.81 154 ARG B N 1
ATOM 4849 C CA . ARG B 1 154 ? -3.08 -7.496 5.223 1 92.81 154 ARG B CA 1
ATOM 4850 C C . ARG B 1 154 ? -2.684 -6.48 4.156 1 92.81 154 ARG B C 1
ATOM 4852 O O . ARG B 1 154 ? -3.512 -5.68 3.715 1 92.81 154 ARG B O 1
ATOM 4859 N N . THR B 1 155 ? -1.439 -6.602 3.812 1 94.88 155 THR B N 1
ATOM 4860 C CA . THR B 1 155 ? -0.858 -5.797 2.742 1 94.88 155 THR B CA 1
ATOM 4861 C C . THR B 1 155 ? -0.023 -6.668 1.806 1 94.88 155 THR B C 1
ATOM 4863 O O . THR B 1 155 ? 0.401 -7.762 2.18 1 94.88 155 THR B O 1
ATOM 4866 N N . LEU B 1 156 ? 0.07 -6.219 0.581 1 97.31 156 LEU B N 1
ATOM 4867 C CA . LEU B 1 156 ? 1.034 -6.766 -0.366 1 97.31 156 LEU B CA 1
ATOM 4868 C C . LEU B 1 156 ? 2.369 -6.039 -0.266 1 97.31 156 LEU B C 1
ATOM 4870 O O . LEU B 1 156 ? 2.422 -4.812 -0.375 1 97.31 156 LEU B O 1
ATOM 4874 N N . MET B 1 157 ? 3.41 -6.805 -0.048 1 96.88 157 MET B N 1
ATOM 4875 C CA . MET B 1 157 ? 4.773 -6.285 -0.017 1 96.88 157 MET B CA 1
ATOM 4876 C C . MET B 1 157 ? 5.676 -7.066 -0.969 1 96.88 157 MET B C 1
ATOM 4878 O O . MET B 1 157 ? 5.289 -8.125 -1.47 1 96.88 157 MET B O 1
ATOM 4882 N N . SER B 1 158 ? 6.863 -6.484 -1.222 1 97.12 158 SER B N 1
ATOM 4883 C CA . SER B 1 158 ? 7.797 -7.195 -2.088 1 97.12 158 SER B CA 1
ATOM 4884 C C . SER B 1 158 ? 9.242 -6.91 -1.7 1 97.12 158 SER B C 1
ATOM 4886 O O . SER B 1 158 ? 9.531 -5.887 -1.074 1 97.12 158 SER B O 1
ATOM 4888 N N . VAL B 1 159 ? 10.102 -7.867 -1.987 1 96.38 159 VAL B N 1
ATOM 4889 C CA . VAL B 1 159 ? 11.547 -7.734 -1.881 1 96.38 159 VAL B CA 1
ATOM 4890 C C . VAL B 1 159 ? 12.211 -8.281 -3.141 1 96.38 159 VAL B C 1
ATOM 4892 O O . VAL B 1 159 ? 11.602 -9.055 -3.887 1 96.38 159 VAL B O 1
ATOM 4895 N N . GLU B 1 160 ? 13.445 -7.84 -3.322 1 95.12 160 GLU B N 1
ATOM 4896 C CA . GLU B 1 160 ? 14.195 -8.453 -4.418 1 95.12 160 GLU B CA 1
ATOM 4897 C C . GLU B 1 160 ? 14.359 -9.953 -4.203 1 95.12 160 GLU B C 1
ATOM 4899 O O . GLU B 1 160 ? 14.578 -10.406 -3.078 1 95.12 160 GLU B O 1
ATOM 4904 N N . VAL B 1 161 ? 14.25 -10.641 -5.332 1 95.12 161 VAL B N 1
ATOM 4905 C CA . VAL B 1 161 ? 14.367 -12.094 -5.227 1 95.12 161 VAL B CA 1
ATOM 4906 C C . VAL B 1 161 ? 15.68 -12.469 -4.543 1 95.12 161 VAL B C 1
ATOM 4908 O O . VAL B 1 161 ? 16.719 -11.852 -4.809 1 95.12 161 VAL B O 1
ATOM 4911 N N . GLY B 1 162 ? 15.648 -13.375 -3.598 1 91.31 162 GLY B N 1
ATOM 4912 C CA . GLY B 1 162 ? 16.828 -13.805 -2.863 1 91.31 162 GLY B CA 1
ATOM 4913 C C . GLY B 1 162 ? 16.969 -13.125 -1.516 1 91.31 162 GLY B C 1
ATOM 4914 O O . GLY B 1 162 ? 17.719 -13.594 -0.656 1 91.31 162 GLY B O 1
ATOM 4915 N N . GLN B 1 163 ? 16.281 -12.055 -1.356 1 91.56 163 GLN B N 1
ATOM 4916 C CA . GLN B 1 163 ? 16.266 -11.375 -0.065 1 91.56 163 GLN B CA 1
ATOM 4917 C C . GLN B 1 163 ? 15.18 -11.93 0.844 1 91.56 163 GLN B C 1
ATOM 4919 O O . GLN B 1 163 ? 14.094 -12.281 0.376 1 91.56 163 GLN B O 1
ATOM 4924 N N . SER B 1 164 ? 15.539 -11.938 2.107 1 90.56 164 SER B N 1
ATOM 4925 C CA . SER B 1 164 ? 14.484 -12.312 3.049 1 90.56 164 SER B CA 1
ATOM 4926 C C . SER B 1 164 ? 13.398 -11.25 3.111 1 90.56 164 SER B C 1
ATOM 4928 O O . SER B 1 164 ? 13.664 -10.062 2.912 1 90.56 164 SER B O 1
ATOM 4930 N N . PRO B 1 165 ? 12.188 -11.695 3.318 1 92.81 165 PRO B N 1
ATOM 4931 C CA . PRO B 1 165 ? 11.117 -10.719 3.479 1 92.81 165 PRO B CA 1
ATOM 4932 C C . PRO B 1 165 ? 11.172 -9.992 4.82 1 92.81 165 PRO B C 1
ATOM 4934 O O . PRO B 1 165 ? 10.242 -10.102 5.629 1 92.81 165 PRO B O 1
ATOM 4937 N N . ASN B 1 166 ? 12.078 -9.148 4.988 1 91.44 166 ASN B N 1
ATOM 4938 C CA . ASN B 1 166 ? 12.242 -8.453 6.262 1 91.44 166 ASN B CA 1
ATOM 4939 C C . ASN B 1 166 ? 11.727 -7.02 6.195 1 91.44 166 ASN B C 1
ATOM 4941 O O . ASN B 1 166 ? 11.469 -6.5 5.109 1 91.44 166 ASN B O 1
ATOM 4945 N N . VAL B 1 167 ? 11.641 -6.418 7.367 1 90.69 167 VAL B N 1
ATOM 4946 C CA . VAL B 1 167 ? 10.969 -5.133 7.539 1 90.69 167 VAL B CA 1
ATOM 4947 C C . VAL B 1 167 ? 11.766 -4.035 6.84 1 90.69 167 VAL B C 1
ATOM 4949 O O . VAL B 1 167 ? 11.188 -3.051 6.367 1 90.69 167 VAL B O 1
ATOM 4952 N N . TYR B 1 168 ? 13.039 -4.16 6.715 1 88.75 168 TYR B N 1
ATOM 4953 C CA . TYR B 1 168 ? 13.875 -3.033 6.32 1 88.75 168 TYR B CA 1
ATOM 4954 C C . TYR B 1 168 ? 14.141 -3.045 4.82 1 88.75 168 TYR B C 1
ATOM 4956 O O . TYR B 1 168 ? 14.523 -2.025 4.242 1 88.75 168 TYR B O 1
ATOM 4964 N N . GLN B 1 169 ? 13.859 -4.141 4.16 1 90.19 169 GLN B N 1
ATOM 4965 C CA . GLN B 1 169 ? 14.102 -4.23 2.725 1 90.19 169 GLN B CA 1
ATOM 4966 C C . GLN B 1 169 ? 12.797 -4.359 1.951 1 90.19 169 GLN B C 1
ATOM 4968 O O . GLN B 1 169 ? 12.758 -4.145 0.738 1 90.19 169 GLN B O 1
ATOM 4973 N N . ALA B 1 170 ? 11.797 -4.703 2.625 1 94 170 ALA B N 1
ATOM 4974 C CA . ALA B 1 170 ? 10.523 -4.91 1.947 1 94 170 ALA B CA 1
ATOM 4975 C C . ALA B 1 170 ? 9.891 -3.578 1.557 1 94 170 ALA B C 1
ATOM 4977 O O . ALA B 1 170 ? 9.984 -2.596 2.295 1 94 170 ALA B O 1
ATOM 4978 N N . ARG B 1 171 ? 9.281 -3.578 0.411 1 94.31 171 ARG B N 1
ATOM 4979 C CA . ARG B 1 171 ? 8.555 -2.424 -0.105 1 94.31 171 ARG B CA 1
ATOM 4980 C C . ARG B 1 171 ? 7.047 -2.66 -0.064 1 94.31 171 ARG B C 1
ATOM 4982 O O . ARG B 1 171 ? 6.578 -3.76 -0.37 1 94.31 171 ARG B O 1
ATOM 4989 N N . PHE B 1 172 ? 6.332 -1.623 0.341 1 95.56 172 PHE B N 1
ATOM 4990 C CA . PHE B 1 172 ? 4.875 -1.68 0.281 1 95.56 172 PHE B CA 1
ATOM 4991 C C . PHE B 1 172 ? 4.391 -1.597 -1.161 1 95.56 172 PHE B C 1
ATOM 4993 O O . PHE B 1 172 ? 4.875 -0.775 -1.94 1 95.56 172 PHE B O 1
ATOM 5000 N N . GLU B 1 173 ? 3.346 -2.412 -1.48 1 97.62 173 GLU B N 1
ATOM 5001 C CA . GLU B 1 173 ? 2.84 -2.43 -2.85 1 97.62 173 GLU B CA 1
ATOM 5002 C C . GLU B 1 173 ? 1.355 -2.08 -2.895 1 97.62 173 GLU B C 1
ATOM 5004 O O . GLU B 1 173 ? 0.906 -1.373 -3.799 1 97.62 173 GLU B O 1
ATOM 5009 N N . ALA B 1 174 ? 0.583 -2.631 -1.968 1 97 174 ALA B N 1
ATOM 5010 C CA . ALA B 1 174 ? -0.862 -2.418 -1.98 1 97 174 ALA B CA 1
ATOM 5011 C C . ALA B 1 174 ? -1.5 -2.9 -0.682 1 97 174 ALA B C 1
ATOM 5013 O O . ALA B 1 174 ? -0.935 -3.746 0.017 1 97 174 ALA B O 1
ATOM 5014 N N . VAL B 1 175 ? -2.646 -2.322 -0.385 1 96.12 175 VAL B N 1
ATOM 5015 C CA . VAL B 1 175 ? -3.518 -2.906 0.63 1 96.12 175 VAL B CA 1
ATOM 5016 C C . VAL B 1 175 ? -4.273 -4.094 0.04 1 96.12 175 VAL B C 1
ATOM 5018 O O . VAL B 1 175 ? -5.09 -3.928 -0.869 1 96.12 175 VAL B O 1
ATOM 5021 N N . ALA B 1 176 ? -3.947 -5.242 0.598 1 96.94 176 ALA B N 1
ATOM 5022 C CA . ALA B 1 176 ? -4.5 -6.391 -0.12 1 96.94 176 ALA B CA 1
ATOM 5023 C C . ALA B 1 176 ? -4.418 -7.656 0.728 1 96.94 176 ALA B C 1
ATOM 5025 O O . ALA B 1 176 ? -3.408 -7.906 1.387 1 96.94 176 ALA B O 1
ATOM 5026 N N . TRP B 1 177 ? -5.551 -8.43 0.714 1 96.12 177 TRP B N 1
ATOM 5027 C CA . TRP B 1 177 ? -5.445 -9.789 1.243 1 96.12 177 TRP B CA 1
ATOM 5028 C C . TRP B 1 177 ? -5.398 -10.812 0.113 1 96.12 177 TRP B C 1
ATOM 5030 O O . TRP B 1 177 ? -5.176 -12 0.353 1 96.12 177 TRP B O 1
ATOM 5040 N N . SER B 1 178 ? -5.547 -10.492 -1.108 1 96.94 178 SER B N 1
ATOM 5041 C CA . SER B 1 178 ? -5.25 -11.195 -2.352 1 96.94 178 SER B CA 1
ATOM 5042 C C . SER B 1 178 ? -4.641 -10.258 -3.387 1 96.94 178 SER B C 1
ATOM 5044 O O . SER B 1 178 ? -5.059 -9.102 -3.508 1 96.94 178 SER B O 1
ATOM 5046 N N . ALA B 1 179 ? -3.582 -10.797 -4.109 1 98.19 179 ALA B N 1
ATOM 5047 C CA . ALA B 1 179 ? -2.93 -9.812 -4.965 1 98.19 179 ALA B CA 1
ATOM 5048 C C . ALA B 1 179 ? -2.213 -10.484 -6.133 1 98.19 179 ALA B C 1
ATOM 5050 O O . ALA B 1 179 ? -2 -11.695 -6.121 1 98.19 179 ALA B O 1
ATOM 5051 N N . THR B 1 180 ? -1.935 -9.711 -7.172 1 98.62 180 THR B N 1
ATOM 5052 C CA . THR B 1 180 ? -1.072 -10.039 -8.305 1 98.62 180 THR B CA 1
ATOM 5053 C C . THR B 1 180 ? -0.248 -8.82 -8.727 1 98.62 180 THR B C 1
ATOM 5055 O O . THR B 1 180 ? -0.549 -7.695 -8.336 1 98.62 180 THR B O 1
ATOM 5058 N N . ALA B 1 181 ? 0.826 -9.094 -9.391 1 98.75 181 ALA B N 1
ATOM 5059 C CA . ALA B 1 181 ? 1.71 -8.023 -9.828 1 98.75 181 ALA B CA 1
ATOM 5060 C C . ALA B 1 181 ? 2.461 -8.406 -11.102 1 98.75 181 ALA B C 1
ATOM 5062 O O . ALA B 1 181 ? 2.83 -9.57 -11.281 1 98.75 181 ALA B O 1
ATOM 5063 N N . CYS B 1 182 ? 2.684 -7.438 -11.961 1 98.62 182 CYS B N 1
ATOM 5064 C CA . CYS B 1 182 ? 3.496 -7.609 -13.156 1 98.62 182 CYS B CA 1
ATOM 5065 C C . CYS B 1 182 ? 4.059 -6.277 -13.633 1 98.62 182 CYS B C 1
ATOM 5067 O O . CYS B 1 182 ? 3.748 -5.227 -13.07 1 98.62 182 CYS B O 1
ATOM 5069 N N . HIS B 1 183 ? 4.941 -6.348 -14.539 1 98.44 183 HIS B N 1
ATOM 5070 C CA . HIS B 1 183 ? 5.602 -5.176 -15.102 1 98.44 183 HIS B CA 1
ATOM 5071 C C . HIS B 1 183 ? 5.445 -5.133 -16.625 1 98.44 183 HIS B C 1
ATOM 5073 O O . HIS B 1 183 ? 5.59 -6.156 -17.297 1 98.44 183 HIS B O 1
ATOM 5079 N N . ASP B 1 184 ? 5.172 -4.016 -17.188 1 97.88 184 ASP B N 1
ATOM 5080 C CA . ASP B 1 184 ? 4.91 -3.965 -18.625 1 97.88 184 ASP B CA 1
ATOM 5081 C C . ASP B 1 184 ? 6.137 -3.471 -19.391 1 97.88 184 ASP B C 1
ATOM 5083 O O . ASP B 1 184 ? 6.094 -3.312 -20.609 1 97.88 184 ASP B O 1
ATOM 5087 N N . GLY B 1 185 ? 7.184 -3.322 -18.703 1 96.88 185 GLY B N 1
ATOM 5088 C CA . GLY B 1 185 ? 8.398 -2.75 -19.266 1 96.88 185 GLY B CA 1
ATOM 5089 C C . GLY B 1 185 ? 8.672 -1.341 -18.781 1 96.88 185 GLY B C 1
ATOM 5090 O O . GLY B 1 185 ? 9.828 -0.922 -18.688 1 96.88 185 GLY B O 1
ATOM 5091 N N . LYS B 1 186 ? 7.66 -0.663 -18.438 1 95.12 186 LYS B N 1
ATOM 5092 C CA . LYS B 1 186 ? 7.777 0.72 -18 1 95.12 186 LYS B CA 1
ATOM 5093 C C . LYS B 1 186 ? 7.57 0.827 -16.484 1 95.12 186 LYS B C 1
ATOM 5095 O O . LYS B 1 186 ? 8.383 1.428 -15.781 1 95.12 186 LYS B O 1
ATOM 5100 N N . LYS B 1 187 ? 6.492 0.29 -16.016 1 95.94 187 LYS B N 1
ATOM 5101 C CA . LYS B 1 187 ? 6.18 0.373 -14.594 1 95.94 187 LYS B CA 1
ATOM 5102 C C . LYS B 1 187 ? 5.555 -0.924 -14.094 1 95.94 187 LYS B C 1
ATOM 5104 O O . LYS B 1 187 ? 5.074 -1.737 -14.891 1 95.94 187 LYS B O 1
ATOM 5109 N N . TRP B 1 188 ? 5.641 -1.076 -12.766 1 97.75 188 TRP B N 1
ATOM 5110 C CA . TRP B 1 188 ? 4.926 -2.168 -12.109 1 97.75 188 TRP B CA 1
ATOM 5111 C C . TRP B 1 188 ? 3.428 -1.892 -12.07 1 97.75 188 TRP B C 1
ATOM 5113 O O . TRP B 1 188 ? 3.004 -0.757 -11.836 1 97.75 188 TRP B O 1
ATOM 5123 N N . MET B 1 189 ? 2.654 -2.883 -12.312 1 98.44 189 MET B N 1
ATOM 5124 C CA . MET B 1 189 ? 1.22 -2.896 -12.031 1 98.44 189 MET B CA 1
ATOM 5125 C C . MET B 1 189 ? 0.884 -3.904 -10.938 1 98.44 189 MET B C 1
ATOM 5127 O O . MET B 1 189 ? 1.309 -5.059 -11.008 1 98.44 189 MET B O 1
ATOM 5131 N N . THR B 1 190 ? 0.216 -3.467 -9.922 1 98.5 190 THR B N 1
ATOM 5132 C CA . THR B 1 190 ? -0.243 -4.348 -8.852 1 98.5 190 THR B CA 1
ATOM 5133 C C . THR B 1 190 ? -1.759 -4.27 -8.703 1 98.5 190 THR B C 1
ATOM 5135 O O . THR B 1 190 ? -2.359 -3.221 -8.945 1 98.5 190 THR B O 1
ATOM 5138 N N . ILE B 1 191 ? -2.344 -5.348 -8.43 1 98.56 191 ILE B N 1
ATOM 5139 C CA . ILE B 1 191 ? -3.766 -5.441 -8.125 1 98.56 191 ILE B CA 1
ATOM 5140 C C . ILE B 1 191 ? -3.953 -6.07 -6.746 1 98.56 191 ILE B C 1
ATOM 5142 O O . ILE B 1 191 ? -3.473 -7.176 -6.488 1 98.56 191 ILE B O 1
ATOM 5146 N N . GLY B 1 192 ? -4.535 -5.336 -5.879 1 97.94 192 GLY B N 1
ATOM 5147 C CA . GLY B 1 192 ? -4.797 -5.824 -4.531 1 97.94 192 GLY B CA 1
ATOM 5148 C C . GLY B 1 192 ? -6.27 -5.844 -4.18 1 97.94 192 GLY B C 1
ATOM 5149 O O . GLY B 1 192 ? -6.988 -4.875 -4.43 1 97.94 192 GLY B O 1
ATOM 5150 N N . VAL B 1 193 ? -6.742 -6.973 -3.631 1 97.69 193 VAL B N 1
ATOM 5151 C CA . VAL B 1 193 ? -8.125 -7.113 -3.188 1 97.69 193 VAL B CA 1
ATOM 5152 C C . VAL B 1 193 ? -8.211 -6.848 -1.687 1 97.69 193 VAL B C 1
ATOM 5154 O O . VAL B 1 193 ? -7.391 -7.34 -0.911 1 97.69 193 VAL B O 1
ATOM 5157 N N . THR B 1 194 ? -9.141 -6.086 -1.341 1 96 194 THR B N 1
ATOM 5158 C CA . THR B 1 194 ? -9.422 -5.805 0.062 1 96 194 THR B CA 1
ATOM 5159 C C . THR B 1 194 ? -10.922 -5.633 0.286 1 96 194 THR B C 1
ATOM 5161 O O . THR B 1 194 ? -11.711 -5.707 -0.659 1 96 194 THR B O 1
ATOM 5164 N N . GLY B 1 195 ? -11.305 -5.562 1.606 1 93.69 195 GLY B N 1
ATOM 5165 C CA . GLY B 1 195 ? -12.711 -5.438 1.94 1 93.69 195 GLY B CA 1
ATOM 5166 C C . GLY B 1 195 ? -13.352 -6.75 2.346 1 93.69 195 GLY B C 1
ATOM 5167 O O . GLY B 1 195 ? -12.727 -7.809 2.25 1 93.69 195 GLY B O 1
ATOM 5168 N N . PRO B 1 196 ? -14.602 -6.621 2.795 1 92.94 196 PRO B N 1
ATOM 5169 C CA . PRO B 1 196 ? -15.32 -7.855 3.135 1 92.94 196 PRO B CA 1
ATOM 5170 C C . PRO B 1 196 ? -15.664 -8.695 1.908 1 92.94 196 PRO B C 1
ATOM 5172 O O . PRO B 1 196 ? -15.805 -8.156 0.806 1 92.94 196 PRO B O 1
ATOM 5175 N N . ASP B 1 197 ? -15.875 -9.953 2.117 1 93.62 197 ASP B N 1
ATOM 5176 C CA . ASP B 1 197 ? -16.094 -10.891 1.022 1 93.62 197 ASP B CA 1
ATOM 5177 C C . ASP B 1 197 ? -17.188 -10.398 0.079 1 93.62 197 ASP B C 1
ATOM 5179 O O . ASP B 1 197 ? -16.984 -10.352 -1.138 1 93.62 197 ASP B O 1
ATOM 5183 N N . SER B 1 198 ? -18.266 -9.961 0.605 1 93.88 198 SER B N 1
ATOM 5184 C CA . SER B 1 198 ? -19.438 -9.68 -0.206 1 93.88 198 SER B CA 1
ATOM 5185 C C . SER B 1 198 ? -19.297 -8.352 -0.945 1 93.88 198 SER B C 1
ATOM 5187 O O . SER B 1 198 ? -20.031 -8.078 -1.895 1 93.88 198 SER B O 1
ATOM 5189 N N . LYS B 1 199 ? -18.375 -7.551 -0.48 1 93.75 199 LYS B N 1
ATOM 5190 C CA . LYS B 1 199 ? -18.203 -6.234 -1.089 1 93.75 199 LYS B CA 1
ATOM 5191 C C . LYS B 1 199 ? -16.719 -5.926 -1.319 1 93.75 199 LYS B C 1
ATOM 5193 O O . LYS B 1 199 ? -16.297 -4.773 -1.195 1 93.75 199 LYS B O 1
ATOM 5198 N N . ALA B 1 200 ? -16.016 -6.969 -1.646 1 95.12 200 ALA B N 1
ATOM 5199 C CA . ALA B 1 200 ? -14.578 -6.793 -1.834 1 95.12 200 ALA B CA 1
ATOM 5200 C C . ALA B 1 200 ? -14.289 -5.91 -3.045 1 95.12 200 ALA B C 1
ATOM 5202 O O . ALA B 1 200 ? -15.086 -5.855 -3.984 1 95.12 200 ALA B O 1
ATOM 5203 N N . VAL B 1 201 ? -13.219 -5.191 -2.979 1 94 201 VAL B N 1
ATOM 5204 C CA . VAL B 1 201 ? -12.781 -4.324 -4.066 1 94 201 VAL B CA 1
ATOM 5205 C C . VAL B 1 201 ? -11.336 -4.637 -4.43 1 94 201 VAL B C 1
ATOM 5207 O O . VAL B 1 201 ? -10.5 -4.859 -3.547 1 94 201 VAL B O 1
ATOM 5210 N N . ALA B 1 202 ? -11.117 -4.762 -5.707 1 97.25 202 ALA B N 1
ATOM 5211 C CA . ALA B 1 202 ? -9.75 -4.836 -6.219 1 97.25 202 ALA B CA 1
ATOM 5212 C C . ALA B 1 202 ? -9.273 -3.471 -6.707 1 97.25 202 ALA B C 1
ATOM 5214 O O . ALA B 1 202 ? -9.922 -2.838 -7.539 1 97.25 202 ALA B O 1
ATOM 5215 N N . VAL B 1 203 ? -8.156 -3.066 -6.176 1 96 203 VAL B N 1
ATOM 5216 C CA . VAL B 1 203 ? -7.582 -1.787 -6.586 1 96 203 VAL B CA 1
ATOM 5217 C C . VAL B 1 203 ? -6.363 -2.027 -7.473 1 96 203 VAL B C 1
ATOM 5219 O O . VAL B 1 203 ? -5.449 -2.764 -7.102 1 96 203 VAL B O 1
ATOM 5222 N N . ILE B 1 204 ? -6.375 -1.396 -8.648 1 96.81 204 ILE B N 1
ATOM 5223 C CA . ILE B 1 204 ? -5.254 -1.479 -9.578 1 96.81 204 ILE B CA 1
ATOM 5224 C C . ILE B 1 204 ? -4.328 -0.281 -9.383 1 96.81 204 ILE B C 1
ATOM 5226 O O . ILE B 1 204 ? -4.777 0.868 -9.398 1 96.81 204 ILE B O 1
ATOM 5230 N N . HIS B 1 205 ? -3.098 -0.604 -9.109 1 95.88 205 HIS B N 1
ATOM 5231 C CA . HIS B 1 205 ? -2.062 0.423 -9.055 1 95.88 205 HIS B CA 1
ATOM 5232 C C . HIS B 1 205 ? -1.122 0.327 -10.25 1 95.88 205 HIS B C 1
ATOM 5234 O O . HIS B 1 205 ? -0.756 -0.773 -10.672 1 95.88 205 HIS B O 1
ATOM 5240 N N . TYR B 1 206 ? -0.826 1.43 -10.852 1 94 206 TYR B N 1
ATOM 5241 C CA . TYR B 1 206 ? 0.216 1.533 -11.867 1 94 206 TYR B CA 1
ATOM 5242 C C . TYR B 1 206 ? 1.287 2.533 -11.445 1 94 206 TYR B C 1
ATOM 5244 O O . TYR B 1 206 ? 0.992 3.707 -11.219 1 94 206 TYR B O 1
ATOM 5252 N N . GLY B 1 207 ? 2.506 2.012 -11.359 1 90.75 207 GLY B N 1
ATOM 5253 C CA . GLY B 1 207 ? 3.557 2.863 -10.828 1 90.75 207 GLY B CA 1
ATOM 5254 C C . GLY B 1 207 ? 3.283 3.334 -9.406 1 90.75 207 GLY B C 1
ATOM 5255 O O . GLY B 1 207 ? 3.584 4.477 -9.062 1 90.75 207 GLY B O 1
ATOM 5256 N N . GLY B 1 208 ? 2.537 2.521 -8.688 1 89.25 208 GLY B N 1
ATOM 5257 C CA . GLY B 1 208 ? 2.275 2.84 -7.289 1 89.25 208 GLY B CA 1
ATOM 5258 C C . GLY B 1 208 ? 1.061 3.729 -7.098 1 89.25 208 GLY B C 1
ATOM 5259 O O . GLY B 1 208 ? 0.695 4.055 -5.969 1 89.25 208 GLY B O 1
ATOM 5260 N N . VAL B 1 209 ? 0.407 4.133 -8.148 1 85.44 209 VAL B N 1
ATOM 5261 C CA . VAL B 1 209 ? -0.738 5.035 -8.078 1 85.44 209 VAL B CA 1
ATOM 5262 C C . VAL B 1 209 ? -2.012 4.281 -8.453 1 85.44 209 VAL B C 1
ATOM 5264 O O . VAL B 1 209 ? -2.047 3.564 -9.453 1 85.44 209 VAL B O 1
ATOM 5267 N N . PRO B 1 210 ? -3.035 4.418 -7.59 1 88.88 210 PRO B N 1
ATOM 5268 C CA . PRO B 1 210 ? -4.297 3.779 -7.973 1 88.88 210 PRO B CA 1
ATOM 5269 C C . PRO B 1 210 ? -4.852 4.312 -9.297 1 88.88 210 PRO B C 1
ATOM 5271 O O . PRO B 1 210 ? -4.898 5.527 -9.5 1 88.88 210 PRO B O 1
ATOM 5274 N N . THR B 1 211 ? -5.297 3.416 -10.156 1 90.12 211 THR B N 1
ATOM 5275 C CA . THR B 1 211 ? -5.719 3.842 -11.484 1 90.12 211 THR B CA 1
ATOM 5276 C C . THR B 1 211 ? -7.121 3.33 -11.797 1 90.12 211 THR B C 1
ATOM 5278 O O . THR B 1 211 ? -7.836 3.92 -12.609 1 90.12 211 THR B O 1
ATOM 5281 N N . ASP B 1 212 ? -7.504 2.258 -11.219 1 92.19 212 ASP B N 1
ATOM 5282 C CA . ASP B 1 212 ? -8.797 1.643 -11.508 1 92.19 212 ASP B CA 1
ATOM 5283 C C . ASP B 1 212 ? -9.227 0.708 -10.383 1 92.19 212 ASP B C 1
ATOM 5285 O O . ASP B 1 212 ? -8.445 0.41 -9.477 1 92.19 212 ASP B O 1
ATOM 5289 N N . VAL B 1 213 ? -10.5 0.294 -10.406 1 93.25 213 VAL B N 1
ATOM 5290 C CA . VAL B 1 213 ? -11.016 -0.59 -9.359 1 93.25 213 VAL B CA 1
ATOM 5291 C C . VAL B 1 213 ? -11.938 -1.637 -9.984 1 93.25 213 VAL B C 1
ATOM 5293 O O . VAL B 1 213 ? -12.484 -1.427 -11.07 1 93.25 213 VAL B O 1
ATOM 5296 N N . ILE B 1 214 ? -12.016 -2.766 -9.367 1 95.31 214 ILE B N 1
ATOM 5297 C CA . ILE B 1 214 ? -12.961 -3.832 -9.68 1 95.31 214 ILE B CA 1
ATOM 5298 C C . ILE B 1 214 ? -13.742 -4.211 -8.422 1 95.31 214 ILE B C 1
ATOM 5300 O O . ILE B 1 214 ? -13.156 -4.613 -7.418 1 95.31 214 ILE B O 1
ATOM 5304 N N . ASN B 1 215 ? -15.023 -4.102 -8.5 1 93 215 ASN B N 1
ATOM 5305 C CA . ASN B 1 215 ? -15.859 -4.559 -7.395 1 93 215 ASN B CA 1
ATOM 5306 C C . ASN B 1 215 ? -16.219 -6.035 -7.539 1 93 215 ASN B C 1
ATOM 5308 O O . ASN B 1 215 ? -16.391 -6.527 -8.648 1 93 215 ASN B O 1
ATOM 5312 N N . SER B 1 216 ? -16.328 -6.664 -6.344 1 96.12 216 SER B N 1
ATOM 5313 C CA . SER B 1 216 ? -16.859 -8.023 -6.395 1 96.12 216 SER B CA 1
ATOM 5314 C C . SER B 1 216 ? -18.188 -8.062 -7.145 1 96.12 216 SER B C 1
ATOM 5316 O O . SER B 1 216 ? -19.094 -7.27 -6.871 1 96.12 216 SER B O 1
ATOM 5318 N N . TRP B 1 217 ? -18.297 -8.984 -8.125 1 96.5 217 TRP B N 1
ATOM 5319 C CA . TRP B 1 217 ? -19.5 -9.008 -8.945 1 96.5 217 TRP B CA 1
ATOM 5320 C C . TRP B 1 217 ? -20.422 -10.141 -8.523 1 96.5 217 TRP B C 1
ATOM 5322 O O . TRP B 1 217 ? -21.625 -10.117 -8.812 1 96.5 217 TRP B O 1
ATOM 5332 N N . ALA B 1 218 ? -19.891 -11.148 -7.914 1 97.38 218 ALA B N 1
ATOM 5333 C CA . ALA B 1 218 ? -20.719 -12.242 -7.414 1 97.38 218 ALA B CA 1
ATOM 5334 C C . ALA B 1 218 ? -21.047 -12.055 -5.938 1 97.38 218 ALA B C 1
ATOM 5336 O O . ALA B 1 218 ? -21.844 -12.805 -5.371 1 97.38 218 ALA B O 1
ATOM 5337 N N . GLY B 1 219 ? -20.391 -11.016 -5.297 1 96 219 GLY B N 1
ATOM 5338 C CA . GLY B 1 219 ? -20.641 -10.766 -3.885 1 96 219 GLY B CA 1
ATOM 5339 C C . GLY B 1 219 ? -20.125 -11.875 -2.986 1 96 219 GLY B C 1
ATOM 5340 O O . GLY B 1 219 ? -20.797 -12.258 -2.02 1 96 219 GLY B O 1
ATOM 5341 N N . ASP B 1 220 ? -19.062 -12.422 -3.338 1 97.19 220 ASP B N 1
ATOM 5342 C CA . ASP B 1 220 ? -18.438 -13.516 -2.602 1 97.19 220 ASP B CA 1
ATOM 5343 C C . ASP B 1 220 ? -16.922 -13.281 -2.467 1 97.19 220 ASP B C 1
ATOM 5345 O O . ASP B 1 220 ? -16.484 -12.148 -2.297 1 97.19 220 ASP B O 1
ATOM 5349 N N . ILE B 1 221 ? -16.156 -14.359 -2.359 1 96.44 221 ILE B N 1
ATOM 5350 C CA . ILE B 1 221 ? -14.719 -14.211 -2.154 1 96.44 221 ILE B CA 1
ATOM 5351 C C . ILE B 1 221 ? -14.039 -13.875 -3.48 1 96.44 221 ILE B C 1
ATOM 5353 O O . ILE B 1 221 ? -13.883 -14.742 -4.344 1 96.44 221 ILE B O 1
ATOM 5357 N N . LEU B 1 222 ? -13.688 -12.609 -3.625 1 97.56 222 LEU B N 1
ATOM 5358 C CA . LEU B 1 222 ? -12.984 -12.109 -4.801 1 97.56 222 LEU B CA 1
ATOM 5359 C C . LEU B 1 222 ? -11.484 -12.32 -4.664 1 97.56 222 LEU B C 1
ATOM 5361 O O . LEU B 1 222 ? -10.859 -11.805 -3.732 1 97.56 222 LEU B O 1
ATOM 5365 N N . ARG B 1 223 ? -10.898 -13.055 -5.629 1 97.5 223 ARG B N 1
ATOM 5366 C CA . ARG B 1 223 ? -9.469 -13.328 -5.574 1 97.5 223 ARG B CA 1
ATOM 5367 C C . ARG B 1 223 ? -8.805 -13.086 -6.926 1 97.5 223 ARG B C 1
ATOM 5369 O O . ARG B 1 223 ? -9.398 -13.367 -7.969 1 97.5 223 ARG B O 1
ATOM 5376 N N . THR B 1 224 ? -7.609 -12.539 -6.832 1 98 224 THR B N 1
ATOM 5377 C CA . THR B 1 224 ? -6.758 -12.57 -8.016 1 98 224 THR B CA 1
ATOM 5378 C C . THR B 1 224 ? -6.195 -13.969 -8.242 1 98 224 THR B C 1
ATOM 5380 O O . THR B 1 224 ? -6.59 -14.914 -7.562 1 98 224 THR B O 1
ATOM 5383 N N . GLN B 1 225 ? -5.375 -14.117 -9.234 1 97.12 225 GLN B N 1
ATOM 5384 C CA . GLN B 1 225 ? -4.703 -15.391 -9.453 1 97.12 225 GLN B CA 1
ATOM 5385 C C . GLN B 1 225 ? -3.611 -15.625 -8.414 1 97.12 225 GLN B C 1
ATOM 5387 O O . GLN B 1 225 ? -3.1 -16.734 -8.281 1 97.12 225 GLN B O 1
ATOM 5392 N N . GLU B 1 226 ? -3.24 -14.609 -7.605 1 95.56 226 GLU B N 1
ATOM 5393 C CA . GLU B 1 226 ? -2.246 -14.703 -6.539 1 95.56 226 GLU B CA 1
ATOM 5394 C C . GLU B 1 226 ? -0.913 -15.219 -7.07 1 95.56 226 GLU B C 1
ATOM 5396 O O . GLU B 1 226 ? -0.312 -16.125 -6.484 1 95.56 226 GLU B O 1
ATOM 5401 N N . SER B 1 227 ? -0.532 -14.836 -8.211 1 96.94 227 SER B N 1
ATOM 5402 C CA . SER B 1 227 ? 0.718 -15.008 -8.945 1 96.94 227 SER B CA 1
ATOM 5403 C C . SER B 1 227 ? 0.971 -13.836 -9.891 1 96.94 227 SER B C 1
ATOM 5405 O O . SER B 1 227 ? 0.174 -12.898 -9.953 1 96.94 227 SER B O 1
ATOM 5407 N N . SER B 1 228 ? 2.021 -13.938 -10.57 1 97.81 228 SER B N 1
ATOM 5408 C CA . SER B 1 228 ? 2.338 -12.844 -11.484 1 97.81 228 SER B CA 1
ATOM 5409 C C . SER B 1 228 ? 1.285 -12.727 -12.578 1 97.81 228 SER B C 1
ATOM 5411 O O . SER B 1 228 ? 0.924 -13.719 -13.219 1 97.81 228 SER B O 1
ATOM 5413 N N . CYS B 1 229 ? 0.777 -11.516 -12.742 1 98.5 229 CYS B N 1
ATOM 5414 C CA . CYS B 1 229 ? 0.055 -11.25 -13.977 1 98.5 229 CYS B CA 1
ATOM 5415 C C . CYS B 1 229 ? 1.013 -11.172 -15.164 1 98.5 229 CYS B C 1
ATOM 5417 O O . CYS B 1 229 ? 2.223 -11.344 -15 1 98.5 229 CYS B O 1
ATOM 5419 N N . THR B 1 230 ? 0.415 -11.023 -16.406 1 98.62 230 THR B N 1
ATOM 5420 C CA . THR B 1 230 ? 1.26 -11.109 -17.594 1 98.62 230 THR B CA 1
ATOM 5421 C C . THR B 1 230 ? 1.027 -9.906 -18.5 1 98.62 230 THR B C 1
ATOM 5423 O O . THR B 1 230 ? -0.114 -9.594 -18.844 1 98.62 230 THR B O 1
ATOM 5426 N N . CYS B 1 231 ? 2.123 -9.258 -18.828 1 98.5 231 CYS B N 1
ATOM 5427 C CA . CYS B 1 231 ? 2.025 -8.156 -19.781 1 98.5 231 CYS B CA 1
ATOM 5428 C C . CYS B 1 231 ? 2.643 -8.539 -21.125 1 98.5 231 CYS B C 1
ATOM 5430 O O . CYS B 1 231 ? 3.701 -9.164 -21.172 1 98.5 231 CYS B O 1
ATOM 5432 N N . ILE B 1 232 ? 1.965 -8.242 -22.172 1 98.19 232 ILE B N 1
ATOM 5433 C CA . ILE B 1 232 ? 2.424 -8.453 -23.547 1 98.19 232 ILE B CA 1
ATOM 5434 C C . ILE B 1 232 ? 2.283 -7.156 -24.344 1 98.19 232 ILE B C 1
ATOM 5436 O O . ILE B 1 232 ? 1.169 -6.688 -24.594 1 98.19 232 ILE B O 1
ATOM 5440 N N . GLN B 1 233 ? 3.396 -6.598 -24.75 1 96.81 233 GLN B N 1
ATOM 5441 C CA . GLN B 1 233 ? 3.449 -5.402 -25.594 1 96.81 233 GLN B CA 1
ATOM 5442 C C . GLN B 1 233 ? 2.57 -4.293 -25.016 1 96.81 233 GLN B C 1
ATOM 5444 O O . GLN B 1 233 ? 1.767 -3.699 -25.734 1 96.81 233 GLN B O 1
ATOM 5449 N N . GLY B 1 234 ? 2.66 -4.152 -23.781 1 96.94 234 GLY B N 1
ATOM 5450 C CA . GLY B 1 234 ? 2.02 -3.018 -23.141 1 96.94 234 GLY B CA 1
ATOM 5451 C C . GLY B 1 234 ? 0.717 -3.377 -22.438 1 96.94 234 GLY B C 1
ATOM 5452 O O . GLY B 1 234 ? 0.317 -2.721 -21.484 1 96.94 234 GLY B O 1
ATOM 5453 N N . ASP B 1 235 ? 0.043 -4.402 -22.953 1 98.38 235 ASP B N 1
ATOM 5454 C CA . ASP B 1 235 ? -1.207 -4.828 -22.328 1 98.38 235 ASP B CA 1
ATOM 5455 C C . ASP B 1 235 ? -0.957 -5.902 -21.266 1 98.38 235 ASP B C 1
ATOM 5457 O O . ASP B 1 235 ? -0.145 -6.805 -21.469 1 98.38 235 ASP B O 1
ATOM 5461 N N . CYS B 1 236 ? -1.599 -5.734 -20.172 1 98.81 236 CYS B N 1
ATOM 5462 C CA . CYS B 1 236 ? -1.439 -6.688 -19.078 1 98.81 236 CYS B CA 1
ATOM 5463 C C . CYS B 1 236 ? -2.725 -7.477 -18.859 1 98.81 236 CYS B C 1
ATOM 5465 O O . CYS B 1 236 ? -3.822 -6.934 -18.984 1 98.81 236 CYS B O 1
ATOM 5467 N N . TYR B 1 237 ? -2.57 -8.773 -18.5 1 98.88 237 TYR B N 1
ATOM 5468 C CA . TYR B 1 237 ? -3.68 -9.719 -18.375 1 98.88 237 TYR B CA 1
ATOM 5469 C C . TYR B 1 237 ? -3.646 -10.422 -17.031 1 98.88 237 TYR B C 1
ATOM 5471 O O . TYR B 1 237 ? -2.574 -10.781 -16.531 1 98.88 237 TYR B O 1
ATOM 5479 N N . TRP B 1 238 ? -4.773 -10.602 -16.422 1 98.69 238 TRP B N 1
ATOM 5480 C CA . TRP B 1 238 ? -4.887 -11.438 -15.234 1 98.69 238 TRP B CA 1
ATOM 5481 C C . TRP B 1 238 ? -6.281 -12.039 -15.117 1 98.69 238 TRP B C 1
ATOM 5483 O O . TRP B 1 238 ? -7.199 -11.633 -15.828 1 98.69 238 TRP B O 1
ATOM 5493 N N . VAL B 1 239 ? -6.371 -13.062 -14.273 1 98.38 239 VAL B N 1
ATOM 5494 C CA . VAL B 1 239 ? -7.621 -13.789 -14.062 1 98.38 239 VAL B CA 1
ATOM 5495 C C . VAL B 1 239 ? -8.086 -13.602 -12.625 1 98.38 239 VAL B C 1
ATOM 5497 O O . VAL B 1 239 ? -7.281 -13.633 -11.688 1 98.38 239 VAL B O 1
ATOM 5500 N N . MET B 1 240 ? -9.383 -13.367 -12.477 1 98.44 240 MET B N 1
ATOM 5501 C CA . MET B 1 240 ? -9.961 -13.234 -11.148 1 98.44 240 MET B CA 1
ATOM 5502 C C . MET B 1 240 ? -11.07 -14.258 -10.93 1 98.44 240 MET B C 1
ATOM 5504 O O . MET B 1 240 ? -11.758 -14.648 -11.883 1 98.44 240 MET B O 1
ATOM 5508 N N . THR B 1 241 ? -11.203 -14.688 -9.766 1 98.19 241 THR B N 1
ATOM 5509 C CA . THR B 1 241 ? -12.25 -15.586 -9.312 1 98.19 241 THR B CA 1
ATOM 5510 C C . THR B 1 241 ? -13.109 -14.93 -8.234 1 98.19 241 THR B C 1
ATOM 5512 O O . THR B 1 241 ? -12.578 -14.398 -7.254 1 98.19 241 THR B O 1
ATOM 5515 N N . ASP B 1 242 ? -14.391 -14.867 -8.398 1 98.06 242 ASP B N 1
ATOM 5516 C CA . ASP B 1 242 ? -15.344 -14.398 -7.398 1 98.06 242 ASP B CA 1
ATOM 5517 C C . ASP B 1 242 ? -16.328 -15.5 -7.012 1 98.06 242 ASP B C 1
ATOM 5519 O O . ASP B 1 242 ? -17.266 -15.789 -7.754 1 98.06 242 ASP B O 1
ATOM 5523 N N . GLY B 1 243 ? -16.062 -16.109 -5.852 1 97.06 243 GLY B N 1
ATOM 5524 C CA . GLY B 1 243 ? -16.875 -17.234 -5.418 1 97.06 243 GLY B CA 1
ATOM 5525 C C . GLY B 1 243 ? -16.156 -18.156 -4.449 1 97.06 243 GLY B C 1
ATOM 5526 O O . GLY B 1 243 ? -15 -17.938 -4.113 1 97.06 243 GLY B O 1
ATOM 5527 N N . PRO B 1 244 ? -16.891 -19.188 -4.055 1 94 244 PRO B N 1
ATOM 5528 C CA . PRO B 1 244 ? -16.312 -20.156 -3.109 1 94 244 PRO B CA 1
ATOM 5529 C C . PRO B 1 244 ? -15.328 -21.125 -3.775 1 94 244 PRO B C 1
ATOM 5531 O O . PRO B 1 244 ? -15.25 -21.172 -5.004 1 94 244 PRO B O 1
ATOM 5534 N N . ALA B 1 245 ? -14.633 -21.844 -2.898 1 90.81 245 ALA B N 1
ATOM 5535 C CA . ALA B 1 245 ? -13.617 -22.766 -3.412 1 90.81 245 ALA B CA 1
ATOM 5536 C C . ALA B 1 245 ? -14.188 -24.172 -3.582 1 90.81 245 ALA B C 1
ATOM 5538 O O . ALA B 1 245 ? -13.586 -25.016 -4.25 1 90.81 245 ALA B O 1
ATOM 5539 N N . ASN B 1 246 ? -15.32 -24.453 -3.025 1 90 246 ASN B N 1
ATOM 5540 C CA . ASN B 1 246 ? -15.812 -25.828 -2.973 1 90 246 ASN B CA 1
ATOM 5541 C C . ASN B 1 246 ? -17.062 -26 -3.822 1 90 246 ASN B C 1
ATOM 5543 O O . ASN B 1 246 ? -17.781 -27 -3.678 1 90 246 ASN B O 1
ATOM 5547 N N . ARG B 1 247 ? -17.406 -25.062 -4.574 1 93.44 247 ARG B N 1
ATOM 5548 C CA . ARG B 1 247 ? -18.484 -25.125 -5.555 1 93.44 247 ARG B CA 1
ATOM 5549 C C . ARG B 1 247 ? -18.25 -24.125 -6.688 1 93.44 247 ARG B C 1
ATOM 5551 O O . ARG B 1 247 ? -17.203 -23.469 -6.734 1 93.44 247 ARG B O 1
ATOM 5558 N N . GLN B 1 248 ? -19.203 -24.141 -7.648 1 95.69 248 GLN B N 1
ATOM 5559 C CA . GLN B 1 248 ? -19.047 -23.344 -8.852 1 95.69 248 GLN B CA 1
ATOM 5560 C C . GLN B 1 248 ? -18.875 -21.859 -8.5 1 95.69 248 GLN B C 1
ATOM 5562 O O . GLN B 1 248 ? -19.703 -21.281 -7.793 1 95.69 248 GLN B O 1
ATOM 5567 N N . ALA B 1 249 ? -17.75 -21.266 -8.969 1 97.06 249 ALA B N 1
ATOM 5568 C CA . ALA B 1 249 ? -17.484 -19.828 -8.867 1 97.06 249 ALA B CA 1
ATOM 5569 C C . ALA B 1 249 ? -17.609 -19.141 -10.219 1 97.06 249 ALA B C 1
ATOM 5571 O O . ALA B 1 249 ? -18.031 -19.766 -11.203 1 97.06 249 ALA B O 1
ATOM 5572 N N . GLN B 1 250 ? -17.453 -17.828 -10.219 1 98 250 GLN B N 1
ATOM 5573 C CA . GLN B 1 250 ? -17.422 -17.047 -11.445 1 98 250 GLN B CA 1
ATOM 5574 C C . GLN B 1 250 ? -16.016 -16.516 -11.734 1 98 250 GLN B C 1
ATOM 5576 O O . GLN B 1 250 ? -15.273 -16.188 -10.812 1 98 250 GLN B O 1
ATOM 5581 N N . TYR B 1 251 ? -15.656 -16.531 -13.031 1 98.25 251 TYR B N 1
ATOM 5582 C CA . TYR B 1 251 ? -14.305 -16.188 -13.438 1 98.25 251 TYR B CA 1
ATOM 5583 C C . TYR B 1 251 ? -14.32 -15.094 -14.508 1 98.25 251 TYR B C 1
ATOM 5585 O O . TYR B 1 251 ? -15.188 -15.086 -15.383 1 98.25 251 TYR B O 1
ATOM 5593 N N . ARG B 1 252 ? -13.375 -14.203 -14.375 1 98.56 252 ARG B N 1
ATOM 5594 C CA . ARG B 1 252 ? -13.258 -13.133 -15.359 1 98.56 252 ARG B CA 1
ATOM 5595 C C . ARG B 1 252 ? -11.797 -12.883 -15.727 1 98.56 252 ARG B C 1
ATOM 5597 O O . ARG B 1 252 ? -10.922 -12.906 -14.859 1 98.56 252 ARG B O 1
ATOM 5604 N N . ILE B 1 253 ? -11.539 -12.75 -17.031 1 98.81 253 ILE B N 1
ATOM 5605 C CA . ILE B 1 253 ? -10.25 -12.297 -17.531 1 98.81 253 ILE B CA 1
ATOM 5606 C C . ILE B 1 253 ? -10.273 -10.781 -17.734 1 98.81 253 ILE B C 1
ATOM 5608 O O . ILE B 1 253 ? -11.234 -10.25 -18.312 1 98.81 253 ILE B O 1
ATOM 5612 N N . TYR B 1 254 ? -9.258 -10.117 -17.266 1 98.81 254 TYR B N 1
ATOM 5613 C CA . TYR B 1 254 ? -9.133 -8.68 -17.453 1 98.81 254 TYR B CA 1
ATOM 5614 C C . TYR B 1 254 ? -7.926 -8.352 -18.312 1 98.81 254 TYR B C 1
ATOM 5616 O O . TYR B 1 254 ? -6.926 -9.07 -18.297 1 98.81 254 TYR B O 1
ATOM 5624 N N . LYS B 1 255 ? -8.094 -7.332 -19.078 1 98.81 255 LYS B N 1
ATOM 5625 C CA . LYS B 1 255 ? -7.051 -6.703 -19.875 1 98.81 255 LYS B CA 1
ATOM 5626 C C . LYS B 1 255 ? -6.918 -5.219 -19.547 1 98.81 255 LYS B C 1
ATOM 5628 O O . LYS B 1 255 ? -7.91 -4.488 -19.531 1 98.81 255 LYS B O 1
ATOM 5633 N N . ALA B 1 256 ? -5.676 -4.812 -19.203 1 98.5 256 ALA B N 1
ATOM 5634 C CA . ALA B 1 256 ? -5.457 -3.412 -18.859 1 98.5 256 ALA B CA 1
ATOM 5635 C C . ALA B 1 256 ? -4.246 -2.846 -19.594 1 98.5 256 ALA B C 1
ATOM 5637 O O . ALA B 1 256 ? -3.35 -3.594 -19.984 1 98.5 256 ALA B O 1
ATOM 5638 N N . ASN B 1 257 ? -4.277 -1.589 -19.891 1 97.94 257 ASN B N 1
ATOM 5639 C CA . ASN B 1 257 ? -3.162 -0.786 -20.375 1 97.94 257 ASN B CA 1
ATOM 5640 C C . ASN B 1 257 ? -2.809 0.337 -19.406 1 97.94 257 ASN B C 1
ATOM 5642 O O . ASN B 1 257 ? -3.66 1.163 -19.078 1 97.94 257 ASN B O 1
ATOM 5646 N N . GLN B 1 258 ? -1.562 0.274 -18.891 1 95.44 258 GLN B N 1
ATOM 5647 C CA . GLN B 1 258 ? -1.075 1.238 -17.906 1 95.44 258 GLN B CA 1
ATOM 5648 C C . GLN B 1 258 ? -2.031 1.351 -16.719 1 95.44 258 GLN B C 1
ATOM 5650 O O . GLN B 1 258 ? -2.379 2.455 -16.297 1 95.44 258 GLN B O 1
ATOM 5655 N N . GLY B 1 259 ? -2.553 0.212 -16.312 1 94.88 259 GLY B N 1
ATOM 5656 C CA . GLY B 1 259 ? -3.344 0.124 -15.102 1 94.88 259 GLY B CA 1
ATOM 5657 C C . GLY B 1 259 ? -4.816 0.419 -15.32 1 94.88 259 GLY B C 1
ATOM 5658 O O . GLY B 1 259 ? -5.613 0.351 -14.383 1 94.88 259 GLY B O 1
ATOM 5659 N N . ARG B 1 260 ? -5.195 0.804 -16.469 1 94 260 ARG B N 1
ATOM 5660 C CA . ARG B 1 260 ? -6.602 1.041 -16.781 1 94 260 ARG B CA 1
ATOM 5661 C C . ARG B 1 260 ? -7.203 -0.147 -17.531 1 94 260 ARG B C 1
ATOM 5663 O O . ARG B 1 260 ? -6.648 -0.614 -18.516 1 94 260 ARG B O 1
ATOM 5670 N N . ILE B 1 261 ? -8.328 -0.592 -17.078 1 96.94 261 ILE B N 1
ATOM 5671 C CA . ILE B 1 261 ? -8.984 -1.732 -17.703 1 96.94 261 ILE B CA 1
ATOM 5672 C C . ILE B 1 261 ? -9.523 -1.327 -19.078 1 96.94 261 ILE B C 1
ATOM 5674 O O . ILE B 1 261 ? -10.305 -0.38 -19.188 1 96.94 261 ILE B O 1
ATOM 5678 N N . ILE B 1 262 ? -9.141 -2.031 -20.109 1 98.12 262 ILE B N 1
ATOM 5679 C CA . ILE B 1 262 ? -9.578 -1.71 -21.453 1 98.12 262 ILE B CA 1
ATOM 5680 C C . ILE B 1 262 ? -10.414 -2.859 -22.016 1 98.12 262 ILE B C 1
ATOM 5682 O O . ILE B 1 262 ? -10.938 -2.768 -23.125 1 98.12 262 ILE B O 1
ATOM 5686 N N . GLY B 1 263 ? -10.469 -3.986 -21.297 1 97.81 263 GLY B N 1
ATOM 5687 C CA . GLY B 1 263 ? -11.281 -5.117 -21.719 1 97.81 263 GLY B CA 1
ATOM 5688 C C . GLY B 1 263 ? -11.453 -6.16 -20.625 1 97.81 263 GLY B C 1
ATOM 5689 O O . GLY B 1 263 ? -10.648 -6.227 -19.688 1 97.81 263 GLY B O 1
ATOM 5690 N N . GLN B 1 264 ? -12.508 -6.887 -20.734 1 98.5 264 GLN B N 1
ATOM 5691 C CA . GLN B 1 264 ? -12.758 -8.008 -19.844 1 98.5 264 GLN B CA 1
ATOM 5692 C C . GLN B 1 264 ? -13.648 -9.055 -20.5 1 98.5 264 GLN B C 1
ATOM 5694 O O . GLN B 1 264 ? -14.367 -8.75 -21.469 1 98.5 264 GLN B O 1
ATOM 5699 N N . ILE B 1 265 ? -13.562 -10.289 -20.078 1 98.5 265 ILE B N 1
ATOM 5700 C CA . ILE B 1 265 ? -14.438 -11.344 -20.578 1 98.5 265 ILE B CA 1
ATOM 5701 C C . ILE B 1 265 ? -14.672 -12.375 -19.484 1 98.5 265 ILE B C 1
ATOM 5703 O O . ILE B 1 265 ? -13.758 -12.711 -18.719 1 98.5 265 ILE B O 1
ATOM 5707 N N . ASP B 1 266 ? -15.891 -12.82 -19.375 1 98.12 266 ASP B N 1
ATOM 5708 C CA . ASP B 1 266 ? -16.219 -13.898 -18.453 1 98.12 266 ASP B CA 1
ATOM 5709 C C . ASP B 1 266 ? -15.766 -15.25 -18.984 1 98.12 266 ASP B C 1
ATOM 5711 O O . ASP B 1 266 ? -15.867 -15.516 -20.188 1 98.12 266 ASP B O 1
ATOM 5715 N N . VAL B 1 267 ? -15.266 -16.062 -18.094 1 98.25 267 VAL B N 1
ATOM 5716 C CA . VAL B 1 267 ? -14.82 -17.391 -18.469 1 98.25 267 VAL B CA 1
ATOM 5717 C C . VAL B 1 267 ? -15.891 -18.422 -18.109 1 98.25 267 VAL B C 1
ATOM 5719 O O . VAL B 1 267 ? -16.266 -18.547 -16.938 1 98.25 267 VAL B O 1
ATOM 5722 N N . SER B 1 268 ? -16.391 -19.094 -19.094 1 96.69 268 SER B N 1
ATOM 5723 C CA . SER B 1 268 ? -17.312 -20.188 -18.875 1 96.69 268 SER B CA 1
ATOM 5724 C C . SER B 1 268 ? -16.578 -21.5 -18.625 1 96.69 268 SER B C 1
ATOM 5726 O O . SER B 1 268 ? -15.969 -22.062 -19.531 1 96.69 268 SER B O 1
ATOM 5728 N N . PHE B 1 269 ? -16.594 -21.953 -17.438 1 95.69 269 PHE B N 1
ATOM 5729 C CA . PHE B 1 269 ? -15.945 -23.188 -17.047 1 95.69 269 PHE B CA 1
ATOM 5730 C C . PHE B 1 269 ? -16.828 -24 -16.109 1 95.69 269 PHE B C 1
ATOM 5732 O O . PHE B 1 269 ? -16.469 -24.219 -14.945 1 95.69 269 PHE B O 1
ATOM 5739 N N . ASN B 1 270 ? -17.859 -24.578 -16.609 1 91.88 270 ASN B N 1
ATOM 5740 C CA . ASN B 1 270 ? -18.859 -25.297 -15.805 1 91.88 270 ASN B CA 1
ATOM 5741 C C . ASN B 1 270 ? -18.312 -26.625 -15.297 1 91.88 270 ASN B C 1
ATOM 5743 O O . ASN B 1 270 ? -17.781 -27.422 -16.078 1 91.88 270 ASN B O 1
ATOM 5747 N N . GLY B 1 271 ? -18.469 -26.844 -14.055 1 90.19 271 GLY B N 1
ATOM 5748 C CA . GLY B 1 271 ? -18.047 -28.094 -13.453 1 90.19 271 GLY B CA 1
ATOM 5749 C C . GLY B 1 271 ? -16.578 -28.109 -13.047 1 90.19 271 GLY B C 1
ATOM 5750 O O . GLY B 1 271 ? -16.094 -29.078 -12.469 1 90.19 271 GLY B O 1
ATOM 5751 N N . GLY B 1 272 ? -15.906 -27.078 -13.359 1 91.56 272 GLY B N 1
ATOM 5752 C CA . GLY B 1 272 ? -14.516 -26.922 -12.961 1 91.56 272 GLY B CA 1
ATOM 5753 C C . GLY B 1 272 ? -14.273 -25.703 -12.086 1 91.56 272 GLY B C 1
ATOM 5754 O O . GLY B 1 272 ? -15.188 -24.922 -11.844 1 91.56 272 GLY B O 1
ATOM 5755 N N . HIS B 1 273 ? -13.055 -25.609 -11.586 1 93.69 273 HIS B N 1
ATOM 5756 C CA . HIS B 1 273 ? -12.711 -24.484 -10.711 1 93.69 273 HIS B CA 1
ATOM 5757 C C . HIS B 1 273 ? -11.336 -23.922 -11.047 1 93.69 273 HIS B C 1
ATOM 5759 O O . HIS B 1 273 ? -10.367 -24.672 -11.172 1 93.69 273 HIS B O 1
ATOM 5765 N N . ILE B 1 274 ? -11.344 -22.641 -11.211 1 94 274 ILE B N 1
ATOM 5766 C CA . ILE B 1 274 ? -10.117 -21.906 -11.492 1 94 274 ILE B CA 1
ATOM 5767 C C . ILE B 1 274 ? -9.75 -21.047 -10.289 1 94 274 ILE B C 1
ATOM 5769 O O . ILE B 1 274 ? -10.492 -20.141 -9.906 1 94 274 ILE B O 1
ATOM 5773 N N . GLU B 1 275 ? -8.625 -21.359 -9.734 1 93.75 275 GLU B N 1
ATOM 5774 C CA . GLU B 1 275 ? -8.148 -20.516 -8.641 1 93.75 275 GLU B CA 1
ATOM 5775 C C . GLU B 1 275 ? -6.629 -20.547 -8.531 1 93.75 275 GLU B C 1
ATOM 5777 O O . GLU B 1 275 ? -5.996 -21.531 -8.961 1 93.75 275 GLU B O 1
ATOM 5782 N N . GLU B 1 276 ? -6.016 -19.484 -8.016 1 93.31 276 GLU B N 1
ATOM 5783 C CA . GLU B 1 276 ? -4.59 -19.375 -7.73 1 93.31 276 GLU B CA 1
ATOM 5784 C C . GLU B 1 276 ? -3.752 -19.891 -8.898 1 93.31 276 GLU B C 1
ATOM 5786 O O . GLU B 1 276 ? -2.92 -20.781 -8.734 1 93.31 276 GLU B O 1
ATOM 5791 N N . CYS B 1 277 ? -3.883 -19.266 -10.016 1 96.5 277 CYS B N 1
ATOM 5792 C CA . CYS B 1 277 ? -3.209 -19.656 -11.25 1 96.5 277 CYS B CA 1
ATOM 5793 C C . CYS B 1 277 ? -1.792 -19.094 -11.297 1 96.5 277 CYS B C 1
ATOM 5795 O O . CYS B 1 277 ? -1.536 -18 -10.789 1 96.5 277 CYS B O 1
ATOM 5797 N N . SER B 1 278 ? -0.908 -19.859 -11.852 1 97.25 278 SER B N 1
ATOM 5798 C CA . SER B 1 278 ? 0.351 -19.312 -12.344 1 97.25 278 SER B CA 1
ATOM 5799 C C . SER B 1 278 ? 0.287 -19.031 -13.836 1 97.25 278 SER B C 1
ATOM 5801 O O . SER B 1 278 ? 0.002 -19.938 -14.633 1 97.25 278 SER B O 1
ATOM 5803 N N . CYS B 1 279 ? 0.547 -17.844 -14.188 1 98.06 279 CYS B N 1
ATOM 5804 C CA . CYS B 1 279 ? 0.407 -17.438 -15.586 1 98.06 279 CYS B CA 1
ATOM 5805 C C . CYS B 1 279 ? 1.73 -16.922 -16.141 1 98.06 279 CYS B C 1
ATOM 5807 O O . CYS B 1 279 ? 2.518 -16.312 -15.406 1 98.06 279 CYS B O 1
ATOM 5809 N N . TYR B 1 280 ? 1.968 -17.172 -17.422 1 98 280 TYR B N 1
ATOM 5810 C CA . TYR B 1 280 ? 3.191 -16.75 -18.094 1 98 280 TYR B CA 1
ATOM 5811 C C . TYR B 1 280 ? 2.951 -16.531 -19.578 1 98 280 TYR B C 1
ATOM 5813 O O . TYR B 1 280 ? 2.006 -17.094 -20.141 1 98 280 TYR B O 1
ATOM 5821 N N . PRO B 1 281 ? 3.744 -15.664 -20.109 1 98.31 281 PRO B N 1
ATOM 5822 C CA . PRO B 1 281 ? 3.633 -15.5 -21.562 1 98.31 281 PRO B CA 1
ATOM 5823 C C . PRO B 1 281 ? 4.262 -16.656 -22.344 1 98.31 281 PRO B C 1
ATOM 5825 O O . PRO B 1 281 ? 5.285 -17.203 -21.922 1 98.31 281 PRO B O 1
ATOM 5828 N N . ASN B 1 282 ? 3.66 -17 -23.422 1 97.81 282 ASN B N 1
ATOM 5829 C CA . ASN B 1 282 ? 4.172 -18.016 -24.328 1 97.81 282 ASN B CA 1
ATOM 5830 C C . ASN B 1 282 ? 3.596 -17.859 -25.734 1 97.81 282 ASN B C 1
ATOM 5832 O O . ASN B 1 282 ? 2.381 -17.938 -25.922 1 97.81 282 ASN B O 1
ATOM 5836 N N . ASP B 1 283 ? 4.445 -17.625 -26.734 1 96.81 283 ASP B N 1
ATOM 5837 C CA . ASP B 1 283 ? 4.051 -17.516 -28.141 1 96.81 283 ASP B CA 1
ATOM 5838 C C . ASP B 1 283 ? 2.961 -16.469 -28.312 1 96.81 283 ASP B C 1
ATOM 5840 O O . ASP B 1 283 ? 1.952 -16.719 -28.984 1 96.81 283 ASP B O 1
ATOM 5844 N N . GLY B 1 284 ? 3.086 -15.445 -27.688 1 97 284 GLY B N 1
ATOM 5845 C CA . GLY B 1 284 ? 2.203 -14.305 -27.859 1 97 284 GLY B CA 1
ATOM 5846 C C . GLY B 1 284 ? 0.896 -14.438 -27.094 1 97 284 GLY B C 1
ATOM 5847 O O . GLY B 1 284 ? -0.023 -13.641 -27.297 1 97 284 GLY B O 1
ATOM 5848 N N . LYS B 1 285 ? 0.801 -15.445 -26.328 1 98.31 285 LYS B N 1
ATOM 5849 C CA . LYS B 1 285 ? -0.396 -15.664 -25.531 1 98.31 285 LYS B CA 1
ATOM 5850 C C . LYS B 1 285 ? -0.049 -15.758 -24.047 1 98.31 285 LYS B C 1
ATOM 5852 O O . LYS B 1 285 ? 1.127 -15.82 -23.688 1 98.31 285 LYS B O 1
ATOM 5857 N N . VAL B 1 286 ? -1.097 -15.641 -23.219 1 98.62 286 VAL B N 1
ATOM 5858 C CA . VAL B 1 286 ? -0.956 -15.891 -21.781 1 98.62 286 VAL B CA 1
ATOM 5859 C C . VAL B 1 286 ? -1.418 -17.297 -21.453 1 98.62 286 VAL B C 1
ATOM 5861 O O . VAL B 1 286 ? -2.559 -17.672 -21.734 1 98.62 286 VAL B O 1
ATOM 5864 N N . GLU B 1 287 ? -0.551 -18.094 -20.906 1 98.31 287 GLU B N 1
ATOM 5865 C CA . GLU B 1 287 ? -0.898 -19.438 -20.469 1 98.31 287 GLU B CA 1
ATOM 5866 C C . GLU B 1 287 ? -0.92 -19.547 -18.953 1 98.31 287 GLU B C 1
ATOM 5868 O O . GLU B 1 287 ? 0.044 -19.172 -18.281 1 98.31 287 GLU B O 1
ATOM 5873 N N . CYS B 1 288 ? -2.039 -20.031 -18.453 1 98.12 288 CYS B N 1
ATOM 5874 C CA . CYS B 1 288 ? -2.225 -20.141 -17.016 1 98.12 288 CYS B CA 1
ATOM 5875 C C . CYS B 1 288 ? -2.461 -21.594 -16.625 1 98.12 288 CYS B C 1
ATOM 5877 O O . CYS B 1 288 ? -3.213 -22.312 -17.281 1 98.12 288 CYS B O 1
ATOM 5879 N N . VAL B 1 289 ? -1.764 -22.031 -15.594 1 97.5 289 VAL B N 1
ATOM 5880 C CA . VAL B 1 289 ? -1.998 -23.312 -14.938 1 97.5 289 VAL B CA 1
ATOM 5881 C C . VAL B 1 289 ? -2.5 -23.078 -13.508 1 97.5 289 VAL B C 1
ATOM 5883 O O . VAL B 1 289 ? -1.809 -22.469 -12.695 1 97.5 289 VAL B O 1
ATOM 5886 N N . CYS B 1 290 ? -3.664 -23.609 -13.242 1 96.19 290 CYS B N 1
ATOM 5887 C CA . CYS B 1 290 ? -4.375 -23.219 -12.031 1 96.19 290 CYS B CA 1
ATOM 5888 C C . CYS B 1 290 ? -4.543 -24.391 -11.086 1 96.19 290 CYS B C 1
ATOM 5890 O O . CYS B 1 290 ? -3.959 -25.453 -11.305 1 96.19 290 CYS B O 1
ATOM 5892 N N . ARG B 1 291 ? -5.094 -24.078 -9.945 1 93.06 291 ARG B N 1
ATOM 5893 C CA . ARG B 1 291 ? -5.457 -25.094 -8.977 1 93.06 291 ARG B CA 1
ATOM 5894 C C . ARG B 1 291 ? -6.965 -25.328 -8.969 1 93.06 291 ARG B C 1
ATOM 5896 O O . ARG B 1 291 ? -7.742 -24.406 -9.25 1 93.06 291 ARG B O 1
ATOM 5903 N N . ASP B 1 292 ? -7.34 -26.578 -8.703 1 91.12 292 ASP B N 1
ATOM 5904 C CA . ASP B 1 292 ? -8.734 -26.938 -8.492 1 91.12 292 ASP B CA 1
ATOM 5905 C C . ASP B 1 292 ? -8.953 -27.438 -7.062 1 91.12 292 ASP B C 1
ATOM 5907 O O . ASP B 1 292 ? -8.625 -28.578 -6.742 1 91.12 292 ASP B O 1
ATOM 5911 N N . ASN B 1 293 ? -9.516 -26.594 -6.266 1 88.56 293 ASN B N 1
ATOM 5912 C CA . ASN B 1 293 ? -9.766 -26.953 -4.875 1 88.56 293 ASN B CA 1
ATOM 5913 C C . ASN B 1 293 ? -11.102 -27.672 -4.711 1 88.56 293 ASN B C 1
ATOM 5915 O O . ASN B 1 293 ? -11.57 -27.891 -3.588 1 88.56 293 ASN B O 1
ATOM 5919 N N . TRP B 1 294 ? -11.68 -28.125 -5.742 1 90.06 294 TRP B N 1
ATOM 5920 C CA . TRP B 1 294 ? -13.039 -28.656 -5.66 1 90.06 294 TRP B CA 1
ATOM 5921 C C . TRP B 1 294 ? -13.133 -30.047 -6.293 1 90.06 294 TRP B C 1
ATOM 5923 O O . TRP B 1 294 ? -13.469 -31.016 -5.621 1 90.06 294 TRP B O 1
ATOM 5933 N N . THR B 1 295 ? -12.633 -30.188 -7.512 1 90.44 295 THR B N 1
ATOM 5934 C CA . THR B 1 295 ? -13.164 -31.328 -8.258 1 90.44 295 THR B CA 1
ATOM 5935 C C . THR B 1 295 ? -12.055 -32.344 -8.57 1 90.44 295 THR B C 1
ATOM 5937 O O . THR B 1 295 ? -12.328 -33.5 -8.812 1 90.44 295 THR B O 1
ATOM 5940 N N . GLY B 1 296 ? -10.789 -31.891 -8.602 1 90.38 296 GLY B N 1
ATOM 5941 C CA . GLY B 1 296 ? -9.82 -32.906 -9.031 1 90.38 296 GLY B CA 1
ATOM 5942 C C . GLY B 1 296 ? -8.383 -32.469 -8.781 1 90.38 296 GLY B C 1
ATOM 5943 O O . GLY B 1 296 ? -8.133 -31.438 -8.164 1 90.38 296 GLY B O 1
ATOM 5944 N N . THR B 1 297 ? -7.43 -33.438 -9.344 1 93.19 297 THR B N 1
ATOM 5945 C CA . THR B 1 297 ? -6.008 -33.219 -9.094 1 93.19 297 THR B CA 1
ATOM 5946 C C . THR B 1 297 ? -5.293 -32.812 -10.367 1 93.19 297 THR B C 1
ATOM 5948 O O . THR B 1 297 ? -4.105 -32.469 -10.344 1 93.19 297 THR B O 1
ATOM 5951 N N . ASN B 1 298 ? -5.969 -32.969 -11.516 1 94.44 298 ASN B N 1
ATOM 5952 C CA . ASN B 1 298 ? -5.414 -32.344 -12.703 1 94.44 298 ASN B CA 1
ATOM 5953 C C . ASN B 1 298 ? -5.703 -30.844 -12.727 1 94.44 298 ASN B C 1
ATOM 5955 O O . ASN B 1 298 ? -6.766 -30.406 -12.281 1 94.44 298 ASN B O 1
ATOM 5959 N N . ARG B 1 299 ? -4.793 -30.109 -13.188 1 96.31 299 ARG B N 1
ATOM 5960 C CA . ARG B 1 299 ? -4.844 -28.672 -13.039 1 96.31 299 ARG B CA 1
ATOM 5961 C C . ARG B 1 299 ? -5.648 -28.031 -14.164 1 96.31 299 ARG B C 1
ATOM 5963 O O . ARG B 1 299 ? -5.449 -28.344 -15.336 1 96.31 299 ARG B O 1
ATOM 5970 N N . PRO B 1 300 ? -6.605 -27.109 -13.852 1 96.5 300 PRO B N 1
ATOM 5971 C CA . PRO B 1 300 ? -7.215 -26.312 -14.914 1 96.5 300 PRO B CA 1
ATOM 5972 C C . PRO B 1 300 ? -6.191 -25.469 -15.68 1 96.5 300 PRO B C 1
ATOM 5974 O O . PRO B 1 300 ? -5.227 -24.984 -15.086 1 96.5 300 PRO B O 1
ATOM 5977 N N . ILE B 1 301 ? -6.422 -25.375 -16.969 1 97.19 301 ILE B N 1
ATOM 5978 C CA . ILE B 1 301 ? -5.57 -24.547 -17.828 1 97.19 301 ILE B CA 1
ATOM 5979 C C . ILE B 1 301 ? -6.406 -23.469 -18.5 1 97.19 301 ILE B C 1
ATOM 5981 O O . ILE B 1 301 ? -7.562 -23.703 -18.859 1 97.19 301 ILE B O 1
ATOM 5985 N N . LEU B 1 302 ? -5.887 -22.344 -18.578 1 98.06 302 LEU B N 1
ATOM 5986 C CA . LEU B 1 302 ? -6.488 -21.219 -19.281 1 98.06 302 LEU B CA 1
ATOM 5987 C C . LEU B 1 302 ? -5.477 -20.547 -20.203 1 98.06 302 LEU B C 1
ATOM 5989 O O . LEU B 1 302 ? -4.398 -20.141 -19.766 1 98.06 302 LEU B O 1
ATOM 5993 N N . VAL B 1 303 ? -5.773 -20.547 -21.547 1 98.31 303 VAL B N 1
ATOM 5994 C CA . VAL B 1 303 ? -4.941 -19.875 -22.531 1 98.31 303 VAL B CA 1
ATOM 5995 C C . VAL B 1 303 ? -5.668 -18.641 -23.062 1 98.31 303 VAL B C 1
ATOM 5997 O O . VAL B 1 303 ? -6.77 -18.734 -23.609 1 98.31 303 VAL B O 1
ATOM 6000 N N . ILE B 1 304 ? -5.055 -17.484 -22.922 1 98.75 304 ILE B N 1
ATOM 6001 C CA . ILE B 1 304 ? -5.688 -16.203 -23.25 1 98.75 304 ILE B CA 1
ATOM 6002 C C . ILE B 1 304 ? -4.965 -15.562 -24.422 1 98.75 304 ILE B C 1
ATOM 6004 O O . ILE B 1 304 ? -3.744 -15.383 -24.391 1 98.75 304 ILE B O 1
ATOM 6008 N N . SER B 1 305 ? -5.703 -15.18 -25.406 1 98.44 305 SER B N 1
ATOM 6009 C CA . SER B 1 305 ? -5.168 -14.445 -26.547 1 98.44 305 SER B CA 1
ATOM 6010 C C . SER B 1 305 ? -5.254 -12.938 -26.312 1 98.44 305 SER B C 1
ATOM 6012 O O . SER B 1 305 ? -6.031 -12.477 -25.484 1 98.44 305 SER B O 1
ATOM 6014 N N . PRO B 1 306 ? -4.469 -12.203 -27.078 1 96.94 306 PRO B N 1
ATOM 6015 C CA . PRO B 1 306 ? -4.461 -10.75 -26.906 1 96.94 306 PRO B CA 1
ATOM 6016 C C . PRO B 1 306 ? -5.84 -10.117 -27.109 1 96.94 306 PRO B C 1
ATOM 6018 O O . PRO B 1 306 ? -6.133 -9.062 -26.547 1 96.94 306 PRO B O 1
ATOM 6021 N N . ASP B 1 307 ? -6.703 -10.727 -27.875 1 97.06 307 ASP B N 1
ATOM 6022 C CA . ASP B 1 307 ? -8.031 -10.172 -28.125 1 97.06 307 ASP B CA 1
ATOM 6023 C C . ASP B 1 307 ? -9.031 -10.656 -27.062 1 97.06 307 ASP B C 1
ATOM 6025 O O . ASP B 1 307 ? -10.234 -10.477 -27.219 1 97.06 307 ASP B O 1
ATOM 6029 N N . LEU B 1 308 ? -8.594 -11.445 -26.078 1 98.31 308 LEU B N 1
ATOM 6030 C CA . LEU B 1 308 ? -9.32 -11.922 -24.906 1 98.31 308 LEU B CA 1
ATOM 6031 C C . LEU B 1 308 ? -10.102 -13.195 -25.234 1 98.31 308 LEU B C 1
ATOM 6033 O O . LEU B 1 308 ? -10.82 -13.719 -24.391 1 98.31 308 LEU B O 1
ATOM 6037 N N . SER B 1 309 ? -9.945 -13.602 -26.5 1 98.38 309 SER B N 1
ATOM 6038 C CA . SER B 1 309 ? -10.422 -14.969 -26.688 1 98.38 309 SER B CA 1
ATOM 6039 C C . SER B 1 309 ? -9.617 -15.953 -25.828 1 98.38 309 SER B C 1
ATOM 6041 O O . SER B 1 309 ? -8.438 -15.727 -25.562 1 98.38 309 SER B O 1
ATOM 6043 N N . TYR B 1 310 ? -10.336 -17 -25.438 1 98.62 310 TYR B N 1
ATOM 6044 C CA . TYR B 1 310 ? -9.641 -17.891 -24.516 1 98.62 310 TYR B CA 1
ATOM 6045 C C . TYR B 1 310 ? -10.031 -19.344 -24.75 1 98.62 310 TYR B C 1
ATOM 6047 O O . TYR B 1 310 ? -11.039 -19.609 -25.422 1 98.62 310 TYR B O 1
ATOM 6055 N N . ARG B 1 311 ? -9.156 -20.203 -24.297 1 97.69 311 ARG B N 1
ATOM 6056 C CA . ARG B 1 311 ? -9.422 -21.641 -24.188 1 97.69 311 ARG B CA 1
ATOM 6057 C C . ARG B 1 311 ? -9.234 -22.109 -22.75 1 97.69 311 ARG B C 1
ATOM 6059 O O . ARG B 1 311 ? -8.297 -21.688 -22.062 1 97.69 311 ARG B O 1
ATOM 6066 N N . VAL B 1 312 ? -10.203 -22.891 -22.312 1 97.69 312 VAL B N 1
ATOM 6067 C CA . VAL B 1 312 ? -10.125 -23.391 -20.938 1 97.69 312 VAL B CA 1
ATOM 6068 C C . VAL B 1 312 ? -10.289 -24.906 -20.953 1 97.69 312 VAL B C 1
ATOM 6070 O O . VAL B 1 312 ? -10.977 -25.469 -21.812 1 97.69 312 VAL B O 1
ATOM 6073 N N . GLY B 1 313 ? -9.594 -25.562 -20.125 1 97 313 GLY B N 1
ATOM 6074 C CA . GLY B 1 313 ? -9.602 -27 -19.953 1 97 313 GLY B CA 1
ATOM 6075 C C . GLY B 1 313 ? -8.758 -27.453 -18.766 1 97 313 GLY B C 1
ATOM 6076 O O . GLY B 1 313 ? -8.734 -26.812 -17.719 1 97 313 GLY B O 1
ATOM 6077 N N . TYR B 1 314 ? -8.242 -28.641 -18.938 1 96.81 314 TYR B N 1
ATOM 6078 C CA . TYR B 1 314 ? -7.359 -29.188 -17.922 1 96.81 314 TYR B CA 1
ATOM 6079 C C . TYR B 1 314 ? -6.035 -29.625 -18.531 1 96.81 314 TYR B C 1
ATOM 6081 O O . TYR B 1 314 ? -5.957 -29.906 -19.734 1 96.81 314 TYR B O 1
ATOM 6089 N N . LEU B 1 315 ? -5.051 -29.562 -17.719 1 97.19 315 LEU B N 1
ATOM 6090 C CA . LEU B 1 315 ? -3.785 -30.172 -18.125 1 97.19 315 LEU B CA 1
ATOM 6091 C C . LEU B 1 315 ? -3.979 -31.641 -18.5 1 97.19 315 LEU B C 1
ATOM 6093 O O . LEU B 1 315 ? -4.477 -32.438 -17.703 1 97.19 315 LEU B O 1
ATOM 6097 N N . CYS B 1 316 ? -3.502 -32.031 -19.641 1 97.44 316 CYS B N 1
ATOM 6098 C CA . CYS B 1 316 ? -3.85 -33.312 -20.25 1 97.44 316 CYS B CA 1
ATOM 6099 C C . CYS B 1 316 ? -3.012 -34.438 -19.656 1 97.44 316 CYS B C 1
ATOM 6101 O O . CYS B 1 316 ? -3.391 -35.625 -19.719 1 97.44 316 CYS B O 1
ATOM 6103 N N . ALA B 1 317 ? -1.94 -34.125 -19.062 1 97.31 317 ALA B N 1
ATOM 6104 C CA . ALA B 1 317 ? -0.969 -35.125 -18.625 1 97.31 317 ALA B CA 1
ATOM 6105 C C . ALA B 1 317 ? -1.659 -36.281 -17.906 1 97.31 317 ALA B C 1
ATOM 6107 O O . ALA B 1 317 ? -2.615 -36.094 -17.156 1 97.31 317 ALA B O 1
ATOM 6108 N N . GLY B 1 318 ? -1.1 -37.531 -18.078 1 97.31 318 GLY B N 1
ATOM 6109 C CA . GLY B 1 318 ? -1.665 -38.719 -17.484 1 97.31 318 GLY B CA 1
ATOM 6110 C C . GLY B 1 318 ? -1.196 -38.969 -16.062 1 97.31 318 GLY B C 1
ATOM 6111 O O . GLY B 1 318 ? -1.321 -40.094 -15.547 1 97.31 318 GLY B O 1
ATOM 6112 N N . LEU B 1 319 ? -0.614 -38.031 -15.5 1 96.81 319 LEU B N 1
ATOM 6113 C CA . LEU B 1 319 ? -0.185 -38.062 -14.102 1 96.81 319 LEU B CA 1
ATOM 6114 C C . LEU B 1 319 ? -0.795 -36.938 -13.312 1 96.81 319 LEU B C 1
ATOM 6116 O O . LEU B 1 319 ? -1.039 -35.844 -13.867 1 96.81 319 LEU B O 1
ATOM 6120 N N . PRO B 1 320 ? -1.067 -37.156 -11.992 1 95.06 320 PRO B N 1
ATOM 6121 C CA . PRO B 1 320 ? -1.557 -36.031 -11.195 1 95.06 320 PRO B CA 1
ATOM 6122 C C . PRO B 1 320 ? -0.561 -34.875 -11.133 1 95.06 320 PRO B C 1
ATOM 6124 O O . PRO B 1 320 ? 0.645 -35.094 -10.992 1 95.06 320 PRO B O 1
ATOM 6127 N N . SER B 1 321 ? -1.008 -33.719 -11.32 1 94.19 321 SER B N 1
ATOM 6128 C CA . SER B 1 321 ? -0.154 -32.531 -11.43 1 94.19 321 SER B CA 1
ATOM 6129 C C . SER B 1 321 ? -0.291 -31.625 -10.211 1 94.19 321 SER B C 1
ATOM 6131 O O . SER B 1 321 ? 0.105 -30.469 -10.25 1 94.19 321 SER B O 1
ATOM 6133 N N . ASP B 1 322 ? -0.886 -32.031 -9.164 1 93.5 322 ASP B N 1
ATOM 6134 C CA . ASP B 1 322 ? -1.097 -31.422 -7.859 1 93.5 322 ASP B CA 1
ATOM 6135 C C . ASP B 1 322 ? -0.551 -32.312 -6.738 1 93.5 322 ASP B C 1
ATOM 6137 O O . ASP B 1 322 ? 0.482 -32.938 -6.902 1 93.5 322 ASP B O 1
ATOM 6141 N N . THR B 1 323 ? -1.047 -32.156 -5.574 1 91.38 323 THR B N 1
ATOM 6142 C CA . THR B 1 323 ? -0.931 -33.312 -4.68 1 91.38 323 THR B CA 1
ATOM 6143 C C . THR B 1 323 ? -1.626 -34.531 -5.273 1 91.38 323 THR B C 1
ATOM 6145 O O . THR B 1 323 ? -2.818 -34.5 -5.582 1 91.38 323 THR B O 1
ATOM 6148 N N . PRO B 1 324 ? -0.937 -35.625 -5.465 1 92.5 324 PRO B N 1
ATOM 6149 C CA . PRO B 1 324 ? -1.455 -36.719 -6.277 1 92.5 324 PRO B CA 1
ATOM 6150 C C . PRO B 1 324 ? -2.758 -37.281 -5.73 1 92.5 324 PRO B C 1
ATOM 6152 O O . PRO B 1 324 ? -3.646 -37.656 -6.5 1 92.5 324 PRO B O 1
ATOM 6155 N N . ARG B 1 325 ? -2.877 -37.469 -4.422 1 92.06 325 ARG B N 1
ATOM 6156 C CA . ARG B 1 325 ? -4.047 -38.031 -3.764 1 92.06 325 ARG B CA 1
ATOM 6157 C C . ARG B 1 325 ? -4.375 -39.406 -4.336 1 92.06 325 ARG B C 1
ATOM 6159 O O . ARG B 1 325 ? -5.539 -39.719 -4.57 1 92.06 325 ARG B O 1
ATOM 6166 N N . GLY B 1 326 ? -3.49 -40.188 -4.676 1 91.31 326 GLY B N 1
ATOM 6167 C CA . GLY B 1 326 ? -3.559 -41.5 -5.273 1 91.31 326 GLY B CA 1
ATOM 6168 C C . GLY B 1 326 ? -2.25 -41.938 -5.906 1 91.31 326 GLY B C 1
ATOM 6169 O O . GLY B 1 326 ? -1.221 -41.281 -5.73 1 91.31 326 GLY B O 1
ATOM 6170 N N . VAL B 1 327 ? -2.428 -43.031 -6.637 1 93.19 327 VAL B N 1
ATOM 6171 C CA . VAL B 1 327 ? -1.203 -43.562 -7.223 1 93.19 327 VAL B CA 1
ATOM 6172 C C . VAL B 1 327 ? -1.149 -43.219 -8.711 1 93.19 327 VAL B C 1
ATOM 6174 O O . VAL B 1 327 ? -2.17 -43.281 -9.398 1 93.19 327 VAL B O 1
ATOM 6177 N N . ASP B 1 328 ? 0.025 -42.906 -9.133 1 95.19 328 ASP B N 1
ATOM 6178 C CA . ASP B 1 328 ? 0.245 -42.469 -10.508 1 95.19 328 ASP B CA 1
ATOM 6179 C C . ASP B 1 328 ? -0.326 -43.469 -11.508 1 95.19 328 ASP B C 1
ATOM 6181 O O . ASP B 1 328 ? -0.956 -43.094 -12.492 1 95.19 328 ASP B O 1
ATOM 6185 N N . ALA B 1 329 ? -0.092 -44.719 -11.211 1 93.81 329 ALA B N 1
ATOM 6186 C CA . ALA B 1 329 ? -0.479 -45.781 -12.156 1 93.81 329 ALA B CA 1
ATOM 6187 C C . ALA B 1 329 ? -1.99 -45.781 -12.367 1 93.81 329 ALA B C 1
ATOM 6189 O O . ALA B 1 329 ? -2.469 -46.125 -13.453 1 93.81 329 ALA B O 1
ATOM 6190 N N . GLN B 1 330 ? -2.725 -45.375 -11.445 1 93.94 330 GLN B N 1
ATOM 6191 C CA . GLN B 1 330 ? -4.18 -45.469 -11.5 1 93.94 330 GLN B CA 1
ATOM 6192 C C . GLN B 1 330 ? -4.793 -44.188 -12.039 1 93.94 330 GLN B C 1
ATOM 6194 O O . GLN B 1 330 ? -5.988 -44.125 -12.336 1 93.94 330 GLN B O 1
ATOM 6199 N N . PHE B 1 331 ? -4.02 -43.188 -12.141 1 95.56 331 PHE B N 1
ATOM 6200 C CA . PHE B 1 331 ? -4.523 -41.906 -12.602 1 95.56 331 PHE B CA 1
ATOM 6201 C C . PHE B 1 331 ? -4.668 -41.875 -14.125 1 95.56 331 PHE B C 1
ATOM 6203 O O . PHE B 1 331 ? -3.793 -42.375 -14.836 1 95.56 331 PHE B O 1
ATOM 6210 N N . THR B 1 332 ? -5.91 -41.406 -14.586 1 91.56 332 THR B N 1
ATOM 6211 C CA . THR B 1 332 ? -6.145 -41.188 -16 1 91.56 332 THR B CA 1
ATOM 6212 C C . THR B 1 332 ? -6.312 -39.719 -16.312 1 91.56 332 THR B C 1
ATOM 6214 O O . THR B 1 332 ? -7.125 -39.031 -15.688 1 91.56 332 THR B O 1
ATOM 6217 N N . GLY B 1 333 ? -5.527 -39.219 -17.156 1 93.75 333 GLY B N 1
ATOM 6218 C CA . GLY B 1 333 ? -5.582 -37.812 -17.5 1 93.75 333 GLY B CA 1
ATOM 6219 C C . GLY B 1 333 ? -6.75 -37.469 -18.391 1 93.75 333 GLY B C 1
ATOM 6220 O O . GLY B 1 333 ? -7.398 -38.344 -18.953 1 93.75 333 GLY B O 1
ATOM 6221 N N . SER B 1 334 ? -7.203 -36.188 -18.359 1 96.44 334 SER B N 1
ATOM 6222 C CA . SER B 1 334 ? -8.203 -35.625 -19.25 1 96.44 334 SER B CA 1
ATOM 6223 C C . SER B 1 334 ? -7.906 -34.156 -19.562 1 96.44 334 SER B C 1
ATOM 6225 O O . SER B 1 334 ? -7.492 -33.406 -18.688 1 96.44 334 SER B O 1
ATOM 6227 N N . CYS B 1 335 ? -8.188 -33.875 -20.797 1 96.75 335 CYS B N 1
ATOM 6228 C CA . CYS B 1 335 ? -7.953 -32.5 -21.203 1 96.75 335 CYS B CA 1
ATOM 6229 C C . CYS B 1 335 ? -9.18 -31.641 -20.938 1 96.75 335 CYS B C 1
ATOM 6231 O O . CYS B 1 335 ? -9.109 -30.406 -21 1 96.75 335 CYS B O 1
ATOM 6233 N N . THR B 1 336 ? -10.289 -32.219 -20.562 1 95.62 336 THR B N 1
ATOM 6234 C CA . THR B 1 336 ? -11.531 -31.453 -20.562 1 95.62 336 THR B CA 1
ATOM 6235 C C . THR B 1 336 ? -12.258 -31.609 -19.234 1 95.62 336 THR B C 1
ATOM 6237 O O . THR B 1 336 ? -13.094 -30.766 -18.875 1 95.62 336 THR B O 1
ATOM 6240 N N . SER B 1 337 ? -11.906 -32.688 -18.531 1 95.19 337 SER B N 1
ATOM 6241 C CA . SER B 1 337 ? -12.656 -32.969 -17.312 1 95.19 337 SER B CA 1
ATOM 6242 C C . SER B 1 337 ? -11.734 -33.094 -16.109 1 95.19 337 SER B C 1
ATOM 6244 O O . SER B 1 337 ? -10.578 -33.531 -16.25 1 95.19 337 SER B O 1
ATOM 6246 N N . PRO B 1 338 ? -12.281 -32.719 -14.977 1 94.62 338 PRO B N 1
ATOM 6247 C CA . PRO B 1 338 ? -11.477 -33 -13.773 1 94.62 338 PRO B CA 1
ATOM 6248 C C . PRO B 1 338 ? -11.281 -34.469 -13.5 1 94.62 338 PRO B C 1
ATOM 6250 O O . PRO B 1 338 ? -12.203 -35.281 -13.719 1 94.62 338 PRO B O 1
ATOM 6253 N N . MET B 1 339 ? -10.125 -34.812 -13.102 1 94.75 339 MET B N 1
ATOM 6254 C CA . MET B 1 339 ? -9.781 -36.188 -12.805 1 94.75 339 MET B CA 1
ATOM 6255 C C . MET B 1 339 ? -9.117 -36.312 -11.438 1 94.75 339 MET B C 1
ATOM 6257 O O . MET B 1 339 ? -8.602 -35.344 -10.906 1 94.75 339 MET B O 1
ATOM 6261 N N . GLY B 1 340 ? -9.141 -37.531 -10.891 1 90.88 340 GLY B N 1
ATOM 6262 C CA . GLY B 1 340 ? -8.5 -37.812 -9.609 1 90.88 340 GLY B CA 1
ATOM 6263 C C . GLY B 1 340 ? -9.43 -37.594 -8.43 1 90.88 340 GLY B C 1
ATOM 6264 O O . GLY B 1 340 ? -10.625 -37.344 -8.609 1 90.88 340 GLY B O 1
ATOM 6265 N N . ASN B 1 341 ? -8.891 -37.75 -7.223 1 89.19 341 ASN B N 1
ATOM 6266 C CA . ASN B 1 341 ? -9.664 -37.625 -5.992 1 89.19 341 ASN B CA 1
ATOM 6267 C C . ASN B 1 341 ? -9.875 -36.156 -5.609 1 89.19 341 ASN B C 1
ATOM 6269 O O . ASN B 1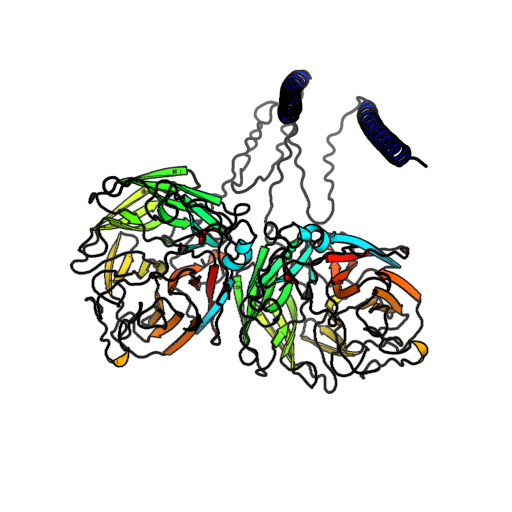 341 ? -8.992 -35.312 -5.828 1 89.19 341 ASN B O 1
ATOM 6273 N N . GLN B 1 342 ? -11.047 -35.969 -5 1 85.12 342 GLN B N 1
ATOM 6274 C CA . GLN B 1 342 ? -11.344 -34.625 -4.508 1 85.12 342 GLN B CA 1
ATOM 6275 C C . GLN B 1 342 ? -10.477 -34.281 -3.295 1 85.12 342 GLN B C 1
ATOM 6277 O O . GLN B 1 342 ? -9.906 -35.156 -2.664 1 85.12 342 GLN B O 1
ATOM 6282 N N . GLY B 1 343 ? -10.422 -33 -3.111 1 79.44 343 GLY B N 1
ATOM 6283 C CA . GLY B 1 343 ? -9.633 -32.5 -1.988 1 79.44 343 GLY B CA 1
ATOM 6284 C C . GLY B 1 343 ? -8.984 -31.172 -2.256 1 79.44 343 GLY B C 1
ATOM 6285 O O . GLY B 1 343 ? -9.031 -30.656 -3.379 1 79.44 343 GLY B O 1
ATOM 6286 N N . TYR B 1 344 ? -8.336 -30.703 -1.124 1 76.38 344 TYR B N 1
ATOM 6287 C CA . TYR B 1 344 ? -7.684 -29.406 -1.247 1 76.38 344 TYR B CA 1
ATOM 6288 C C . TYR B 1 344 ? -6.332 -29.531 -1.938 1 76.38 344 TYR B C 1
ATOM 6290 O O . TYR B 1 344 ? -5.5 -30.344 -1.532 1 76.38 344 TYR B O 1
ATOM 6298 N N . GLY B 1 345 ? -6.203 -28.906 -2.996 1 78.19 345 GLY B N 1
ATOM 6299 C CA . GLY B 1 345 ? -4.934 -28.922 -3.705 1 78.19 345 GLY B CA 1
ATOM 6300 C C . GLY B 1 345 ? -3.957 -27.875 -3.195 1 78.19 345 GLY B C 1
ATOM 6301 O O . GLY B 1 345 ? -4.215 -27.219 -2.186 1 78.19 345 GLY B O 1
ATOM 6302 N N . VAL B 1 346 ? -2.766 -27.938 -3.824 1 85.19 346 VAL B N 1
ATOM 6303 C CA . VAL B 1 346 ? -1.735 -26.938 -3.553 1 85.19 346 VAL B CA 1
ATOM 6304 C C . VAL B 1 346 ? -1.532 -26.062 -4.785 1 85.19 346 VAL B C 1
ATOM 6306 O O . VAL B 1 346 ? -1.683 -26.516 -5.918 1 85.19 346 VAL B O 1
ATOM 6309 N N . LYS B 1 347 ? -1.242 -24.766 -4.473 1 90.19 347 LYS B N 1
ATOM 6310 C CA . LYS B 1 347 ? -0.877 -23.891 -5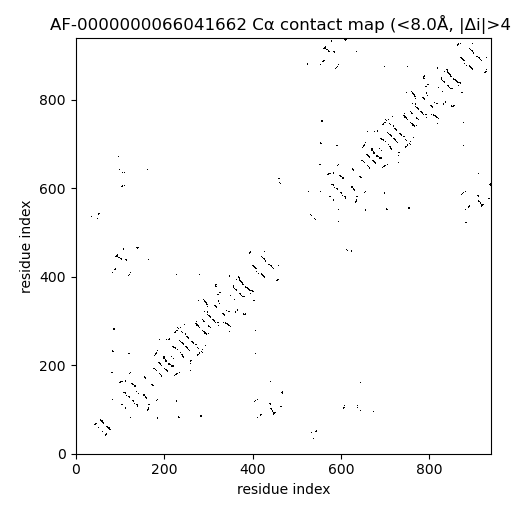.582 1 90.19 347 LYS B CA 1
ATOM 6311 C C . LYS B 1 347 ? 0.38 -24.391 -6.285 1 90.19 347 LYS B C 1
ATOM 6313 O O . LYS B 1 347 ? 1.343 -24.812 -5.633 1 90.19 347 LYS B O 1
ATOM 6318 N N . GLY B 1 348 ? 0.4 -24.516 -7.551 1 90.31 348 GLY B N 1
ATOM 6319 C CA . GLY B 1 348 ? 1.511 -25 -8.359 1 90.31 348 GLY B CA 1
ATOM 6320 C C . GLY B 1 348 ? 1.547 -24.375 -9.742 1 90.31 348 GLY B C 1
ATOM 6321 O O . GLY B 1 348 ? 1.041 -23.266 -9.945 1 90.31 348 GLY B O 1
ATOM 6322 N N . PHE B 1 349 ? 2.273 -25.109 -10.672 1 93.75 349 PHE B N 1
ATOM 6323 C CA . PHE B 1 349 ? 2.465 -24.5 -11.984 1 93.75 349 PHE B CA 1
ATOM 6324 C C . PHE B 1 349 ? 2.705 -25.578 -13.047 1 93.75 349 PHE B C 1
ATOM 6326 O O . PHE B 1 349 ? 2.822 -26.766 -12.719 1 93.75 349 PHE B O 1
ATOM 6333 N N . GLY B 1 350 ? 2.826 -25.078 -14.25 1 94.31 350 GLY B N 1
ATOM 6334 C CA . GLY B 1 350 ? 3.244 -25.828 -15.422 1 94.31 350 GLY B CA 1
ATOM 6335 C C . GLY B 1 350 ? 3.721 -24.953 -16.562 1 94.31 350 GLY B C 1
ATOM 6336 O O . GLY B 1 350 ? 3.326 -23.797 -16.672 1 94.31 350 GLY B O 1
ATOM 6337 N N . PHE B 1 351 ? 4.652 -25.609 -17.406 1 95.62 351 PHE B N 1
ATOM 6338 C CA . PHE B 1 351 ? 5.113 -24.953 -18.625 1 95.62 351 PHE B CA 1
ATOM 6339 C C . PHE B 1 351 ? 4.82 -25.812 -19.859 1 95.62 351 PHE B C 1
ATOM 6341 O O . PHE B 1 351 ? 5.195 -26.984 -19.906 1 95.62 351 PHE B O 1
ATOM 6348 N N . ARG B 1 352 ? 4.223 -25.141 -20.719 1 97.38 352 ARG B N 1
ATOM 6349 C CA . ARG B 1 352 ? 4.117 -25.812 -22.016 1 97.38 352 ARG B CA 1
ATOM 6350 C C . ARG B 1 352 ? 5.406 -25.672 -22.812 1 97.38 352 ARG B C 1
ATOM 6352 O O . ARG B 1 352 ? 5.852 -24.547 -23.094 1 97.38 352 ARG B O 1
ATOM 6359 N N . GLN B 1 353 ? 5.957 -26.688 -23.172 1 94.5 353 GLN B N 1
ATOM 6360 C CA . GLN B 1 353 ? 7.109 -26.766 -24.062 1 94.5 353 GLN B CA 1
ATOM 6361 C C . GLN B 1 353 ? 6.809 -27.641 -25.281 1 94.5 353 GLN B C 1
ATOM 6363 O O . GLN B 1 353 ? 7.023 -28.859 -25.234 1 94.5 353 GLN B O 1
ATOM 6368 N N . GLY B 1 354 ? 6.488 -26.953 -26.344 1 92.44 354 GLY B N 1
ATOM 6369 C CA . GLY B 1 354 ? 5.945 -27.734 -27.453 1 92.44 354 GLY B CA 1
ATOM 6370 C C . GLY B 1 354 ? 4.648 -28.453 -27.094 1 92.44 354 GLY B C 1
ATOM 6371 O O . GLY B 1 354 ? 3.674 -27.797 -26.688 1 92.44 354 GLY B O 1
ATOM 6372 N N . SER B 1 355 ? 4.68 -29.781 -27.25 1 95.81 355 SER B N 1
ATOM 6373 C CA . SER B 1 355 ? 3.514 -30.562 -26.859 1 95.81 355 SER B CA 1
ATOM 6374 C C . SER B 1 355 ? 3.693 -31.156 -25.453 1 95.81 355 SER B C 1
ATOM 6376 O O . SER B 1 355 ? 2.762 -31.734 -24.891 1 95.81 355 SER B O 1
ATOM 6378 N N . ASP B 1 356 ? 4.863 -30.984 -24.953 1 97.25 356 ASP B N 1
ATOM 6379 C CA . ASP B 1 356 ? 5.16 -31.469 -23.609 1 97.25 356 ASP B CA 1
ATOM 6380 C C . ASP B 1 356 ? 4.703 -30.484 -22.547 1 97.25 356 ASP B C 1
ATOM 6382 O O . ASP B 1 356 ? 4.289 -29.359 -22.875 1 97.25 356 ASP B O 1
ATOM 6386 N N . VAL B 1 357 ? 4.77 -31.016 -21.328 1 97.31 357 VAL B N 1
ATOM 6387 C CA . VAL B 1 357 ? 4.512 -30.109 -20.203 1 97.31 357 VAL B CA 1
ATOM 6388 C C . VAL B 1 357 ? 5.512 -30.391 -19.078 1 97.31 357 VAL B C 1
ATOM 6390 O O . VAL B 1 357 ? 5.844 -31.547 -18.812 1 97.31 357 VAL B O 1
ATOM 6393 N N . TRP B 1 358 ? 6.145 -29.312 -18.609 1 97.25 358 TRP B N 1
ATOM 6394 C CA . TRP B 1 358 ? 6.754 -29.359 -17.281 1 97.25 358 TRP B CA 1
ATOM 6395 C C . TRP B 1 358 ? 5.715 -29.062 -16.188 1 97.25 358 TRP B C 1
ATOM 6397 O O . TRP B 1 358 ? 4.977 -28.078 -16.281 1 97.25 358 TRP B O 1
ATOM 6407 N N . MET B 1 359 ? 5.598 -29.891 -15.195 1 96.44 359 MET B N 1
ATOM 6408 C CA . MET B 1 359 ? 4.641 -29.672 -14.117 1 96.44 359 MET B CA 1
ATOM 6409 C C . MET B 1 359 ? 5.27 -29.969 -12.758 1 96.44 359 MET B C 1
ATOM 6411 O O . MET B 1 359 ? 6.082 -30.891 -12.633 1 96.44 359 MET B O 1
ATOM 6415 N N . GLY B 1 360 ? 4.977 -29.109 -11.773 1 95.44 360 GLY B N 1
ATOM 6416 C CA . GLY B 1 360 ? 5.418 -29.312 -10.406 1 95.44 360 GLY B CA 1
ATOM 6417 C C . GLY B 1 360 ? 4.34 -29.891 -9.508 1 95.44 360 GLY B C 1
ATOM 6418 O O . GLY B 1 360 ? 3.164 -29.531 -9.641 1 95.44 360 GLY B O 1
ATOM 6419 N N . ARG B 1 361 ? 4.734 -30.734 -8.562 1 94.88 361 ARG B N 1
ATOM 6420 C CA . ARG B 1 361 ? 3.791 -31.344 -7.621 1 94.88 361 ARG B CA 1
ATOM 6421 C C . ARG B 1 361 ? 4.496 -31.766 -6.34 1 94.88 361 ARG B C 1
ATOM 6423 O O . ARG B 1 361 ? 5.727 -31.828 -6.289 1 94.88 361 ARG B O 1
ATOM 6430 N N . THR B 1 362 ? 3.691 -32.031 -5.316 1 93.25 362 THR B N 1
ATOM 6431 C CA . THR B 1 362 ? 4.25 -32.594 -4.105 1 93.25 362 THR B CA 1
ATOM 6432 C C . THR B 1 362 ? 4.656 -34.062 -4.352 1 93.25 362 THR B C 1
ATOM 6434 O O . THR B 1 362 ? 4.055 -34.75 -5.176 1 93.25 362 THR B O 1
ATOM 6437 N N . ILE B 1 363 ? 5.676 -34.469 -3.637 1 94.5 363 ILE B N 1
ATOM 6438 C CA . ILE B 1 363 ? 6.066 -35.875 -3.715 1 94.5 363 ILE B CA 1
ATOM 6439 C C . ILE B 1 363 ? 5.121 -36.719 -2.865 1 94.5 363 ILE B C 1
ATOM 6441 O O . ILE B 1 363 ? 4.68 -37.781 -3.295 1 94.5 363 ILE B O 1
ATOM 6445 N N . SER B 1 364 ? 4.855 -36.188 -1.67 1 92.31 364 SER B N 1
ATOM 6446 C CA . SER B 1 364 ? 3.844 -36.875 -0.86 1 92.31 364 SER B CA 1
ATOM 6447 C C . SER B 1 364 ? 2.504 -36.938 -1.585 1 92.31 364 SER B C 1
ATOM 6449 O O . SER B 1 364 ? 2.113 -35.969 -2.256 1 92.31 364 SER B O 1
ATOM 6451 N N . ARG B 1 365 ? 1.782 -37.969 -1.367 1 92.56 365 ARG B N 1
ATOM 6452 C CA . ARG B 1 365 ? 0.496 -38.156 -2.031 1 92.56 365 ARG B CA 1
ATOM 6453 C C . ARG B 1 365 ? -0.633 -37.531 -1.222 1 92.56 365 ARG B C 1
ATOM 6455 O O . ARG B 1 365 ? -1.738 -37.344 -1.732 1 92.56 365 ARG B O 1
ATOM 6462 N N . THR B 1 366 ? -0.327 -37.188 -0.006 1 86.88 366 THR B N 1
ATOM 6463 C CA . THR B 1 366 ? -1.442 -36.812 0.858 1 86.88 366 THR B CA 1
ATOM 6464 C C . THR B 1 366 ? -1.138 -35.531 1.609 1 86.88 366 THR B C 1
ATOM 6466 O O . THR B 1 366 ? -2.02 -34.969 2.256 1 86.88 366 THR B O 1
ATOM 6469 N N . SER B 1 367 ? 0.115 -35.125 1.531 1 84.44 367 SER B N 1
ATOM 6470 C CA . SER B 1 367 ? 0.489 -33.938 2.299 1 84.44 367 SER B CA 1
ATOM 6471 C C . SER B 1 367 ? 1.326 -32.969 1.461 1 84.44 367 SER B C 1
ATOM 6473 O O . SER B 1 367 ? 1.765 -33.312 0.362 1 84.44 367 SER B O 1
ATOM 6475 N N . ARG B 1 368 ? 1.526 -31.766 2.043 1 86.38 368 ARG B N 1
ATOM 6476 C CA . ARG B 1 368 ? 2.383 -30.766 1.416 1 86.38 368 ARG B CA 1
ATOM 6477 C C . ARG B 1 368 ? 3.85 -31 1.761 1 86.38 368 ARG B C 1
ATOM 6479 O O . ARG B 1 368 ? 4.5 -30.141 2.359 1 86.38 368 ARG B O 1
ATOM 6486 N N . SER B 1 369 ? 4.27 -32.094 1.355 1 88 369 SER B N 1
ATOM 6487 C CA . SER B 1 369 ? 5.652 -32.5 1.602 1 88 369 SER B CA 1
ATOM 6488 C C . SER B 1 369 ? 6.34 -32.938 0.312 1 88 369 SER B C 1
ATOM 6490 O O . SER B 1 369 ? 5.73 -33.594 -0.532 1 88 369 SER B O 1
ATOM 6492 N N . GLY B 1 370 ? 7.602 -32.5 0.25 1 91.5 370 GLY B N 1
ATOM 6493 C CA . GLY B 1 370 ? 8.352 -32.781 -0.958 1 91.5 370 GLY B CA 1
ATOM 6494 C C . GLY B 1 370 ? 7.875 -32 -2.17 1 91.5 370 GLY B C 1
ATOM 6495 O O . GLY B 1 370 ? 6.719 -31.578 -2.223 1 91.5 370 GLY B O 1
ATOM 6496 N N . PHE B 1 371 ? 8.789 -31.891 -3.1 1 95.44 371 PHE B N 1
ATOM 6497 C CA . PHE B 1 371 ? 8.438 -31.234 -4.355 1 95.44 371 PHE B CA 1
ATOM 6498 C C . PHE B 1 371 ? 9.297 -31.766 -5.496 1 95.44 371 PHE B C 1
ATOM 6500 O O . PHE B 1 371 ? 10.523 -31.859 -5.375 1 95.44 371 PHE B O 1
ATOM 6507 N N . GLU B 1 372 ? 8.617 -32.094 -6.543 1 96.12 372 GLU B N 1
ATOM 6508 C CA . GLU B 1 372 ? 9.305 -32.531 -7.754 1 96.12 372 GLU B CA 1
ATOM 6509 C C . GLU B 1 372 ? 8.711 -31.859 -8.992 1 96.12 372 GLU B C 1
ATOM 6511 O O . GLU B 1 372 ? 7.562 -31.422 -8.969 1 96.12 372 GLU B O 1
ATOM 6516 N N . ILE B 1 373 ? 9.516 -31.781 -9.984 1 96.5 373 ILE B N 1
ATOM 6517 C CA . ILE B 1 373 ? 9.07 -31.328 -11.297 1 96.5 373 ILE B CA 1
ATOM 6518 C C . ILE B 1 373 ? 9.25 -32.469 -12.312 1 96.5 373 ILE B C 1
ATOM 6520 O O . ILE B 1 373 ? 10.258 -33.156 -12.289 1 96.5 373 ILE B O 1
ATOM 6524 N N . LEU B 1 374 ? 8.25 -32.625 -13.133 1 96.81 374 LEU B N 1
ATOM 6525 C CA . LEU B 1 374 ? 8.219 -33.688 -14.148 1 96.81 374 LEU B CA 1
ATOM 6526 C C . LEU B 1 374 ? 8.039 -33.094 -15.539 1 96.81 374 LEU B C 1
ATOM 6528 O O . LEU B 1 374 ? 7.328 -32.094 -15.703 1 96.81 374 LEU B O 1
ATOM 6532 N N . ARG B 1 375 ? 8.695 -33.719 -16.422 1 97.44 375 ARG B N 1
ATOM 6533 C CA . ARG B 1 375 ? 8.375 -33.438 -17.828 1 97.44 375 ARG B CA 1
ATOM 6534 C C . ARG B 1 375 ? 7.609 -34.594 -18.438 1 97.44 375 ARG B C 1
ATOM 6536 O O . ARG B 1 375 ? 8.117 -35.719 -18.516 1 97.44 375 ARG B O 1
ATOM 6543 N N . ILE B 1 376 ? 6.441 -34.312 -18.859 1 97.88 376 ILE B N 1
ATOM 6544 C CA . ILE B 1 376 ? 5.594 -35.312 -19.469 1 97.88 376 ILE B CA 1
ATOM 6545 C C . ILE B 1 376 ? 5.508 -35.094 -20.969 1 97.88 376 ILE B C 1
ATOM 6547 O O . ILE B 1 376 ? 5.02 -34.062 -21.422 1 97.88 376 ILE B O 1
ATOM 6551 N N . LYS B 1 377 ? 5.914 -36.094 -21.703 1 97.62 377 LYS B N 1
ATOM 6552 C CA . LYS B 1 377 ? 5.859 -36 -23.156 1 97.62 377 LYS B CA 1
ATOM 6553 C C . LYS B 1 377 ? 4.422 -35.875 -23.656 1 97.62 377 LYS B C 1
ATOM 6555 O O . LYS B 1 377 ? 3.551 -36.625 -23.219 1 97.62 377 LYS B O 1
ATOM 6560 N N . ASN B 1 378 ? 4.152 -34.906 -24.484 1 96.94 378 ASN B N 1
ATOM 6561 C CA . ASN B 1 378 ? 2.848 -34.625 -25.062 1 96.94 378 ASN B CA 1
ATOM 6562 C C . ASN B 1 378 ? 1.791 -34.375 -24 1 96.94 378 ASN B C 1
ATOM 6564 O O . ASN B 1 378 ? 0.592 -34.469 -24.266 1 96.94 378 ASN B O 1
ATOM 6568 N N . GLY B 1 379 ? 2.166 -34.094 -22.828 1 97.31 379 GLY B N 1
ATOM 6569 C CA . GLY B 1 379 ? 1.261 -33.938 -21.703 1 97.31 379 GLY B CA 1
ATOM 6570 C C . GLY B 1 379 ? 0.374 -32.719 -21.797 1 97.31 379 GLY B C 1
ATOM 6571 O O . GLY B 1 379 ? -0.624 -32.594 -21.094 1 97.31 379 GLY B O 1
ATOM 6572 N N . TRP B 1 380 ? 0.754 -31.766 -22.625 1 96.62 380 TRP B N 1
ATOM 6573 C CA . TRP B 1 380 ? -0.069 -30.578 -22.828 1 96.62 380 TRP B CA 1
ATOM 6574 C C . TRP B 1 380 ? -1.239 -30.875 -23.766 1 96.62 380 TRP B C 1
ATOM 6576 O O . TRP B 1 380 ? -2.291 -30.234 -23.672 1 96.62 380 TRP B O 1
ATOM 6586 N N . THR B 1 381 ? -1.091 -31.922 -24.625 1 94.69 381 THR B N 1
ATOM 6587 C CA . THR B 1 381 ? -2.057 -32.125 -25.703 1 94.69 381 THR B CA 1
ATOM 6588 C C . THR B 1 381 ? -2.717 -33.5 -25.594 1 94.69 381 THR B C 1
ATOM 6590 O O . THR B 1 381 ? -3.762 -33.719 -26.203 1 94.69 381 THR B O 1
ATOM 6593 N N . GLN B 1 382 ? -2.098 -34.344 -24.906 1 95.5 382 GLN B N 1
ATOM 6594 C CA . GLN B 1 382 ? -2.605 -35.719 -24.812 1 95.5 382 GLN B CA 1
ATOM 6595 C C . GLN B 1 382 ? -2.465 -36.25 -23.391 1 95.5 382 GLN B C 1
ATOM 6597 O O . GLN B 1 382 ? -1.689 -35.719 -22.594 1 95.5 382 GLN B O 1
ATOM 6602 N N . THR B 1 383 ? -3.271 -37.344 -23.125 1 95.88 383 THR B N 1
ATOM 6603 C CA . THR B 1 383 ? -3.223 -37.938 -21.797 1 95.88 383 THR B CA 1
ATOM 6604 C C . THR B 1 383 ? -2.051 -38.906 -21.672 1 95.88 383 THR B C 1
ATOM 6606 O O . THR B 1 383 ? -2.234 -40.062 -21.312 1 95.88 383 THR B O 1
ATOM 6609 N N . SER B 1 384 ? -0.949 -38.438 -21.922 1 94.81 384 SER B N 1
ATOM 6610 C CA . SER B 1 384 ? 0.267 -39.219 -21.891 1 94.81 384 SER B CA 1
ATOM 6611 C C . SER B 1 384 ? 0.796 -39.375 -20.453 1 94.81 384 SER B C 1
ATOM 6613 O O . SER B 1 384 ? 0.722 -38.406 -19.672 1 94.81 384 SER B O 1
ATOM 6615 N N . LYS B 1 385 ? 1.422 -40.562 -20.156 1 95.75 385 LYS B N 1
ATOM 6616 C CA . LYS B 1 385 ? 2.088 -40.812 -18.875 1 95.75 385 LYS B CA 1
ATOM 6617 C C . LYS B 1 385 ? 3.604 -40.844 -19.047 1 95.75 385 LYS B C 1
ATOM 6619 O O . LYS B 1 385 ? 4.336 -41.031 -18.078 1 95.75 385 LYS B O 1
ATOM 6624 N N . GLU B 1 386 ? 3.994 -40.656 -20.25 1 96.88 386 GLU B N 1
ATOM 6625 C CA . GLU B 1 386 ? 5.418 -40.812 -20.531 1 96.88 386 GLU B CA 1
ATOM 6626 C C . GLU B 1 386 ? 6.234 -39.719 -19.891 1 96.88 386 GLU B C 1
ATOM 6628 O O . GLU B 1 386 ? 6.281 -38.594 -20.406 1 96.88 386 GLU B O 1
ATOM 6633 N N . GLN B 1 387 ? 6.902 -40.062 -18.828 1 96.25 387 GLN B N 1
ATOM 6634 C CA . GLN B 1 387 ? 7.785 -39.125 -18.125 1 96.25 387 GLN B CA 1
ATOM 6635 C C . GLN B 1 387 ? 9.188 -39.125 -18.734 1 96.25 387 GLN B C 1
ATOM 6637 O O . GLN B 1 387 ? 9.883 -40.156 -18.703 1 96.25 387 GLN B O 1
ATOM 6642 N N . VAL B 1 388 ? 9.625 -38 -19.25 1 95.81 388 VAL B N 1
ATOM 6643 C CA . VAL B 1 388 ? 10.922 -37.938 -19.922 1 95.81 388 VAL B CA 1
ATOM 6644 C C . VAL B 1 388 ? 11.883 -37.094 -19.109 1 95.81 388 VAL B C 1
ATOM 6646 O O . VAL B 1 388 ? 13.039 -36.875 -19.516 1 95.81 388 VAL B O 1
ATOM 6649 N N . GLY B 1 389 ? 11.461 -36.562 -18.047 1 94 389 GLY B N 1
ATOM 6650 C CA . GLY B 1 389 ? 12.281 -35.781 -17.125 1 94 389 GLY B CA 1
ATOM 6651 C C . GLY B 1 389 ? 11.719 -35.75 -15.719 1 94 389 GLY B C 1
ATOM 6652 O O . GLY B 1 389 ? 10.5 -35.719 -15.531 1 94 389 GLY B O 1
ATOM 6653 N N . ARG B 1 390 ? 12.586 -35.719 -14.781 1 95.31 390 ARG B N 1
ATOM 6654 C CA . ARG B 1 390 ? 12.234 -35.562 -13.367 1 95.31 390 ARG B CA 1
ATOM 6655 C C . ARG B 1 390 ? 13.352 -34.906 -12.586 1 95.31 390 ARG B C 1
ATOM 6657 O O . ARG B 1 390 ? 14.531 -35.188 -12.805 1 95.31 390 ARG B O 1
ATOM 6664 N N . GLN B 1 391 ? 12.961 -34.031 -11.789 1 95.81 391 GLN B N 1
ATOM 6665 C CA . GLN B 1 391 ? 13.898 -33.406 -10.875 1 95.81 391 GLN B CA 1
ATOM 6666 C C . GLN B 1 391 ? 13.266 -33.188 -9.5 1 95.81 391 GLN B C 1
ATOM 6668 O O . GLN B 1 391 ? 12.164 -32.625 -9.406 1 95.81 391 GLN B O 1
ATOM 6673 N N . VAL B 1 392 ? 13.93 -33.625 -8.484 1 95.81 392 VAL B N 1
ATOM 6674 C CA . VAL B 1 392 ? 13.508 -33.375 -7.113 1 95.81 392 VAL B CA 1
ATOM 6675 C C . VAL B 1 392 ? 14.094 -32.062 -6.633 1 95.81 392 VAL B C 1
ATOM 6677 O O . VAL B 1 392 ? 15.297 -31.812 -6.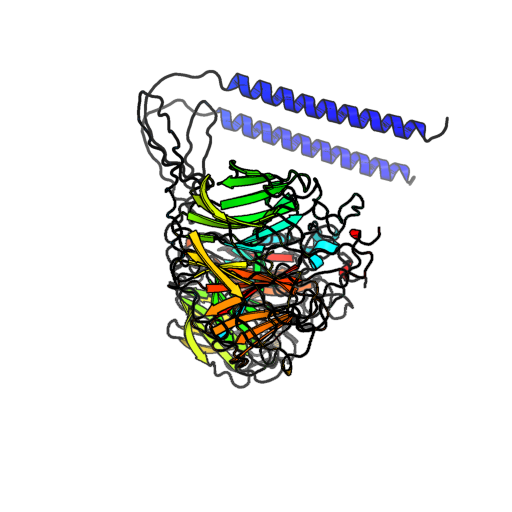754 1 95.81 392 VAL B O 1
ATOM 6680 N N . VAL B 1 393 ? 13.258 -31.172 -6.102 1 95.12 393 VAL B N 1
ATOM 6681 C CA . VAL B 1 393 ? 13.695 -29.875 -5.598 1 95.12 393 VAL B CA 1
ATOM 6682 C C . VAL B 1 393 ? 13.711 -29.891 -4.07 1 95.12 393 VAL B C 1
ATOM 6684 O O . VAL B 1 393 ? 14.602 -29.328 -3.443 1 95.12 393 VAL B O 1
ATOM 6687 N N . VAL B 1 394 ? 12.68 -30.438 -3.484 1 93.81 394 VAL B N 1
ATOM 6688 C CA . VAL B 1 394 ? 12.57 -30.672 -2.047 1 93.81 394 VAL B CA 1
ATOM 6689 C C . VAL B 1 394 ? 12.234 -32.125 -1.777 1 93.81 394 VAL B C 1
ATOM 6691 O O . VAL B 1 394 ? 11.281 -32.688 -2.342 1 93.81 394 VAL B O 1
ATOM 6694 N N . ASP B 1 395 ? 13.016 -32.719 -0.928 1 93.69 395 ASP B N 1
ATOM 6695 C CA . ASP B 1 395 ? 12.758 -34.125 -0.656 1 93.69 395 ASP B CA 1
ATOM 6696 C C . ASP B 1 395 ? 11.516 -34.312 0.208 1 93.69 395 ASP B C 1
ATOM 6698 O O . ASP B 1 395 ? 11.031 -33.344 0.819 1 93.69 395 ASP B O 1
ATOM 6702 N N . ASN B 1 396 ? 11.023 -35.531 0.282 1 92.88 396 ASN B N 1
ATOM 6703 C CA . ASN B 1 396 ? 9.742 -35.812 0.913 1 92.88 396 ASN B CA 1
ATOM 6704 C C . ASN B 1 396 ? 9.844 -35.781 2.436 1 92.88 396 ASN B C 1
ATOM 6706 O O . ASN B 1 396 ? 8.859 -36.031 3.133 1 92.88 396 ASN B O 1
ATOM 6710 N N . LEU B 1 397 ? 10.938 -35.5 3.021 1 88.19 397 LEU B N 1
ATOM 6711 C CA . LEU B 1 397 ? 11.117 -35.344 4.461 1 88.19 397 LEU B CA 1
ATOM 6712 C C . LEU B 1 397 ? 10.891 -33.906 4.895 1 88.19 397 LEU B C 1
ATOM 6714 O O . LEU B 1 397 ? 10.758 -33.625 6.086 1 88.19 397 LEU B O 1
ATOM 6718 N N . ASN B 1 398 ? 10.836 -33.062 3.955 1 85.81 398 ASN B N 1
ATOM 6719 C CA . ASN B 1 398 ? 10.695 -31.625 4.219 1 85.81 398 ASN B CA 1
ATOM 6720 C C . ASN B 1 398 ? 9.414 -31.062 3.611 1 85.81 398 ASN B C 1
ATOM 6722 O O . ASN B 1 398 ? 8.922 -31.562 2.605 1 85.81 398 ASN B O 1
ATOM 6726 N N . TRP B 1 399 ? 8.992 -30.047 4.227 1 83 399 TRP B N 1
ATOM 6727 C CA . TRP B 1 399 ? 7.699 -29.484 3.84 1 83 399 TRP B CA 1
ATOM 6728 C C . TRP B 1 399 ? 7.871 -28.438 2.742 1 83 399 TRP B C 1
ATOM 6730 O O . TRP B 1 399 ? 8.828 -27.672 2.754 1 83 399 TRP B O 1
ATOM 6740 N N . SER B 1 400 ? 6.992 -28.609 1.849 1 85 400 SER B N 1
ATOM 6741 C CA . SER B 1 400 ? 6.867 -27.625 0.775 1 85 400 SER B CA 1
ATOM 6742 C C . SER B 1 400 ? 5.422 -27.188 0.602 1 85 400 SER B C 1
ATOM 6744 O O . SER B 1 400 ? 4.496 -27.875 1.021 1 85 400 SER B O 1
ATOM 6746 N N . GLY B 1 401 ? 5.199 -25.922 0.341 1 75.94 401 GLY B N 1
ATOM 6747 C CA . GLY B 1 401 ? 3.865 -25.344 0.28 1 75.94 401 GLY B CA 1
ATOM 6748 C C . GLY B 1 401 ? 3.471 -24.906 -1.116 1 75.94 401 GLY B C 1
ATOM 6749 O O . GLY B 1 401 ? 3.23 -25.734 -1.994 1 75.94 401 GLY B O 1
ATOM 6750 N N . TYR B 1 402 ? 3.543 -23.766 -1.373 1 83.44 402 TYR B N 1
ATOM 6751 C CA . TYR B 1 402 ? 3.107 -23.094 -2.596 1 83.44 402 TYR B CA 1
ATOM 6752 C C . TYR B 1 402 ? 4.258 -22.969 -3.588 1 83.44 402 TYR B C 1
ATOM 6754 O O . TYR B 1 402 ? 5.426 -22.938 -3.191 1 83.44 402 TYR B O 1
ATOM 6762 N N . SER B 1 403 ? 3.908 -23.219 -4.777 1 93.31 403 SER B N 1
ATOM 6763 C CA . SER B 1 403 ? 4.836 -22.984 -5.879 1 93.31 403 SER B CA 1
ATOM 6764 C C . SER B 1 403 ? 4.164 -22.234 -7.016 1 93.31 403 SER B C 1
ATOM 6766 O O . SER B 1 403 ? 2.955 -22 -6.988 1 93.31 403 SER B O 1
ATOM 6768 N N . GLY B 1 404 ? 4.98 -21.75 -7.879 1 95.38 404 GLY B N 1
ATOM 6769 C CA . GLY B 1 404 ? 4.441 -21.031 -9.023 1 95.38 404 GLY B CA 1
ATOM 6770 C C . GLY B 1 404 ? 5.477 -20.766 -10.094 1 95.38 404 GLY B C 1
ATOM 6771 O O . GLY B 1 404 ? 6.68 -20.875 -9.852 1 95.38 404 GLY B O 1
ATOM 6772 N N . SER B 1 405 ? 5.004 -20.453 -11.25 1 95.31 405 SER B N 1
ATOM 6773 C CA . SER B 1 405 ? 5.898 -20.234 -12.383 1 95.31 405 SER B CA 1
ATOM 6774 C C . SER B 1 405 ? 5.949 -18.766 -12.766 1 95.31 405 SER B C 1
ATOM 6776 O O . SER B 1 405 ? 5.043 -18 -12.438 1 95.31 405 SER B O 1
ATOM 6778 N N . PHE B 1 406 ? 6.949 -18.406 -13.336 1 96.81 406 PHE B N 1
ATOM 6779 C CA . PHE B 1 406 ? 7.172 -17.141 -14 1 96.81 406 PHE B CA 1
ATOM 6780 C C . PHE B 1 406 ? 8.242 -17.266 -15.078 1 96.81 406 PHE B C 1
ATOM 6782 O O . PHE B 1 406 ? 8.727 -18.359 -15.352 1 96.81 406 PHE B O 1
ATOM 6789 N N . THR B 1 407 ? 8.461 -16.188 -15.836 1 98 407 THR B N 1
ATOM 6790 C CA . THR B 1 407 ? 9.492 -16.234 -16.859 1 98 407 THR B CA 1
ATOM 6791 C C . THR B 1 407 ? 10.438 -15.039 -16.75 1 98 407 THR B C 1
ATOM 6793 O O . THR B 1 407 ? 10.047 -13.992 -16.234 1 98 407 THR B O 1
ATOM 6796 N N . LEU B 1 408 ? 11.664 -15.305 -17.172 1 97.12 408 LEU B N 1
ATOM 6797 C CA . LEU B 1 408 ? 12.562 -14.18 -17.391 1 97.12 408 LEU B CA 1
ATOM 6798 C C . LEU B 1 408 ? 12.359 -13.578 -18.766 1 97.12 408 LEU B C 1
ATOM 6800 O O . LEU B 1 408 ? 12.469 -14.273 -19.781 1 97.12 408 LEU B O 1
ATOM 6804 N N . PRO B 1 409 ? 12.078 -12.297 -18.734 1 96.06 409 PRO B N 1
ATOM 6805 C CA . PRO B 1 409 ? 11.922 -11.664 -20.047 1 96.06 409 PRO B CA 1
ATOM 6806 C C . PRO B 1 409 ? 13.234 -11.602 -20.828 1 96.06 409 PRO B C 1
ATOM 6808 O O . PRO B 1 409 ? 14.312 -11.68 -20.25 1 96.06 409 PRO B O 1
ATOM 6811 N N . VAL B 1 410 ? 13.094 -11.438 -22.109 1 95.88 410 VAL B N 1
ATOM 6812 C CA . VAL B 1 410 ? 14.258 -11.445 -22.984 1 95.88 410 VAL B CA 1
ATOM 6813 C C . VAL B 1 410 ? 15.156 -10.25 -22.656 1 95.88 410 VAL B C 1
ATOM 6815 O O . VAL B 1 410 ? 16.375 -10.336 -22.781 1 95.88 410 VAL B O 1
ATOM 6818 N N . GLU B 1 411 ? 14.523 -9.203 -22.219 1 93.06 411 GLU B N 1
ATOM 6819 C CA . GLU B 1 411 ? 15.266 -8 -21.875 1 93.06 411 GLU B CA 1
ATOM 6820 C C . GLU B 1 411 ? 16.219 -8.266 -20.703 1 93.06 411 GLU B C 1
ATOM 6822 O O . GLU B 1 411 ? 17.281 -7.652 -20.609 1 93.06 411 GLU B O 1
ATOM 6827 N N . MET B 1 412 ? 15.852 -9.164 -19.938 1 92.44 412 MET B N 1
ATOM 6828 C CA . MET B 1 412 ? 16.656 -9.469 -18.75 1 92.44 412 MET B CA 1
ATOM 6829 C C . MET B 1 412 ? 17.625 -10.602 -19.031 1 92.44 412 MET B C 1
ATOM 6831 O O . MET B 1 412 ? 18.812 -10.516 -18.672 1 92.44 412 MET B O 1
ATOM 6835 N N . SER B 1 413 ? 17.219 -11.664 -19.672 1 93.38 413 SER B N 1
ATOM 6836 C CA . SER B 1 413 ? 18.031 -12.867 -19.828 1 93.38 413 SER B CA 1
ATOM 6837 C C . SER B 1 413 ? 19 -12.727 -21 1 93.38 413 SER B C 1
ATOM 6839 O O . SER B 1 413 ? 20 -13.438 -21.078 1 93.38 413 SER B O 1
ATOM 6841 N N . GLY B 1 414 ? 18.703 -11.875 -21.984 1 90.94 414 GLY B N 1
ATOM 6842 C CA . GLY B 1 414 ? 19.5 -11.734 -23.188 1 90.94 414 GLY B CA 1
ATOM 6843 C C . GLY B 1 414 ? 19.266 -12.852 -24.188 1 90.94 414 GLY B C 1
ATOM 6844 O O . GLY B 1 414 ? 19.938 -12.922 -25.219 1 90.94 414 GLY B O 1
ATOM 6845 N N . ARG B 1 415 ? 18.344 -13.719 -23.891 1 94.31 415 ARG B N 1
ATOM 6846 C CA . ARG B 1 415 ? 18 -14.812 -24.781 1 94.31 415 ARG B CA 1
ATOM 6847 C C . ARG B 1 415 ? 16.875 -14.414 -25.734 1 94.31 415 ARG B C 1
ATOM 6849 O O . ARG B 1 415 ? 16.219 -13.391 -25.531 1 94.31 415 ARG B O 1
ATOM 6856 N N . ASP B 1 416 ? 16.688 -15.242 -26.797 1 95.25 416 ASP B N 1
ATOM 6857 C CA . ASP B 1 416 ? 15.625 -14.969 -27.766 1 95.25 416 ASP B CA 1
ATOM 6858 C C . ASP B 1 416 ? 14.352 -15.734 -27.406 1 95.25 416 ASP B C 1
ATOM 6860 O O . ASP B 1 416 ? 13.453 -15.859 -28.25 1 95.25 416 ASP B O 1
ATOM 6864 N N . CYS B 1 417 ? 14.375 -16.266 -26.312 1 96.69 417 CYS B N 1
ATOM 6865 C CA . CYS B 1 417 ? 13.242 -17.016 -25.75 1 96.69 417 CYS B CA 1
ATOM 6866 C C . CYS B 1 417 ? 13.023 -16.656 -24.281 1 96.69 417 CYS B C 1
ATOM 6868 O O . CYS B 1 417 ? 13.883 -16.031 -23.656 1 96.69 417 CYS B O 1
ATOM 6870 N N . LEU B 1 418 ? 11.844 -17.016 -23.781 1 97.81 418 LEU B N 1
ATOM 6871 C CA . LEU B 1 418 ? 11.523 -16.75 -22.391 1 97.81 418 LEU B CA 1
ATOM 6872 C C . LEU B 1 418 ? 12.016 -17.875 -21.5 1 97.81 418 LEU B C 1
ATOM 6874 O O . LEU B 1 418 ? 11.57 -19.016 -21.625 1 97.81 418 LEU B O 1
ATOM 6878 N N . VAL B 1 419 ? 12.883 -17.578 -20.594 1 97.81 419 VAL B N 1
ATOM 6879 C CA . VAL B 1 419 ? 13.414 -18.609 -19.703 1 97.81 419 VAL B CA 1
ATOM 6880 C C . VAL B 1 419 ? 12.367 -18.984 -18.656 1 97.81 419 VAL B C 1
ATOM 6882 O O . VAL B 1 419 ? 11.953 -18.125 -17.859 1 97.81 419 VAL B O 1
ATOM 6885 N N . PRO B 1 420 ? 11.945 -20.234 -18.672 1 97.94 420 PRO B N 1
ATOM 6886 C CA . PRO B 1 420 ? 10.977 -20.625 -17.641 1 97.94 420 PRO B CA 1
ATOM 6887 C C . PRO B 1 420 ? 11.609 -20.75 -16.25 1 97.94 420 PRO B C 1
ATOM 6889 O O . PRO B 1 420 ? 12.672 -21.359 -16.109 1 97.94 420 PRO B O 1
ATOM 6892 N N . CYS B 1 421 ? 10.969 -20.172 -15.273 1 98.06 421 CYS B N 1
ATOM 6893 C CA . CYS B 1 421 ? 11.398 -20.25 -13.883 1 98.06 421 CYS B CA 1
ATOM 6894 C C . CYS B 1 421 ? 10.227 -20.609 -12.969 1 98.06 421 CYS B C 1
ATOM 6896 O O . CYS B 1 421 ? 9.07 -20.391 -13.328 1 98.06 421 CYS B O 1
ATOM 6898 N N . PHE B 1 422 ? 10.516 -21.219 -11.859 1 97.19 422 PHE B N 1
ATOM 6899 C CA . PHE B 1 422 ? 9.5 -21.453 -10.836 1 97.19 422 PHE B CA 1
ATOM 6900 C C . PHE B 1 422 ? 10.094 -21.281 -9.445 1 97.19 422 PHE B C 1
ATOM 6902 O O . PHE B 1 422 ? 11.32 -21.25 -9.281 1 97.19 422 PHE B O 1
ATOM 6909 N N . TRP B 1 423 ? 9.266 -21 -8.523 1 95.69 423 TRP B N 1
ATOM 6910 C CA . TRP B 1 423 ? 9.648 -20.906 -7.113 1 95.69 423 TRP B CA 1
ATOM 6911 C C . TRP B 1 423 ? 8.914 -21.953 -6.281 1 95.69 423 TRP B C 1
ATOM 6913 O O . TRP B 1 423 ? 7.828 -22.406 -6.652 1 95.69 423 TRP B O 1
ATOM 6923 N N . VAL B 1 424 ? 9.547 -22.406 -5.242 1 94.06 424 VAL B N 1
ATOM 6924 C CA . VAL B 1 424 ? 8.969 -23.328 -4.27 1 94.06 424 VAL B CA 1
ATOM 6925 C C . VAL B 1 424 ? 9.102 -22.75 -2.865 1 94.06 424 VAL B C 1
ATOM 6927 O O . VAL B 1 424 ? 10.203 -22.422 -2.42 1 94.06 424 VAL B O 1
ATOM 6930 N N . GLU B 1 425 ? 7.941 -22.656 -2.301 1 90.62 425 GLU B N 1
ATOM 6931 C CA . GLU B 1 425 ? 7.938 -22.156 -0.93 1 90.62 425 GLU B CA 1
ATOM 6932 C C . GLU B 1 425 ? 8.195 -23.281 0.069 1 90.62 425 GLU B C 1
ATOM 6934 O O . GLU B 1 425 ? 7.719 -24.406 -0.109 1 90.62 425 GLU B O 1
ATOM 6939 N N . MET B 1 426 ? 8.953 -22.922 1.073 1 84.94 426 MET B N 1
ATOM 6940 C CA . MET B 1 426 ? 9.117 -23.812 2.219 1 84.94 426 MET B CA 1
ATOM 6941 C C . MET B 1 426 ? 8.234 -23.375 3.381 1 84.94 426 MET B C 1
ATOM 6943 O O . MET B 1 426 ? 8.195 -22.188 3.723 1 84.94 426 MET B O 1
ATOM 6947 N N . ILE B 1 427 ? 7.395 -24.25 3.787 1 77.25 427 ILE B N 1
ATOM 6948 C CA . ILE B 1 427 ? 6.406 -23.859 4.793 1 77.25 427 ILE B CA 1
ATOM 6949 C C . ILE B 1 427 ? 6.754 -24.5 6.133 1 77.25 427 ILE B C 1
ATOM 6951 O O . ILE B 1 427 ? 7.332 -25.594 6.172 1 77.25 427 ILE B O 1
ATOM 6955 N N . ARG B 1 428 ? 6.504 -23.672 7.043 1 68.25 428 ARG B N 1
ATOM 6956 C CA . ARG B 1 428 ? 6.605 -24.219 8.391 1 68.25 428 ARG B CA 1
ATOM 6957 C C . ARG B 1 428 ? 5.277 -24.109 9.133 1 68.25 428 ARG B C 1
ATOM 6959 O O . ARG B 1 428 ? 4.52 -23.156 8.93 1 68.25 428 ARG B O 1
ATOM 6966 N N . GLY B 1 429 ? 4.848 -25.188 9.938 1 58.03 429 GLY B N 1
ATOM 6967 C CA . GLY B 1 429 ? 3.635 -25.312 10.727 1 58.03 429 GLY B CA 1
ATOM 6968 C C . GLY B 1 429 ? 2.555 -26.125 10.039 1 58.03 429 GLY B C 1
ATOM 6969 O O . GLY B 1 429 ? 2.027 -25.719 9 1 58.03 429 GLY B O 1
ATOM 6970 N N . LYS B 1 430 ? 2.648 -27.375 10.148 1 54.19 430 LYS B N 1
ATOM 6971 C CA . LYS B 1 430 ? 1.658 -28.266 9.562 1 54.19 430 LYS B CA 1
ATOM 6972 C C . LYS B 1 430 ? 0.258 -27.953 10.086 1 54.19 430 LYS B C 1
ATOM 6974 O O . LYS B 1 430 ? 0.095 -27.547 11.234 1 54.19 430 LYS B O 1
ATOM 6979 N N . PRO B 1 431 ? -0.861 -27.828 9.008 1 49.81 431 PRO B N 1
ATOM 6980 C CA . PRO B 1 431 ? -2.234 -27.766 9.516 1 49.81 431 PRO B CA 1
ATOM 6981 C C . PRO B 1 431 ? -2.438 -28.562 10.789 1 49.81 431 PRO B C 1
ATOM 6983 O O . PRO B 1 431 ? -3.215 -28.172 11.664 1 49.81 431 PRO B O 1
ATOM 6986 N N . GLU B 1 432 ? -1.901 -29.656 10.844 1 49.91 432 GLU B N 1
ATOM 6987 C CA . GLU B 1 432 ? -2.156 -30.375 12.086 1 49.91 432 GLU B CA 1
ATOM 6988 C C . GLU B 1 432 ? -1.445 -29.703 13.266 1 49.91 432 GLU B C 1
ATOM 6990 O O . GLU B 1 432 ? -1.664 -30.062 14.422 1 49.91 432 GLU B O 1
ATOM 6995 N N . GLU B 1 433 ? -0.583 -28.859 12.805 1 46.19 433 GLU B N 1
ATOM 6996 C CA . GLU B 1 433 ? 0.19 -28.219 13.875 1 46.19 433 GLU B CA 1
ATOM 6997 C C . GLU B 1 433 ? -0.483 -26.938 14.359 1 46.19 433 GLU B C 1
ATOM 6999 O O . GLU B 1 433 ? -1.2 -26.281 13.594 1 46.19 433 GLU B O 1
ATOM 7004 N N . LYS B 1 434 ? -0.923 -26.828 15.508 1 53.47 434 LYS B N 1
ATOM 7005 C CA . LYS B 1 434 ? -1.459 -25.672 16.219 1 53.47 434 LYS B CA 1
ATOM 7006 C C . LYS B 1 434 ? -0.699 -24.391 15.852 1 53.47 434 LYS B C 1
ATOM 7008 O O . LYS B 1 434 ? -0.746 -23.406 16.594 1 53.47 434 LYS B O 1
ATOM 7013 N N . THR B 1 435 ? 0.146 -24.5 14.742 1 54.97 435 THR B N 1
ATOM 7014 C CA . THR B 1 435 ? 0.997 -23.344 14.492 1 54.97 435 THR B CA 1
ATOM 7015 C C . THR B 1 435 ? 0.462 -22.531 13.312 1 54.97 435 THR B C 1
ATOM 7017 O O . THR B 1 435 ? -0.223 -23.078 12.438 1 54.97 435 THR B O 1
ATOM 7020 N N . ILE B 1 436 ? 0.754 -21.297 13.312 1 59.5 436 ILE B N 1
ATOM 7021 C CA . ILE B 1 436 ? 0.544 -20.359 12.219 1 59.5 436 ILE B CA 1
ATOM 7022 C C . ILE B 1 436 ? 1.401 -20.75 11.016 1 59.5 436 ILE B C 1
ATOM 7024 O O . ILE B 1 436 ? 2.598 -21.016 11.164 1 59.5 436 ILE B O 1
ATOM 7028 N N . TRP B 1 437 ? 0.746 -21.125 9.891 1 65.31 437 TRP B N 1
ATOM 7029 C CA . TRP B 1 437 ? 1.539 -21.438 8.703 1 65.31 437 TRP B CA 1
ATOM 7030 C C . TRP B 1 437 ? 2.164 -20.172 8.117 1 65.31 437 TRP B C 1
ATOM 7032 O O . TRP B 1 437 ? 1.512 -19.141 8.047 1 65.31 437 TRP B O 1
ATOM 7042 N N . THR B 1 438 ? 3.604 -20.156 8.172 1 71.12 438 THR B N 1
ATOM 7043 C CA . THR B 1 438 ? 4.301 -19.078 7.5 1 71.12 438 THR B CA 1
ATOM 7044 C C . THR B 1 438 ? 5.262 -19.609 6.445 1 71.12 438 THR B C 1
ATOM 7046 O O . THR B 1 438 ? 5.758 -20.734 6.566 1 71.12 438 THR B O 1
ATOM 7049 N N . SER B 1 439 ? 5.402 -18.984 5.23 1 74.31 439 SER B N 1
ATOM 7050 C CA . SER B 1 439 ? 6.23 -19.312 4.07 1 74.31 439 SER B CA 1
ATOM 7051 C C . SER B 1 439 ? 7.355 -18.297 3.891 1 74.31 439 SER B C 1
ATOM 7053 O O . SER B 1 439 ? 7.703 -17.953 2.764 1 74.31 439 SER B O 1
ATOM 7055 N N . SER B 1 440 ? 8.125 -17.938 4.816 1 76.12 440 SER B N 1
ATOM 7056 C CA . SER B 1 440 ? 9.07 -16.844 4.617 1 76.12 440 SER B CA 1
ATOM 7057 C C . SER B 1 440 ? 10.352 -17.328 3.953 1 76.12 440 SER B C 1
ATOM 7059 O O . SER B 1 440 ? 11.383 -16.656 3.994 1 76.12 440 SER B O 1
ATOM 7061 N N . SER B 1 441 ? 10.398 -18.625 3.398 1 87.69 441 SER B N 1
ATOM 7062 C CA . SER B 1 441 ? 11.531 -19.172 2.654 1 87.69 441 SER B CA 1
ATOM 7063 C C . SER B 1 441 ? 11.078 -19.734 1.313 1 87.69 441 SER B C 1
ATOM 7065 O O . SER B 1 441 ? 10.016 -20.359 1.22 1 87.69 441 SER B O 1
ATOM 7067 N N . SER B 1 442 ? 11.984 -19.484 0.354 1 91.81 442 SER B N 1
ATOM 7068 C CA . SER B 1 442 ? 11.68 -20.031 -0.965 1 91.81 442 SER B CA 1
ATOM 7069 C C . SER B 1 442 ? 12.953 -20.297 -1.765 1 91.81 442 SER B C 1
ATOM 7071 O O . SER B 1 442 ? 14.008 -19.734 -1.464 1 91.81 442 SER B O 1
ATOM 7073 N N . ILE B 1 443 ? 12.891 -21.219 -2.633 1 93.56 443 ILE B N 1
ATOM 7074 C CA . ILE B 1 443 ? 13.93 -21.453 -3.633 1 93.56 443 ILE B CA 1
ATOM 7075 C C . ILE B 1 443 ? 13.367 -21.188 -5.027 1 93.56 443 ILE B C 1
ATOM 7077 O O . ILE B 1 443 ? 12.203 -21.469 -5.301 1 93.56 443 ILE B O 1
ATOM 7081 N N . VAL B 1 444 ? 14.148 -20.531 -5.816 1 96.06 444 VAL B N 1
ATOM 7082 C CA . VAL B 1 444 ? 13.781 -20.234 -7.195 1 96.06 444 VAL B CA 1
ATOM 7083 C C . VAL B 1 444 ? 14.664 -21.031 -8.148 1 96.06 444 VAL B C 1
ATOM 7085 O O . VAL B 1 444 ? 15.891 -21.047 -8.008 1 96.06 444 VAL B O 1
ATOM 7088 N N . MET B 1 445 ? 14.016 -21.672 -9.07 1 96.56 445 MET B N 1
ATOM 7089 C CA . MET B 1 445 ? 14.688 -22.469 -10.094 1 96.56 445 MET B CA 1
ATOM 7090 C C . MET B 1 445 ? 14.406 -21.922 -11.484 1 96.56 445 MET B C 1
ATOM 7092 O O . MET B 1 445 ? 13.273 -21.562 -11.797 1 96.56 445 MET B O 1
ATOM 7096 N N . CYS B 1 446 ? 15.461 -21.891 -12.344 1 97.56 446 CYS B N 1
ATOM 7097 C CA . CYS B 1 446 ? 15.266 -21.453 -13.719 1 97.56 446 CYS B CA 1
ATOM 7098 C C . CYS B 1 446 ? 15.789 -22.484 -14.703 1 97.56 446 CYS B C 1
ATOM 7100 O O . CYS B 1 446 ? 16.719 -23.234 -14.391 1 97.56 446 CYS B O 1
ATOM 7102 N N . GLY B 1 447 ? 15.164 -22.453 -15.844 1 97.5 447 GLY B N 1
ATOM 7103 C CA . GLY B 1 447 ? 15.469 -23.422 -16.875 1 97.5 447 GLY B CA 1
ATOM 7104 C C . GLY B 1 447 ? 16.859 -23.25 -17.469 1 97.5 447 GLY B C 1
ATOM 7105 O O . GLY B 1 447 ? 17.297 -22.125 -17.688 1 97.5 447 GLY B O 1
ATOM 7106 N N . VAL B 1 448 ? 17.5 -24.438 -17.703 1 95.25 448 VAL B N 1
ATOM 7107 C CA . VAL B 1 448 ? 18.812 -24.484 -18.344 1 95.25 448 VAL B CA 1
ATOM 7108 C C . VAL B 1 448 ? 18.828 -25.578 -19.406 1 95.25 448 VAL B C 1
ATOM 7110 O O . VAL B 1 448 ? 17.938 -26.422 -19.453 1 95.25 448 VAL B O 1
ATOM 7113 N N . ASP B 1 449 ? 19.891 -25.594 -20.203 1 92.5 449 ASP B N 1
ATOM 7114 C CA . ASP B 1 449 ? 19.969 -26.484 -21.359 1 92.5 449 ASP B CA 1
ATOM 7115 C C . ASP B 1 449 ? 20.672 -27.797 -20.984 1 92.5 449 ASP B C 1
ATOM 7117 O O . ASP B 1 449 ? 21.109 -28.531 -21.859 1 92.5 449 ASP B O 1
ATOM 7121 N N . TYR B 1 450 ? 20.844 -28.078 -19.766 1 91.06 450 TYR B N 1
ATOM 7122 C CA . TYR B 1 450 ? 21.438 -29.328 -19.312 1 91.06 450 TYR B CA 1
ATOM 7123 C C . TYR B 1 450 ? 20.641 -29.938 -18.172 1 91.06 450 TYR B C 1
ATOM 7125 O O . TYR B 1 450 ? 19.891 -29.234 -17.484 1 91.06 450 TYR B O 1
ATOM 7133 N N . LYS B 1 451 ? 20.859 -31.203 -18.078 1 88.88 451 LYS B N 1
ATOM 7134 C CA . LYS B 1 451 ? 20.219 -31.875 -16.953 1 88.88 451 LYS B CA 1
ATOM 7135 C C . LYS B 1 451 ? 20.859 -31.469 -15.625 1 88.88 451 LYS B C 1
ATOM 7137 O O . LYS B 1 451 ? 22.078 -31.281 -15.547 1 88.88 451 LYS B O 1
ATOM 7142 N N . VAL B 1 452 ? 20.047 -31.266 -14.719 1 88.62 452 VAL B N 1
ATOM 7143 C CA . VAL B 1 452 ? 20.5 -30.891 -13.391 1 88.62 452 VAL B CA 1
ATOM 7144 C C . VAL B 1 452 ? 20.219 -32 -12.398 1 88.62 452 VAL B C 1
ATOM 7146 O O . VAL B 1 452 ? 19.156 -32.656 -12.469 1 88.62 452 VAL B O 1
ATOM 7149 N N . ALA B 1 453 ? 21.078 -32.25 -11.5 1 85.75 453 ALA B N 1
ATOM 7150 C CA . ALA B 1 453 ? 20.969 -33.344 -10.531 1 85.75 453 ALA B CA 1
ATOM 7151 C C . ALA B 1 453 ? 19.875 -33.062 -9.5 1 85.75 453 ALA B C 1
ATOM 7153 O O . ALA B 1 453 ? 19.547 -31.891 -9.234 1 85.75 453 ALA B O 1
ATOM 7154 N N . ASP B 1 454 ? 19.375 -34.156 -8.969 1 88.06 454 ASP B N 1
ATOM 7155 C CA . ASP B 1 454 ? 18.469 -34.062 -7.836 1 88.06 454 ASP B CA 1
ATOM 7156 C C . ASP B 1 454 ? 19.188 -33.594 -6.574 1 88.06 454 ASP B C 1
ATOM 7158 O O . ASP B 1 454 ? 20.344 -33.969 -6.352 1 88.06 454 ASP B O 1
ATOM 7162 N N . TRP B 1 455 ? 18.578 -32.781 -5.902 1 90.88 455 TRP B N 1
ATOM 7163 C CA . TRP B 1 455 ? 18.984 -32.375 -4.555 1 90.88 455 TRP B CA 1
ATOM 7164 C C . TRP B 1 455 ? 17.797 -31.812 -3.777 1 90.88 455 TRP B C 1
ATOM 7166 O O . TRP B 1 455 ? 16.672 -31.781 -4.285 1 90.88 455 TRP B O 1
ATOM 7176 N N . THR B 1 456 ? 18.016 -31.609 -2.498 1 92.38 456 THR B N 1
ATOM 7177 C CA . THR B 1 456 ? 17.016 -30.953 -1.664 1 92.38 456 THR B CA 1
ATOM 7178 C C . THR B 1 456 ? 17.516 -29.609 -1.164 1 92.38 456 THR B C 1
ATOM 7180 O O . THR B 1 456 ? 18.562 -29.531 -0.516 1 92.38 456 THR B O 1
ATOM 7183 N N . TRP B 1 457 ? 16.797 -28.578 -1.501 1 91 457 TRP B N 1
ATOM 7184 C CA . TRP B 1 457 ? 17.172 -27.219 -1.128 1 91 457 TRP B CA 1
ATOM 7185 C C . TRP B 1 457 ? 16.266 -26.672 -0.032 1 91 457 TRP B C 1
ATOM 7187 O O . TRP B 1 457 ? 15.922 -25.5 -0.029 1 91 457 TRP B O 1
ATOM 7197 N N . HIS B 1 458 ? 15.805 -27.453 0.845 1 85.81 458 HIS B N 1
ATOM 7198 C CA . HIS B 1 458 ? 14.953 -27.016 1.944 1 85.81 458 HIS B CA 1
ATOM 7199 C C . HIS B 1 458 ? 15.703 -26.062 2.871 1 85.81 458 HIS B C 1
ATOM 7201 O O . HIS B 1 458 ? 16.922 -25.969 2.803 1 85.81 458 HIS B O 1
ATOM 7207 N N . ASP B 1 459 ? 15.031 -25.203 3.672 1 80.5 459 ASP B N 1
ATOM 7208 C CA . ASP B 1 459 ? 15.672 -24.203 4.516 1 80.5 459 ASP B CA 1
ATOM 7209 C C . ASP B 1 459 ? 16.25 -24.828 5.777 1 80.5 459 ASP B C 1
ATOM 7211 O O . ASP B 1 459 ? 17.094 -24.234 6.453 1 80.5 459 ASP B O 1
ATOM 7215 N N . GLY B 1 460 ? 15.875 -26.031 6.16 1 75.12 460 GLY B N 1
ATOM 7216 C CA . GLY B 1 460 ? 16.453 -26.75 7.281 1 75.12 460 GLY B CA 1
ATOM 7217 C C . GLY B 1 460 ? 16.078 -26.172 8.625 1 75.12 460 GLY B C 1
ATOM 7218 O O . GLY B 1 460 ? 16.688 -26.516 9.648 1 75.12 460 GLY B O 1
ATOM 7219 N N . ALA B 1 461 ? 15.164 -25.234 8.641 1 73.81 461 ALA B N 1
ATOM 7220 C CA . ALA B 1 461 ? 14.836 -24.562 9.891 1 73.81 461 ALA B CA 1
ATOM 7221 C C . ALA B 1 461 ? 14.016 -25.469 10.805 1 73.81 461 ALA B C 1
ATOM 7223 O O . ALA B 1 461 ? 13.148 -26.203 10.344 1 73.81 461 ALA B O 1
ATOM 7224 N N . ILE B 1 462 ? 14.547 -25.656 12.062 1 68.31 462 ILE B N 1
ATOM 7225 C CA . ILE B 1 462 ? 13.797 -26.312 13.117 1 68.31 462 ILE B CA 1
ATOM 7226 C C . ILE B 1 462 ? 13.438 -25.297 14.203 1 68.31 462 ILE B C 1
ATOM 7228 O O . ILE B 1 462 ? 14.25 -25.016 15.094 1 68.31 462 ILE B O 1
ATOM 7232 N N . LEU B 1 463 ? 12.508 -24.344 14.031 1 62.06 463 LEU B N 1
ATOM 7233 C CA . LEU B 1 463 ? 12.414 -23.297 15.047 1 62.06 463 LEU B CA 1
ATOM 7234 C C . LEU B 1 463 ? 10.977 -23.141 15.531 1 62.06 463 LEU B C 1
ATOM 7236 O O . LEU B 1 463 ? 10.039 -23.188 14.734 1 62.06 463 LEU B O 1
ATOM 7240 N N . PRO B 1 464 ? 10.75 -23.219 16.859 1 64.31 464 PRO B N 1
ATOM 7241 C CA . PRO B 1 464 ? 9.484 -22.656 17.344 1 64.31 464 PRO B CA 1
ATOM 7242 C C . PRO B 1 464 ? 9.391 -21.141 17.141 1 64.31 464 PRO B C 1
ATOM 7244 O O . PRO B 1 464 ? 10.352 -20.422 17.422 1 64.31 464 PRO B O 1
ATOM 7247 N N . PHE B 1 465 ? 8.391 -20.703 16.391 1 69.56 465 PHE B N 1
ATOM 7248 C CA . PHE B 1 465 ? 8.18 -19.266 16.281 1 69.56 465 PHE B CA 1
ATOM 7249 C C . PHE B 1 465 ? 7.465 -18.734 17.516 1 69.56 465 PHE B C 1
ATOM 7251 O O . PHE B 1 465 ? 6.633 -19.422 18.109 1 69.56 465 PHE B O 1
ATOM 7258 N N . ASP B 1 466 ? 8 -17.531 18 1 70.88 466 ASP B N 1
ATOM 7259 C CA . ASP B 1 466 ? 7.328 -16.906 19.125 1 70.88 466 ASP B CA 1
ATOM 7260 C C . ASP B 1 466 ? 5.84 -16.719 18.859 1 70.88 466 ASP B C 1
ATOM 7262 O O . ASP B 1 466 ? 5.016 -16.812 19.766 1 70.88 466 ASP B O 1
ATOM 7266 N N . ILE B 1 467 ? 5.641 -16.531 17.594 1 66.94 467 ILE B N 1
ATOM 7267 C CA . ILE B 1 467 ? 4.258 -16.266 17.219 1 66.94 467 ILE B CA 1
ATOM 7268 C C . ILE B 1 467 ? 3.406 -17.516 17.453 1 66.94 467 ILE B C 1
ATOM 7270 O O . ILE B 1 467 ? 2.186 -17.422 17.609 1 66.94 467 ILE B O 1
ATOM 7274 N N . ASP B 1 468 ? 4.008 -18.719 17.578 1 63.91 468 ASP B N 1
ATOM 7275 C CA . ASP B 1 468 ? 3.316 -19.969 17.828 1 63.91 468 ASP B CA 1
ATOM 7276 C C . ASP B 1 468 ? 3.107 -20.203 19.312 1 63.91 468 ASP B C 1
ATOM 7278 O O . ASP B 1 468 ? 2.34 -21.078 19.719 1 63.91 468 ASP B O 1
ATOM 7282 N N . LYS B 1 469 ? 3.9 -19.547 20 1 59.81 469 LYS B N 1
ATOM 7283 C CA . LYS B 1 469 ? 3.828 -19.781 21.438 1 59.81 469 LYS B CA 1
ATOM 7284 C C . LYS B 1 469 ? 2.67 -19 22.062 1 59.81 469 LYS B C 1
ATOM 7286 O O . LYS B 1 469 ? 2.604 -18.844 23.281 1 59.81 469 LYS B O 1
ATOM 7291 N N . MET B 1 470 ? 1.667 -18.75 21.281 1 50.38 470 MET B N 1
ATOM 7292 C CA . MET B 1 470 ? 0.535 -18.141 21.969 1 50.38 470 MET B CA 1
ATOM 7293 C C . MET B 1 470 ? -0.307 -19.188 22.672 1 50.38 470 MET B C 1
ATOM 7295 O O . MET B 1 470 ? -0.474 -20.297 22.172 1 50.38 470 MET B O 1
#

pLDDT: mean 81.85, std 23.46, range [20.52, 98.88]

Secondary structure (DSSP, 8-state):
--TTHHHHHHHHHHHHHHHHHHHHHHHHHHHHHHHTT----------------SSS-----EEE-SS-EEE---------PPP---SPBP--SEEEEEEE--HHHHTTTS-BEEEEEEEEEE-SS-EEEEEEEEEEETTS---SSTT-TT-TT-EEEEEETTS--BTTT-EEEEE-SEEEEEE-SSSEEEEEEES-GGG-EEEEEETTEEEEEEE-SSSS-EE--SSB-EEETTEEEEEEEES-SSS--EEEEEEEETTEEEEEEEE--TT---EEEEEEEETTEEEEEEE-SSS-SSPEEEEE-TTS-EEEEE---SS-SSS-SS-GGG----SSS--S--S------EEEETTEEEEEE-SSSSSSEEEEEEEETTTTTS----EEEEEEEEEEEEE---EEEEEE-HHHH-SSSBEEEEEEEEEES-TTTTS--EEEEEEEEEEESS---------------GGGG-/--HHHHHHHHHHHHHHHHHHHHHHHHHHHHHHHHHTT----------------SSS----EEEEETTEEEEE--------PPP---SPBP--SEEEEEEEEEHHHHTTTS-BEEEEEEEEEE-SS-EEEEEEEEEEETT----TTTT-TT-TT-EEEEEETTS--BTTT-EEEEE-SEEEEEE-SSSEEEEEEES-GGG-EEEEEETTEEEEEEE-SSSS-EE--SSB-EEETTEEEEEEEES-SSS--EEEEEEEETTEEEEEEEE--TT---EEEEEEEETTEEEEEEE-SSS-SSPEEEEE-TTS-EEEEE---SS-SSS--S-GGG----SSS--S--S------EEEETTEEEEEE-SSSSSSEEEEEEEETTTTTS----EEEEEEEEEEEEE---EEEEEE-HHHH-SSSBEEEEEEEEEES-TTTTS--EEEEEEEEEEESS---------------GGGG-

InterPro domains:
  IPR001860 Glycoside hydrolase, family 34 [MF_04071] (1-467)
  IPR001860 Glycoside hydrolase, family 34 [PF00064] (80-461)
  IPR036278 Sialidase superfamily [SSF50939] (81-466)

Radius of gyration: 31.08 Å; Cα contacts (8 Å, |Δi|>4): 2697; chains: 2; bounding box: 84×84×78 Å

Nearest PDB structures (foldseek):
  4mjv-assembly1_A  TM=9.794E-01  e=5.702E-72  Influenza A virus (A/duck/Ukraine/1/1963(H3N8))
  4m3m-assembly1_A-4  TM=9.796E-01  e=3.054E-71  Influenza A virus (A/duck/Ukraine/1/1963(H3N8))
  4mju-assembly1_A  TM=9.802E-01  e=1.552E-70  Influenza A virus (A/duck/Ukraine/1/1963(H3N8))
  5hun-assembly1_A  TM=9.802E-01  e=4.452E-69  Influenza A virus (A/gyrfalcon/Washington/41088-6/2014(H5N8))
  4wa3-assembly1_A  TM=9.810E-01  e=1.144E-68  Influenza A virus (A/harbor seal/Massachusetts/1/2011(H3N8))

Solvent-accessible surface area (backbone atoms only — not comparable to full-atom values): 46397 Å² total; per-residue (Å²): 130,71,81,71,60,62,60,54,56,59,52,54,53,56,51,51,53,53,54,52,56,51,52,54,55,53,52,55,54,53,54,59,62,61,68,61,62,71,86,89,83,75,78,37,74,49,70,72,74,82,50,34,41,85,92,45,34,24,46,49,60,54,54,71,58,70,51,51,48,52,67,42,69,29,59,18,47,66,72,49,61,52,38,54,51,44,41,41,54,47,86,56,60,25,56,43,78,54,31,48,28,38,16,57,48,34,8,64,74,34,66,17,39,39,24,39,76,59,33,46,35,45,43,54,84,48,48,31,35,33,29,31,27,58,81,40,38,33,53,31,78,60,76,89,53,71,76,49,64,87,37,94,60,22,24,30,32,32,24,55,59,26,46,46,55,22,77,82,67,41,40,86,69,38,68,11,50,31,36,31,34,28,31,26,40,67,44,48,34,38,38,15,22,36,72,56,45,52,65,16,38,32,43,23,19,32,68,80,36,78,57,38,76,45,68,41,84,67,42,26,45,53,33,43,24,47,21,20,34,38,36,42,63,40,36,31,36,47,46,35,27,28,29,59,64,75,53,83,54,44,37,36,39,40,31,23,49,85,32,33,76,76,46,71,44,74,56,90,56,87,90,48,49,72,41,42,25,15,28,32,58,39,62,51,24,40,41,28,21,22,21,15,47,41,56,12,19,35,26,27,30,39,39,36,41,86,86,63,50,69,49,74,36,22,41,4,26,13,46,55,41,20,40,35,54,61,56,57,90,78,41,63,38,30,48,75,48,73,27,68,48,64,44,82,53,45,42,20,27,58,42,72,55,87,46,18,22,38,33,33,28,25,61,30,39,84,46,60,17,2,26,32,36,36,28,24,47,37,8,57,76,33,57,29,67,51,68,78,41,73,38,43,51,28,46,66,90,40,51,22,36,45,31,33,32,32,52,43,47,38,78,54,69,70,43,90,29,26,36,46,28,35,38,39,32,34,51,42,55,52,87,89,39,97,39,69,68,31,40,35,21,41,37,29,32,31,48,33,84,45,77,47,66,64,41,49,57,52,69,61,68,83,70,90,39,48,41,50,72,109,130,66,75,66,60,59,55,50,53,54,51,51,54,52,51,50,53,53,52,52,52,51,50,52,52,50,50,52,50,47,51,55,56,54,67,70,56,63,88,82,85,74,87,85,79,83,74,78,74,79,79,81,55,60,51,70,67,72,66,76,36,75,43,76,57,74,83,53,61,56,68,41,69,37,86,80,81,60,88,48,60,55,36,55,50,42,41,41,53,48,84,56,59,25,58,42,83,71,38,54,21,54,17,57,61,50,9,73,81,32,61,16,39,38,26,40,75,60,32,47,35,44,43,50,80,47,47,31,35,34,30,31,29,56,38,40,36,34,55,25,63,67,65,74,55,71,80,48,63,85,39,58,45,22,25,31,31,31,22,52,60,45,48,45,54,22,72,84,66,42,40,63,67,29,44,10,48,31,37,32,34,28,30,26,38,68,44,49,32,36,38,15,23,35,63,47,46,54,48,16,36,32,39,22,20,33,67,78,36,79,59,40,74,44,66,40,82,69,43,26,46,52,33,43,24,45,21,20,35,38,35,42,63,42,37,31,39,47,47,36,28,27,30,59,64,74,52,81,54,44,36,36,40,40,32,22,47,85,33,32,76,76,46,69,44,75,54,91,56,87,92,50,48,72,40,43,26,15,29,32,57,39,62,50,23,39,41,28,22,26,23,16,48,41,56,11,18,35,27,26,29,39,38,37,39,89,88,62,50,68,49,76,36,24,42,4,25,12,46,54,44,19,40,34,52,59,56,58,88,76,39,63,38,32,48,76,47,73,26,67,48,63,43,80,57,46,43,24,27,58,42,72,54,88,46,18,22,38,35,32,26,33,61,29,39,85,47,60,18,8,28,32,37,36,28,24,48,36,8,56,76,33,59,28,66,49,68,79,41,71,37,41,49,29,46,68,90,40,49,25,53,45,32,33,33,33,51,41,47,37,52,44,70,60,43,91,30,24,37,47,28,36,38,41,27,33,44,45,47,50,88,89,35,93,35,65,67,31,42,38,19,35,37,29,32,30,48,33,83,44,78,47,80,69,51,64,68,67,77,80,63,85,70,88,43,44,40,45,70,104

Organism: Influenza A virus (strain A/Quail/Italy/1117/1965 H10N8) (NCBI:txid38976)

Foldseek 3Di:
DPVPVVVVVVVVVVVVVVVVVVVVVVVVVVVVVPVVPDDDDDDQPLPQDLDQDDQFRQPFPQPSDGSDRPRPRRRNLVVFFFFALQFAADDFFAKDFDAKALQLVCQCPAQFFFWDLWEWEDALAFIKIKTKGLNDTLQDADPDCRQPLQDQSIFIKIATGRHFRGPPGIGGQGRASAKEWYDGRRWIWIWHWHDDAQWIKIFIDFNSHTDDMDTQDVRGHKHWLSYYWEHHRQKTKTKIWRDDQADDTWIKMFIDGRRHTPDMDTDDQPQWDFHNWFWERRNQWIKIWGDRQHHAQWTKIWIAHPVRDIDIFTQFEQARQWLRLDDSVPGWGDGHHHTHDHHGTAAWYWDDDPLKIWGKYAPHNPAQFWMKIWIFVSRRPHHGHDTPDMATAAGRVFGKGHKHKYWNGCSRPVDSHTKIKMKIFGWDAPVVGPARIGRSIMIMIIGHHDHDHYDHPHSPDPDDGSNRVD/DPPVVVVVVVVVVVVVVVVVVVVVVVVVVVVVVVVVPDDDDDDDDDDPDLDDDFFPPQPFDQDDDPPPGDGDGDDDLPLWFFFALQFAADDFFAKDFDAKALQVQQQCVAQAFFWDLWEWEDALAFIKIKTKGLNDGLQDQDPPCRQPLQDQRIFIWIATGRYFRGDPGIGTQGRASAKEWYDGRNWIWMWHWHDDAQWIKIFIDFNRHTDDMDTQPVRGHKHWLSYYWEHHRQKTKTKIWRDDQADDTWIKMFIDGRRHTPDMDTDDQPQWDFHNWFWERRNQWIKIWGDRQHFAQFTKIWIAHPVRDIDIFTQFEQARQWLRLDDSVPGWGDGHHHTHDHHGTAAWYWDDDPQKIWGKYAPHNPAQFWMKIWIFVSRRPHHGHDTPDMATAADRVFGWGHKHKYWNGCSRPVDSHTKIKMKIFGWDAGVVGLARIGGSIMIMIIGHHDYDHYDYDHSPDDDDGSNSVD